Protein AF-A0A2A2LEK7-F1 (afdb_monomer_lite)

Foldseek 3Di:
DVVVVVVVVVVVVVVVVVVVVVVVPPDPDPPVVVVVVVVVVVVVVVVVVVVVVVVVVVVVVVVVVVVVVVVVVVVVVVVLVVLVVVLVVLVVVLVVLVVVLVVVVVVVVPDDDDDDPPVSVVSVVVSVVSVVVSVVSVCVSPDDDDDDDDDVVVVVVVVVVVVVVVVVVVVVVVVVVVVVVVVVVVVVVVCVVVVDDDDDDDDDPVVVVVVVVVVVVVVVVVVVVVVVVVDDDDDDDDDDDDDDPDDDDDDDDDPVVVVVVVVVVVVVVVVVVVVVVVVVVVVVVVVVVVVVVVVVVVVVVVVVVVVVVVVVVVVVVVVVVVVVVVVVVVVVVVVVVVVVVVVVVVVVVVVVVVVVVVVVVVVVVVVVVVVVVVVPDDDDDPPVVVVVVVVVVVVVVVVVVVVVVVVVVVVVVVVVVVVVVVVVVVVVVVVVVVVVVVVVVVVVVVVVVVVVVVVVVVVVVVVVVVVVVVVVVVVVVVVVVVVVVVVVVVVVVVVVVVVVVVVVVVVVVVVVVVVVVVVVVVVVVVVVVVVVVVVVVVVVVVVVVVLVVVLVVLVVVLVVLVVLLVVLVVVLVVLVVVLVVLVVVLVVLVPDDDDDPPSVVVNVVSVVVSVVSVVVSVVSVVVSVVSVVVSVVSVVVSVVSVVVVVVVVVVVVVVVVVVVVVVVVVVVVVVVVVVVVVVVVVVVVVVVVVVVVVVVVVVVVVVVVVVVVVVVVVVVVVVVVVVVVVVVVVVVVVVVVVVVVVVVVVVVVVVVVVVVVVVVVVVVVVVPPDDDDPDDPPVVVVVVVVVVVVVVVVVVVVVVVVVVVVVVVVVVVVVVVPCVVPVVVVVVVVVVPVPPPDDDDDPPCPVVCVVVVVVVVVVVVVVVVVVVVVVVVVVVVVVVVVVVVVVVVVVVVVVVVVVVVVVVVVVVVVVVVVVVVVVVVVVVVVVVVVVVVVVVVVVVVVVVVVVVVVVVVVVVVVVVVVVVVVVVPPDDDPPVVPVVVVVVVVVVVVVVVVVVVVVVVVVVVVVVVVVVVVVVVVVVVVVVVVVVVVVVVVVVVVVVVVVVVVVVVVVVVVVVVVVVVVVVVVVVVVVVVVVVVVVVVVVVVVVVVVVVVVVVVVVVVVVVVVVVVVVVVVVVVVVVVVVVVVVVVVVVVVVVVVVVVVVVVVVVVVVVVVVVVVVVVVVVVVVVVVVVVVVVVVVVVVVVVVVVVVVVVVVVVVVVVVVVVVVVVVVVVVVVVVVVVVVVVPPPDDDDDDDDDDDDDDDDDDDDDDDDD

Secondary structure (DSSP, 8-state):
-HHHHHHHHHHHHHHHHHHHHHHTTS-S-HHHHHHHHHHHHHHHHHHHHHHHHHHHHHHHHHHHHHHHHHHHHHHHHHHHHHHHHHHHHHHHHHHHHHHHHHHHHHHHTTS-----THHHHHHHHHHHHHHHHHHHHHHHHH--S------HHHHHHHHHHHHHHHHHHHHHHHHHHHHHHHHHHHHHHHHHH-TT------SHHHHHHHHHHHHHHHHHHHHHHHHHTT--S------------S-----S-SHHHHHHHHHHHHHHHHHHHHHHHHHHHHHHHHHHHHHHHHHHHHHHHHHHHHHHHHHHHHHHHHHHHHHHHHHHHHHHHHHHHHHHHHHHHHHHHHHHHHHHHHHHHHHHHHHHHHHHHHTT-----TTHHHHHHHHHHHHHHHHHHHHHHHHHHHHHHHHHHHHHHHHHHHHHHHHHHHHHHHHHHHHHHHHHHHHHHHHHHHHHHHHHHHHHHHHHHHHHHHHHHHHHHHHHHHHHHHHHHHHHHHHHHHHHHHHHHHHHHHHHHHHHHHHHHHHHHHHHHHHHHHHHHHHHHHHHHHHHHHHHHHHHHHHHHHHHHHHHHHHHHHHHHHHHGGG--SS-TTHHHHHHHHHHHHHHHHHHHHHHHHHHHHHHHHHHHHHHHHHHHHHHHHHHHHHHHHHHHHHHHHHHHHHHHHHHHHHHHHHHHHHHHHHHHHHHHHHHHHHHHHHHHHHHHHHHHHHHHHHHHHHHHHHHHHHHHHHHHHHHHHHHHHHHHHHHHHHHHHHHHHHHHHHTT----S--TTTHHHHHHHHHHHHHHHHHHHHHHHHHHHHHHHHHHHHHHHHTTTHHHHHHHHHHHTTS------SSTHHHHHHHHHHHHHHHHHHHHHHHHHHHHHHHHHHHHHHHHHHHHHHHHHHHHHHHHHHHHHHHHHHHHHHHHHHHHHHHHHHHHHHHHHHHHHHHHHHHHHHHHHHHHHHHHHHHHHHHHHHTT--S--SSHHHHHHHHHHHHHHHHHHHHHHHHHHHHHHHHHHHHHHHHHHHHHHTHHHHHHHHHHHHHHHHHHHHHHHHHHHHHHHHHHHHHHHHHHHHHHHHHHHHHHHHHHHHHHHHHHHHHHHHHHHHHHHHHHHHHHHHHHHHHHHHHHHHHHHHHHHHHHHHHHHHHHHHHHHHHHHHHHHHHHHHHHHHHHHHHHHHHHHHHHHHHHHHHHHHHHHHHHHHHHHHHHHHHHHHHHHHHHHHHHHHHHHHHHTSSS------------------------

Sequence (1253 aa):
MSNWLRNIQGQLQDFAQEVLAEAAQEVEDPQSELQVANKKATDAERALELEKQNVARLEERLKEAEEKIQDAHEEMSTIQEKLSFMVNTRDEEIKKLRTELEQQSHNRSSWDSDGDDHETEILKQKVADLTKEVQHWKGLAQNDSSKSQSSAEVEKFEEFRRKKEKEIAALIQQHEQNINEMKEAYEEKINSMQGAASSSTSNADLLDAVLLEKEELLEAKRKLEEMVRSKNYDDREKPVMLDLMERSSGTSNSDDIEERLKAAETEVERMRDDMKQVGQEHEEEVKQLKLQNKELVNAYNELNTECEVLKEFQNQHNVRNHQELLLKIDHLKANLIEYEEKYEMCKLEHSETVRQLEKLGADFDRLRGEVSETKARGSDSDAALQEEVEKLRVALETSREERERLRTDVDRFRAAVADIDSELDSLRDANKRLLEENAVMAQSLTNYDSTVKDTLSNSERDLAEFRTEFKKLQQGHREESEALLKVNEELKSEIESLRNRNRLLAEESMLVKEVNAQLKKMEEGGNQRDALMEEKMNLLEEHNSELAREMSNLNDKLSEAEKKVEERERQIQEVERARDELKVKLDEFGDNVSGNNETDEEKDRLREAIVELEKTNETLRVQEIDDREKRSQLEEKHKLLEEEVSSKEASLLRSMERLAELEGQVQEGEYLKSEFERIKLELAAKEESLLASMERLSLLENKEQDADLGKDAEIERLEQELANKELTFQAKINEMSQIQASAQEADMWKEEAEQLREMLREKESKELDSSPSNEHQTNSEKNEKEVEELKSEIERLKEELTEKELNLSAYLNQIITLEASAQEAEQLRQMIREQESNSAQSNEHLAELGRKEQESQLLKVEIERLKQELTNKEINLQASSEQFAGIAEKEREMELLKAEFERIKEELAKKEMNLLQAMERLAELEVKSQEAELLKNEIERLQGELAEIGQQREEMQIKWQHHEQATAAQTGDAERMRAEIEATRQENEQLKGAILQKHEESTMYYNKLQEVSMQMEQLRAQSGNVDQLQQQLKESVELLEKRDRELLRLKEHLILVEETSTKEAIEAEQRETNLRDLVAELQKTHNATATGANESSQMYEAQLVDLRGRLEFVERSAASWKSQFETEKQLHNQAQEALSSLQGVVKELSTDHEKESAMASHRNIDLQARLQEETKQIAHLNSELERIGLDKQAVEEEIEKIRQEAKRANDTIRELEEQNAALCASRKDEEKTKKSGYKIDDEVLRQARRFRP

Organism: NCBI:txid2018661

Structure (mmCIF, N/CA/C/O backbone):
data_AF-A0A2A2LEK7-F1
#
_entry.id   AF-A0A2A2LEK7-F1
#
loop_
_atom_site.group_PDB
_atom_site.id
_atom_site.type_symbol
_atom_site.label_atom_id
_atom_site.label_alt_id
_atom_site.label_comp_id
_atom_site.label_asym_id
_atom_site.label_entity_id
_atom_site.label_seq_id
_atom_site.pdbx_PDB_ins_code
_atom_site.Cartn_x
_atom_site.Cartn_y
_atom_site.Cartn_z
_atom_site.occupancy
_atom_site.B_iso_or_equiv
_atom_site.auth_seq_id
_atom_site.auth_comp_id
_atom_site.auth_asym_id
_atom_site.auth_atom_id
_atom_site.pdbx_PDB_model_num
ATOM 1 N N . MET A 1 1 ? -1.246 -30.897 -75.750 1.00 47.56 1 MET A N 1
ATOM 2 C CA . MET A 1 1 ? -0.829 -29.981 -74.665 1.00 47.56 1 MET A CA 1
ATOM 3 C C . MET A 1 1 ? -0.550 -28.563 -75.161 1.00 47.56 1 MET A C 1
ATOM 5 O O . MET A 1 1 ? -1.143 -27.652 -74.607 1.00 47.56 1 MET A O 1
ATOM 9 N N . SER A 1 2 ? 0.222 -28.341 -76.233 1.00 51.00 2 SER A N 1
ATOM 10 C CA . SER A 1 2 ? 0.519 -26.975 -76.718 1.00 51.00 2 SER A CA 1
ATOM 11 C C . SER A 1 2 ? -0.706 -26.138 -77.121 1.00 51.00 2 SER A C 1
ATOM 13 O O . SER A 1 2 ? -0.726 -24.941 -76.868 1.00 51.00 2 SER A O 1
ATOM 15 N N . ASN A 1 3 ? -1.767 -26.751 -77.662 1.00 53.12 3 ASN A N 1
ATOM 16 C CA . ASN A 1 3 ? -3.002 -26.019 -77.991 1.00 53.12 3 ASN A CA 1
ATOM 17 C C . ASN A 1 3 ? -3.830 -25.617 -76.761 1.00 53.12 3 ASN A C 1
ATOM 19 O O . ASN A 1 3 ? -4.616 -24.685 -76.848 1.00 53.12 3 ASN A O 1
ATOM 23 N N . TRP A 1 4 ? -3.658 -26.297 -75.625 1.00 64.75 4 TRP A N 1
ATOM 24 C CA . TRP A 1 4 ? -4.364 -25.962 -74.386 1.00 64.75 4 TRP A CA 1
ATOM 25 C C . TRP A 1 4 ? -3.667 -24.808 -73.656 1.00 64.75 4 TRP A C 1
ATOM 27 O O . TRP A 1 4 ? -4.321 -23.845 -73.273 1.00 64.75 4 TRP A O 1
ATOM 37 N N . LEU A 1 5 ? -2.330 -24.836 -73.602 1.00 64.25 5 LEU A N 1
ATOM 38 C CA . LEU A 1 5 ? -1.526 -23.733 -73.066 1.00 64.25 5 LEU A CA 1
ATOM 39 C C . LEU A 1 5 ? -1.703 -22.440 -73.869 1.00 64.25 5 LEU A C 1
ATOM 41 O O . LEU A 1 5 ? -1.840 -21.374 -73.284 1.00 64.25 5 LEU A O 1
ATOM 45 N N . ARG A 1 6 ? -1.794 -22.532 -75.202 1.00 71.38 6 ARG A N 1
ATOM 46 C CA . ARG A 1 6 ? -2.039 -21.355 -76.050 1.00 71.38 6 ARG A CA 1
ATOM 47 C C . ARG A 1 6 ? -3.422 -20.737 -75.826 1.00 71.38 6 ARG A C 1
ATOM 49 O O . ARG A 1 6 ? -3.571 -19.532 -75.973 1.00 71.38 6 ARG A O 1
ATOM 56 N N . ASN A 1 7 ? -4.413 -21.552 -75.462 1.00 70.25 7 ASN A N 1
ATOM 57 C CA . ASN A 1 7 ? -5.772 -21.084 -75.203 1.00 70.25 7 ASN A CA 1
ATOM 58 C C . ASN A 1 7 ? -5.880 -20.385 -73.839 1.00 70.25 7 ASN A C 1
ATOM 60 O O . ASN A 1 7 ? -6.505 -19.339 -73.738 1.00 70.25 7 ASN A O 1
ATOM 64 N N . ILE A 1 8 ? -5.204 -20.913 -72.814 1.00 74.50 8 ILE A N 1
ATOM 65 C CA . ILE A 1 8 ? -5.130 -20.275 -71.490 1.00 74.50 8 ILE A CA 1
ATOM 66 C C . ILE A 1 8 ? -4.324 -18.976 -71.559 1.00 74.50 8 ILE A C 1
ATOM 68 O O . ILE A 1 8 ? -4.712 -17.980 -70.962 1.00 74.50 8 ILE A O 1
ATOM 72 N N . GLN A 1 9 ? -3.234 -18.959 -72.331 1.00 73.88 9 GLN A N 1
ATOM 73 C CA . GLN A 1 9 ? -2.444 -17.746 -72.528 1.00 73.88 9 GLN A CA 1
ATOM 74 C C . GLN A 1 9 ? -3.242 -16.657 -73.262 1.00 73.88 9 GLN A C 1
ATOM 76 O O . GLN A 1 9 ? -3.134 -15.494 -72.897 1.00 73.88 9 GLN A O 1
ATOM 81 N N . GLY A 1 10 ? -4.086 -17.033 -74.233 1.00 82.44 10 GLY A N 1
ATOM 82 C CA . GLY A 1 10 ? -5.029 -16.107 -74.870 1.00 82.44 10 GLY A CA 1
ATOM 83 C C . GLY A 1 10 ? -6.061 -15.555 -73.883 1.00 82.44 10 GLY A C 1
ATOM 84 O O . GLY A 1 10 ? -6.221 -14.348 -73.789 1.00 82.44 10 GLY A O 1
ATOM 85 N N . GLN A 1 11 ? -6.676 -16.417 -73.068 1.00 76.94 11 GLN A N 1
ATOM 86 C CA . GLN A 1 11 ? -7.674 -15.998 -72.073 1.00 76.94 11 GLN A CA 1
ATOM 87 C C . GLN A 1 11 ? -7.095 -15.109 -70.964 1.00 76.94 11 GLN A C 1
ATOM 89 O O . GLN A 1 11 ? -7.757 -14.177 -70.519 1.00 76.94 11 GLN A O 1
ATOM 94 N N . LEU A 1 12 ? -5.858 -15.364 -70.532 1.00 73.00 12 LEU A N 1
ATOM 95 C CA . LEU A 1 12 ? -5.156 -14.499 -69.580 1.00 73.00 12 LEU A CA 1
ATOM 96 C C . LEU A 1 12 ? -4.800 -13.144 -70.191 1.00 73.00 12 LEU A C 1
ATOM 98 O O . LEU A 1 12 ? -4.834 -12.133 -69.496 1.00 73.00 12 LEU A O 1
ATOM 102 N N . GLN A 1 13 ? -4.465 -13.118 -71.480 1.00 77.81 13 GLN A N 1
ATOM 103 C CA . GLN A 1 13 ? -4.142 -11.882 -72.180 1.00 77.81 13 GLN A CA 1
ATOM 104 C C . GLN A 1 13 ? -5.390 -11.024 -72.424 1.00 77.81 13 GLN A C 1
ATOM 106 O O . GLN A 1 13 ? -5.322 -9.810 -72.242 1.00 77.81 13 GLN A O 1
ATOM 111 N N . ASP A 1 14 ? -6.523 -11.653 -72.740 1.00 75.44 14 ASP A N 1
ATOM 112 C CA . ASP A 1 14 ? -7.813 -10.975 -72.889 1.00 75.44 14 ASP A CA 1
ATOM 113 C C . ASP A 1 14 ? -8.304 -10.419 -71.537 1.00 75.44 14 ASP A C 1
ATOM 115 O O . ASP A 1 14 ? -8.695 -9.257 -71.458 1.00 75.44 14 ASP A O 1
ATOM 119 N N . PHE A 1 15 ? -8.174 -11.186 -70.446 1.00 75.69 15 PHE A N 1
ATOM 120 C CA . PHE A 1 15 ? -8.527 -10.729 -69.094 1.00 75.69 15 PHE A CA 1
ATOM 121 C C . PHE A 1 15 ? -7.633 -9.579 -68.606 1.00 75.69 15 PHE A C 1
ATOM 123 O O . PHE A 1 15 ? -8.116 -8.606 -68.034 1.00 75.69 15 PHE A O 1
ATOM 130 N N . ALA A 1 16 ? -6.324 -9.642 -68.869 1.00 74.19 16 ALA A N 1
ATOM 131 C CA . ALA A 1 16 ? -5.412 -8.554 -68.523 1.00 74.19 16 ALA A CA 1
ATOM 132 C C . ALA A 1 16 ? -5.719 -7.266 -69.307 1.00 74.19 16 ALA A C 1
ATOM 134 O O . ALA A 1 16 ? -5.579 -6.171 -68.767 1.00 74.19 16 ALA A O 1
ATOM 135 N N . GLN A 1 17 ? -6.151 -7.379 -70.567 1.00 75.75 17 GLN A N 1
ATOM 136 C CA . GLN A 1 17 ? -6.569 -6.221 -71.361 1.00 75.75 17 GLN A CA 1
ATOM 137 C C . GLN A 1 17 ? -7.900 -5.633 -70.888 1.00 75.75 17 GLN A C 1
ATOM 139 O O . GLN A 1 17 ? -8.049 -4.414 -70.919 1.00 75.75 17 GLN A O 1
ATOM 144 N N . GLU A 1 18 ? -8.829 -6.463 -70.418 1.00 74.56 18 GLU A N 1
ATOM 145 C CA . GLU A 1 18 ? -10.111 -6.020 -69.865 1.00 74.56 18 GLU A CA 1
ATOM 146 C C . GLU A 1 18 ? -9.922 -5.261 -68.540 1.00 74.56 18 GLU A C 1
ATOM 148 O O . GLU A 1 18 ? -10.397 -4.136 -68.414 1.00 74.56 18 GLU A O 1
ATOM 153 N N . VAL A 1 19 ? -9.101 -5.781 -67.619 1.00 72.94 19 VAL A N 1
ATOM 154 C CA . VAL A 1 19 ? -8.786 -5.112 -66.339 1.00 72.94 19 VAL A CA 1
ATOM 155 C C . VAL A 1 19 ? -8.040 -3.787 -66.546 1.00 72.94 19 VAL A C 1
ATOM 157 O O . VAL A 1 19 ? -8.306 -2.804 -65.857 1.00 72.94 19 VAL A O 1
ATOM 160 N N . LEU A 1 20 ? -7.118 -3.724 -67.514 1.00 70.50 20 LEU A N 1
ATOM 161 C CA . LEU A 1 20 ? -6.407 -2.481 -67.835 1.00 70.50 20 LEU A CA 1
ATOM 162 C C . LEU A 1 20 ? -7.306 -1.444 -68.522 1.00 70.50 20 LEU A C 1
ATOM 164 O O . LEU A 1 20 ? -7.093 -0.246 -68.343 1.00 70.50 20 LEU A O 1
ATOM 168 N N . ALA A 1 21 ? -8.297 -1.883 -69.301 1.00 66.06 21 ALA A N 1
ATOM 169 C CA . ALA A 1 21 ? -9.273 -0.990 -69.915 1.00 66.06 21 ALA A CA 1
ATOM 170 C C . ALA A 1 21 ? -10.261 -0.435 -68.879 1.00 66.06 21 ALA A C 1
ATOM 172 O O . ALA A 1 21 ? -10.582 0.749 -68.932 1.00 66.06 21 ALA A O 1
ATOM 173 N N . GLU A 1 22 ? -10.679 -1.257 -67.915 1.00 64.19 22 GLU A N 1
ATOM 174 C CA . GLU A 1 22 ? -11.598 -0.869 -66.840 1.00 64.19 22 GLU A CA 1
ATOM 175 C C . GLU A 1 22 ? -10.927 0.102 -65.849 1.00 64.19 22 GLU A C 1
ATOM 177 O O . GLU A 1 22 ? -11.477 1.161 -65.552 1.00 64.19 22 GLU A O 1
ATOM 182 N N . ALA A 1 23 ? -9.666 -0.148 -65.471 1.00 57.16 23 ALA A N 1
ATOM 183 C CA . ALA A 1 23 ? -8.880 0.769 -64.636 1.00 57.16 23 ALA A CA 1
ATOM 184 C C . ALA A 1 23 ? -8.577 2.124 -65.313 1.00 57.16 23 ALA A C 1
ATOM 186 O O . ALA A 1 23 ? -8.353 3.124 -64.633 1.00 57.16 23 ALA A O 1
ATOM 187 N N . ALA A 1 24 ? -8.568 2.179 -66.649 1.00 57.31 24 ALA A N 1
ATOM 188 C CA . ALA A 1 24 ? -8.373 3.419 -67.401 1.00 57.31 24 ALA A CA 1
ATOM 189 C C . ALA A 1 24 ? -9.672 4.227 -67.599 1.00 57.31 24 ALA A C 1
ATOM 191 O O . ALA A 1 24 ? -9.601 5.380 -68.026 1.00 57.31 24 ALA A O 1
ATOM 192 N N . GLN A 1 25 ? -10.843 3.644 -67.316 1.00 54.94 25 GLN A N 1
ATOM 193 C CA . GLN A 1 25 ? -12.150 4.269 -67.547 1.00 54.94 25 GLN A CA 1
ATOM 194 C C . GLN A 1 25 ? -12.789 4.880 -66.286 1.00 54.94 25 GLN A C 1
ATOM 196 O O . GLN A 1 25 ? -13.718 5.670 -66.426 1.00 54.94 25 GLN A O 1
ATOM 201 N N . GLU A 1 26 ? -12.290 4.579 -65.079 1.00 52.88 26 GLU A N 1
ATOM 202 C CA . GLU A 1 26 ? -12.910 4.998 -63.804 1.00 52.88 26 GLU A CA 1
ATOM 203 C C . GLU A 1 26 ? -12.471 6.364 -63.233 1.00 52.88 26 GLU A C 1
ATOM 205 O O . GLU A 1 26 ? -12.985 6.771 -62.194 1.00 52.88 26 GLU A O 1
ATOM 210 N N . VAL A 1 27 ? -11.587 7.129 -63.889 1.00 52.22 27 VAL A N 1
ATOM 211 C CA . VAL A 1 27 ? -11.206 8.475 -63.404 1.00 52.22 27 VAL A CA 1
ATOM 212 C C . VAL A 1 27 ? -11.354 9.513 -64.517 1.00 52.22 27 VAL A C 1
ATOM 214 O O . VAL A 1 27 ? -10.493 9.635 -65.385 1.00 52.22 27 VAL A O 1
ATOM 217 N N . GLU A 1 28 ? -12.460 10.266 -64.503 1.00 60.00 28 GLU A N 1
ATOM 218 C CA . GLU A 1 28 ? -12.803 11.222 -65.572 1.00 60.00 28 GLU A CA 1
ATOM 219 C C . GLU A 1 28 ? -11.913 12.486 -65.613 1.00 60.00 28 GLU A C 1
ATOM 221 O O . GLU A 1 28 ? -11.812 13.091 -66.678 1.00 60.00 28 GLU A O 1
ATOM 226 N N . ASP A 1 29 ? -11.220 12.873 -64.529 1.00 60.28 29 ASP A N 1
ATOM 227 C CA . ASP A 1 29 ? -10.128 13.872 -64.567 1.00 60.28 29 ASP A CA 1
ATOM 228 C C . ASP A 1 29 ? -9.267 13.855 -63.273 1.00 60.28 29 ASP A C 1
ATOM 230 O O . ASP A 1 29 ? -9.566 14.571 -62.308 1.00 60.28 29 ASP A O 1
ATOM 234 N N . PRO A 1 30 ? -8.159 13.089 -63.237 1.00 60.72 30 PRO A N 1
ATOM 235 C CA . PRO A 1 30 ? -7.259 13.003 -62.078 1.00 60.72 30 PRO A CA 1
ATOM 236 C C . PRO A 1 30 ? -6.627 14.349 -61.688 1.00 60.72 30 PRO A C 1
ATOM 238 O O . PRO A 1 30 ? -6.179 14.544 -60.557 1.00 60.72 30 PRO A O 1
ATOM 241 N N . GLN A 1 31 ? -6.553 15.288 -62.633 1.00 63.47 31 GLN A N 1
ATOM 242 C CA . GLN A 1 31 ? -5.836 16.546 -62.471 1.00 63.47 31 GLN A CA 1
ATOM 243 C C . GLN A 1 31 ? -6.675 17.572 -61.695 1.00 63.47 31 GLN A C 1
ATOM 245 O O . GLN A 1 31 ? -6.134 18.338 -60.895 1.00 63.47 31 GLN A O 1
ATOM 250 N N . SER A 1 32 ? -8.000 17.526 -61.863 1.00 64.94 32 SER A N 1
ATOM 251 C CA . SER A 1 32 ? -8.970 18.312 -61.093 1.00 64.94 32 SER A CA 1
ATOM 252 C C . SER A 1 32 ? -9.011 17.892 -59.617 1.00 64.94 32 SER A C 1
ATOM 254 O O . SER A 1 32 ? -8.944 18.741 -58.724 1.00 64.94 32 SER A O 1
ATOM 256 N N . GLU A 1 33 ? -9.035 16.587 -59.330 1.00 67.31 33 GLU A N 1
ATOM 257 C CA . GLU A 1 33 ? -9.056 16.087 -57.947 1.00 67.31 33 GLU A CA 1
ATOM 258 C C . GLU A 1 33 ? -7.752 16.385 -57.203 1.00 67.31 33 GLU A C 1
ATOM 260 O O . GLU A 1 33 ? -7.784 16.851 -56.060 1.00 67.31 33 GLU A O 1
ATOM 265 N N . LEU A 1 34 ? -6.604 16.233 -57.874 1.00 72.50 34 LEU A N 1
ATOM 266 C CA . LEU A 1 34 ? -5.302 16.598 -57.317 1.00 72.50 34 LEU A CA 1
ATOM 267 C C . LEU A 1 34 ? -5.212 18.104 -57.019 1.00 72.50 34 LEU A C 1
ATOM 269 O O . LEU A 1 34 ? -4.639 18.513 -56.009 1.00 72.50 34 LEU A O 1
ATOM 273 N N . GLN A 1 35 ? -5.817 18.949 -57.858 1.00 72.06 35 GLN A N 1
ATOM 274 C CA . GLN A 1 35 ? -5.857 20.394 -57.637 1.00 72.06 35 GLN A CA 1
ATOM 275 C C . GLN A 1 35 ? -6.737 20.774 -56.434 1.00 72.06 35 GLN A C 1
ATOM 277 O O . GLN A 1 35 ? -6.369 21.659 -55.657 1.00 72.06 35 GLN A O 1
ATOM 282 N N . VAL A 1 36 ? -7.872 20.095 -56.236 1.00 75.81 36 VAL A N 1
ATOM 283 C CA . VAL A 1 36 ? -8.737 20.290 -55.060 1.00 75.81 36 VAL A CA 1
ATOM 284 C C . VAL A 1 36 ? -8.060 19.778 -53.787 1.00 75.81 36 VAL A C 1
ATOM 286 O O . VAL A 1 36 ? -8.132 20.450 -52.756 1.00 75.81 36 VAL A O 1
ATOM 289 N N . ALA A 1 37 ? -7.367 18.640 -53.854 1.00 71.25 37 ALA A N 1
ATOM 290 C CA . ALA A 1 37 ? -6.613 18.084 -52.735 1.00 71.25 37 ALA A CA 1
ATOM 291 C C . ALA A 1 37 ? -5.449 18.999 -52.328 1.00 71.25 37 ALA A C 1
ATOM 293 O O . ALA A 1 37 ? -5.337 19.346 -51.155 1.00 71.25 37 ALA A O 1
ATOM 294 N N . ASN A 1 38 ? -4.662 19.492 -53.291 1.00 76.31 38 ASN A N 1
ATOM 295 C CA . ASN A 1 38 ? -3.587 20.450 -53.024 1.00 76.31 38 ASN A CA 1
ATOM 296 C C . ASN A 1 38 ? -4.122 21.759 -52.439 1.00 76.31 38 ASN A C 1
ATOM 298 O O . ASN A 1 38 ? -3.552 22.289 -51.491 1.00 76.31 38 ASN A O 1
ATOM 302 N N . LYS A 1 39 ? -5.255 22.270 -52.936 1.00 82.88 39 LYS A N 1
ATOM 303 C CA . LYS A 1 39 ? -5.868 23.471 -52.360 1.00 82.88 39 LYS A CA 1
ATOM 304 C C . LYS A 1 39 ? -6.308 23.239 -50.910 1.00 82.88 39 LYS A C 1
ATOM 306 O O . LYS A 1 39 ? -5.980 24.051 -50.049 1.00 82.88 39 LYS A O 1
ATOM 311 N N . LYS A 1 40 ? -6.966 22.111 -50.623 1.00 79.69 40 LYS A N 1
ATOM 312 C CA . LYS A 1 40 ? -7.346 21.726 -49.253 1.00 79.69 40 LYS A CA 1
ATOM 313 C C . LYS A 1 40 ? -6.131 21.550 -48.340 1.00 79.69 40 LYS A C 1
ATOM 315 O O . LYS A 1 40 ? -6.192 21.999 -47.202 1.00 79.69 40 LYS A O 1
ATOM 320 N N . ALA A 1 41 ? -5.036 20.972 -48.836 1.00 71.75 41 ALA A N 1
ATOM 321 C CA . ALA A 1 41 ? -3.786 20.851 -48.091 1.00 71.75 41 ALA A CA 1
ATOM 322 C C . ALA A 1 41 ? -3.207 22.233 -47.747 1.00 71.75 41 ALA A C 1
ATOM 324 O O . ALA A 1 41 ? -2.968 22.517 -46.579 1.00 71.75 41 ALA A O 1
ATOM 325 N N . THR A 1 42 ? -3.116 23.145 -48.721 1.00 83.75 42 THR A N 1
ATOM 326 C CA . THR A 1 42 ? -2.601 24.506 -48.470 1.00 83.75 42 THR A CA 1
ATOM 327 C C . THR A 1 42 ? -3.493 25.338 -47.544 1.00 83.75 42 THR A C 1
ATOM 329 O O . THR A 1 42 ? -3.000 26.197 -46.813 1.00 83.75 42 THR A O 1
ATOM 332 N N . ASP A 1 43 ? -4.810 25.120 -47.569 1.00 80.19 43 ASP A N 1
ATOM 333 C CA . ASP A 1 43 ? -5.743 25.804 -46.673 1.00 80.19 43 ASP A CA 1
ATOM 334 C C . ASP A 1 43 ? -5.676 25.217 -45.247 1.00 80.19 43 ASP A C 1
ATOM 336 O O . ASP A 1 43 ? -5.758 25.972 -44.278 1.00 80.19 43 ASP A O 1
ATOM 340 N N . ALA A 1 44 ? -5.435 23.907 -45.107 1.00 78.50 44 ALA A N 1
ATOM 341 C CA . ALA A 1 44 ? -5.179 23.256 -43.820 1.00 78.50 44 ALA A CA 1
ATOM 342 C C . ALA A 1 44 ? -3.834 23.684 -43.206 1.00 78.50 44 ALA A C 1
ATOM 344 O O . ALA A 1 44 ? -3.775 23.965 -42.012 1.00 78.50 44 ALA A O 1
ATOM 345 N N . GLU A 1 45 ? -2.780 23.816 -44.015 1.00 81.75 45 GLU A N 1
ATOM 346 C CA . GLU A 1 45 ? -1.478 24.344 -43.582 1.00 81.75 45 GLU A CA 1
ATOM 347 C C . GLU A 1 45 ? -1.591 25.789 -43.081 1.00 81.75 45 GLU A C 1
ATOM 349 O O . GLU A 1 45 ? -1.059 26.125 -42.024 1.00 81.75 45 GLU A O 1
ATOM 354 N N . ARG A 1 46 ? -2.351 26.642 -43.784 1.00 85.44 46 ARG A N 1
ATOM 355 C CA . ARG A 1 46 ? -2.609 28.023 -43.341 1.00 85.44 46 ARG A CA 1
ATOM 356 C C . ARG A 1 46 ? -3.404 28.085 -42.035 1.00 85.44 46 ARG A C 1
ATOM 358 O O . ARG A 1 46 ? -3.127 28.947 -41.205 1.00 85.44 46 ARG A O 1
ATOM 365 N N . ALA A 1 47 ? -4.378 27.194 -41.850 1.00 79.19 47 ALA A N 1
ATOM 366 C CA . ALA A 1 47 ? -5.135 27.106 -40.603 1.00 79.19 47 ALA A CA 1
ATOM 367 C C . ALA A 1 47 ? -4.260 26.616 -39.438 1.00 79.19 47 ALA A C 1
ATOM 369 O O . ALA A 1 47 ? -4.349 27.163 -38.343 1.00 79.19 47 ALA A O 1
ATOM 370 N N . LEU A 1 48 ? -3.377 25.643 -39.684 1.00 81.12 48 LEU A N 1
ATOM 371 C CA . LEU A 1 48 ? -2.428 25.149 -38.688 1.00 81.12 48 LEU A CA 1
ATOM 372 C C . LEU A 1 48 ? -1.448 26.242 -38.246 1.00 81.12 48 LEU A C 1
ATOM 374 O O . LEU A 1 48 ? -1.158 26.355 -37.061 1.00 81.12 48 LEU A O 1
ATOM 378 N N . GLU A 1 49 ? -0.957 27.059 -39.177 1.00 86.50 49 GLU A N 1
ATOM 379 C CA . GLU A 1 49 ? -0.041 28.158 -38.859 1.00 86.50 49 GLU A CA 1
ATOM 380 C C . GLU A 1 49 ? -0.714 29.251 -38.014 1.00 86.50 49 GLU A C 1
ATOM 382 O O . GLU A 1 49 ? -0.130 29.741 -37.048 1.00 86.50 49 GLU A O 1
ATOM 387 N N . LEU A 1 50 ? -1.970 29.596 -38.318 1.00 85.94 50 LEU A N 1
ATOM 388 C CA . LEU A 1 50 ? -2.750 30.525 -37.491 1.00 85.94 50 LEU A CA 1
ATOM 389 C C . LEU A 1 50 ? -3.016 29.960 -36.090 1.00 85.94 50 LEU A C 1
ATOM 391 O O . LEU A 1 50 ? -2.937 30.700 -35.110 1.00 85.94 50 LEU A O 1
ATOM 395 N N . GLU A 1 51 ? -3.278 28.657 -35.982 1.00 78.19 51 GLU A N 1
ATOM 396 C CA . GLU A 1 51 ? -3.497 28.018 -34.685 1.00 78.19 51 GLU A CA 1
ATOM 397 C C . GLU A 1 51 ? -2.207 27.955 -33.860 1.00 78.19 51 GLU A C 1
ATOM 399 O O . GLU A 1 51 ? -2.226 28.270 -32.674 1.00 78.19 51 GLU A O 1
ATOM 404 N N . LYS A 1 52 ? -1.058 27.678 -34.489 1.00 83.00 52 LYS A N 1
ATOM 405 C CA . LYS A 1 52 ? 0.259 27.766 -33.836 1.00 83.00 52 LYS A CA 1
ATOM 406 C C . LYS A 1 52 ? 0.542 29.169 -33.296 1.00 83.00 52 LYS A C 1
ATOM 408 O O . LYS A 1 52 ? 1.027 29.304 -32.176 1.00 83.00 52 LYS A O 1
ATOM 413 N N . GLN A 1 53 ? 0.202 30.216 -34.050 1.00 88.31 53 GLN A N 1
ATOM 414 C CA . GLN A 1 53 ? 0.344 31.602 -33.586 1.00 88.31 53 GLN A CA 1
ATOM 415 C C . GLN A 1 53 ? -0.600 31.927 -32.417 1.00 88.31 53 GLN A C 1
ATOM 417 O O . GLN A 1 53 ? -0.213 32.648 -31.496 1.00 88.31 53 GLN A O 1
ATOM 422 N N . ASN A 1 54 ? -1.819 31.381 -32.416 1.00 87.00 54 ASN A N 1
ATOM 423 C CA . ASN A 1 54 ? -2.750 31.530 -31.297 1.00 87.00 54 ASN A CA 1
ATOM 424 C C . ASN A 1 54 ? -2.261 30.810 -30.037 1.00 87.00 54 ASN A C 1
ATOM 426 O O . ASN A 1 54 ? -2.330 31.399 -28.958 1.00 87.00 54 ASN A O 1
ATOM 430 N N . VAL A 1 55 ? -1.741 29.586 -30.173 1.00 81.38 55 VAL A N 1
ATOM 431 C CA . VAL A 1 55 ? -1.149 28.820 -29.067 1.00 81.38 55 VAL A CA 1
ATOM 432 C C . VAL A 1 55 ? 0.031 29.583 -28.473 1.00 81.38 55 VAL A C 1
ATOM 434 O O . VAL A 1 55 ? 0.009 29.854 -27.279 1.00 81.38 55 VAL A O 1
ATOM 437 N N . ALA A 1 56 ? 0.965 30.069 -29.296 1.00 83.75 56 ALA A N 1
ATOM 438 C CA . ALA A 1 56 ? 2.102 30.861 -28.818 1.00 83.75 56 ALA A CA 1
ATOM 439 C C . ALA A 1 56 ? 1.665 32.122 -28.041 1.00 83.75 56 ALA A C 1
ATOM 441 O O . ALA A 1 56 ? 2.229 32.456 -27.001 1.00 83.75 56 ALA A O 1
ATOM 442 N N . ARG A 1 57 ? 0.610 32.811 -28.500 1.00 86.94 57 ARG A N 1
ATOM 443 C CA . ARG A 1 57 ? 0.057 33.983 -27.799 1.00 86.94 57 ARG A CA 1
ATOM 444 C C . ARG A 1 57 ? -0.625 33.614 -26.476 1.00 86.94 57 ARG A C 1
ATOM 446 O O . ARG A 1 57 ? -0.628 34.413 -25.540 1.00 86.94 57 ARG A O 1
ATOM 453 N N . LEU A 1 58 ? -1.272 32.451 -26.407 1.00 80.44 58 LEU A N 1
ATOM 454 C CA . LEU A 1 58 ? -1.895 31.958 -25.178 1.00 80.44 58 LEU A CA 1
ATOM 455 C C . LEU A 1 58 ? -0.843 31.486 -24.172 1.00 80.44 58 LEU A C 1
ATOM 457 O O . LEU A 1 58 ? -0.990 31.787 -22.993 1.00 80.44 58 LEU A O 1
ATOM 461 N N . GLU A 1 59 ? 0.229 30.844 -24.632 1.00 80.69 59 GLU A N 1
ATOM 462 C CA . GLU A 1 59 ? 1.385 30.467 -23.812 1.00 80.69 59 GLU A CA 1
ATOM 463 C C . GLU A 1 59 ? 2.074 31.698 -23.208 1.00 80.69 59 GLU A C 1
ATOM 465 O O . GLU A 1 59 ? 2.373 31.713 -22.017 1.00 80.69 59 GLU A O 1
ATOM 470 N N . GLU A 1 60 ? 2.249 32.776 -23.980 1.00 88.00 60 GLU A N 1
ATOM 471 C CA . GLU A 1 60 ? 2.802 34.037 -23.466 1.00 88.00 60 GLU A CA 1
ATOM 472 C C . GLU A 1 60 ? 1.898 34.661 -22.387 1.00 88.00 60 GLU A C 1
ATOM 474 O O . GLU A 1 60 ? 2.375 35.066 -21.328 1.00 88.00 60 GLU A O 1
ATOM 479 N N . ARG A 1 61 ? 0.573 34.664 -22.596 1.00 85.88 61 ARG A N 1
ATOM 480 C CA . ARG A 1 61 ? -0.386 35.154 -21.588 1.00 85.88 61 ARG A CA 1
ATOM 481 C C . ARG A 1 61 ? -0.460 34.271 -20.346 1.00 85.88 61 ARG A C 1
ATOM 483 O O . ARG A 1 61 ? -0.700 34.801 -19.263 1.00 85.88 61 ARG A O 1
ATOM 490 N N . LEU A 1 62 ? -0.294 32.959 -20.499 1.00 78.06 62 LEU A N 1
ATOM 491 C CA . LEU A 1 62 ? -0.228 32.019 -19.384 1.00 78.06 62 LEU A CA 1
ATOM 492 C C . LEU A 1 62 ? 1.010 32.318 -18.539 1.00 78.06 62 LEU A C 1
ATOM 494 O O . LEU A 1 62 ? 0.881 32.528 -17.339 1.00 78.06 62 LEU A O 1
ATOM 498 N N . LYS A 1 63 ? 2.167 32.491 -19.183 1.00 83.69 63 LYS A N 1
ATOM 499 C CA . LYS A 1 63 ? 3.419 32.846 -18.513 1.00 83.69 63 LYS A CA 1
ATOM 500 C C . LYS A 1 63 ? 3.335 34.184 -17.771 1.00 83.69 63 LYS A C 1
ATOM 502 O O . LYS A 1 63 ? 3.760 34.277 -16.625 1.00 83.69 63 LYS A O 1
ATOM 507 N N . GLU A 1 64 ? 2.727 35.210 -18.373 1.00 85.62 64 GLU A N 1
ATOM 508 C CA . GLU A 1 64 ? 2.489 36.494 -17.693 1.00 85.62 64 GLU A CA 1
ATOM 509 C C . GLU A 1 64 ? 1.526 36.381 -16.497 1.00 85.62 64 GLU A C 1
ATOM 511 O O . GLU A 1 64 ? 1.593 37.182 -15.563 1.00 85.62 64 GLU A O 1
ATOM 516 N N . ALA A 1 65 ? 0.566 35.453 -16.543 1.00 75.44 65 ALA A N 1
ATOM 517 C CA . ALA A 1 65 ? -0.360 35.216 -15.440 1.00 75.44 65 ALA A CA 1
ATOM 518 C C . ALA A 1 65 ? 0.310 34.426 -14.308 1.00 75.44 65 ALA A C 1
ATOM 520 O O . ALA A 1 65 ? 0.113 34.763 -13.142 1.00 75.44 65 ALA A O 1
ATOM 521 N N . GLU A 1 66 ? 1.132 33.434 -14.649 1.00 78.50 66 GLU A N 1
ATOM 522 C CA . GLU A 1 66 ? 1.951 32.669 -13.707 1.00 78.50 66 GLU A CA 1
ATOM 523 C C . GLU A 1 66 ? 2.934 33.576 -12.962 1.00 78.50 66 GLU A C 1
ATOM 525 O O . GLU A 1 66 ? 2.972 33.538 -11.735 1.00 78.50 66 GLU A O 1
ATOM 530 N N . GLU A 1 67 ? 3.637 34.467 -13.670 1.00 85.50 67 GLU A N 1
ATOM 531 C CA . GLU A 1 67 ? 4.555 35.442 -13.063 1.00 85.50 67 GLU A CA 1
ATOM 532 C C . GLU A 1 67 ? 3.819 36.370 -12.078 1.00 85.50 67 GLU A C 1
ATOM 534 O O . GLU A 1 67 ? 4.257 36.558 -10.948 1.00 85.50 67 GLU A O 1
ATOM 539 N N . LYS A 1 68 ? 2.620 36.857 -12.433 1.00 81.25 68 LYS A N 1
ATOM 540 C CA . LYS A 1 68 ? 1.799 37.686 -11.526 1.00 81.25 68 LYS A CA 1
ATOM 541 C C . LYS A 1 68 ? 1.298 36.933 -10.292 1.00 81.25 68 LYS A C 1
ATOM 543 O O . LYS A 1 68 ? 1.126 37.549 -9.241 1.00 81.25 68 LYS A O 1
ATOM 548 N N . ILE A 1 69 ? 1.005 35.637 -10.413 1.00 73.94 69 ILE A N 1
ATOM 549 C CA . ILE A 1 69 ? 0.606 34.801 -9.271 1.00 73.94 69 ILE A CA 1
ATOM 550 C C . ILE A 1 69 ? 1.813 34.549 -8.369 1.00 73.94 69 ILE A C 1
ATOM 552 O O . ILE A 1 69 ? 1.674 34.616 -7.148 1.00 73.94 69 ILE A O 1
ATOM 556 N N . GLN A 1 70 ? 2.986 34.309 -8.955 1.00 81.62 70 GLN A N 1
ATOM 557 C CA . GLN A 1 70 ? 4.226 34.124 -8.215 1.00 81.62 70 GLN A CA 1
ATOM 558 C C . GLN A 1 70 ? 4.600 35.389 -7.429 1.00 81.62 70 GLN A C 1
ATOM 560 O O . GLN A 1 70 ? 4.786 35.300 -6.216 1.00 81.62 70 GLN A O 1
ATOM 565 N N . ASP A 1 71 ? 4.569 36.564 -8.063 1.00 82.69 71 ASP A N 1
ATOM 566 C CA . ASP A 1 71 ? 4.795 37.855 -7.398 1.00 82.69 71 ASP A CA 1
ATOM 567 C C . ASP A 1 71 ? 3.812 38.074 -6.231 1.00 82.69 71 ASP A C 1
ATOM 569 O O . ASP A 1 71 ? 4.200 38.474 -5.131 1.00 82.69 71 ASP A O 1
ATOM 573 N N . ALA A 1 72 ? 2.526 37.764 -6.431 1.00 74.31 72 ALA A N 1
ATOM 574 C CA . ALA A 1 72 ? 1.513 37.888 -5.382 1.00 74.31 72 ALA A CA 1
ATOM 575 C C . ALA A 1 72 ? 1.732 36.899 -4.221 1.00 74.31 72 ALA A C 1
ATOM 577 O O . ALA A 1 72 ? 1.447 37.225 -3.064 1.00 74.31 72 ALA A O 1
ATOM 578 N N . HIS A 1 73 ? 2.237 35.697 -4.506 1.00 72.62 73 HIS A N 1
ATOM 579 C CA . HIS A 1 73 ? 2.555 34.701 -3.487 1.00 72.62 73 HIS A CA 1
ATOM 580 C C . HIS A 1 73 ? 3.777 35.114 -2.658 1.00 72.62 73 HIS A C 1
ATOM 582 O O . HIS A 1 73 ? 3.757 35.002 -1.431 1.00 72.62 73 HIS A O 1
ATOM 588 N N . GLU A 1 74 ? 4.802 35.672 -3.306 1.00 80.75 74 GLU A N 1
ATOM 589 C CA . GLU A 1 74 ? 5.965 36.253 -2.633 1.00 80.75 74 GLU A CA 1
ATOM 590 C C . GLU A 1 74 ? 5.551 37.426 -1.729 1.00 80.75 74 GLU A C 1
ATOM 592 O O . GLU A 1 74 ? 5.924 37.468 -0.553 1.00 80.75 74 GLU A O 1
ATOM 597 N N . GLU A 1 75 ? 4.692 38.334 -2.209 1.00 78.12 75 GLU A N 1
ATOM 598 C CA . GLU A 1 75 ? 4.146 39.420 -1.387 1.00 78.12 75 GLU A CA 1
ATOM 599 C C . GLU A 1 75 ? 3.367 38.889 -0.171 1.00 78.12 75 GLU A C 1
ATOM 601 O O . GLU A 1 75 ? 3.587 39.355 0.952 1.00 78.12 75 GLU A O 1
ATOM 606 N N . MET A 1 76 ? 2.513 37.878 -0.355 1.00 71.81 76 MET A N 1
ATOM 607 C CA . MET A 1 76 ? 1.756 37.253 0.734 1.00 71.81 76 MET A CA 1
ATOM 608 C C . MET A 1 76 ? 2.676 36.595 1.773 1.00 71.81 76 MET A C 1
ATOM 610 O O . MET A 1 76 ? 2.471 36.793 2.974 1.00 71.81 76 MET A O 1
ATOM 614 N N . SER A 1 77 ? 3.732 35.903 1.335 1.00 72.75 77 SER A N 1
ATOM 615 C CA . SER A 1 77 ? 4.731 35.300 2.225 1.00 72.75 77 SER A CA 1
ATOM 616 C C . SER A 1 77 ? 5.451 36.363 3.060 1.00 72.75 77 SER A C 1
ATOM 618 O O . SER A 1 77 ? 5.554 36.236 4.281 1.00 72.75 77 SER A O 1
ATOM 620 N N . THR A 1 78 ? 5.860 37.485 2.453 1.00 79.94 78 THR A N 1
ATOM 621 C CA . THR A 1 78 ? 6.505 38.576 3.210 1.00 79.94 78 THR A CA 1
ATOM 622 C C . THR A 1 78 ? 5.568 39.233 4.231 1.00 79.94 78 THR A C 1
ATOM 624 O O . THR A 1 78 ? 6.017 39.715 5.276 1.00 79.94 78 THR A O 1
ATOM 627 N N . ILE A 1 79 ? 4.260 39.276 3.956 1.00 75.62 79 ILE A N 1
ATOM 628 C CA . ILE A 1 79 ? 3.252 39.780 4.898 1.00 75.62 79 ILE A CA 1
ATOM 629 C C . ILE A 1 79 ? 3.068 38.789 6.053 1.00 75.62 79 ILE A C 1
ATOM 631 O O . ILE A 1 79 ? 3.041 39.206 7.215 1.00 75.62 79 ILE A O 1
ATOM 635 N N . GLN A 1 80 ? 3.004 37.492 5.755 1.00 74.00 80 GLN A N 1
ATOM 636 C CA . GLN A 1 80 ? 2.888 36.434 6.755 1.00 74.00 80 GLN A CA 1
ATOM 637 C C . GLN A 1 80 ? 4.107 36.398 7.688 1.00 74.00 80 GLN A C 1
ATOM 639 O O . GLN A 1 80 ? 3.943 36.333 8.907 1.00 74.00 80 GLN A O 1
ATOM 644 N N . GLU A 1 81 ? 5.320 36.548 7.152 1.00 76.81 81 GLU A N 1
ATOM 645 C CA . GLU A 1 81 ? 6.549 36.654 7.946 1.00 76.81 81 GLU A CA 1
ATOM 646 C C . GLU A 1 81 ? 6.527 37.862 8.891 1.00 76.81 81 GLU A C 1
ATOM 648 O O . GLU A 1 81 ? 6.858 37.737 10.074 1.00 76.81 81 GLU A O 1
ATOM 653 N N . LYS A 1 82 ? 6.081 39.033 8.414 1.00 80.06 82 LYS A N 1
ATOM 654 C CA . LYS A 1 82 ? 5.955 40.239 9.252 1.00 80.06 82 LYS A CA 1
ATOM 655 C C . LYS A 1 82 ? 4.940 40.053 10.378 1.00 80.06 82 LYS A C 1
ATOM 657 O O . LYS A 1 82 ? 5.218 40.445 11.513 1.00 80.06 82 LYS A O 1
ATOM 662 N N . LEU A 1 83 ? 3.788 39.445 10.088 1.00 74.31 83 LEU A N 1
ATOM 663 C CA . LEU A 1 83 ? 2.769 39.143 11.096 1.00 74.31 83 LEU A CA 1
ATOM 664 C C . LEU A 1 83 ? 3.291 38.137 12.127 1.00 74.31 83 LEU A C 1
ATOM 666 O O . LEU A 1 83 ? 3.160 38.372 13.329 1.00 74.31 83 LEU A O 1
ATOM 670 N N . SER A 1 84 ? 3.962 37.074 11.681 1.00 75.50 84 SER A N 1
ATOM 671 C CA . SER A 1 84 ? 4.566 36.086 12.577 1.00 75.50 84 SER A CA 1
ATOM 672 C C . SER A 1 84 ? 5.649 36.704 13.465 1.00 75.50 84 SER A C 1
ATOM 674 O O . SER A 1 84 ? 5.703 36.418 14.661 1.00 75.50 84 SER A O 1
ATOM 676 N N . PHE A 1 85 ? 6.487 37.592 12.921 1.00 79.44 85 PHE A N 1
ATOM 677 C CA . PHE A 1 85 ? 7.500 38.312 13.692 1.00 79.44 85 PHE A CA 1
ATOM 678 C C . PHE A 1 85 ? 6.874 39.210 14.772 1.00 79.44 85 PHE A C 1
ATOM 680 O O . PHE A 1 85 ? 7.340 39.230 15.915 1.00 79.44 85 PHE A O 1
ATOM 687 N N . MET A 1 86 ? 5.790 39.923 14.446 1.00 75.56 86 MET A N 1
ATOM 688 C CA . MET A 1 86 ? 5.063 40.755 15.411 1.00 75.56 86 MET A CA 1
ATOM 689 C C . MET A 1 86 ? 4.432 39.928 16.535 1.00 75.56 86 MET A C 1
ATOM 691 O O . MET A 1 86 ? 4.555 40.304 17.703 1.00 75.56 86 MET A O 1
ATOM 695 N N . VAL A 1 87 ? 3.803 38.797 16.201 1.00 78.38 87 VAL A N 1
ATOM 696 C CA . VAL A 1 87 ? 3.223 37.868 17.183 1.00 78.38 87 VAL A CA 1
ATOM 697 C C . VAL A 1 87 ? 4.306 37.337 18.122 1.00 78.38 87 VAL A C 1
ATOM 699 O O . VAL A 1 87 ? 4.156 37.442 19.338 1.00 78.38 87 VAL A O 1
ATOM 702 N N . ASN A 1 88 ? 5.431 36.868 17.576 1.00 76.94 88 ASN A N 1
ATOM 703 C CA . ASN A 1 88 ? 6.540 36.327 18.366 1.00 76.94 88 ASN A CA 1
ATOM 704 C C . ASN A 1 88 ? 7.152 37.377 19.304 1.00 76.94 88 ASN A C 1
ATOM 706 O O . ASN A 1 88 ? 7.364 37.106 20.485 1.00 76.94 88 ASN A O 1
ATOM 710 N N . THR A 1 89 ? 7.364 38.602 18.815 1.00 82.75 89 THR A N 1
ATOM 711 C CA . THR A 1 89 ? 7.905 39.702 19.633 1.00 82.75 89 THR A CA 1
ATOM 712 C C . THR A 1 89 ? 6.985 40.028 20.817 1.00 82.75 89 THR A C 1
ATOM 714 O O . THR A 1 89 ? 7.456 40.288 21.925 1.00 82.75 89 THR A O 1
ATOM 717 N N . ARG A 1 90 ? 5.662 39.995 20.612 1.00 77.94 90 ARG A N 1
ATOM 718 C CA . ARG A 1 90 ? 4.680 40.264 21.674 1.00 77.94 90 ARG A CA 1
ATOM 719 C C . ARG A 1 90 ? 4.512 39.088 22.633 1.00 77.94 90 ARG A C 1
ATOM 721 O O . ARG A 1 90 ? 4.383 39.317 23.833 1.00 77.94 90 ARG A O 1
ATOM 728 N N . ASP A 1 91 ? 4.609 37.851 22.153 1.00 77.50 91 ASP A N 1
ATOM 729 C CA . ASP A 1 91 ? 4.670 36.658 23.007 1.00 77.50 91 ASP A CA 1
ATOM 730 C C . ASP A 1 91 ? 5.907 36.681 23.929 1.00 77.50 91 ASP A C 1
ATOM 732 O O . ASP A 1 91 ? 5.819 36.318 25.105 1.00 77.50 91 ASP A O 1
ATOM 736 N N . GLU A 1 92 ? 7.056 37.162 23.445 1.00 82.62 92 GLU A N 1
ATOM 737 C CA . GLU A 1 92 ? 8.248 37.368 24.276 1.00 82.62 92 GLU A CA 1
ATOM 738 C C . GLU A 1 92 ? 8.061 38.467 25.331 1.00 82.62 92 GLU A C 1
ATOM 740 O O . GLU A 1 92 ? 8.522 38.318 26.465 1.00 82.62 92 GLU A O 1
ATOM 745 N N . GLU A 1 93 ? 7.374 39.561 24.993 1.00 81.19 93 GLU A N 1
ATOM 746 C CA . GLU A 1 93 ? 7.046 40.631 25.942 1.00 81.19 93 GLU A CA 1
ATOM 747 C C . GLU A 1 93 ? 6.091 40.135 27.039 1.00 81.19 93 GLU A C 1
ATOM 749 O O . GLU A 1 93 ? 6.320 40.392 28.222 1.00 81.19 93 GLU A O 1
ATOM 754 N N . ILE A 1 94 ? 5.087 39.326 26.679 1.00 78.06 94 ILE A N 1
ATOM 755 C CA . ILE A 1 94 ? 4.198 38.658 27.640 1.00 78.06 94 ILE A CA 1
ATOM 756 C C . ILE A 1 94 ? 4.992 37.726 28.556 1.00 78.06 94 ILE A C 1
ATOM 758 O O . ILE A 1 94 ? 4.778 37.743 29.768 1.00 78.06 94 ILE A O 1
ATOM 762 N N . LYS A 1 95 ? 5.917 36.925 28.010 1.00 81.12 95 LYS A N 1
ATOM 763 C CA . LYS A 1 95 ? 6.775 36.043 28.818 1.00 81.12 95 LYS A CA 1
ATOM 764 C C . LYS A 1 95 ? 7.607 36.843 29.819 1.00 81.12 95 LYS A C 1
ATOM 766 O O . LYS A 1 95 ? 7.611 36.490 30.994 1.00 81.12 95 LYS A O 1
ATOM 771 N N . LYS A 1 96 ? 8.236 37.944 29.390 1.00 82.44 96 LYS A N 1
ATOM 772 C CA . LYS A 1 96 ? 9.020 38.831 30.270 1.00 82.44 96 LYS A CA 1
ATOM 773 C C . LYS A 1 96 ? 8.164 39.423 31.391 1.00 82.44 96 LYS A C 1
ATOM 775 O O . LYS A 1 96 ? 8.535 39.322 32.560 1.00 82.44 96 LYS A O 1
ATOM 780 N N . LEU A 1 97 ? 6.986 39.951 31.059 1.00 77.25 97 LEU A N 1
ATOM 781 C CA . LEU A 1 97 ? 6.071 40.522 32.049 1.00 77.25 97 LEU A CA 1
ATOM 782 C C . LEU A 1 97 ? 5.532 39.465 33.023 1.00 77.25 97 LEU A C 1
ATOM 784 O O . LEU A 1 97 ? 5.405 39.749 34.208 1.00 77.25 97 LEU A O 1
ATOM 788 N N . ARG A 1 98 ? 5.268 38.231 32.567 1.00 77.75 98 ARG A N 1
ATOM 789 C CA . ARG A 1 98 ? 4.876 37.114 33.447 1.00 77.75 98 ARG A CA 1
ATOM 790 C C . ARG A 1 98 ? 6.000 36.705 34.396 1.00 77.75 98 ARG A C 1
ATOM 792 O O . ARG A 1 98 ? 5.730 36.513 35.577 1.00 77.75 98 ARG A O 1
ATOM 799 N N . THR A 1 99 ? 7.246 36.646 33.919 1.00 78.75 99 THR A N 1
ATOM 800 C CA . THR A 1 99 ? 8.402 36.367 34.787 1.00 78.75 99 THR A CA 1
ATOM 801 C C . THR A 1 99 ? 8.642 37.474 35.816 1.00 78.75 99 THR A C 1
ATOM 803 O O . THR A 1 99 ? 8.973 37.173 36.959 1.00 78.75 99 THR A O 1
ATOM 806 N N . GLU A 1 100 ? 8.417 38.747 35.464 1.00 77.12 100 GLU A N 1
ATOM 807 C CA . GLU A 1 100 ? 8.454 39.859 36.428 1.00 77.12 100 GLU A CA 1
ATOM 808 C C . GLU A 1 100 ? 7.324 39.751 37.463 1.00 77.12 100 GLU A C 1
ATOM 810 O O . GLU A 1 100 ? 7.547 40.001 38.647 1.00 77.12 100 GLU A O 1
ATOM 815 N N . LEU A 1 101 ? 6.131 39.314 37.048 1.00 72.62 101 LEU A N 1
ATOM 816 C CA . LEU A 1 101 ? 4.982 39.092 37.931 1.00 72.62 101 LEU A CA 1
ATOM 817 C C . LEU A 1 101 ? 5.239 37.948 38.924 1.00 72.62 101 LEU A C 1
ATOM 819 O O . LEU A 1 101 ? 4.956 38.084 40.115 1.00 72.62 101 LEU A O 1
ATOM 823 N N . GLU A 1 102 ? 5.842 36.850 38.464 1.00 74.69 102 GLU A N 1
ATOM 824 C CA . GLU A 1 102 ? 6.273 35.742 39.322 1.00 74.69 102 GLU A CA 1
ATOM 825 C C . GLU A 1 102 ? 7.372 36.170 40.298 1.00 74.69 102 GLU A C 1
ATOM 827 O O . GLU A 1 102 ? 7.264 35.877 41.490 1.00 74.69 102 GLU A O 1
ATOM 832 N N . GLN A 1 103 ? 8.373 36.933 39.844 1.00 71.75 103 GLN A N 1
ATOM 833 C CA . GLN A 1 103 ? 9.425 37.476 40.711 1.00 71.75 103 GLN A CA 1
ATOM 834 C C . GLN A 1 103 ? 8.873 38.434 41.776 1.00 71.75 103 GLN A C 1
ATOM 836 O O . GLN A 1 103 ? 9.287 38.369 42.936 1.00 71.75 103 GLN A O 1
ATOM 841 N N . GLN A 1 104 ? 7.906 39.289 41.427 1.00 66.44 104 GLN A N 1
ATOM 842 C CA . GLN A 1 104 ? 7.233 40.163 42.392 1.00 66.44 104 GLN A CA 1
ATOM 843 C C . GLN A 1 104 ? 6.352 39.372 43.370 1.00 66.44 104 GLN A C 1
ATOM 845 O O . GLN A 1 104 ? 6.321 39.702 44.557 1.00 66.44 104 GLN A O 1
ATOM 850 N N . SER A 1 105 ? 5.694 38.299 42.916 1.00 61.78 105 SER A N 1
ATOM 851 C CA . SER A 1 105 ? 4.914 37.410 43.790 1.00 61.78 105 SER A CA 1
ATOM 852 C C . SER A 1 105 ? 5.798 36.662 44.798 1.00 61.78 105 SER A C 1
ATOM 854 O O . SER A 1 105 ? 5.465 36.589 45.980 1.00 61.78 105 SER A O 1
ATOM 856 N N . HIS A 1 106 ? 6.972 36.188 44.364 1.00 59.22 106 HIS A N 1
ATOM 857 C CA . HIS A 1 106 ? 7.935 35.504 45.225 1.00 59.22 106 HIS A CA 1
ATOM 858 C C . HIS A 1 106 ? 8.570 36.462 46.240 1.00 59.22 106 HIS A C 1
ATOM 860 O O . HIS A 1 106 ? 8.661 36.117 47.419 1.00 59.22 106 HIS A O 1
ATOM 866 N N . ASN A 1 107 ? 8.922 37.688 45.829 1.00 57.50 107 ASN A N 1
ATOM 867 C CA . ASN A 1 107 ? 9.462 38.710 46.734 1.00 57.50 107 ASN A CA 1
ATOM 868 C C . ASN A 1 107 ? 8.446 39.195 47.787 1.00 57.50 107 ASN A C 1
ATOM 870 O O . ASN A 1 107 ? 8.858 39.579 48.881 1.00 57.50 107 ASN A O 1
ATOM 874 N N . ARG A 1 108 ? 7.134 39.141 47.507 1.00 56.06 108 ARG A N 1
ATOM 875 C CA . ARG A 1 108 ? 6.072 39.476 48.478 1.00 56.06 108 ARG A CA 1
ATOM 876 C C . ARG A 1 108 ? 5.783 38.362 49.495 1.00 56.06 108 ARG A C 1
ATOM 878 O O . ARG A 1 108 ? 5.264 38.657 50.563 1.00 56.06 108 ARG A O 1
ATOM 885 N N . SER A 1 109 ? 6.162 37.109 49.224 1.00 52.78 109 SER A N 1
ATOM 886 C CA . SER A 1 109 ? 5.894 35.978 50.135 1.00 52.78 109 SER A CA 1
ATOM 887 C C . SER A 1 109 ? 6.748 35.962 51.414 1.00 52.78 109 SER A C 1
ATOM 889 O O . SER A 1 109 ? 6.486 35.161 52.310 1.00 52.78 109 SER A O 1
ATOM 891 N N . SER A 1 110 ? 7.761 36.835 51.526 1.00 45.12 110 SER A N 1
ATOM 892 C CA . SER A 1 110 ? 8.734 36.764 52.621 1.00 45.12 110 SER A CA 1
ATOM 893 C C . SER A 1 110 ? 8.552 37.788 53.747 1.00 45.12 110 SER A C 1
ATOM 895 O O . SER A 1 110 ? 9.086 37.523 54.822 1.00 45.12 110 SER A O 1
ATOM 897 N N . TRP A 1 111 ? 7.863 38.924 53.574 1.00 43.50 111 TRP A N 1
ATOM 898 C CA . TRP A 1 111 ? 7.732 39.926 54.648 1.00 43.50 111 TRP A CA 1
ATOM 899 C C . TRP A 1 111 ? 6.396 40.676 54.578 1.00 43.50 111 TRP A C 1
ATOM 901 O O . TRP A 1 111 ? 6.077 41.316 53.582 1.00 43.50 111 TRP A O 1
ATOM 911 N N . ASP A 1 112 ? 5.653 40.589 55.679 1.00 47.44 112 ASP A N 1
ATOM 912 C CA . ASP A 1 112 ? 4.383 41.256 55.969 1.00 47.44 112 ASP A CA 1
ATOM 913 C C . ASP A 1 112 ? 4.510 42.789 55.836 1.00 47.44 112 ASP A C 1
ATOM 915 O O . ASP A 1 112 ? 5.288 43.407 56.568 1.00 47.44 112 ASP A O 1
ATOM 919 N N . SER A 1 113 ? 3.764 43.409 54.913 1.00 41.62 113 SER A N 1
ATOM 920 C CA . SER A 1 113 ? 3.355 44.822 54.993 1.00 41.62 113 SER A CA 1
ATOM 921 C C . SER A 1 113 ? 2.339 45.172 53.900 1.00 41.62 113 SER A C 1
ATOM 923 O O . SER A 1 113 ? 2.605 44.977 52.716 1.00 41.62 113 SER A O 1
ATOM 925 N N . ASP A 1 114 ? 1.232 45.794 54.314 1.00 52.62 114 ASP A N 1
ATOM 926 C CA . ASP A 1 114 ? 0.234 46.524 53.513 1.00 52.62 114 ASP A CA 1
ATOM 927 C C . ASP A 1 114 ? 0.873 47.529 52.524 1.00 52.62 114 ASP A C 1
ATOM 929 O O . ASP A 1 114 ? 1.011 48.718 52.819 1.00 52.62 114 ASP A O 1
ATOM 933 N N . GLY A 1 115 ? 1.291 47.061 51.346 1.00 49.69 115 GLY A N 1
ATOM 934 C CA . GLY A 1 115 ? 1.938 47.873 50.313 1.00 49.69 115 GLY A CA 1
ATOM 935 C C . GLY A 1 115 ? 1.339 47.635 48.928 1.00 49.69 115 GLY A C 1
ATOM 936 O O . GLY A 1 115 ? 1.694 46.663 48.267 1.00 49.69 115 GLY A O 1
ATOM 937 N N . ASP A 1 116 ? 0.442 48.543 48.530 1.00 55.22 116 ASP A N 1
ATOM 938 C CA . ASP A 1 116 ? -0.174 48.755 47.208 1.00 55.22 116 ASP A CA 1
ATOM 939 C C . ASP A 1 116 ? -0.213 47.545 46.250 1.00 55.22 116 ASP A C 1
ATOM 941 O O . ASP A 1 116 ? 0.702 47.287 45.463 1.00 55.22 116 ASP A O 1
ATOM 945 N N . ASP A 1 117 ? -1.359 46.861 46.223 1.00 57.66 117 ASP A N 1
ATOM 946 C CA . ASP A 1 117 ? -1.762 45.907 45.174 1.00 57.66 117 ASP A CA 1
ATOM 947 C C . ASP A 1 117 ? -1.910 46.544 43.782 1.00 57.66 117 ASP A C 1
ATOM 949 O O . ASP A 1 117 ? -2.130 45.852 42.792 1.00 57.66 117 ASP A O 1
ATOM 953 N N . HIS A 1 118 ? -1.770 47.866 43.664 1.00 61.31 118 HIS A N 1
ATOM 954 C CA . HIS A 1 118 ? -2.053 48.559 42.416 1.00 61.31 118 HIS A CA 1
ATOM 955 C C . HIS A 1 118 ? -1.039 48.249 41.301 1.00 61.31 118 HIS A C 1
ATOM 957 O O . HIS A 1 118 ? -1.449 48.047 40.163 1.00 61.31 118 HIS A O 1
ATOM 963 N N . GLU A 1 119 ? 0.264 48.146 41.589 1.00 63.38 119 GLU A N 1
ATOM 964 C CA . GLU A 1 119 ? 1.282 47.867 40.554 1.00 63.38 119 GLU A CA 1
ATOM 965 C C . GLU A 1 119 ? 1.228 46.429 40.025 1.00 63.38 119 GLU A C 1
ATOM 967 O O . GLU A 1 119 ? 1.361 46.205 38.820 1.00 63.38 119 GLU A O 1
ATOM 972 N N . THR A 1 120 ? 0.978 45.454 40.901 1.00 67.50 120 THR A N 1
ATOM 973 C CA . THR A 1 120 ? 0.799 44.054 40.496 1.00 67.50 120 THR A CA 1
ATOM 974 C C . THR A 1 120 ? -0.494 43.877 39.707 1.00 67.50 120 THR A C 1
ATOM 976 O O . THR A 1 120 ? -0.499 43.148 38.715 1.00 67.50 120 THR A O 1
ATOM 979 N N . GLU A 1 121 ? -1.562 44.592 40.065 1.00 70.56 121 GLU A N 1
ATOM 980 C CA . GLU A 1 121 ? -2.811 44.583 39.301 1.00 70.56 121 GLU A CA 1
ATOM 981 C C . GLU A 1 121 ? -2.668 45.293 37.941 1.00 70.56 121 GLU A C 1
ATOM 983 O O . GLU A 1 121 ? -3.183 44.801 36.939 1.00 70.56 121 GLU A O 1
ATOM 988 N N . ILE A 1 122 ? -1.887 46.381 37.849 1.00 75.12 122 ILE A N 1
ATOM 989 C CA . ILE A 1 122 ? -1.553 47.039 36.571 1.00 75.12 122 ILE A CA 1
ATOM 990 C C . ILE A 1 122 ? -0.742 46.101 35.664 1.00 75.12 122 ILE A C 1
ATOM 992 O O . ILE A 1 122 ? -1.012 46.025 34.464 1.00 75.12 122 ILE A O 1
ATOM 996 N N . LEU A 1 123 ? 0.229 45.361 36.210 1.00 71.81 123 LEU A N 1
ATOM 997 C CA . LEU A 1 123 ? 1.011 44.386 35.442 1.00 71.81 123 LEU A CA 1
ATOM 998 C C . LEU A 1 123 ? 0.155 43.198 34.989 1.00 71.81 123 LEU A C 1
ATOM 1000 O O . LEU A 1 123 ? 0.255 42.795 33.830 1.00 71.81 123 LEU A O 1
ATOM 1004 N N . LYS A 1 124 ? -0.741 42.684 35.844 1.00 76.12 124 LYS A N 1
ATOM 1005 C CA . LYS A 1 124 ? -1.715 41.647 35.457 1.00 76.12 124 LYS A CA 1
ATOM 1006 C C . LYS A 1 124 ? -2.641 42.138 34.352 1.00 76.12 124 LYS A C 1
ATOM 1008 O O . LYS A 1 124 ? -2.851 41.417 33.379 1.00 76.12 124 LYS A O 1
ATOM 1013 N N . GLN A 1 125 ? -3.143 43.366 34.468 1.00 79.75 125 GLN A N 1
ATOM 1014 C CA . GLN A 1 125 ? -3.994 43.976 33.453 1.00 79.75 125 GLN A CA 1
ATOM 1015 C C . GLN A 1 125 ? -3.239 44.138 32.130 1.00 79.75 125 GLN A C 1
ATOM 1017 O O . GLN A 1 125 ? -3.756 43.768 31.081 1.00 79.75 125 GLN A O 1
ATOM 1022 N N . LYS A 1 126 ? -1.976 44.577 32.167 1.00 79.12 126 LYS A N 1
ATOM 1023 C CA . LYS A 1 126 ? -1.139 44.722 30.971 1.00 79.12 126 LYS A CA 1
ATOM 1024 C C . LYS A 1 126 ? -0.800 43.381 30.313 1.00 79.12 126 LYS A C 1
ATOM 1026 O O . LYS A 1 126 ? -0.813 43.286 29.089 1.00 79.12 126 LYS A O 1
ATOM 1031 N N . VAL A 1 127 ? -0.562 42.329 31.101 1.00 77.38 127 VAL A N 1
ATOM 1032 C CA . VAL A 1 127 ? -0.416 40.954 30.592 1.00 77.38 127 VAL A CA 1
ATOM 1033 C C . VAL A 1 127 ? -1.724 40.468 29.969 1.00 77.38 127 VAL A C 1
ATOM 1035 O O . VAL A 1 127 ? -1.685 39.847 28.908 1.00 77.38 127 VAL A O 1
ATOM 1038 N N . ALA A 1 128 ? -2.877 40.755 30.576 1.00 77.50 128 ALA A N 1
ATOM 1039 C CA . ALA A 1 128 ? -4.182 40.380 30.035 1.00 77.50 128 ALA A CA 1
ATOM 1040 C C . ALA A 1 128 ? -4.493 41.110 28.718 1.00 77.50 128 ALA A C 1
ATOM 1042 O O . ALA A 1 128 ? -4.959 40.478 27.770 1.00 77.50 128 ALA A O 1
ATOM 1043 N N . ASP A 1 129 ? -4.186 42.403 28.632 1.00 76.81 129 ASP A N 1
ATOM 1044 C CA . ASP A 1 129 ? -4.410 43.215 27.435 1.00 76.81 129 ASP A CA 1
ATOM 1045 C C . ASP A 1 129 ? -3.484 42.787 26.285 1.00 76.81 129 ASP A C 1
ATOM 1047 O O . ASP A 1 129 ? -3.960 42.569 25.172 1.00 76.81 129 ASP A O 1
ATOM 1051 N N . LEU A 1 130 ? -2.195 42.533 26.555 1.00 75.38 130 LEU A N 1
ATOM 1052 C CA . LEU A 1 130 ? -1.264 41.988 25.557 1.00 75.38 130 LEU A CA 1
ATOM 1053 C C . LEU A 1 130 ? -1.628 40.557 25.139 1.00 75.38 130 LEU A C 1
ATOM 1055 O O . LEU A 1 130 ? -1.509 40.213 23.967 1.00 75.38 130 LEU A O 1
ATOM 1059 N N . THR A 1 131 ? -2.118 39.723 26.064 1.00 73.69 131 THR A N 1
ATOM 1060 C CA . THR A 1 131 ? -2.578 38.361 25.736 1.00 73.69 131 THR A CA 1
ATOM 1061 C C . THR A 1 131 ? -3.793 38.404 24.807 1.00 73.69 131 THR A C 1
ATOM 1063 O O . THR A 1 131 ? -3.850 37.636 23.849 1.00 73.69 131 THR A O 1
ATOM 1066 N N . LYS A 1 132 ? -4.735 39.331 25.030 1.00 78.12 132 LYS A N 1
ATOM 1067 C CA . LYS A 1 132 ? -5.872 39.557 24.123 1.00 78.12 132 LYS A CA 1
ATOM 1068 C C . LYS A 1 132 ? -5.425 40.097 22.768 1.00 78.12 132 LYS A C 1
ATOM 1070 O O . LYS A 1 132 ? -5.948 39.663 21.747 1.00 78.12 132 LYS A O 1
ATOM 1075 N N . GLU A 1 133 ? -4.450 41.003 22.744 1.00 73.56 133 GLU A N 1
ATOM 1076 C CA . GLU A 1 133 ? -3.896 41.543 21.501 1.00 73.56 133 GLU A CA 1
ATOM 1077 C C . GLU A 1 133 ? -3.204 40.438 20.683 1.00 73.56 133 GLU A C 1
ATOM 1079 O O . GLU A 1 133 ? -3.475 40.290 19.495 1.00 73.56 133 GLU A O 1
ATOM 1084 N N . VAL A 1 134 ? -2.395 39.582 21.315 1.00 75.81 134 VAL A N 1
ATOM 1085 C CA . VAL A 1 134 ? -1.778 38.419 20.656 1.00 75.81 134 VAL A CA 1
ATOM 1086 C C . VAL A 1 134 ? -2.822 37.413 20.175 1.00 75.81 134 VAL A C 1
ATOM 1088 O O . VAL A 1 134 ? -2.684 36.888 19.074 1.00 75.81 134 VAL A O 1
ATOM 1091 N N . GLN A 1 135 ? -3.877 37.150 20.949 1.00 70.12 135 GLN A N 1
ATOM 1092 C CA . GLN A 1 135 ? -4.980 36.289 20.507 1.00 70.12 135 GLN A CA 1
ATOM 1093 C C . GLN A 1 135 ? -5.727 36.880 19.307 1.00 70.12 135 GLN A C 1
ATOM 1095 O O . GLN A 1 135 ? -6.084 36.142 18.394 1.00 70.12 135 GLN A O 1
ATOM 1100 N N . HIS A 1 136 ? -5.906 38.200 19.264 1.00 70.62 136 HIS A N 1
ATOM 1101 C CA . HIS A 1 136 ? -6.489 38.902 18.124 1.00 70.62 136 HIS A CA 1
ATOM 1102 C C . HIS A 1 136 ? -5.600 38.801 16.871 1.00 70.62 136 HIS A C 1
ATOM 1104 O O . HIS A 1 136 ? -6.096 38.478 15.795 1.00 70.62 136 HIS A O 1
ATOM 1110 N N . TRP A 1 137 ? -4.281 38.986 17.000 1.00 70.38 137 TRP A N 1
ATOM 1111 C CA . TRP A 1 137 ? -3.345 38.825 15.877 1.00 70.38 137 TRP A CA 1
ATOM 1112 C C . TRP A 1 137 ? -3.189 37.365 15.426 1.00 70.38 137 TRP A C 1
ATOM 1114 O O . TRP A 1 137 ? -3.104 37.114 14.228 1.00 70.38 137 TRP A O 1
ATOM 1124 N N . LYS A 1 138 ? -3.217 36.395 16.351 1.00 70.25 138 LYS A N 1
ATOM 1125 C CA . LYS A 1 138 ? -3.262 34.960 16.020 1.00 70.25 138 LYS A CA 1
ATOM 1126 C C . LYS A 1 138 ? -4.564 34.593 15.313 1.00 70.25 138 LYS A C 1
ATOM 1128 O O . LYS A 1 138 ? -4.520 33.880 14.321 1.00 70.25 138 LYS A O 1
ATOM 1133 N N . GLY A 1 139 ? -5.694 35.153 15.748 1.00 62.69 139 GLY A N 1
ATOM 1134 C CA . GLY A 1 139 ? -6.983 35.003 15.070 1.00 62.69 139 GLY A CA 1
ATOM 1135 C C . GLY A 1 139 ? -6.978 35.570 13.648 1.00 62.69 139 GLY A C 1
ATOM 1136 O O . GLY A 1 139 ? -7.468 34.914 12.736 1.00 62.69 139 GLY A O 1
ATOM 1137 N N . LEU A 1 140 ? -6.353 36.734 13.440 1.00 60.09 140 LEU A N 1
ATOM 1138 C CA . LEU A 1 140 ? -6.160 37.329 12.110 1.00 60.09 140 LEU A CA 1
ATOM 1139 C C . LEU A 1 140 ? -5.210 36.522 11.212 1.00 60.09 140 LEU A C 1
ATOM 1141 O O . LEU A 1 140 ? -5.373 36.543 9.998 1.00 60.09 140 LEU A O 1
ATOM 1145 N N . ALA A 1 141 ? -4.221 35.831 11.787 1.00 59.44 141 ALA A N 1
ATOM 1146 C CA . ALA A 1 141 ? -3.279 34.994 11.044 1.00 59.44 141 ALA A CA 1
ATOM 1147 C C . ALA A 1 141 ? -3.816 33.580 10.750 1.00 59.44 141 ALA A C 1
ATOM 1149 O O . ALA A 1 141 ? -3.324 32.936 9.828 1.00 59.44 141 ALA A O 1
ATOM 1150 N N . GLN A 1 142 ? -4.786 33.087 11.532 1.00 55.44 142 GLN A N 1
ATOM 1151 C CA . GLN A 1 142 ? -5.282 31.707 11.444 1.00 55.44 142 GLN A CA 1
ATOM 1152 C C . GLN A 1 142 ? -6.676 31.554 10.824 1.00 55.44 142 GLN A C 1
ATOM 1154 O O . GLN A 1 142 ? -6.979 30.448 10.397 1.00 55.44 142 GLN A O 1
ATOM 1159 N N . ASN A 1 143 ? -7.509 32.600 10.734 1.00 45.69 143 ASN A N 1
ATOM 1160 C CA . ASN A 1 143 ? -8.864 32.462 10.189 1.00 45.69 143 ASN A CA 1
ATOM 1161 C C . ASN A 1 143 ? -9.195 33.484 9.096 1.00 45.69 143 ASN A C 1
ATOM 1163 O O . ASN A 1 143 ? -9.441 34.662 9.362 1.00 45.69 143 ASN A O 1
ATOM 1167 N N . ASP A 1 144 ? -9.330 32.970 7.873 1.00 48.66 144 ASP A N 1
ATOM 1168 C CA . ASP A 1 144 ? -10.249 33.512 6.880 1.00 48.66 144 ASP A CA 1
ATOM 1169 C C . ASP A 1 144 ? -11.699 33.314 7.369 1.00 48.66 144 ASP A C 1
ATOM 1171 O O . ASP A 1 144 ? -12.076 32.268 7.898 1.00 48.66 144 ASP A O 1
ATOM 1175 N N . SER A 1 145 ? -12.527 34.322 7.102 1.00 48.47 145 SER A N 1
ATOM 1176 C CA . SER A 1 145 ? -13.986 34.369 7.264 1.00 48.47 145 SER A CA 1
ATOM 1177 C C . SER A 1 145 ? -14.577 34.721 8.649 1.00 48.47 145 SER A C 1
ATOM 1179 O O . SER A 1 145 ? -14.540 33.986 9.630 1.00 48.47 145 SER A O 1
ATOM 1181 N N . SER A 1 146 ? -15.303 35.846 8.617 1.00 42.84 146 SER A N 1
ATOM 1182 C CA . SER A 1 146 ? -16.450 36.246 9.452 1.00 42.84 146 SER A CA 1
ATOM 1183 C C . SER A 1 146 ? -16.235 37.201 10.652 1.00 42.84 146 SER A C 1
ATOM 1185 O O . SER A 1 146 ? -16.145 36.822 11.810 1.00 42.84 146 SER A O 1
ATOM 1187 N N . LYS A 1 147 ? -16.370 38.500 10.317 1.00 42.09 147 LYS A N 1
ATOM 1188 C CA . LYS A 1 147 ? -17.043 39.588 11.069 1.00 42.09 147 LYS A CA 1
ATOM 1189 C C . LYS A 1 147 ? -16.499 39.986 12.462 1.00 42.09 147 LYS A C 1
ATOM 1191 O O . LYS A 1 147 ? -16.994 39.502 13.474 1.00 42.09 147 LYS A O 1
ATOM 1196 N N . SER A 1 148 ? -15.767 41.110 12.530 1.00 42.25 148 SER A N 1
ATOM 1197 C CA . SER A 1 148 ? -16.308 42.464 12.859 1.00 42.25 148 SER A CA 1
ATOM 1198 C C . SER A 1 148 ? -15.271 43.432 13.471 1.00 42.25 148 SER A C 1
ATOM 1200 O O . SER A 1 148 ? -14.709 43.127 14.512 1.00 42.25 148 SER A O 1
ATOM 1202 N N . GLN A 1 149 ? -15.196 44.644 12.882 1.00 39.03 149 GLN A N 1
ATOM 1203 C CA . GLN A 1 149 ? -14.831 45.975 13.442 1.00 39.03 149 GLN A CA 1
ATOM 1204 C C . GLN A 1 149 ? -13.416 46.150 14.048 1.00 39.03 149 GLN A C 1
ATOM 1206 O O . GLN A 1 149 ? -13.055 45.477 14.992 1.00 39.03 149 GLN A O 1
ATOM 1211 N N . SER A 1 150 ? -12.561 47.108 13.668 1.00 41.84 150 SER A N 1
ATOM 1212 C CA . SER A 1 150 ? -12.703 48.365 12.921 1.00 41.84 150 SER A CA 1
ATOM 1213 C C . SER A 1 150 ? -11.328 48.845 12.419 1.00 41.84 150 SER A C 1
ATOM 1215 O O . SER A 1 150 ? -10.389 48.883 13.209 1.00 41.84 150 SER A O 1
ATOM 1217 N N . SER A 1 151 ? -11.221 49.323 11.178 1.00 39.56 151 SER A N 1
ATOM 1218 C CA . SER A 1 151 ? -10.327 50.431 10.789 1.00 39.56 151 SER A CA 1
ATOM 1219 C C . SER A 1 151 ? -10.627 50.809 9.336 1.00 39.56 151 SER A C 1
ATOM 1221 O O . SER A 1 151 ? -10.671 49.942 8.472 1.00 39.56 151 SER A O 1
ATOM 1223 N N . ALA A 1 152 ? -10.831 52.096 9.052 1.00 47.97 152 ALA A N 1
ATOM 1224 C CA . ALA A 1 152 ? -11.162 52.625 7.721 1.00 47.97 152 ALA A CA 1
ATOM 1225 C C . ALA A 1 152 ? -10.094 52.342 6.636 1.00 47.97 152 ALA A C 1
ATOM 1227 O O . ALA A 1 152 ? -10.333 52.555 5.448 1.00 47.97 152 ALA A O 1
ATOM 1228 N N . GLU A 1 153 ? -8.910 51.862 7.024 1.00 50.00 153 GLU A N 1
ATOM 1229 C CA . GLU A 1 153 ? -7.906 51.334 6.095 1.00 50.00 153 GLU A CA 1
ATOM 1230 C C . GLU A 1 153 ? -8.237 49.907 5.647 1.00 50.00 153 GLU A C 1
ATOM 1232 O O . GLU A 1 153 ? -8.092 49.603 4.466 1.00 50.00 153 GLU A O 1
ATOM 1237 N N . VAL A 1 154 ? -8.786 49.073 6.537 1.00 49.69 154 VAL A N 1
ATOM 1238 C CA . VAL A 1 154 ? -9.269 47.722 6.208 1.00 49.69 154 VAL A CA 1
ATOM 1239 C C . VAL A 1 154 ? -10.452 47.800 5.252 1.00 49.69 154 VAL A C 1
ATOM 1241 O O . VAL A 1 154 ? -10.507 47.011 4.327 1.00 49.69 154 VAL A O 1
ATOM 1244 N N . GLU A 1 155 ? -11.326 48.802 5.364 1.00 50.34 155 GLU A N 1
ATOM 1245 C CA . GLU A 1 155 ? -12.438 48.983 4.416 1.00 50.34 155 GLU A CA 1
ATOM 1246 C C . GLU A 1 155 ? -11.937 49.324 2.998 1.00 50.34 155 GLU A C 1
ATOM 1248 O O . GLU A 1 155 ? -12.466 48.815 2.015 1.00 50.34 155 GLU A O 1
ATOM 1253 N N . LYS A 1 156 ? -10.841 50.088 2.867 1.00 56.31 156 LYS A N 1
ATOM 1254 C CA . LYS A 1 156 ? -10.194 50.336 1.564 1.00 56.31 156 LYS A CA 1
ATOM 1255 C C . LYS A 1 156 ? -9.453 49.115 1.027 1.00 56.31 156 LYS A C 1
ATOM 1257 O O . LYS A 1 156 ? -9.444 48.910 -0.186 1.00 56.31 156 LYS A O 1
ATOM 1262 N N . PHE A 1 157 ? -8.833 48.318 1.895 1.00 51.06 157 PHE A N 1
ATOM 1263 C CA . PHE A 1 157 ? -8.181 47.069 1.499 1.00 51.06 157 PHE A CA 1
ATOM 1264 C C . PHE A 1 157 ? -9.194 45.974 1.165 1.00 51.06 157 PHE A C 1
ATOM 1266 O O . PHE A 1 157 ? -8.980 45.249 0.204 1.00 51.06 157 PHE A O 1
ATOM 1273 N N . GLU A 1 158 ? -10.325 45.903 1.862 1.00 54.66 158 GLU A N 1
ATOM 1274 C CA . GLU A 1 158 ? -11.456 45.035 1.541 1.00 54.66 158 GLU A CA 1
ATOM 1275 C C . GLU A 1 158 ? -12.173 45.502 0.278 1.00 54.66 158 GLU A C 1
ATOM 1277 O O . GLU A 1 158 ? -12.601 44.664 -0.504 1.00 54.66 158 GLU A O 1
ATOM 1282 N N . GLU A 1 159 ? -12.272 46.808 0.012 1.00 60.25 159 GLU A N 1
ATOM 1283 C CA . GLU A 1 159 ? -12.766 47.324 -1.269 1.00 60.25 159 GLU A CA 1
ATOM 1284 C C . GLU A 1 159 ? -11.792 47.038 -2.414 1.00 60.25 159 GLU A C 1
ATOM 1286 O O . GLU A 1 159 ? -12.235 46.667 -3.501 1.00 60.25 159 GLU A O 1
ATOM 1291 N N . PHE A 1 160 ? -10.480 47.168 -2.197 1.00 63.44 160 PHE A N 1
ATOM 1292 C CA . PHE A 1 160 ? -9.467 46.819 -3.194 1.00 63.44 160 PHE A CA 1
ATOM 1293 C C . PHE A 1 160 ? -9.436 45.308 -3.442 1.00 63.44 160 PHE A C 1
ATOM 1295 O O . PHE A 1 160 ? -9.451 44.893 -4.599 1.00 63.44 160 PHE A O 1
ATOM 1302 N N . ARG A 1 161 ? -9.505 44.497 -2.380 1.00 66.69 161 ARG A N 1
ATOM 1303 C CA . ARG A 1 161 ? -9.639 43.038 -2.432 1.00 66.69 161 ARG A CA 1
ATOM 1304 C C . ARG A 1 161 ? -10.937 42.646 -3.118 1.00 66.69 161 ARG A C 1
ATOM 1306 O O . ARG A 1 161 ? -10.866 41.915 -4.084 1.00 66.69 161 ARG A O 1
ATOM 1313 N N . ARG A 1 162 ? -12.092 43.227 -2.775 1.00 68.00 162 ARG A N 1
ATOM 1314 C CA . ARG A 1 162 ? -13.361 42.997 -3.493 1.00 68.00 162 ARG A CA 1
ATOM 1315 C C . ARG A 1 162 ? -13.301 43.427 -4.944 1.00 68.00 162 ARG A C 1
ATOM 1317 O O . ARG A 1 162 ? -13.964 42.827 -5.779 1.00 68.00 162 ARG A O 1
ATOM 1324 N N . LYS A 1 163 ? -12.585 44.504 -5.263 1.00 69.94 163 LYS A N 1
ATOM 1325 C CA . LYS A 1 163 ? -12.439 44.973 -6.642 1.00 69.94 163 LYS A CA 1
ATOM 1326 C C . LYS A 1 163 ? -11.548 44.024 -7.436 1.00 69.94 163 LYS A C 1
ATOM 1328 O O . LYS A 1 163 ? -11.887 43.732 -8.574 1.00 69.94 163 LYS A O 1
ATOM 1333 N N . LYS A 1 164 ? -10.485 43.505 -6.821 1.00 68.56 164 LYS A N 1
ATOM 1334 C CA . LYS A 1 164 ? -9.603 42.488 -7.396 1.00 68.56 164 LYS A CA 1
ATOM 1335 C C . LYS A 1 164 ? -10.266 41.120 -7.474 1.00 68.56 164 LYS A C 1
ATOM 1337 O O . LYS A 1 164 ? -10.161 40.493 -8.507 1.00 68.56 164 LYS A O 1
ATOM 1342 N N . GLU A 1 165 ? -11.047 40.712 -6.485 1.00 66.50 165 GLU A N 1
ATOM 1343 C CA . GLU A 1 165 ? -11.881 39.507 -6.512 1.00 66.50 165 GLU A CA 1
ATOM 1344 C C . GLU A 1 165 ? -12.984 39.625 -7.560 1.00 66.50 165 GLU A C 1
ATOM 1346 O O . GLU A 1 165 ? -13.252 38.660 -8.253 1.00 66.50 165 GLU A O 1
ATOM 1351 N N . LYS A 1 166 ? -13.588 40.805 -7.752 1.00 74.88 166 LYS A N 1
ATOM 1352 C CA . LYS A 1 166 ? -14.515 41.044 -8.870 1.00 74.88 166 LYS A CA 1
ATOM 1353 C C . LYS A 1 166 ? -13.808 41.047 -10.221 1.00 74.88 166 LYS A C 1
ATOM 1355 O O . LYS A 1 166 ? -14.406 40.619 -11.195 1.00 74.88 166 LYS A O 1
ATOM 1360 N N . GLU A 1 167 ? -12.575 41.540 -10.297 1.00 69.00 167 GLU A N 1
ATOM 1361 C CA . GLU A 1 167 ? -11.761 41.524 -11.517 1.00 69.00 167 GLU A CA 1
ATOM 1362 C C . GLU A 1 167 ? -11.287 40.101 -11.845 1.00 69.00 167 GLU A C 1
ATOM 1364 O O . GLU A 1 167 ? -11.362 39.697 -12.995 1.00 69.00 167 GLU A O 1
ATOM 1369 N N . ILE A 1 168 ? -10.906 39.313 -10.837 1.00 67.19 168 ILE A N 1
ATOM 1370 C CA . ILE A 1 168 ? -10.569 37.891 -10.938 1.00 67.19 168 ILE A CA 1
ATOM 1371 C C . ILE A 1 168 ? -11.820 37.086 -11.278 1.00 67.19 168 ILE A C 1
ATOM 1373 O O . ILE A 1 168 ? -11.773 36.294 -12.202 1.00 67.19 168 ILE A O 1
ATOM 1377 N N . ALA A 1 169 ? -12.958 37.327 -10.628 1.00 73.69 169 ALA A N 1
ATOM 1378 C CA . ALA A 1 169 ? -14.222 36.678 -10.967 1.00 73.69 169 ALA A CA 1
ATOM 1379 C C . ALA A 1 169 ? -14.689 37.055 -12.378 1.00 73.69 169 ALA A C 1
ATOM 1381 O O . ALA A 1 169 ? -15.184 36.197 -13.092 1.00 73.69 169 ALA A O 1
ATOM 1382 N N . ALA A 1 170 ? -14.485 38.300 -12.819 1.00 77.56 170 ALA A N 1
ATOM 1383 C CA . ALA A 1 170 ? -14.768 38.710 -14.192 1.00 77.56 170 ALA A CA 1
ATOM 1384 C C . ALA A 1 170 ? -13.785 38.091 -15.196 1.00 77.56 170 ALA A C 1
ATOM 1386 O O . ALA A 1 170 ? -14.198 37.742 -16.293 1.00 77.56 170 ALA A O 1
ATOM 1387 N N . LEU A 1 171 ? -12.508 37.923 -14.835 1.00 70.62 171 LEU A N 1
ATOM 1388 C CA . LEU A 1 171 ? -11.510 37.233 -15.656 1.00 70.62 171 LEU A CA 1
ATOM 1389 C C . LEU A 1 171 ? -11.767 35.730 -15.720 1.00 70.62 171 LEU A C 1
ATOM 1391 O O . LEU A 1 171 ? -11.608 35.163 -16.790 1.00 70.62 171 LEU A O 1
ATOM 1395 N N . ILE A 1 172 ? -12.192 35.106 -14.621 1.00 73.56 172 ILE A N 1
ATOM 1396 C CA . ILE A 1 172 ? -12.623 33.706 -14.561 1.00 73.56 172 ILE A CA 1
ATOM 1397 C C . ILE A 1 172 ? -13.890 33.543 -15.386 1.00 73.56 172 ILE A C 1
ATOM 1399 O O . ILE A 1 172 ? -13.918 32.674 -16.237 1.00 73.56 172 ILE A O 1
ATOM 1403 N N . GLN A 1 173 ? -14.877 34.428 -15.238 1.00 77.44 173 GLN A N 1
ATOM 1404 C CA . GLN A 1 173 ? -16.094 34.405 -16.043 1.00 77.44 173 GLN A CA 1
ATOM 1405 C C . GLN A 1 173 ? -15.790 34.643 -17.527 1.00 77.44 173 GLN A C 1
ATOM 1407 O O . GLN A 1 173 ? -16.381 33.997 -18.379 1.00 77.44 173 GLN A O 1
ATOM 1412 N N . GLN A 1 174 ? -14.844 35.525 -17.862 1.00 76.81 174 GLN A N 1
ATOM 1413 C CA . GLN A 1 174 ? -14.389 35.734 -19.237 1.00 76.81 174 GLN A CA 1
ATOM 1414 C C . GLN A 1 174 ? -13.573 34.542 -19.754 1.00 76.81 174 GLN A C 1
ATOM 1416 O O . GLN A 1 174 ? -13.654 34.221 -20.935 1.00 76.81 174 GLN A O 1
ATOM 1421 N N . HIS A 1 175 ? -12.794 33.872 -18.902 1.00 71.56 175 HIS A N 1
ATOM 1422 C CA . HIS A 1 175 ? -12.095 32.635 -19.242 1.00 71.56 175 HIS A CA 1
ATOM 1423 C C . HIS A 1 175 ? -13.075 31.485 -19.438 1.00 71.56 175 HIS A C 1
ATOM 1425 O O . HIS A 1 175 ? -12.938 30.769 -20.415 1.00 71.56 175 HIS A O 1
ATOM 1431 N N . GLU A 1 176 ? -14.081 31.336 -18.583 1.00 75.25 176 GLU A N 1
ATOM 1432 C CA . GLU A 1 176 ? -15.183 30.391 -18.739 1.00 75.25 176 GLU A CA 1
ATOM 1433 C C . GLU A 1 176 ? -15.983 30.703 -19.991 1.00 75.25 176 GLU A C 1
ATOM 1435 O O . GLU A 1 176 ? -16.326 29.787 -20.719 1.00 75.25 176 GLU A O 1
ATOM 1440 N N . GLN A 1 177 ? -16.226 31.977 -20.291 1.00 78.00 177 GLN A N 1
ATOM 1441 C CA . GLN A 1 177 ? -16.926 32.384 -21.499 1.00 78.00 177 GLN A CA 1
ATOM 1442 C C . GLN A 1 177 ? -16.081 32.115 -22.748 1.00 78.00 177 GLN A C 1
ATOM 1444 O O . GLN A 1 177 ? -16.603 31.550 -23.692 1.00 78.00 177 GLN A O 1
ATOM 1449 N N . ASN A 1 178 ? -14.772 32.387 -22.739 1.00 79.12 178 ASN A N 1
ATOM 1450 C CA . ASN A 1 178 ? -13.866 32.024 -23.835 1.00 79.12 178 ASN A CA 1
ATOM 1451 C C . ASN A 1 178 ? -13.696 30.503 -23.970 1.00 79.12 178 ASN A C 1
ATOM 1453 O O . ASN A 1 178 ? -13.601 29.994 -25.080 1.00 79.12 178 ASN A O 1
ATOM 1457 N N . ILE A 1 179 ? -13.633 29.764 -22.859 1.00 74.94 179 ILE A N 1
ATOM 1458 C CA . ILE A 1 179 ? -13.566 28.298 -22.849 1.00 74.94 179 ILE A CA 1
ATOM 1459 C C . ILE A 1 179 ? -14.887 27.726 -23.346 1.00 74.94 179 ILE A C 1
ATOM 1461 O O . ILE A 1 179 ? -14.853 26.755 -24.085 1.00 74.94 179 ILE A O 1
ATOM 1465 N N . ASN A 1 180 ? -16.024 28.323 -22.995 1.00 74.75 180 ASN A N 1
ATOM 1466 C CA . ASN A 1 180 ? -17.335 27.933 -23.494 1.00 74.75 180 ASN A CA 1
ATOM 1467 C C . ASN A 1 180 ? -17.516 28.328 -24.954 1.00 74.75 180 ASN A C 1
ATOM 1469 O O . ASN A 1 180 ? -18.046 27.525 -25.687 1.00 74.75 180 ASN A O 1
ATOM 1473 N N . GLU A 1 181 ? -17.013 29.468 -25.422 1.00 77.06 181 GLU A N 1
ATOM 1474 C CA . GLU A 1 181 ? -17.014 29.836 -26.844 1.00 77.06 181 GLU A CA 1
ATOM 1475 C C . GLU A 1 181 ? -16.095 28.910 -27.653 1.00 77.06 181 GLU A C 1
ATOM 1477 O O . GLU A 1 181 ? -16.438 28.498 -28.756 1.00 77.06 181 GLU A O 1
ATOM 1482 N N . MET A 1 182 ? -14.942 28.521 -27.099 1.00 68.81 182 MET A N 1
ATOM 1483 C CA . MET A 1 182 ? -14.061 27.518 -27.700 1.00 68.81 182 MET A CA 1
ATOM 1484 C C . MET A 1 182 ? -14.702 26.131 -27.664 1.00 68.81 182 MET A C 1
ATOM 1486 O O . MET A 1 182 ? -14.644 25.423 -28.661 1.00 68.81 182 MET A O 1
ATOM 1490 N N . LYS A 1 183 ? -15.341 25.742 -26.556 1.00 73.12 183 LYS A N 1
ATOM 1491 C CA . LYS A 1 183 ? -16.107 24.496 -26.445 1.00 73.12 183 LYS A CA 1
ATOM 1492 C C . LYS A 1 183 ? -17.286 24.505 -27.393 1.00 73.12 183 LYS A C 1
ATOM 1494 O O . LYS A 1 183 ? -17.439 23.516 -28.066 1.00 73.12 183 LYS A O 1
ATOM 1499 N N . GLU A 1 184 ? -18.035 25.590 -27.527 1.00 74.69 184 GLU A N 1
ATOM 1500 C CA . GLU A 1 184 ? -19.141 25.748 -28.470 1.00 74.69 184 GLU A CA 1
ATOM 1501 C C . GLU A 1 184 ? -18.628 25.729 -29.908 1.00 74.69 184 GLU A C 1
ATOM 1503 O O . GLU A 1 184 ? -19.250 25.098 -30.742 1.00 74.69 184 GLU A O 1
ATOM 1508 N N . ALA A 1 185 ? -17.470 26.319 -30.218 1.00 70.62 185 ALA A N 1
ATOM 1509 C CA . ALA A 1 185 ? -16.861 26.236 -31.547 1.00 70.62 185 ALA A CA 1
ATOM 1510 C C . ALA A 1 185 ? -16.317 24.828 -31.853 1.00 70.62 185 ALA A C 1
ATOM 1512 O O . ALA A 1 185 ? -16.417 24.348 -32.985 1.00 70.62 185 ALA A O 1
ATOM 1513 N N . TYR A 1 186 ? -15.757 24.136 -30.856 1.00 59.97 186 TYR A N 1
ATOM 1514 C CA . TYR A 1 186 ? -15.335 22.741 -30.968 1.00 59.97 186 TYR A CA 1
ATOM 1515 C C . TYR A 1 186 ? -16.526 21.791 -30.991 1.00 59.97 186 TYR A C 1
ATOM 1517 O O . TYR A 1 186 ? -16.487 20.838 -31.751 1.00 59.97 186 TYR A O 1
ATOM 1525 N N . GLU A 1 187 ? -17.591 22.068 -30.250 1.00 60.12 187 GLU A N 1
ATOM 1526 C CA . GLU A 1 187 ? -18.869 21.365 -30.243 1.00 60.12 187 GLU A CA 1
ATOM 1527 C C . GLU A 1 187 ? -19.622 21.645 -31.530 1.00 60.12 187 GLU A C 1
ATOM 1529 O O . GLU A 1 187 ? -20.222 20.734 -32.053 1.00 60.12 187 GLU A O 1
ATOM 1534 N N . GLU A 1 188 ? -19.550 22.830 -32.126 1.00 63.88 188 GLU A N 1
ATOM 1535 C CA . GLU A 1 188 ? -20.114 23.141 -33.440 1.00 63.88 188 GLU A CA 1
ATOM 1536 C C . GLU A 1 188 ? -19.311 22.434 -34.541 1.00 63.88 188 GLU A C 1
ATOM 1538 O O . GLU A 1 188 ? -19.885 21.882 -35.479 1.00 63.88 188 GLU A O 1
ATOM 1543 N N . LYS A 1 189 ? -17.983 22.339 -34.393 1.00 62.47 189 LYS A N 1
ATOM 1544 C CA . LYS A 1 189 ? -17.105 21.547 -35.269 1.00 62.47 189 LYS A CA 1
ATOM 1545 C C . LYS A 1 189 ? -17.310 20.038 -35.089 1.00 62.47 189 LYS A C 1
ATOM 1547 O O . LYS A 1 189 ? -17.281 19.301 -36.072 1.00 62.47 189 LYS A O 1
ATOM 1552 N N . ILE A 1 190 ? -17.576 19.585 -33.867 1.00 46.25 190 ILE A N 1
ATOM 1553 C CA . ILE A 1 190 ? -17.918 18.205 -33.516 1.00 46.25 190 ILE A CA 1
ATOM 1554 C C . ILE A 1 190 ? -19.343 17.889 -33.971 1.00 46.25 190 ILE A C 1
ATOM 1556 O O . ILE A 1 190 ? -19.520 16.853 -34.579 1.00 46.25 190 ILE A O 1
ATOM 1560 N N . ASN A 1 191 ? -20.313 18.793 -33.839 1.00 43.09 191 ASN A N 1
ATOM 1561 C CA . ASN A 1 191 ? -21.699 18.687 -34.314 1.00 43.09 191 ASN A CA 1
ATOM 1562 C C . ASN A 1 191 ? -21.774 18.742 -35.845 1.00 43.09 191 ASN A C 1
ATOM 1564 O O . ASN A 1 191 ? -22.611 18.078 -36.447 1.00 43.09 191 ASN A O 1
ATOM 1568 N N . SER A 1 192 ? -20.864 19.469 -36.497 1.00 47.25 192 SER A N 1
ATOM 1569 C CA . SER A 1 192 ? -20.668 19.424 -37.951 1.00 47.25 192 SER A CA 1
ATOM 1570 C C . SER A 1 192 ? -20.091 18.072 -38.405 1.00 47.25 192 SER A C 1
ATOM 1572 O O . SER A 1 192 ? -20.437 17.581 -39.479 1.00 47.25 192 SER A O 1
ATOM 1574 N N . MET A 1 193 ? -19.289 17.407 -37.559 1.00 46.00 193 MET A N 1
ATOM 1575 C CA . MET A 1 193 ? -18.828 16.021 -37.762 1.00 46.00 193 MET A CA 1
ATOM 1576 C C . MET A 1 193 ? -19.800 14.944 -37.224 1.00 46.00 193 MET A C 1
ATOM 1578 O O . MET A 1 193 ? -19.725 13.793 -37.646 1.00 46.00 193 MET A O 1
ATOM 1582 N N . GLN A 1 194 ? -20.733 15.303 -36.338 1.00 39.50 194 GLN A N 1
ATOM 1583 C CA . GLN A 1 194 ? -21.679 14.438 -35.616 1.00 39.50 194 GLN A CA 1
ATOM 1584 C C . GLN A 1 194 ? -23.139 14.848 -35.866 1.00 39.50 194 GLN A C 1
ATOM 1586 O O . GLN A 1 194 ? -24.015 14.639 -35.027 1.00 39.50 194 GLN A O 1
ATOM 1591 N N . GLY A 1 195 ? -23.450 15.353 -37.061 1.00 36.84 195 GLY A N 1
ATOM 1592 C CA . GLY A 1 195 ? -24.819 15.597 -37.529 1.00 36.84 195 GLY A CA 1
ATOM 1593 C C . GLY A 1 195 ? -25.658 14.323 -37.735 1.00 36.84 195 GLY A C 1
ATOM 1594 O O . GLY A 1 195 ? -26.491 14.285 -38.636 1.00 36.84 195 GLY A O 1
ATOM 1595 N N . ALA A 1 196 ? -25.432 13.270 -36.943 1.00 39.19 196 ALA A N 1
ATOM 1596 C CA . ALA A 1 196 ? -26.163 12.009 -36.997 1.00 39.19 196 ALA A CA 1
ATOM 1597 C C . ALA A 1 196 ? -26.654 11.476 -35.637 1.00 39.19 196 ALA A C 1
ATOM 1599 O O . ALA A 1 196 ? -27.392 10.496 -35.650 1.00 39.19 196 ALA A O 1
ATOM 1600 N N . ALA A 1 197 ? -26.333 12.081 -34.485 1.00 31.77 197 ALA A N 1
ATOM 1601 C CA . ALA A 1 197 ? -26.934 11.647 -33.216 1.00 31.77 197 ALA A CA 1
ATOM 1602 C C . ALA A 1 197 ? -26.805 12.692 -32.091 1.00 31.77 197 ALA A C 1
ATOM 1604 O O . ALA A 1 197 ? -25.788 12.779 -31.413 1.00 31.77 197 ALA A O 1
ATOM 1605 N N . SER A 1 198 ? -27.876 13.457 -31.878 1.00 32.47 198 SER A N 1
ATOM 1606 C CA . SER A 1 198 ? -28.229 14.117 -30.606 1.00 32.47 198 SER A CA 1
ATOM 1607 C C . SER A 1 198 ? -28.417 13.061 -29.490 1.00 32.47 198 SER A C 1
ATOM 1609 O O . SER A 1 198 ? -28.762 11.930 -29.817 1.00 32.47 198 SER A O 1
ATOM 1611 N N . SER A 1 199 ? -28.308 13.282 -28.174 1.00 41.75 199 SER A N 1
ATOM 1612 C CA . SER A 1 199 ? -28.080 14.441 -27.285 1.00 41.75 199 SER A CA 1
ATOM 1613 C C . SER A 1 199 ? -27.942 13.905 -25.842 1.00 41.75 199 SER A C 1
ATOM 1615 O O . SER A 1 199 ? -28.775 13.077 -25.476 1.00 41.75 199 SER A O 1
ATOM 1617 N N . SER A 1 200 ? -27.020 14.402 -25.002 1.00 37.34 200 SER A N 1
ATOM 1618 C CA . SER A 1 200 ? -27.218 14.489 -23.534 1.00 37.34 200 SER A CA 1
ATOM 1619 C C . SER A 1 200 ? -26.109 15.303 -22.837 1.00 37.34 200 SER A C 1
ATOM 1621 O O . SER A 1 200 ? -24.928 15.040 -23.046 1.00 37.34 200 SER A O 1
ATOM 1623 N N . THR A 1 201 ? -26.501 16.249 -21.982 1.00 33.91 201 THR A N 1
ATOM 1624 C CA . THR A 1 201 ? -25.695 16.989 -20.985 1.00 33.91 201 THR A CA 1
ATOM 1625 C C . THR A 1 201 ? -26.258 16.617 -19.602 1.00 33.91 201 THR A C 1
ATOM 1627 O O . THR A 1 201 ? -27.451 16.772 -19.380 1.00 33.91 201 THR A O 1
ATOM 1630 N N . SER A 1 202 ? -25.544 15.865 -18.756 1.00 44.19 202 SER A N 1
ATOM 1631 C CA . SER A 1 202 ? -24.535 16.236 -17.733 1.00 44.19 202 SER A CA 1
ATOM 1632 C C . SER A 1 202 ? -25.089 15.983 -16.313 1.00 44.19 202 SER A C 1
ATOM 1634 O O . SER A 1 202 ? -25.909 16.736 -15.801 1.00 44.19 202 SER A O 1
ATOM 1636 N N . ASN A 1 203 ? -24.642 14.875 -15.705 1.00 51.06 203 ASN A N 1
ATOM 1637 C CA . ASN A 1 203 ? -25.130 14.239 -14.466 1.00 51.06 203 ASN A CA 1
ATOM 1638 C C . ASN A 1 203 ? -24.639 14.869 -13.140 1.00 51.06 203 ASN A C 1
ATOM 1640 O O . ASN A 1 203 ? -24.889 14.302 -12.079 1.00 51.06 203 ASN A O 1
ATOM 1644 N N . ALA A 1 204 ? -23.917 15.989 -13.158 1.00 44.53 204 ALA A N 1
ATOM 1645 C CA . ALA A 1 204 ? -23.238 16.478 -11.952 1.00 44.53 204 ALA A CA 1
ATOM 1646 C C . ALA A 1 204 ? -24.153 17.284 -11.007 1.00 44.53 204 ALA A C 1
ATOM 1648 O O . ALA A 1 204 ? -24.098 17.088 -9.797 1.00 44.53 204 ALA A O 1
ATOM 1649 N N . ASP A 1 205 ? -25.065 18.099 -11.543 1.00 45.28 205 ASP A N 1
ATOM 1650 C CA . ASP A 1 205 ? -25.896 18.999 -10.722 1.00 45.28 205 ASP A CA 1
ATOM 1651 C C . ASP A 1 205 ? -27.107 18.294 -10.079 1.00 45.28 205 ASP A C 1
ATOM 1653 O O . ASP A 1 205 ? -27.660 18.758 -9.082 1.00 45.28 205 ASP A O 1
ATOM 1657 N N . LEU A 1 206 ? -27.521 17.141 -10.621 1.00 51.72 206 LEU A N 1
ATOM 1658 C CA . LEU A 1 206 ? -28.634 16.355 -10.075 1.00 51.72 206 LEU A CA 1
ATOM 1659 C C . LEU A 1 206 ? -28.218 15.575 -8.818 1.00 51.72 206 LEU A C 1
ATOM 1661 O O . LEU A 1 206 ? -29.043 15.320 -7.944 1.00 51.72 206 LEU A O 1
ATOM 1665 N N . LEU A 1 207 ? -26.938 15.205 -8.718 1.00 52.34 207 LEU A N 1
ATOM 1666 C CA . LEU A 1 207 ? -26.416 14.439 -7.589 1.00 52.34 207 LEU A CA 1
ATOM 1667 C C . LEU A 1 207 ? -26.315 15.306 -6.325 1.00 52.34 207 LEU A C 1
ATOM 1669 O O . LEU A 1 207 ? -26.683 14.841 -5.249 1.00 52.34 207 LEU A O 1
ATOM 1673 N N . ASP A 1 208 ? -25.928 16.575 -6.465 1.00 51.22 208 ASP A N 1
ATOM 1674 C CA . ASP A 1 208 ? -25.889 17.532 -5.350 1.00 51.22 208 ASP A CA 1
ATOM 1675 C C . ASP A 1 208 ? -27.296 17.907 -4.857 1.00 51.22 208 ASP A C 1
ATOM 1677 O O . ASP A 1 208 ? -27.530 18.009 -3.651 1.00 51.22 208 ASP A O 1
ATOM 1681 N N . ALA A 1 209 ? -28.273 18.015 -5.765 1.00 57.34 209 ALA A N 1
ATOM 1682 C CA . ALA A 1 209 ? -29.670 18.254 -5.401 1.00 57.34 209 ALA A CA 1
ATOM 1683 C C . ALA A 1 209 ? -30.286 17.071 -4.626 1.00 57.34 209 ALA A C 1
ATOM 1685 O O . ALA A 1 209 ? -30.974 17.274 -3.627 1.00 57.34 209 ALA A O 1
ATOM 1686 N N . VAL A 1 210 ? -29.988 15.832 -5.035 1.00 57.06 210 VAL A N 1
ATOM 1687 C CA . VAL A 1 210 ? -30.489 14.611 -4.376 1.00 57.06 210 VAL A CA 1
ATOM 1688 C C . VAL A 1 210 ? -29.835 14.385 -3.008 1.00 57.06 210 VAL A C 1
ATOM 1690 O O . VAL A 1 210 ? -30.471 13.848 -2.097 1.00 57.06 210 VAL A O 1
ATOM 1693 N N . LEU A 1 211 ? -28.577 14.796 -2.825 1.00 61.31 211 LEU A N 1
ATOM 1694 C CA . LEU A 1 211 ? -27.894 14.680 -1.536 1.00 61.31 211 LEU A CA 1
ATOM 1695 C C . LEU A 1 211 ? -28.411 15.699 -0.510 1.00 61.31 211 LEU A C 1
ATOM 1697 O O . LEU A 1 211 ? -28.622 15.318 0.642 1.00 61.31 211 LEU A O 1
ATOM 1701 N N . LEU A 1 212 ? -28.721 16.929 -0.934 1.00 66.06 212 LEU A N 1
ATOM 1702 C CA . LEU A 1 212 ? -29.364 17.941 -0.084 1.00 66.06 212 LEU A CA 1
ATOM 1703 C C . LEU A 1 212 ? -30.791 17.537 0.323 1.00 66.06 212 LEU A C 1
ATOM 1705 O O . LEU A 1 212 ? -31.158 17.635 1.494 1.00 66.06 212 LEU A O 1
ATOM 1709 N N . GLU A 1 213 ? -31.577 16.993 -0.609 1.00 63.34 213 GLU A N 1
ATOM 1710 C CA . GLU A 1 213 ? -32.951 16.545 -0.340 1.00 63.34 213 GLU A CA 1
ATOM 1711 C C . GLU A 1 213 ? -32.987 15.327 0.611 1.00 63.34 213 GLU A C 1
ATOM 1713 O O . GLU A 1 213 ? -33.870 15.195 1.463 1.00 63.34 213 GLU A O 1
ATOM 1718 N N . LYS A 1 214 ? -31.964 14.462 0.550 1.00 67.19 214 LYS A N 1
ATOM 1719 C CA . LYS A 1 214 ? -31.779 13.343 1.489 1.00 67.19 214 LYS A CA 1
ATOM 1720 C C . LYS A 1 214 ? -31.459 13.818 2.911 1.00 67.19 214 LYS A C 1
ATOM 1722 O O . LYS A 1 214 ? -31.897 13.180 3.872 1.00 67.19 214 LYS A O 1
ATOM 1727 N N . GLU A 1 215 ? -30.715 14.911 3.061 1.00 63.69 215 GLU A N 1
ATOM 1728 C CA . GLU A 1 215 ? -30.365 15.481 4.366 1.00 63.69 215 GLU A CA 1
ATOM 1729 C C . GLU A 1 215 ? -31.578 16.172 5.019 1.00 63.69 215 GLU A C 1
ATOM 1731 O O . GLU A 1 215 ? -31.859 15.948 6.199 1.00 63.69 215 GLU A O 1
ATOM 1736 N N . GLU A 1 216 ? -32.398 16.879 4.230 1.00 67.94 216 GLU A N 1
ATOM 1737 C CA . GLU A 1 216 ? -33.665 17.473 4.687 1.00 67.94 216 GLU A CA 1
ATOM 1738 C C . GLU A 1 216 ? -34.708 16.415 5.102 1.00 67.94 216 GLU A C 1
ATOM 1740 O O . GLU A 1 216 ? -35.400 16.576 6.116 1.00 67.94 216 GLU A O 1
ATOM 1745 N N . LEU A 1 217 ? -34.787 15.286 4.385 1.00 67.06 217 LEU A N 1
ATOM 1746 C CA . LEU A 1 217 ? -35.684 14.172 4.722 1.00 67.06 217 LEU A CA 1
ATOM 1747 C C . LEU A 1 217 ? -35.270 13.429 6.001 1.00 67.06 217 LEU A C 1
ATOM 1749 O O . LEU A 1 217 ? -36.134 12.961 6.751 1.00 67.06 217 LEU A O 1
ATOM 1753 N N . LEU A 1 218 ? -33.970 13.336 6.294 1.00 68.75 218 LEU A N 1
ATOM 1754 C CA . LEU A 1 218 ? -33.481 12.742 7.542 1.00 68.75 218 LEU A CA 1
ATOM 1755 C C . LEU A 1 218 ? -33.766 13.643 8.754 1.00 68.75 218 LEU A C 1
ATOM 1757 O O . LEU A 1 218 ? -34.144 13.137 9.815 1.00 68.75 218 LEU A O 1
ATOM 1761 N N . GLU A 1 219 ? -33.687 14.964 8.588 1.00 68.81 219 GLU A N 1
ATOM 1762 C CA . GLU A 1 219 ? -34.034 15.938 9.629 1.00 68.81 219 GLU A CA 1
ATOM 1763 C C . GLU A 1 219 ? -35.557 15.975 9.894 1.00 68.81 219 GLU A C 1
ATOM 1765 O O . GLU A 1 219 ? -36.004 16.035 11.046 1.00 68.81 219 GLU A O 1
ATOM 1770 N N . ALA A 1 220 ? -36.377 15.847 8.842 1.00 68.50 220 ALA A N 1
ATOM 1771 C CA . ALA A 1 220 ? -37.833 15.727 8.950 1.00 68.50 220 ALA A CA 1
ATOM 1772 C C . ALA A 1 220 ? -38.265 14.411 9.622 1.00 68.50 220 ALA A C 1
ATOM 1774 O O . ALA A 1 220 ? -39.173 14.408 10.460 1.00 68.50 220 ALA A O 1
ATOM 1775 N N . LYS A 1 221 ? -37.574 13.302 9.327 1.00 65.56 221 LYS A N 1
ATOM 1776 C CA . LYS A 1 221 ? -37.789 12.005 9.982 1.00 65.56 221 LYS A CA 1
ATOM 1777 C C . LYS A 1 221 ? -37.441 12.055 11.473 1.00 65.56 221 LYS A C 1
ATOM 1779 O O . LYS A 1 221 ? -38.220 11.557 12.284 1.00 65.56 221 LYS A O 1
ATOM 1784 N N . ARG A 1 222 ? -36.347 12.729 11.851 1.00 68.56 222 ARG A N 1
ATOM 1785 C CA . ARG A 1 222 ? -35.954 12.917 13.260 1.00 68.56 222 ARG A CA 1
ATOM 1786 C C . ARG A 1 222 ? -37.014 13.712 14.043 1.00 68.56 222 ARG A C 1
ATOM 1788 O O . ARG A 1 222 ? -37.382 13.308 15.142 1.00 68.56 222 ARG A O 1
ATOM 1795 N N . LYS A 1 223 ? -37.595 14.765 13.447 1.00 66.69 223 LYS A N 1
ATOM 1796 C CA . LYS A 1 223 ? -38.718 15.527 14.040 1.00 66.69 223 LYS A CA 1
ATOM 1797 C C . LYS A 1 223 ? -40.028 14.733 14.131 1.00 66.69 223 LYS A C 1
ATOM 1799 O O . LYS A 1 223 ? -40.781 14.908 15.088 1.00 66.69 223 LYS A O 1
ATOM 1804 N N . LEU A 1 224 ? -40.318 13.863 13.162 1.00 59.47 224 LEU A N 1
ATOM 1805 C CA . LEU A 1 224 ? -41.499 12.990 13.187 1.00 59.47 224 LEU A CA 1
ATOM 1806 C C . LEU A 1 224 ? -41.382 11.891 14.253 1.00 59.47 224 LEU A C 1
ATOM 1808 O O . LEU A 1 224 ? -42.350 11.636 14.968 1.00 59.47 224 LEU A O 1
ATOM 1812 N N . GLU A 1 225 ? -40.201 11.298 14.425 1.00 56.50 225 GLU A N 1
ATOM 1813 C CA . GLU A 1 225 ? -39.934 10.306 15.478 1.00 56.50 225 GLU A CA 1
ATOM 1814 C C . GLU A 1 225 ? -39.994 10.924 16.890 1.00 56.50 225 GLU A C 1
ATOM 1816 O O . GLU A 1 225 ? -40.451 10.276 17.836 1.00 56.50 225 GLU A O 1
ATOM 1821 N N . GLU A 1 226 ? -39.635 12.204 17.026 1.00 53.03 226 GLU A N 1
ATOM 1822 C CA . GLU A 1 226 ? -39.746 12.967 18.275 1.00 53.03 226 GLU A CA 1
ATOM 1823 C C . GLU A 1 226 ? -41.204 13.357 18.604 1.00 53.03 226 GLU A C 1
ATOM 1825 O O . GLU A 1 226 ? -41.627 13.274 19.759 1.00 53.03 226 GLU A O 1
ATOM 1830 N N . MET A 1 227 ? -42.031 13.666 17.594 1.00 47.41 227 MET A N 1
ATOM 1831 C CA . MET A 1 227 ? -43.469 13.915 17.785 1.00 47.41 227 MET A CA 1
ATOM 1832 C C . MET A 1 227 ? -44.266 12.642 18.111 1.00 47.41 227 MET A C 1
ATOM 1834 O O . MET A 1 227 ? -45.170 12.693 18.950 1.00 47.41 227 MET A O 1
ATOM 1838 N N . VAL A 1 228 ? -43.931 11.497 17.503 1.00 52.38 228 VAL A N 1
ATOM 1839 C CA . VAL A 1 228 ? -44.639 10.216 17.710 1.00 52.38 228 VAL A CA 1
ATOM 1840 C C . VAL A 1 228 ? -44.397 9.635 19.112 1.00 52.38 228 VAL A C 1
ATOM 1842 O O . VAL A 1 228 ? -45.286 8.991 19.663 1.00 52.38 228 VAL A O 1
ATOM 1845 N N . ARG A 1 229 ? -43.268 9.944 19.767 1.00 44.38 229 ARG A N 1
ATOM 1846 C CA . ARG A 1 229 ? -43.036 9.572 21.180 1.00 44.38 229 ARG A CA 1
ATOM 1847 C C . ARG A 1 229 ? -43.868 10.370 22.193 1.00 44.38 229 ARG A C 1
ATOM 1849 O O . ARG A 1 229 ? -43.971 9.944 23.339 1.00 44.38 229 ARG A O 1
ATOM 1856 N N . SER A 1 230 ? -44.481 11.490 21.797 1.00 41.81 230 SER A N 1
ATOM 1857 C CA . SER A 1 230 ? -45.193 12.399 22.716 1.00 41.81 230 SER A CA 1
ATOM 1858 C C . SER A 1 230 ? -46.722 12.252 22.748 1.00 41.81 230 SER A C 1
ATOM 1860 O O . SER A 1 230 ? -47.382 12.904 23.556 1.00 41.81 230 SER A O 1
ATOM 1862 N N . LYS A 1 231 ? -47.314 11.397 21.905 1.00 44.56 231 LYS A N 1
ATOM 1863 C CA . LYS A 1 231 ? -48.776 11.258 21.779 1.00 44.56 231 LYS A CA 1
ATOM 1864 C C . LYS A 1 231 ? -49.226 9.807 21.930 1.00 44.56 231 LYS A C 1
ATOM 1866 O O . LYS A 1 231 ? -49.531 9.141 20.955 1.00 44.56 231 LYS A O 1
ATOM 1871 N N . ASN A 1 232 ? -49.304 9.351 23.175 1.00 38.66 232 ASN A N 1
ATOM 1872 C CA . ASN A 1 232 ? -50.174 8.246 23.580 1.00 38.66 232 ASN A CA 1
ATOM 1873 C C . ASN A 1 232 ? -50.728 8.561 24.976 1.00 38.66 232 ASN A C 1
ATOM 1875 O O . ASN A 1 232 ? -50.305 7.988 25.972 1.00 38.66 232 ASN A O 1
ATOM 1879 N N . TYR A 1 233 ? -51.650 9.522 25.039 1.00 40.00 233 TYR A N 1
ATOM 1880 C CA . TYR A 1 233 ? -52.609 9.632 26.135 1.00 40.00 233 TYR A CA 1
ATOM 1881 C C . TYR A 1 233 ? -53.998 9.849 25.540 1.00 40.00 233 TYR A C 1
ATOM 1883 O O . TYR A 1 233 ? -54.206 10.794 24.782 1.00 40.00 233 TYR A O 1
ATOM 1891 N N . ASP A 1 234 ? -54.868 8.902 25.888 1.00 39.84 234 ASP A N 1
ATOM 1892 C CA . ASP A 1 234 ? -56.328 8.910 25.896 1.00 39.84 234 ASP A CA 1
ATOM 1893 C C . ASP A 1 234 ? -57.070 9.574 24.739 1.00 39.84 234 ASP A C 1
ATOM 1895 O O . ASP A 1 234 ? -57.247 10.789 24.685 1.00 39.84 234 ASP A O 1
ATOM 1899 N N . ASP A 1 235 ? -57.676 8.726 23.906 1.00 35.75 235 ASP A N 1
ATOM 1900 C CA . ASP A 1 235 ? -58.872 9.115 23.175 1.00 35.75 235 ASP A CA 1
ATOM 1901 C C . ASP A 1 235 ? -59.813 7.914 23.006 1.00 35.75 235 ASP A C 1
ATOM 1903 O O . ASP A 1 235 ? -59.597 7.054 22.146 1.00 35.75 235 ASP A O 1
ATOM 1907 N N . ARG A 1 236 ? -60.835 7.840 23.873 1.00 34.34 236 ARG A N 1
ATOM 1908 C CA . ARG A 1 236 ? -62.238 7.528 23.527 1.00 34.34 236 ARG A CA 1
ATOM 1909 C C . ARG A 1 236 ? -63.117 7.427 24.777 1.00 34.34 236 ARG A C 1
ATOM 1911 O O . ARG A 1 236 ? -63.397 6.340 25.265 1.00 34.34 236 ARG A O 1
ATOM 1918 N N . GLU A 1 237 ? -63.707 8.553 25.165 1.00 33.62 237 GLU A N 1
ATOM 1919 C CA . GLU A 1 237 ? -65.111 8.554 25.585 1.00 33.62 237 GLU A CA 1
ATOM 1920 C C . GLU A 1 237 ? -65.871 9.673 24.865 1.00 33.62 237 GLU A C 1
ATOM 1922 O O . GLU A 1 237 ? -65.604 10.865 25.006 1.00 33.62 237 GLU A O 1
ATOM 1927 N N . LYS A 1 238 ? -66.849 9.253 24.062 1.00 34.00 238 LYS A N 1
ATOM 1928 C CA . LYS A 1 238 ? -67.953 10.053 23.528 1.00 34.00 238 LYS A CA 1
ATOM 1929 C C . LYS A 1 238 ? -69.176 9.120 23.434 1.00 34.00 238 LYS A C 1
ATOM 1931 O O . LYS A 1 238 ? -69.004 7.911 23.305 1.00 34.00 238 LYS A O 1
ATOM 1936 N N . PRO A 1 239 ? -70.406 9.645 23.485 1.00 46.69 239 PRO A N 1
ATOM 1937 C CA . PRO A 1 239 ? -71.182 9.734 24.719 1.00 46.69 239 PRO A CA 1
ATOM 1938 C C . PRO A 1 239 ? -72.524 8.989 24.603 1.00 46.69 239 PRO A C 1
ATOM 1940 O O . PRO A 1 239 ? -73.062 8.833 23.508 1.00 46.69 239 PRO A O 1
ATOM 1943 N N . VAL A 1 240 ? -73.124 8.604 25.731 1.00 31.16 240 VAL A N 1
ATOM 1944 C CA . VAL A 1 240 ? -74.535 8.188 25.775 1.00 31.16 240 VAL A CA 1
ATOM 1945 C C . VAL A 1 240 ? -75.307 9.161 26.663 1.00 31.16 240 VAL A C 1
ATOM 1947 O O . VAL A 1 240 ? -75.139 9.196 27.877 1.00 31.16 240 VAL A O 1
ATOM 1950 N N . MET A 1 241 ? -76.139 9.982 26.018 1.00 31.73 241 MET A N 1
ATOM 1951 C CA . MET A 1 241 ? -77.195 10.776 26.645 1.00 31.73 241 MET A CA 1
ATOM 1952 C C . MET A 1 241 ? -78.353 9.874 27.082 1.00 31.73 241 MET A C 1
ATOM 1954 O O . MET A 1 241 ? -78.832 9.108 26.251 1.00 31.73 241 MET A O 1
ATOM 1958 N N . LEU A 1 242 ? -78.838 10.048 28.318 1.00 33.38 242 LEU A N 1
ATOM 1959 C CA . LEU A 1 242 ? -80.257 10.210 28.714 1.00 33.38 242 LEU A CA 1
ATOM 1960 C C . LEU A 1 242 ? -80.440 9.855 30.198 1.00 33.38 242 LEU A C 1
ATOM 1962 O O . LEU A 1 242 ? -80.441 8.685 30.554 1.00 33.38 242 LEU A O 1
ATOM 1966 N N . ASP A 1 243 ? -80.552 10.872 31.054 1.00 33.94 243 ASP A N 1
ATOM 1967 C CA . ASP A 1 243 ? -81.760 11.182 31.845 1.00 33.94 243 ASP A CA 1
ATOM 1968 C C . ASP A 1 243 ? -81.395 12.150 32.977 1.00 33.94 243 ASP A C 1
ATOM 1970 O O . ASP A 1 243 ? -80.918 11.762 34.039 1.00 33.94 243 ASP A O 1
ATOM 1974 N N . LEU A 1 244 ? -81.619 13.443 32.741 1.00 32.09 244 LEU A N 1
ATOM 1975 C CA . LEU A 1 244 ? -81.695 14.468 33.788 1.00 32.09 244 LEU A CA 1
ATOM 1976 C C . LEU A 1 244 ? -82.534 15.639 33.267 1.00 32.09 244 LEU A C 1
ATOM 1978 O O . LEU A 1 244 ? -82.134 16.798 33.264 1.00 32.09 244 LEU A O 1
ATOM 1982 N N . MET A 1 245 ? -83.739 15.308 32.803 1.00 34.34 245 MET A N 1
ATOM 1983 C CA . MET A 1 245 ? -84.799 16.277 32.559 1.00 34.34 245 MET A CA 1
ATOM 1984 C C . MET A 1 245 ? -85.918 16.044 33.567 1.00 34.34 245 MET A C 1
ATOM 1986 O O . MET A 1 245 ? -87.035 15.720 33.204 1.00 34.34 245 MET A O 1
ATOM 1990 N N . GLU A 1 246 ? -85.624 16.215 34.853 1.00 38.66 246 GLU A N 1
ATOM 1991 C CA . GLU A 1 246 ? -86.652 16.617 35.807 1.00 38.66 246 GLU A CA 1
ATOM 1992 C C . GLU A 1 246 ? -86.009 17.214 37.062 1.00 38.66 246 GLU A C 1
ATOM 1994 O O . GLU A 1 246 ? -85.262 16.557 37.779 1.00 38.66 246 GLU A O 1
ATOM 1999 N N . ARG A 1 247 ? -86.400 18.464 37.345 1.00 38.12 247 ARG A N 1
ATOM 2000 C CA . ARG A 1 247 ? -86.179 19.232 38.583 1.00 38.12 247 ARG A CA 1
ATOM 2001 C C . ARG A 1 247 ? -84.841 19.967 38.700 1.00 38.12 247 ARG A C 1
ATOM 2003 O O . ARG A 1 247 ? -83.962 19.598 39.465 1.00 38.12 247 ARG A O 1
ATOM 2010 N N . SER A 1 248 ? -84.789 21.166 38.135 1.00 32.66 248 SER A N 1
ATOM 2011 C CA . SER A 1 248 ? -84.775 22.374 38.974 1.00 32.66 248 SER A CA 1
ATOM 2012 C C . SER A 1 248 ? -84.850 23.636 38.118 1.00 32.66 248 SER A C 1
ATOM 2014 O O . SER A 1 248 ? -84.275 23.768 37.047 1.00 32.66 248 SER A O 1
ATOM 2016 N N . SER A 1 249 ? -85.685 24.538 38.594 1.00 39.50 249 SER A N 1
ATOM 2017 C CA . SER A 1 249 ? -86.089 25.802 38.011 1.00 39.50 249 SER A CA 1
ATOM 2018 C C . SER A 1 249 ? -84.970 26.848 37.961 1.00 39.50 249 SER A C 1
ATOM 2020 O O . SER A 1 249 ? -84.390 27.155 38.998 1.00 39.50 249 SER A O 1
ATOM 2022 N N . GLY A 1 250 ? -84.836 27.509 36.806 1.00 44.00 250 GLY A N 1
ATOM 2023 C CA . GLY A 1 250 ? -84.509 28.936 36.695 1.00 44.00 250 GLY A CA 1
ATOM 2024 C C . GLY A 1 250 ? -83.029 29.315 36.600 1.00 44.00 250 GLY A C 1
ATOM 2025 O O . GLY A 1 250 ? -82.339 29.340 37.608 1.00 44.00 250 GLY A O 1
ATOM 2026 N N . THR A 1 251 ? -82.577 29.732 35.408 1.00 42.88 251 THR A N 1
ATOM 2027 C CA . THR A 1 251 ? -82.119 31.106 35.058 1.00 42.88 251 THR A CA 1
ATOM 2028 C C . THR A 1 251 ? -81.248 31.128 33.775 1.00 42.88 251 THR A C 1
ATOM 2030 O O . THR A 1 251 ? -80.187 30.529 33.700 1.00 42.88 251 THR A O 1
ATOM 2033 N N . SER A 1 252 ? -81.768 31.808 32.746 1.00 49.31 252 SER A N 1
ATOM 2034 C CA . SER A 1 252 ? -81.126 32.623 31.687 1.00 49.31 252 SER A CA 1
ATOM 2035 C C . SER A 1 252 ? -79.880 32.228 30.858 1.00 49.31 252 SER A C 1
ATOM 2037 O O . SER A 1 252 ? -79.311 33.160 30.310 1.00 49.31 252 SER A O 1
ATOM 2039 N N . ASN A 1 253 ? -79.465 30.970 30.654 1.00 50.50 25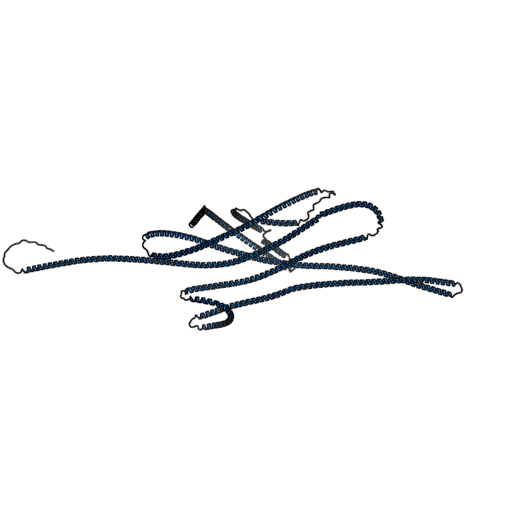3 ASN A N 1
ATOM 2040 C CA . ASN A 1 253 ? -78.295 30.674 29.779 1.00 50.50 253 ASN A CA 1
ATOM 2041 C C . ASN A 1 253 ? -78.515 29.523 28.757 1.00 50.50 253 ASN A C 1
ATOM 2043 O O . ASN A 1 253 ? -77.646 28.672 28.590 1.00 50.50 253 ASN A O 1
ATOM 2047 N N . SER A 1 254 ? -79.674 29.448 28.089 1.00 51.09 254 SER A N 1
ATOM 2048 C CA . SER A 1 254 ? -79.987 28.335 27.161 1.00 51.09 254 SER A CA 1
ATOM 2049 C C . SER A 1 254 ? -79.459 28.537 25.732 1.00 51.09 254 SER A C 1
ATOM 2051 O O . SER A 1 254 ? -79.015 27.574 25.113 1.00 51.09 254 SER A O 1
ATOM 2053 N N . ASP A 1 255 ? -79.465 29.770 25.221 1.00 56.38 255 ASP A N 1
ATOM 2054 C CA . ASP A 1 255 ? -79.208 30.027 23.794 1.00 56.38 255 ASP A CA 1
ATOM 2055 C C . ASP A 1 255 ? -77.708 29.906 23.434 1.00 56.38 255 ASP A C 1
ATOM 2057 O O . ASP A 1 255 ? -77.360 29.356 22.390 1.00 56.38 255 ASP A O 1
ATOM 2061 N N . ASP A 1 256 ? -76.806 30.287 24.348 1.00 58.66 256 ASP A N 1
ATOM 2062 C CA . ASP A 1 256 ? -75.346 30.191 24.154 1.00 58.66 256 ASP A CA 1
ATOM 2063 C C . ASP A 1 256 ? -74.830 28.740 24.109 1.00 58.66 256 ASP A C 1
ATOM 2065 O O . ASP A 1 256 ? -73.788 28.455 23.516 1.00 58.66 256 ASP A O 1
ATOM 2069 N N . ILE A 1 257 ? -75.526 27.798 24.753 1.00 62.12 257 ILE A N 1
ATOM 2070 C CA . ILE A 1 257 ? -75.112 26.386 24.773 1.00 62.12 257 ILE A CA 1
ATOM 2071 C C . ILE A 1 257 ? -75.518 25.702 23.463 1.00 62.12 257 ILE A C 1
ATOM 2073 O O . ILE A 1 257 ? -74.761 24.890 22.929 1.00 62.12 257 ILE A O 1
ATOM 2077 N N . GLU A 1 258 ? -76.674 26.068 22.912 1.00 67.62 258 GLU A N 1
ATOM 2078 C CA . GLU A 1 258 ? -77.206 25.500 21.673 1.00 67.62 258 GLU A CA 1
ATOM 2079 C C . GLU A 1 258 ? -76.432 25.995 20.436 1.00 67.62 258 GLU A C 1
ATOM 2081 O O . GLU A 1 258 ? -76.153 25.218 19.518 1.00 67.62 258 GLU A O 1
ATOM 2086 N N . GLU A 1 259 ? -75.981 27.255 20.438 1.00 69.38 259 GLU A N 1
ATOM 2087 C CA . GLU A 1 259 ? -75.111 27.802 19.389 1.00 69.38 259 GLU A CA 1
ATOM 2088 C C . GLU A 1 259 ? -73.701 27.184 19.425 1.00 69.38 259 GLU A C 1
ATOM 2090 O O . GLU A 1 259 ? -73.141 26.832 18.383 1.00 69.38 259 GLU A O 1
ATOM 2095 N N . ARG A 1 260 ? -73.154 26.935 20.624 1.00 69.19 260 ARG A N 1
ATOM 2096 C CA . ARG A 1 260 ? -71.862 26.246 20.787 1.00 69.19 260 ARG A CA 1
ATOM 2097 C C . ARG A 1 260 ? -71.919 24.770 20.397 1.00 69.19 260 ARG A C 1
ATOM 2099 O O . ARG A 1 260 ? -70.932 24.258 19.873 1.00 69.19 260 ARG A O 1
ATOM 2106 N N . LEU A 1 261 ? -73.054 24.100 20.604 1.00 67.56 261 LEU A N 1
ATOM 2107 C CA . LEU A 1 261 ? -73.272 22.724 20.145 1.00 67.56 261 LEU A CA 1
ATOM 2108 C C . LEU A 1 261 ? -73.318 22.639 18.616 1.00 67.56 261 LEU A C 1
ATOM 2110 O O . LEU A 1 261 ? -72.616 21.809 18.045 1.00 67.56 261 LEU A O 1
ATOM 2114 N N . LYS A 1 262 ? -74.036 23.548 17.943 1.00 73.81 262 LYS A N 1
ATOM 2115 C CA . LYS A 1 262 ? -74.049 23.603 16.470 1.00 73.81 262 LYS A CA 1
ATOM 2116 C C . LYS A 1 262 ? -72.679 23.915 15.878 1.00 73.81 262 LYS A C 1
ATOM 2118 O O . LYS A 1 262 ? -72.293 23.284 14.900 1.00 73.81 262 LYS A O 1
ATOM 2123 N N . ALA A 1 263 ? -71.932 24.842 16.480 1.00 70.06 263 ALA A N 1
ATOM 2124 C CA . ALA A 1 263 ? -70.571 25.148 16.046 1.00 70.06 263 ALA A CA 1
ATOM 2125 C C . ALA A 1 263 ? -69.631 23.936 16.204 1.00 70.06 263 ALA A C 1
ATOM 2127 O O . ALA A 1 263 ? -68.815 23.658 15.324 1.00 70.06 263 ALA A O 1
ATOM 2128 N N . ALA A 1 264 ? -69.778 23.177 17.295 1.00 72.00 264 ALA A N 1
ATOM 2129 C CA . ALA A 1 264 ? -68.998 21.965 17.528 1.00 72.00 264 ALA A CA 1
ATOM 2130 C C . ALA A 1 264 ? -69.368 20.833 16.551 1.00 72.00 264 ALA A C 1
ATOM 2132 O O . ALA A 1 264 ? -68.485 20.108 16.099 1.00 72.00 264 ALA A O 1
ATOM 2133 N N . GLU A 1 265 ? -70.645 20.691 16.189 1.00 73.75 265 GLU A N 1
ATOM 2134 C CA . GLU A 1 265 ? -71.095 19.723 15.180 1.00 73.75 265 GLU A CA 1
ATOM 2135 C C . GLU A 1 265 ? -70.560 20.062 13.785 1.00 73.75 265 GLU A C 1
ATOM 2137 O O . GLU A 1 265 ? -70.034 19.180 13.107 1.00 73.75 265 GLU A O 1
ATOM 2142 N N . THR A 1 266 ? -70.598 21.337 13.379 1.00 77.19 266 THR A N 1
ATOM 2143 C CA . THR A 1 266 ? -70.031 21.762 12.089 1.00 77.19 266 THR A CA 1
ATOM 2144 C C . THR A 1 266 ? -68.519 21.566 12.018 1.00 77.19 266 THR A C 1
ATOM 2146 O O . THR A 1 266 ? -68.006 21.194 10.967 1.00 77.19 266 THR A O 1
ATOM 2149 N N . GLU A 1 267 ? -67.804 21.758 13.130 1.00 76.25 267 GLU A N 1
ATOM 2150 C CA . GLU A 1 267 ? -66.352 21.561 13.166 1.00 76.25 267 GLU A CA 1
ATOM 2151 C C . GLU A 1 267 ? -65.971 20.072 13.151 1.00 76.25 267 GLU A C 1
ATOM 2153 O O . GLU A 1 267 ? -64.978 19.692 12.535 1.00 76.25 267 GLU A O 1
ATOM 2158 N N . VAL A 1 268 ? -66.780 19.196 13.758 1.00 72.06 268 VAL A N 1
ATOM 2159 C CA . VAL A 1 268 ? -66.576 17.739 13.681 1.00 72.06 268 VAL A CA 1
ATOM 2160 C C . VAL A 1 268 ? -66.860 17.201 12.276 1.00 72.06 268 VAL A C 1
ATOM 2162 O O . VAL A 1 268 ? -66.131 16.321 11.813 1.00 72.06 268 VAL A O 1
ATOM 2165 N N . GLU A 1 269 ? -67.875 17.723 11.582 1.00 79.88 269 GLU A N 1
ATOM 2166 C CA . GLU A 1 269 ? -68.144 17.358 10.184 1.00 79.88 269 GLU A CA 1
ATOM 2167 C C . GLU A 1 269 ? -66.998 17.830 9.273 1.00 79.88 269 GLU A C 1
ATOM 2169 O O . GLU A 1 269 ? -66.493 17.051 8.466 1.00 79.88 269 GLU A O 1
ATOM 2174 N N . ARG A 1 270 ? -66.486 19.051 9.498 1.00 79.81 270 ARG A N 1
ATOM 2175 C CA . ARG A 1 270 ? -65.315 19.588 8.789 1.00 79.81 270 ARG A CA 1
ATOM 2176 C C . ARG A 1 270 ? -64.069 18.728 9.005 1.00 79.81 270 ARG A C 1
ATOM 2178 O O . ARG A 1 270 ? -63.419 18.351 8.041 1.00 79.81 270 ARG A O 1
ATOM 2185 N N . MET A 1 271 ? -63.778 18.329 10.246 1.00 74.50 271 MET A N 1
ATOM 2186 C CA . MET A 1 271 ? -62.646 17.440 10.541 1.00 74.50 271 MET A CA 1
ATOM 2187 C C . MET A 1 271 ? -62.801 16.040 9.928 1.00 74.50 271 MET A C 1
ATOM 2189 O O . MET A 1 271 ? -61.804 15.416 9.567 1.00 74.50 271 MET A O 1
ATOM 2193 N N . ARG A 1 272 ? -64.031 15.523 9.790 1.00 78.56 272 ARG A N 1
ATOM 2194 C CA . ARG A 1 272 ? -64.281 14.251 9.089 1.00 78.56 272 ARG A CA 1
ATOM 2195 C C . ARG A 1 272 ? -64.008 14.351 7.597 1.00 78.56 272 ARG A C 1
ATOM 2197 O O . ARG A 1 272 ? -63.476 13.397 7.029 1.00 78.56 272 ARG A O 1
ATOM 2204 N N . ASP A 1 273 ? -64.401 15.454 6.977 1.00 79.50 273 ASP A N 1
ATOM 2205 C CA . ASP A 1 273 ? -64.164 15.675 5.556 1.00 79.50 273 ASP A CA 1
ATOM 2206 C C . ASP A 1 273 ? -62.679 15.949 5.285 1.00 79.50 273 ASP A C 1
ATOM 2208 O O . ASP A 1 273 ? -62.120 15.323 4.386 1.00 79.50 273 ASP A O 1
ATOM 2212 N N . ASP A 1 274 ? -62.003 16.716 6.149 1.00 80.19 274 ASP A N 1
ATOM 2213 C CA . ASP A 1 274 ? -60.547 16.912 6.109 1.00 80.19 274 ASP A CA 1
ATOM 2214 C C . ASP A 1 274 ? -59.808 15.561 6.259 1.00 80.19 274 ASP A C 1
ATOM 2216 O O . ASP A 1 274 ? -58.891 15.258 5.498 1.00 80.19 274 ASP A O 1
ATOM 2220 N N . MET A 1 275 ? -60.244 14.674 7.167 1.00 75.31 275 MET A N 1
ATOM 2221 C CA . MET A 1 275 ? -59.663 13.327 7.304 1.00 75.31 275 MET A CA 1
ATOM 2222 C C . MET A 1 275 ? -59.879 12.435 6.075 1.00 75.31 275 MET A C 1
ATOM 2224 O O . MET A 1 275 ? -58.997 11.649 5.725 1.00 75.31 275 MET A O 1
ATOM 2228 N N . LYS A 1 276 ? -61.047 12.511 5.426 1.00 79.00 276 LYS A N 1
ATOM 2229 C CA . LYS A 1 276 ? -61.299 11.764 4.182 1.00 79.00 276 LYS A CA 1
ATOM 2230 C C . LYS A 1 276 ? -60.449 12.298 3.039 1.00 79.00 276 LYS A C 1
ATOM 2232 O O . LYS A 1 276 ? -59.963 11.496 2.248 1.00 79.00 276 LYS A O 1
ATOM 2237 N N . GLN A 1 277 ? -60.267 13.613 2.971 1.00 79.69 277 GLN A N 1
ATOM 2238 C CA . GLN A 1 277 ? -59.428 14.251 1.970 1.00 79.69 277 GLN A CA 1
ATOM 2239 C C . GLN A 1 277 ? -57.962 13.834 2.141 1.00 79.69 277 GLN A C 1
ATOM 2241 O O . GLN A 1 277 ? -57.371 13.329 1.193 1.00 79.69 277 GLN A O 1
ATOM 2246 N N . VAL A 1 278 ? -57.421 13.892 3.362 1.00 76.69 278 VAL A N 1
ATOM 2247 C CA . VAL A 1 278 ? -56.056 13.418 3.661 1.00 76.69 278 VAL A CA 1
ATOM 2248 C C . VAL A 1 278 ? -55.900 11.923 3.354 1.00 76.69 278 VAL A C 1
ATOM 2250 O O . VAL A 1 278 ? -54.881 11.495 2.818 1.00 76.69 278 VAL A O 1
ATOM 2253 N N . GLY A 1 279 ? -56.924 11.110 3.639 1.00 78.31 279 GLY A N 1
ATOM 2254 C CA . GLY A 1 279 ? -56.922 9.690 3.282 1.00 78.31 279 GLY A CA 1
ATOM 2255 C C . GLY A 1 279 ? -56.876 9.438 1.769 1.00 78.31 279 GLY A C 1
ATOM 2256 O O . GLY A 1 279 ? -56.192 8.517 1.328 1.00 78.31 279 GLY A O 1
ATOM 2257 N N . GLN A 1 280 ? -57.571 10.257 0.974 1.00 77.19 280 GLN A N 1
ATOM 2258 C CA . GLN A 1 280 ? -57.555 10.173 -0.490 1.00 77.19 280 GLN A CA 1
ATOM 2259 C C . GLN A 1 280 ? -56.223 10.650 -1.072 1.00 77.19 280 GLN A C 1
ATOM 2261 O O . GLN A 1 280 ? -55.661 9.960 -1.919 1.00 77.19 280 GLN A O 1
ATOM 2266 N N . GLU A 1 281 ? -55.688 11.765 -0.571 1.00 78.06 281 GLU A N 1
ATOM 2267 C CA . GLU A 1 281 ? -54.381 12.300 -0.969 1.00 78.06 281 GLU A CA 1
ATOM 2268 C C . GLU A 1 281 ? -53.266 11.277 -0.707 1.00 78.06 281 GLU A C 1
ATOM 2270 O O . GLU A 1 281 ? -52.450 11.007 -1.587 1.00 78.06 281 GLU A O 1
ATOM 2275 N N . HIS A 1 282 ? -53.290 10.600 0.446 1.00 77.38 282 HIS A N 1
ATOM 2276 C CA . HIS A 1 282 ? -52.305 9.566 0.757 1.00 77.38 282 HIS A CA 1
ATOM 2277 C C . HIS A 1 282 ? -52.461 8.308 -0.118 1.00 77.38 282 HIS A C 1
ATOM 2279 O O . HIS A 1 282 ? -51.477 7.669 -0.493 1.00 77.38 282 HIS A O 1
ATOM 2285 N N . GLU A 1 283 ? -53.690 7.939 -0.499 1.00 82.19 283 GLU A N 1
ATOM 2286 C CA . GLU A 1 283 ? -53.913 6.825 -1.428 1.00 82.19 283 GLU A CA 1
ATOM 2287 C C . GLU A 1 283 ? -53.422 7.152 -2.852 1.00 82.19 283 GLU A C 1
ATOM 2289 O O . GLU A 1 283 ? -52.927 6.267 -3.559 1.00 82.19 283 GLU A O 1
ATOM 2294 N N . GLU A 1 284 ? -53.533 8.411 -3.280 1.00 82.69 284 GLU A N 1
ATOM 2295 C CA . GLU A 1 284 ? -52.987 8.903 -4.550 1.00 82.69 284 GLU A CA 1
ATOM 2296 C C . GLU A 1 284 ? -51.455 8.972 -4.529 1.00 82.69 284 GLU A C 1
ATOM 2298 O O . GLU A 1 284 ? -50.811 8.523 -5.480 1.00 82.69 284 GLU A O 1
ATOM 2303 N N . GLU A 1 285 ? -50.864 9.412 -3.420 1.00 83.69 285 GLU A N 1
ATOM 2304 C CA . GLU A 1 285 ? -49.415 9.441 -3.202 1.00 83.69 285 GLU A CA 1
ATOM 2305 C C . GLU A 1 285 ? -48.812 8.027 -3.234 1.00 83.69 285 GLU A C 1
ATOM 2307 O O . GLU A 1 285 ? -47.853 7.758 -3.960 1.00 83.69 285 GLU A O 1
ATOM 2312 N N . VAL A 1 286 ? -49.439 7.056 -2.558 1.00 80.88 286 VAL A N 1
ATOM 2313 C CA . VAL A 1 286 ? -49.018 5.645 -2.613 1.00 80.88 286 VAL A CA 1
ATOM 2314 C C . VAL A 1 286 ? -49.131 5.075 -4.033 1.00 80.88 286 VAL A C 1
ATOM 2316 O O . VAL A 1 286 ? -48.323 4.228 -4.430 1.00 80.88 286 VAL A O 1
ATOM 2319 N N . LYS A 1 287 ? -50.115 5.515 -4.829 1.00 84.00 287 LYS A N 1
ATOM 2320 C CA . LYS A 1 287 ? -50.232 5.117 -6.242 1.00 84.00 287 LYS A CA 1
ATOM 2321 C C . LYS A 1 287 ? -49.127 5.739 -7.097 1.00 84.00 287 LYS A C 1
ATOM 2323 O O . LYS A 1 287 ? -48.569 5.020 -7.927 1.00 84.00 287 LYS A O 1
ATOM 2328 N N . GLN A 1 288 ? -48.771 7.004 -6.874 1.00 84.69 288 GLN A N 1
ATOM 2329 C CA . GLN A 1 288 ? -47.642 7.648 -7.554 1.00 84.69 288 GLN A CA 1
ATOM 2330 C C . GLN A 1 288 ? -46.312 6.976 -7.208 1.00 84.69 288 GLN A C 1
ATOM 2332 O O . GLN A 1 288 ? -45.572 6.608 -8.117 1.00 84.69 288 GLN A O 1
ATOM 2337 N N . LEU A 1 289 ? -46.051 6.696 -5.930 1.00 80.69 289 LEU A N 1
ATOM 2338 C CA . LEU A 1 289 ? -44.826 6.016 -5.496 1.00 80.69 289 LEU A CA 1
ATOM 2339 C C . LEU A 1 289 ? -44.702 4.601 -6.082 1.00 80.69 289 LEU A C 1
ATOM 2341 O O . LEU A 1 289 ? -43.611 4.151 -6.432 1.00 80.69 289 LEU A O 1
ATOM 2345 N N . LYS A 1 290 ? -45.821 3.882 -6.241 1.00 84.56 290 LYS A N 1
ATOM 2346 C CA . LYS A 1 290 ? -45.832 2.580 -6.932 1.00 84.56 290 LYS A CA 1
ATOM 2347 C C . LYS A 1 290 ? -45.547 2.706 -8.427 1.00 84.56 290 LYS A C 1
ATOM 2349 O O . LYS A 1 290 ? -44.908 1.815 -8.984 1.00 84.56 290 LYS A O 1
ATOM 2354 N N . LEU A 1 291 ? -46.024 3.771 -9.072 1.00 87.38 291 LEU A N 1
ATOM 2355 C CA . LEU A 1 291 ? -45.742 4.036 -10.481 1.00 87.38 291 LEU A CA 1
ATOM 2356 C C . LEU A 1 291 ? -44.258 4.365 -10.682 1.00 87.38 291 LEU A C 1
ATOM 2358 O O . LEU A 1 291 ? -43.615 3.736 -11.516 1.00 87.38 291 LEU A O 1
ATOM 2362 N N . GLN A 1 292 ? -43.699 5.230 -9.836 1.00 81.75 292 GLN A N 1
ATOM 2363 C CA . GLN A 1 292 ? -42.280 5.588 -9.856 1.00 81.75 292 GLN A CA 1
ATOM 2364 C C . GLN A 1 292 ? -41.374 4.383 -9.588 1.00 81.75 292 GLN A C 1
ATOM 2366 O O . GLN A 1 292 ? -40.409 4.170 -10.312 1.00 81.75 292 GLN A O 1
ATOM 2371 N N . ASN A 1 293 ? -41.710 3.523 -8.619 1.00 81.12 293 ASN A N 1
ATOM 2372 C CA . ASN A 1 293 ? -40.963 2.278 -8.400 1.00 81.12 293 ASN A CA 1
ATOM 2373 C C . ASN A 1 293 ? -41.000 1.352 -9.623 1.00 81.12 293 ASN A C 1
ATOM 2375 O O . ASN A 1 293 ? -40.014 0.691 -9.937 1.00 81.12 293 ASN A O 1
ATOM 2379 N N . LYS A 1 294 ? -42.130 1.297 -10.333 1.00 87.50 294 LYS A N 1
ATOM 2380 C CA . LYS A 1 294 ? -42.241 0.507 -11.562 1.00 87.50 294 LYS A CA 1
ATOM 2381 C C . LYS A 1 294 ? -41.381 1.092 -12.687 1.00 87.50 294 LYS A C 1
ATOM 2383 O O . LYS A 1 294 ? -40.759 0.332 -13.421 1.00 87.50 294 LYS A O 1
ATOM 2388 N N . GLU A 1 295 ? -41.334 2.413 -12.811 1.00 85.62 295 GLU A N 1
ATOM 2389 C CA . GLU A 1 295 ? -40.484 3.113 -13.781 1.00 85.62 295 GLU A CA 1
ATOM 2390 C C . GLU A 1 295 ? -38.994 2.937 -13.459 1.00 85.62 295 GLU A C 1
ATOM 2392 O O . GLU A 1 295 ? -38.221 2.625 -14.358 1.00 85.62 295 GLU A O 1
ATOM 2397 N N . LEU A 1 296 ? -38.607 2.996 -12.182 1.00 80.06 296 LEU A N 1
ATOM 2398 C CA . LEU A 1 296 ? -37.249 2.699 -11.713 1.00 80.06 296 LEU A CA 1
ATOM 2399 C C . LEU A 1 296 ? -36.823 1.262 -12.023 1.00 80.06 296 LEU A C 1
ATOM 2401 O O . LEU A 1 296 ? -35.718 1.040 -12.507 1.00 80.06 296 LEU A O 1
ATOM 2405 N N . VAL A 1 297 ? -37.697 0.280 -11.787 1.00 85.81 297 VAL A N 1
ATOM 2406 C CA . VAL A 1 297 ? -37.417 -1.123 -12.137 1.00 85.81 297 VAL A CA 1
ATOM 2407 C C . VAL A 1 297 ? -37.262 -1.291 -13.650 1.00 85.81 297 VAL A C 1
ATOM 2409 O O . VAL A 1 297 ? -36.384 -2.027 -14.094 1.00 85.81 297 VAL A O 1
ATOM 2412 N N . ASN A 1 298 ? -38.073 -0.601 -14.454 1.00 84.44 298 ASN A N 1
ATOM 2413 C CA . ASN A 1 298 ? -37.933 -0.632 -15.908 1.00 84.44 298 ASN A CA 1
ATOM 2414 C C . ASN A 1 298 ? -36.618 0.010 -16.368 1.00 84.44 298 ASN A C 1
ATOM 2416 O O . ASN A 1 298 ? -35.899 -0.615 -17.138 1.00 84.44 298 ASN A O 1
ATOM 2420 N N . ALA A 1 299 ? -36.260 1.180 -15.836 1.00 81.62 299 ALA A N 1
ATOM 2421 C CA . ALA A 1 299 ? -34.999 1.852 -16.142 1.00 81.62 299 ALA A CA 1
ATOM 2422 C C . ALA A 1 299 ? -33.782 1.018 -15.710 1.00 81.62 299 ALA A C 1
ATOM 2424 O O . ALA A 1 299 ? -32.795 0.937 -16.434 1.00 81.62 299 ALA A O 1
ATOM 2425 N N . TYR A 1 300 ? -33.861 0.337 -14.562 1.00 81.31 300 TYR A N 1
ATOM 2426 C CA . TYR A 1 300 ? -32.822 -0.594 -14.120 1.00 81.31 300 TYR A CA 1
ATOM 2427 C C . TYR A 1 300 ? -32.665 -1.772 -15.089 1.00 81.31 300 TYR A C 1
ATOM 2429 O O . TYR A 1 300 ? -31.547 -2.144 -15.439 1.00 81.31 300 TYR A O 1
ATOM 2437 N N . ASN A 1 301 ? -33.778 -2.343 -15.555 1.00 85.06 301 ASN A N 1
ATOM 2438 C CA . ASN A 1 301 ? -33.746 -3.429 -16.531 1.00 85.06 301 ASN A CA 1
ATOM 2439 C C . ASN A 1 301 ? -33.194 -2.959 -17.884 1.00 85.06 301 ASN A C 1
ATOM 2441 O O . ASN A 1 301 ? -32.381 -3.666 -18.471 1.00 85.06 301 ASN A O 1
ATOM 2445 N N . GLU A 1 302 ? -33.583 -1.773 -18.353 1.00 86.19 302 GLU A N 1
ATOM 2446 C CA . GLU A 1 302 ? -33.057 -1.162 -19.580 1.00 86.19 302 GLU A CA 1
ATOM 2447 C C . GLU A 1 302 ? -31.545 -0.912 -19.467 1.00 86.19 302 GLU A C 1
ATOM 2449 O O . GLU A 1 302 ? -30.783 -1.355 -20.327 1.00 86.19 302 GLU A O 1
ATOM 2454 N N . LEU A 1 303 ? -31.079 -0.347 -18.351 1.00 80.19 303 LEU A N 1
ATOM 2455 C CA . LEU A 1 303 ? -29.654 -0.131 -18.096 1.00 80.19 303 LEU A CA 1
ATOM 2456 C C . LEU A 1 303 ? -28.870 -1.448 -18.022 1.00 80.19 303 LEU A C 1
ATOM 2458 O O . LEU A 1 303 ? -27.744 -1.535 -18.513 1.00 80.19 303 LEU A O 1
ATOM 2462 N N . ASN A 1 304 ? -29.455 -2.491 -17.429 1.00 82.56 304 ASN A N 1
ATOM 2463 C CA . ASN A 1 304 ? -28.823 -3.803 -17.401 1.00 82.56 304 ASN A CA 1
ATOM 2464 C C . ASN A 1 304 ? -28.720 -4.400 -18.814 1.00 82.56 304 ASN A C 1
ATOM 2466 O O . ASN A 1 304 ? -27.675 -4.946 -19.167 1.00 82.56 304 ASN A O 1
ATOM 2470 N N . THR A 1 305 ? -29.749 -4.233 -19.653 1.00 85.81 305 THR A N 1
ATOM 2471 C CA . THR A 1 305 ? -29.684 -4.658 -21.060 1.00 85.81 305 THR A CA 1
ATOM 2472 C C . THR A 1 305 ? -28.657 -3.863 -21.867 1.00 85.81 305 THR A C 1
ATOM 2474 O O . THR A 1 305 ? -27.920 -4.453 -22.653 1.00 85.81 305 THR A O 1
ATOM 2477 N N . GLU A 1 306 ? -28.521 -2.556 -21.641 1.00 79.12 306 GLU A N 1
ATOM 2478 C CA . GLU A 1 306 ? -27.479 -1.744 -22.282 1.00 79.12 306 GLU A CA 1
ATOM 2479 C C . GLU A 1 306 ? -26.072 -2.148 -21.823 1.00 79.12 306 GLU A C 1
ATOM 2481 O O . GLU A 1 306 ? -25.164 -2.260 -22.648 1.00 79.12 306 GLU A O 1
ATOM 2486 N N . CYS A 1 307 ? -25.885 -2.455 -20.535 1.00 72.94 307 CYS A N 1
ATOM 2487 C CA . CYS A 1 307 ? -24.631 -3.003 -20.013 1.00 72.94 307 CYS A CA 1
ATOM 2488 C C . CYS A 1 307 ? -24.264 -4.345 -20.668 1.00 72.94 307 CYS A C 1
ATOM 2490 O O . CYS A 1 307 ? -23.092 -4.585 -20.969 1.00 72.94 307 CYS A O 1
ATOM 2492 N N . GLU A 1 308 ? -25.239 -5.227 -20.890 1.00 81.56 308 GLU A N 1
ATOM 2493 C CA . GLU A 1 308 ? -25.025 -6.500 -21.587 1.00 81.56 308 GLU A CA 1
ATOM 2494 C C . GLU A 1 308 ? -24.641 -6.275 -23.057 1.00 81.56 308 GLU A C 1
ATOM 2496 O O . GLU A 1 308 ? -23.651 -6.844 -23.520 1.00 81.56 308 GLU A O 1
ATOM 2501 N N . VAL A 1 309 ? -25.323 -5.364 -23.757 1.00 82.62 309 VAL A N 1
ATOM 2502 C CA . VAL A 1 309 ? -24.996 -4.993 -25.144 1.00 82.62 309 VAL A CA 1
ATOM 2503 C C . VAL A 1 309 ? -23.609 -4.346 -25.249 1.00 82.62 309 VAL A C 1
ATOM 2505 O O . VAL A 1 309 ? -22.859 -4.654 -26.174 1.00 82.62 309 VAL A O 1
ATOM 2508 N N . LEU A 1 310 ? -23.211 -3.497 -24.296 1.00 74.81 310 LEU A N 1
ATOM 2509 C CA . LEU A 1 310 ? -21.871 -2.899 -24.257 1.00 74.81 310 LEU A CA 1
ATOM 2510 C C . LEU A 1 310 ? -20.780 -3.945 -24.012 1.00 74.81 310 LEU A C 1
ATOM 2512 O O . LEU A 1 310 ? -19.730 -3.891 -24.656 1.00 74.81 310 LEU A O 1
ATOM 2516 N N . LYS A 1 311 ? -21.027 -4.925 -23.135 1.00 77.62 311 LYS A N 1
ATOM 2517 C CA . LYS A 1 311 ? -20.116 -6.063 -22.940 1.00 77.62 311 LYS A CA 1
ATOM 2518 C C . LYS A 1 311 ? -19.990 -6.899 -24.211 1.00 77.62 311 LYS A C 1
ATOM 2520 O O . LYS A 1 311 ? -18.881 -7.286 -24.578 1.00 77.62 311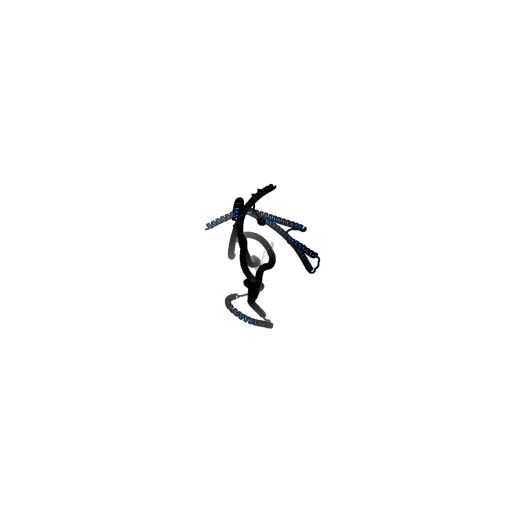 LYS A O 1
ATOM 2525 N N . GLU A 1 312 ? -21.092 -7.154 -24.912 1.00 77.50 312 GLU A N 1
ATOM 2526 C CA . GLU A 1 312 ? -21.065 -7.848 -26.202 1.00 77.50 312 GLU A CA 1
ATOM 2527 C C . GLU A 1 312 ? -20.315 -7.047 -27.271 1.00 77.50 312 GLU A C 1
ATOM 2529 O O . GLU A 1 312 ? -19.492 -7.616 -27.987 1.00 77.50 312 GLU A O 1
ATOM 2534 N N . PHE A 1 313 ? -20.516 -5.730 -27.340 1.00 76.88 313 PHE A N 1
ATOM 2535 C CA . PHE A 1 313 ? -19.816 -4.853 -28.275 1.00 76.88 313 PHE A CA 1
ATOM 2536 C C . PHE A 1 313 ? -18.311 -4.780 -27.986 1.00 76.88 313 PHE A C 1
ATOM 2538 O O . PHE A 1 313 ? -17.505 -4.901 -28.906 1.00 76.88 313 PHE A O 1
ATOM 2545 N N . GLN A 1 314 ? -17.906 -4.658 -26.717 1.00 72.50 314 GLN A N 1
ATOM 2546 C CA . GLN A 1 314 ? -16.493 -4.699 -26.321 1.00 72.50 314 GLN A CA 1
ATOM 2547 C C . GLN A 1 314 ? -15.855 -6.052 -26.646 1.00 72.50 314 GLN A C 1
ATOM 2549 O O . GLN A 1 314 ? -14.748 -6.097 -27.181 1.00 72.50 314 GLN A O 1
ATOM 2554 N N . ASN A 1 315 ? -16.560 -7.158 -26.400 1.00 75.94 315 ASN A N 1
ATOM 2555 C CA . ASN A 1 315 ? -16.075 -8.487 -26.766 1.00 75.94 315 ASN A CA 1
ATOM 2556 C C . ASN A 1 315 ? -15.934 -8.639 -28.287 1.00 75.94 315 ASN A C 1
ATOM 2558 O O . ASN A 1 315 ? -14.914 -9.141 -28.756 1.00 75.94 315 ASN A O 1
ATOM 2562 N N . GLN A 1 316 ? -16.899 -8.156 -29.072 1.00 76.19 316 GLN A N 1
ATOM 2563 C CA . GLN A 1 316 ? -16.812 -8.153 -30.535 1.00 76.19 316 GLN A CA 1
ATOM 2564 C C . GLN A 1 316 ? -15.678 -7.254 -31.045 1.00 76.19 316 GLN A C 1
ATOM 2566 O O . GLN A 1 316 ? -14.959 -7.647 -31.964 1.00 76.19 316 GLN A O 1
ATOM 2571 N N . HIS A 1 317 ? -15.462 -6.089 -30.432 1.00 78.19 317 HIS A N 1
ATOM 2572 C CA . HIS A 1 317 ? -14.361 -5.193 -30.777 1.00 78.19 317 HIS A CA 1
ATOM 2573 C C . HIS A 1 317 ? -13.001 -5.823 -30.457 1.00 78.19 317 HIS A C 1
ATOM 2575 O O . HIS A 1 317 ? -12.093 -5.760 -31.285 1.00 78.19 317 HIS A O 1
ATOM 2581 N N . ASN A 1 318 ? -12.867 -6.493 -29.311 1.00 78.38 318 ASN A N 1
ATOM 2582 C CA . ASN A 1 318 ? -11.649 -7.210 -28.938 1.00 78.38 318 ASN A CA 1
ATOM 2583 C C . ASN A 1 318 ? -11.371 -8.384 -29.887 1.00 78.38 318 ASN A C 1
ATOM 2585 O O . ASN A 1 318 ? -10.235 -8.560 -30.327 1.00 78.38 318 ASN A O 1
ATOM 2589 N N . VAL A 1 319 ? -12.402 -9.146 -30.269 1.00 79.88 319 VAL A N 1
ATOM 2590 C CA . VAL A 1 319 ? -12.285 -10.218 -31.271 1.00 79.88 319 VAL A CA 1
ATOM 2591 C C . VAL A 1 319 ? -11.872 -9.654 -32.630 1.00 79.88 319 VAL A C 1
ATOM 2593 O O . VAL A 1 319 ? -10.992 -10.220 -33.277 1.00 79.88 319 VAL A O 1
ATOM 2596 N N . ARG A 1 320 ? -12.441 -8.519 -33.046 1.00 79.19 320 ARG A N 1
ATOM 2597 C CA . ARG A 1 320 ? -12.077 -7.845 -34.296 1.00 79.19 320 ARG A CA 1
ATOM 2598 C C . ARG A 1 320 ? -10.638 -7.333 -34.274 1.00 79.19 320 ARG A C 1
ATOM 2600 O O . ARG A 1 320 ? -9.899 -7.609 -35.210 1.00 79.19 320 ARG A O 1
ATOM 2607 N N . ASN A 1 321 ? -10.210 -6.675 -33.199 1.00 80.44 321 ASN A N 1
ATOM 2608 C CA . ASN A 1 321 ? -8.829 -6.212 -33.045 1.00 80.44 321 ASN A CA 1
ATOM 2609 C C . ASN A 1 321 ? -7.853 -7.388 -33.072 1.00 80.44 321 ASN A C 1
ATOM 2611 O O . ASN A 1 321 ? -6.814 -7.312 -33.719 1.00 80.44 321 ASN A O 1
ATOM 2615 N N . HIS A 1 322 ? -8.200 -8.497 -32.415 1.00 80.00 322 HIS A N 1
ATOM 2616 C CA . HIS A 1 322 ? -7.393 -9.710 -32.449 1.00 80.00 322 HIS A CA 1
ATOM 2617 C C . HIS A 1 322 ? -7.321 -10.308 -33.863 1.00 80.00 322 HIS A C 1
ATOM 2619 O O . HIS A 1 322 ? -6.243 -10.690 -34.306 1.00 80.00 322 HIS A O 1
ATOM 2625 N N . GLN A 1 323 ? -8.430 -10.328 -34.608 1.00 86.38 323 GLN A N 1
ATOM 2626 C CA . GLN A 1 323 ? -8.449 -10.752 -36.013 1.00 86.38 323 GLN A CA 1
ATOM 2627 C C . GLN A 1 323 ? -7.628 -9.824 -36.919 1.00 86.38 323 GLN A C 1
ATOM 2629 O O . GLN A 1 323 ? -6.882 -10.310 -37.763 1.00 86.38 323 GLN A O 1
ATOM 2634 N N . GLU A 1 324 ? -7.710 -8.507 -36.737 1.00 84.81 324 GLU A N 1
ATOM 2635 C CA . GLU A 1 324 ? -6.917 -7.528 -37.489 1.00 84.81 324 GLU A CA 1
ATOM 2636 C C . GLU A 1 324 ? -5.418 -7.651 -37.168 1.00 84.81 324 GLU A C 1
ATOM 2638 O O . GLU A 1 324 ? -4.583 -7.609 -38.073 1.00 84.81 324 GLU A O 1
ATOM 2643 N N . LEU A 1 325 ? -5.064 -7.901 -35.902 1.00 84.31 325 LEU A N 1
ATOM 2644 C CA . LEU A 1 325 ? -3.702 -8.237 -35.482 1.00 84.31 325 LEU A CA 1
ATOM 2645 C C . LEU A 1 325 ? -3.211 -9.533 -36.131 1.00 84.31 325 LEU A C 1
ATOM 2647 O O . LEU A 1 325 ? -2.089 -9.561 -36.630 1.00 84.31 325 LEU A O 1
ATOM 2651 N N . LEU A 1 326 ? -4.038 -10.579 -36.178 1.00 86.75 326 LEU A N 1
ATOM 2652 C CA . LEU A 1 326 ? -3.695 -11.837 -36.846 1.00 86.75 326 LEU A CA 1
ATOM 2653 C C . LEU A 1 326 ? -3.479 -11.638 -38.351 1.00 86.75 326 LEU A C 1
ATOM 2655 O O . LEU A 1 326 ? -2.463 -12.086 -38.875 1.00 86.75 326 LEU A O 1
ATOM 2659 N N . LEU A 1 327 ? -4.353 -10.889 -39.030 1.00 89.94 327 LEU A N 1
ATOM 2660 C CA . LEU A 1 327 ? -4.185 -10.552 -40.448 1.00 89.94 327 LEU A CA 1
ATOM 2661 C C . LEU A 1 327 ? -2.916 -9.727 -40.696 1.00 89.94 327 LEU A C 1
ATOM 2663 O O . LEU A 1 327 ? -2.212 -9.956 -41.679 1.00 89.94 327 LEU A O 1
ATOM 2667 N N . LYS A 1 328 ? -2.581 -8.795 -39.796 1.00 90.19 328 LYS A N 1
ATOM 2668 C CA . LYS A 1 328 ? -1.343 -8.012 -39.879 1.00 90.19 328 LYS A CA 1
ATOM 2669 C C . LYS A 1 328 ? -0.107 -8.881 -39.649 1.00 90.19 328 LYS A C 1
ATOM 2671 O O . LYS A 1 328 ? 0.880 -8.718 -40.360 1.00 90.19 328 LYS A O 1
ATOM 2676 N N . ILE A 1 329 ? -0.162 -9.818 -38.703 1.00 84.56 329 ILE A N 1
ATOM 2677 C CA . ILE A 1 329 ? 0.901 -10.804 -38.470 1.00 84.56 329 ILE A CA 1
ATOM 2678 C C . ILE A 1 329 ? 1.091 -11.681 -39.711 1.00 84.56 329 ILE A C 1
ATOM 2680 O O . ILE A 1 329 ? 2.226 -11.890 -40.132 1.00 84.56 329 ILE A O 1
ATOM 2684 N N . ASP A 1 330 ? 0.013 -12.158 -40.329 1.00 89.38 330 ASP A N 1
ATOM 2685 C CA . ASP A 1 330 ? 0.095 -12.992 -41.530 1.00 89.38 330 ASP A CA 1
ATOM 2686 C C . ASP A 1 330 ? 0.600 -12.204 -42.748 1.00 89.38 330 ASP A C 1
ATOM 2688 O O . ASP A 1 330 ? 1.418 -12.716 -43.511 1.00 89.38 330 ASP A O 1
ATOM 2692 N N . HIS A 1 331 ? 0.222 -10.930 -42.885 1.00 87.31 331 HIS A N 1
ATOM 2693 C CA . HIS A 1 331 ? 0.788 -10.041 -43.900 1.00 87.31 331 HIS A CA 1
ATOM 2694 C C . HIS A 1 331 ? 2.289 -9.787 -43.680 1.00 87.31 331 HIS A C 1
ATOM 2696 O O . HIS A 1 331 ? 3.069 -9.838 -44.628 1.00 87.31 331 HIS A O 1
ATOM 2702 N N . LEU A 1 332 ? 2.725 -9.575 -42.434 1.00 88.25 332 LEU A N 1
ATOM 2703 C CA . LEU A 1 332 ? 4.146 -9.416 -42.109 1.00 88.25 332 LEU A CA 1
ATOM 2704 C C . LEU A 1 332 ? 4.945 -10.698 -42.376 1.00 88.25 332 LEU A C 1
ATOM 2706 O O . LEU A 1 332 ? 6.057 -10.616 -42.892 1.00 88.25 332 LEU A O 1
ATOM 2710 N N . LYS A 1 333 ? 4.377 -11.876 -42.090 1.00 87.69 333 LYS A N 1
ATOM 2711 C CA . LYS A 1 333 ? 4.984 -13.165 -42.455 1.00 87.69 333 LYS A CA 1
ATOM 2712 C C . LYS A 1 333 ? 5.105 -13.325 -43.970 1.00 87.69 333 LYS A C 1
ATOM 2714 O O . LYS A 1 333 ? 6.147 -13.766 -44.436 1.00 87.69 333 LYS A O 1
ATOM 2719 N N . ALA A 1 334 ? 4.077 -12.950 -44.732 1.00 89.81 334 ALA A N 1
ATOM 2720 C CA . ALA A 1 334 ? 4.120 -12.995 -46.192 1.00 89.81 334 ALA A CA 1
ATOM 2721 C C . ALA A 1 334 ? 5.196 -12.053 -46.758 1.00 89.81 334 ALA A C 1
ATOM 2723 O O . ALA A 1 334 ? 5.985 -12.472 -47.599 1.00 89.81 334 ALA A O 1
ATOM 2724 N N . ASN A 1 335 ? 5.291 -10.826 -46.236 1.00 88.94 335 ASN A N 1
ATOM 2725 C CA . ASN A 1 335 ? 6.334 -9.880 -46.635 1.00 88.94 335 ASN A CA 1
ATOM 2726 C C . ASN A 1 335 ? 7.733 -10.406 -46.291 1.00 88.94 335 ASN A C 1
ATOM 2728 O O . ASN A 1 335 ? 8.648 -10.262 -47.094 1.00 88.94 335 ASN A O 1
ATOM 2732 N N . LEU A 1 336 ? 7.911 -11.028 -45.120 1.00 90.75 336 LEU A N 1
ATOM 2733 C CA . LEU A 1 336 ? 9.188 -11.631 -44.735 1.00 90.75 336 LEU A CA 1
ATOM 2734 C C . LEU A 1 336 ? 9.600 -12.742 -45.711 1.00 90.75 336 LEU A C 1
ATOM 2736 O O . LEU A 1 336 ? 10.733 -12.730 -46.180 1.00 90.75 336 LEU A O 1
ATOM 2740 N N . ILE A 1 337 ? 8.672 -13.633 -46.075 1.00 86.75 337 ILE A N 1
ATOM 2741 C CA . ILE A 1 337 ? 8.910 -14.683 -47.078 1.00 86.75 337 ILE A CA 1
ATOM 2742 C C . ILE A 1 337 ? 9.277 -14.061 -48.432 1.00 86.75 337 ILE A C 1
ATOM 2744 O O . ILE A 1 337 ? 10.236 -14.490 -49.063 1.00 86.75 337 ILE A O 1
ATOM 2748 N N . GLU A 1 338 ? 8.577 -13.010 -48.866 1.00 88.06 338 GLU A N 1
ATOM 2749 C CA . GLU A 1 338 ? 8.887 -12.326 -50.126 1.00 88.06 338 GLU A CA 1
ATOM 2750 C C . GLU A 1 338 ? 10.280 -11.669 -50.103 1.00 88.06 338 GLU A C 1
ATOM 2752 O O . GLU A 1 338 ? 11.004 -11.703 -51.099 1.00 88.06 338 GLU A O 1
ATOM 2757 N N . TYR A 1 339 ? 10.691 -11.087 -48.972 1.00 90.69 339 TYR A N 1
ATOM 2758 C CA . TYR A 1 339 ? 12.045 -10.554 -48.803 1.00 90.69 339 TYR A CA 1
ATOM 2759 C C . TYR A 1 339 ? 13.106 -11.658 -48.816 1.00 90.69 339 TYR A C 1
ATOM 2761 O O . TYR A 1 339 ? 14.153 -11.471 -49.436 1.00 90.69 339 TYR A O 1
ATOM 2769 N N . GLU A 1 340 ? 12.843 -12.800 -48.181 1.00 88.19 340 GLU A N 1
ATOM 2770 C CA . GLU A 1 340 ? 13.726 -13.970 -48.215 1.00 88.19 340 GLU A CA 1
ATOM 2771 C C . GLU A 1 340 ? 13.864 -14.526 -49.641 1.00 88.19 340 GLU A C 1
ATOM 2773 O O . GLU A 1 340 ? 14.980 -14.769 -50.104 1.00 88.19 340 GLU A O 1
ATOM 2778 N N . GLU A 1 341 ? 12.761 -14.644 -50.383 1.00 90.12 341 GLU A N 1
ATOM 2779 C CA . GLU A 1 341 ? 12.766 -15.069 -51.786 1.00 90.12 341 GLU A CA 1
ATOM 2780 C C . GLU A 1 341 ? 13.516 -14.073 -52.679 1.00 90.12 341 GLU A C 1
ATOM 2782 O O . GLU A 1 341 ? 14.350 -14.478 -53.490 1.00 90.12 341 GLU A O 1
ATOM 2787 N N . LYS A 1 342 ? 13.290 -12.764 -52.507 1.00 89.38 342 LYS A N 1
ATOM 2788 C CA . LYS A 1 342 ? 14.033 -11.711 -53.222 1.00 89.38 342 LYS A CA 1
ATOM 2789 C C . LYS A 1 342 ? 15.524 -11.745 -52.902 1.00 89.38 342 LYS A C 1
ATOM 2791 O O . LYS A 1 342 ? 16.344 -11.541 -53.797 1.00 89.38 342 LYS A O 1
ATOM 2796 N N . TYR A 1 343 ? 15.887 -12.012 -51.651 1.00 91.31 343 TYR A N 1
ATOM 2797 C CA . TYR A 1 343 ? 17.279 -12.140 -51.238 1.00 91.31 343 TYR A CA 1
ATOM 2798 C C . TYR A 1 343 ? 17.948 -13.361 -51.882 1.00 91.31 343 TYR A C 1
ATOM 2800 O O . TYR A 1 343 ? 19.031 -13.232 -52.455 1.00 91.31 343 TYR A O 1
ATOM 2808 N N . GLU A 1 344 ? 17.296 -14.526 -51.865 1.00 89.25 344 GLU A N 1
ATOM 2809 C CA . GLU A 1 344 ? 17.819 -15.727 -52.526 1.00 89.25 344 GLU A CA 1
ATOM 2810 C C . GLU A 1 344 ? 17.875 -15.568 -54.053 1.00 89.25 344 GLU A C 1
ATOM 2812 O O . GLU A 1 344 ? 18.852 -15.991 -54.673 1.00 89.25 344 GLU A O 1
ATOM 2817 N N . MET A 1 345 ? 16.915 -14.871 -54.669 1.00 82.81 345 MET A N 1
ATOM 2818 C CA . MET A 1 345 ? 16.979 -14.509 -56.089 1.00 82.81 345 MET A CA 1
ATOM 2819 C C . MET A 1 345 ? 18.166 -13.591 -56.394 1.00 82.81 345 MET A C 1
ATOM 2821 O O . MET A 1 345 ? 18.928 -13.876 -57.312 1.00 82.81 345 MET A O 1
ATOM 2825 N N . CYS A 1 346 ? 18.394 -12.547 -55.595 1.00 88.00 346 CYS A N 1
ATOM 2826 C CA . CYS A 1 346 ? 19.534 -11.642 -55.766 1.00 88.00 346 CYS A CA 1
ATOM 2827 C C . CYS A 1 346 ? 20.876 -12.373 -55.592 1.00 88.00 346 CYS A C 1
ATOM 2829 O O . CYS A 1 346 ? 21.831 -12.147 -56.333 1.00 88.00 346 CYS A O 1
ATOM 2831 N N . LYS A 1 347 ? 20.951 -13.318 -54.653 1.00 90.19 347 LYS A N 1
ATOM 2832 C CA . LYS A 1 347 ? 22.123 -14.175 -54.442 1.00 90.19 347 LYS A CA 1
ATOM 2833 C C . LYS A 1 347 ? 22.358 -15.133 -55.613 1.00 90.19 347 LYS A C 1
ATOM 2835 O O . LYS A 1 347 ? 23.506 -15.319 -56.022 1.00 90.19 347 LYS A O 1
ATOM 2840 N N . LEU A 1 348 ? 21.296 -15.707 -56.182 1.00 89.62 348 LEU A N 1
ATOM 2841 C CA . LEU A 1 348 ? 21.373 -16.520 -57.397 1.00 89.62 348 LEU A CA 1
ATOM 2842 C C . LEU A 1 348 ? 21.817 -15.682 -58.600 1.00 89.62 348 LEU A C 1
ATOM 2844 O O . LEU A 1 348 ? 22.754 -16.080 -59.290 1.00 89.62 348 LEU A O 1
ATOM 2848 N N . GLU A 1 349 ? 21.236 -14.504 -58.809 1.00 88.88 349 GLU A N 1
ATOM 2849 C CA . GLU A 1 349 ? 21.637 -13.561 -59.859 1.00 88.88 349 GLU A CA 1
ATOM 2850 C C . GLU A 1 349 ? 23.089 -13.103 -59.680 1.00 88.88 349 GLU A C 1
ATOM 2852 O O . GLU A 1 349 ? 23.859 -13.070 -60.639 1.00 88.88 349 GLU A O 1
ATOM 2857 N N . HIS A 1 350 ? 23.527 -12.837 -58.448 1.00 85.50 350 HIS A N 1
ATOM 2858 C CA . HIS A 1 350 ? 24.923 -12.534 -58.153 1.00 85.50 350 HIS A CA 1
ATOM 2859 C C . HIS A 1 350 ? 25.840 -13.713 -58.511 1.00 85.50 350 HIS A C 1
ATOM 2861 O O . HIS A 1 350 ? 26.862 -13.529 -59.170 1.00 85.50 350 HIS A O 1
ATOM 2867 N N . SER A 1 351 ? 25.451 -14.945 -58.176 1.00 87.56 351 SER A N 1
ATOM 2868 C CA . SER A 1 351 ? 26.212 -16.138 -58.566 1.00 87.56 351 SER A CA 1
ATOM 2869 C C . SER A 1 351 ? 26.257 -16.340 -60.088 1.00 87.56 351 SER A C 1
ATOM 2871 O O . SER A 1 351 ? 27.282 -16.749 -60.638 1.00 87.56 351 SER A O 1
ATOM 2873 N N . GLU A 1 352 ? 25.179 -16.000 -60.798 1.00 89.56 352 GLU A N 1
ATOM 2874 C CA . GLU A 1 352 ? 25.121 -16.090 -62.251 1.00 89.56 352 GLU A CA 1
ATOM 2875 C C . GLU A 1 352 ? 25.944 -14.990 -62.926 1.00 89.56 352 GLU A C 1
ATOM 2877 O O . GLU A 1 352 ? 26.674 -15.285 -63.872 1.00 89.56 352 GLU A O 1
ATOM 2882 N N . THR A 1 353 ? 25.898 -13.753 -62.429 1.00 87.12 353 THR A N 1
ATOM 2883 C CA . THR A 1 353 ? 26.746 -12.656 -62.923 1.00 87.12 353 THR A CA 1
ATOM 2884 C C . THR A 1 353 ? 28.224 -12.959 -62.701 1.00 87.12 353 THR A C 1
ATOM 2886 O O . THR A 1 353 ? 29.015 -12.777 -63.624 1.00 87.12 353 THR A O 1
ATOM 2889 N N . VAL A 1 354 ? 28.605 -13.524 -61.551 1.00 87.69 354 VAL A N 1
ATOM 2890 C CA . VAL A 1 354 ? 29.972 -14.013 -61.299 1.00 87.69 354 VAL A CA 1
ATOM 2891 C C . VAL A 1 354 ? 30.359 -15.074 -62.333 1.00 87.69 354 VAL A C 1
ATOM 2893 O O . VAL A 1 354 ? 31.392 -14.944 -62.986 1.00 87.69 354 VAL A O 1
ATOM 2896 N N . ARG A 1 355 ? 29.495 -16.063 -62.592 1.00 86.19 355 ARG A N 1
ATOM 2897 C CA . ARG A 1 355 ? 29.740 -17.097 -63.613 1.00 86.19 355 ARG A CA 1
ATOM 2898 C C . ARG A 1 355 ? 29.835 -16.526 -65.034 1.00 86.19 355 ARG A C 1
ATOM 2900 O O . ARG A 1 355 ? 30.605 -17.018 -65.861 1.00 86.19 355 ARG A O 1
ATOM 2907 N N . GLN A 1 356 ? 29.037 -15.508 -65.352 1.00 87.00 356 GLN A N 1
ATOM 2908 C CA . GLN A 1 356 ? 29.102 -14.802 -66.632 1.00 87.00 356 GLN A CA 1
ATOM 2909 C C . GLN A 1 356 ? 30.417 -14.025 -66.762 1.00 87.00 356 GLN A C 1
ATOM 2911 O O . GLN A 1 356 ? 31.037 -14.085 -67.822 1.00 87.00 356 GLN A O 1
ATOM 2916 N N . LEU A 1 357 ? 30.881 -13.368 -65.696 1.00 84.56 357 LEU A N 1
ATOM 2917 C CA . LEU A 1 357 ? 32.172 -12.679 -65.653 1.00 84.56 357 LEU A CA 1
ATOM 2918 C C . LEU A 1 357 ? 33.348 -13.652 -65.793 1.00 84.56 357 LEU A C 1
ATOM 2920 O O . LEU A 1 357 ? 34.271 -13.367 -66.551 1.00 84.56 357 LEU A O 1
ATOM 2924 N N . GLU A 1 358 ? 33.297 -14.820 -65.152 1.00 87.31 358 GLU A N 1
ATOM 2925 C CA . GLU A 1 358 ? 34.292 -15.887 -65.334 1.00 87.31 358 GLU A CA 1
ATOM 2926 C C . GLU A 1 358 ? 34.346 -16.368 -66.791 1.00 87.31 358 GLU A C 1
ATOM 2928 O O . GLU A 1 358 ? 35.425 -16.531 -67.366 1.00 87.31 358 GLU A O 1
ATOM 2933 N N . LYS A 1 359 ? 33.179 -16.540 -67.426 1.00 88.69 359 LYS A N 1
ATOM 2934 C CA . LYS A 1 359 ? 33.084 -16.927 -68.839 1.00 88.69 359 LYS A CA 1
ATOM 2935 C C . LYS A 1 359 ? 33.619 -15.838 -69.776 1.00 88.69 359 LYS A C 1
ATOM 2937 O O . LYS A 1 359 ? 34.374 -16.151 -70.691 1.00 88.69 359 LYS A O 1
ATOM 2942 N N . LEU A 1 360 ? 33.267 -14.574 -69.537 1.00 83.56 360 LEU A N 1
ATOM 2943 C CA . LEU A 1 360 ? 33.811 -13.427 -70.271 1.00 83.56 360 LEU A CA 1
ATOM 2944 C C . LEU A 1 360 ? 35.330 -13.319 -70.091 1.00 83.56 360 LEU A C 1
ATOM 2946 O O . LEU A 1 360 ? 36.030 -13.058 -71.063 1.00 83.56 360 LEU A O 1
ATOM 2950 N N . GLY A 1 361 ? 35.850 -13.579 -68.889 1.00 82.44 361 GLY A N 1
ATOM 2951 C CA . GLY A 1 361 ? 37.288 -13.671 -68.628 1.00 82.44 361 GLY A CA 1
ATOM 2952 C C . GLY A 1 361 ? 37.968 -14.719 -69.514 1.00 82.44 361 GLY A C 1
ATOM 2953 O O . GLY A 1 361 ? 38.942 -14.408 -70.198 1.00 82.44 361 GLY A O 1
ATOM 2954 N N . ALA A 1 362 ? 37.393 -15.922 -69.598 1.00 79.31 362 ALA A N 1
ATOM 2955 C CA . ALA A 1 362 ? 37.892 -16.982 -70.475 1.00 79.31 362 ALA A CA 1
ATOM 2956 C C . ALA A 1 362 ? 37.820 -16.612 -71.973 1.00 79.31 362 ALA A C 1
ATOM 2958 O O . ALA A 1 362 ? 38.747 -16.906 -72.733 1.00 79.31 362 ALA A O 1
ATOM 2959 N N . ASP A 1 363 ? 36.750 -15.936 -72.404 1.00 81.75 363 ASP A N 1
ATOM 2960 C CA . ASP A 1 363 ? 36.593 -15.467 -73.785 1.00 81.75 363 ASP A CA 1
ATOM 2961 C C . ASP A 1 363 ? 37.590 -14.341 -74.127 1.00 81.75 363 ASP A C 1
ATOM 2963 O O . ASP A 1 363 ? 38.142 -14.325 -75.230 1.00 81.75 363 ASP A O 1
ATOM 2967 N N . PHE A 1 364 ? 37.894 -13.435 -73.190 1.00 82.44 364 PHE A N 1
ATOM 2968 C CA . PHE A 1 364 ? 38.930 -12.410 -73.365 1.00 82.44 364 PHE A CA 1
ATOM 2969 C C . PHE A 1 364 ? 40.332 -13.006 -73.460 1.00 82.44 364 PHE A C 1
ATOM 2971 O O . PHE A 1 364 ? 41.137 -12.541 -74.269 1.00 82.44 364 PHE A O 1
ATOM 2978 N N . ASP A 1 365 ? 40.635 -14.041 -72.682 1.00 78.69 365 ASP A N 1
ATOM 2979 C CA . ASP A 1 365 ? 41.917 -14.740 -72.777 1.00 78.69 365 ASP A CA 1
ATOM 2980 C C . ASP A 1 365 ? 42.058 -15.475 -74.115 1.00 78.69 365 ASP A C 1
ATOM 2982 O O . ASP A 1 365 ? 43.128 -15.456 -74.733 1.00 78.69 365 ASP A O 1
ATOM 2986 N N . ARG A 1 366 ? 40.954 -16.019 -74.636 1.00 78.19 366 ARG A N 1
ATOM 2987 C CA . ARG A 1 366 ? 40.904 -16.613 -75.973 1.00 78.19 366 ARG A CA 1
ATOM 2988 C C . ARG A 1 366 ? 41.068 -15.574 -77.087 1.00 78.19 366 ARG A C 1
ATOM 2990 O O . ARG A 1 366 ? 41.890 -15.775 -77.979 1.00 78.19 366 ARG A O 1
ATOM 2997 N N . LEU A 1 367 ? 40.359 -14.447 -77.018 1.00 74.50 367 LEU A N 1
ATOM 2998 C CA . LEU A 1 367 ? 40.496 -13.332 -77.964 1.00 74.50 367 LEU A CA 1
ATOM 2999 C C . LEU A 1 367 ? 41.900 -12.725 -77.934 1.00 74.50 367 LEU A C 1
ATOM 3001 O O . LEU A 1 367 ? 42.424 -12.339 -78.972 1.00 74.50 367 LEU A O 1
ATOM 3005 N N . ARG A 1 368 ? 42.557 -12.683 -76.773 1.00 74.38 368 ARG A N 1
ATOM 3006 C CA . ARG A 1 368 ? 43.962 -12.264 -76.661 1.00 74.38 368 ARG A CA 1
ATOM 3007 C C . ARG A 1 368 ? 44.900 -13.219 -77.414 1.00 74.38 368 ARG A C 1
ATOM 3009 O O . ARG A 1 368 ? 45.878 -12.765 -78.015 1.00 74.38 368 ARG A O 1
ATOM 3016 N N . GLY A 1 369 ? 44.578 -14.514 -77.429 1.00 65.31 369 GLY A N 1
ATOM 3017 C CA . GLY A 1 369 ? 45.230 -15.523 -78.267 1.00 65.31 369 GLY A CA 1
ATOM 3018 C C . GLY A 1 369 ? 44.978 -15.306 -79.763 1.00 65.31 369 GLY A C 1
ATOM 3019 O O . GLY A 1 369 ? 45.926 -15.225 -80.540 1.00 65.31 369 GLY A O 1
ATOM 3020 N N . GLU A 1 370 ? 43.721 -15.106 -80.160 1.00 61.56 370 GLU A N 1
ATOM 3021 C CA . GLU A 1 370 ? 43.323 -14.923 -81.566 1.00 61.56 370 GLU A CA 1
ATOM 3022 C C . GLU A 1 370 ? 43.825 -13.579 -82.154 1.00 61.56 370 GLU A C 1
ATOM 3024 O O . GLU A 1 370 ? 44.299 -13.535 -83.289 1.00 61.56 370 GLU A O 1
ATOM 3029 N N . VAL A 1 371 ? 43.855 -12.490 -81.373 1.00 57.62 371 VAL A N 1
ATOM 3030 C CA . VAL A 1 371 ? 44.428 -11.184 -81.777 1.00 57.62 371 VAL A CA 1
ATOM 3031 C C . VAL A 1 371 ? 45.947 -11.263 -81.974 1.00 57.62 371 VAL A C 1
ATOM 3033 O O . VAL A 1 371 ? 46.507 -10.580 -82.840 1.00 57.62 371 VAL A O 1
ATOM 3036 N N . SER A 1 372 ? 46.621 -12.128 -81.210 1.00 56.16 372 SER A N 1
ATOM 3037 C CA . SER A 1 372 ? 48.045 -12.415 -81.403 1.00 56.16 372 SER A CA 1
ATOM 3038 C C . SER A 1 372 ? 48.303 -13.165 -82.720 1.00 56.16 372 SER A C 1
ATOM 3040 O O . SER A 1 372 ? 49.345 -12.955 -83.340 1.00 56.16 372 SER A O 1
ATOM 3042 N N . GLU A 1 373 ? 47.338 -13.956 -83.204 1.00 48.94 373 GLU A N 1
ATOM 3043 C CA . GLU A 1 373 ? 47.403 -14.672 -84.487 1.00 48.94 373 GLU A CA 1
ATOM 3044 C C . GLU A 1 373 ? 47.012 -13.795 -85.695 1.00 48.94 373 GLU A C 1
ATOM 3046 O O . GLU A 1 373 ? 47.595 -13.929 -86.775 1.00 48.94 373 GLU A O 1
ATOM 3051 N N . THR A 1 374 ? 46.097 -12.831 -85.538 1.00 50.19 374 THR A N 1
ATOM 3052 C CA . THR A 1 374 ? 45.649 -11.959 -86.645 1.00 50.19 374 THR A CA 1
ATOM 3053 C C . THR A 1 374 ? 46.602 -10.807 -86.974 1.00 50.19 374 THR A C 1
ATOM 3055 O O . THR A 1 374 ? 46.480 -10.192 -88.032 1.00 50.19 374 THR A O 1
ATOM 3058 N N . LYS A 1 375 ? 47.610 -10.534 -86.134 1.00 45.50 375 LYS A N 1
ATOM 3059 C CA . LYS A 1 375 ? 48.643 -9.514 -86.409 1.00 45.50 375 LYS A CA 1
ATOM 3060 C C . LYS A 1 375 ? 49.626 -9.922 -87.528 1.00 45.50 375 LYS A C 1
ATOM 3062 O O . LYS A 1 375 ? 50.489 -9.129 -87.897 1.00 45.50 375 LYS A O 1
ATOM 3067 N N . ALA A 1 376 ? 49.502 -11.137 -88.078 1.00 45.00 376 ALA A N 1
ATOM 3068 C CA . ALA A 1 376 ? 50.438 -11.733 -89.037 1.00 45.00 376 ALA A CA 1
ATOM 3069 C C . ALA A 1 376 ? 50.012 -11.695 -90.522 1.00 45.00 376 ALA A C 1
ATOM 3071 O O . ALA A 1 376 ? 50.746 -12.218 -91.362 1.00 45.00 376 ALA A O 1
ATOM 3072 N N . ARG A 1 377 ? 48.871 -11.101 -90.902 1.00 41.09 377 ARG A N 1
ATOM 3073 C CA . ARG A 1 377 ? 48.475 -11.007 -92.323 1.00 41.09 377 ARG A CA 1
ATOM 3074 C C . ARG A 1 377 ? 47.757 -9.700 -92.638 1.00 41.09 377 ARG A C 1
ATOM 3076 O O . ARG A 1 377 ? 46.594 -9.533 -92.297 1.00 41.09 377 ARG A O 1
ATOM 3083 N N . GLY A 1 378 ? 48.447 -8.808 -93.342 1.00 41.25 378 GLY A N 1
ATOM 3084 C CA . GLY A 1 378 ? 47.864 -7.620 -93.954 1.00 41.25 378 GLY A CA 1
ATOM 3085 C C . GLY A 1 378 ? 48.364 -7.457 -95.385 1.00 41.25 378 GLY A C 1
ATOM 3086 O O . GLY A 1 378 ? 49.573 -7.444 -95.595 1.00 41.25 378 GLY A O 1
ATOM 3087 N N . SER A 1 379 ? 47.429 -7.346 -96.330 1.00 45.31 379 SER A N 1
ATOM 3088 C CA . SER A 1 379 ? 47.483 -6.478 -97.518 1.00 45.31 379 SER A CA 1
ATOM 3089 C C . SER A 1 379 ? 46.307 -6.820 -98.434 1.00 45.31 379 SER A C 1
ATOM 3091 O O . SER A 1 379 ? 46.273 -7.932 -98.950 1.00 45.31 379 SER A O 1
ATOM 3093 N N . ASP A 1 380 ? 45.348 -5.901 -98.575 1.00 50.28 380 ASP A N 1
ATOM 3094 C CA . ASP A 1 380 ? 44.588 -5.610 -99.810 1.00 50.28 380 ASP A CA 1
ATOM 3095 C C . ASP A 1 380 ? 43.319 -4.824 -99.443 1.00 50.28 380 ASP A C 1
ATOM 3097 O O . ASP A 1 380 ? 42.246 -5.406 -99.287 1.00 50.28 380 ASP A O 1
ATOM 3101 N N . SER A 1 381 ? 43.402 -3.497 -99.251 1.00 54.66 381 SER A N 1
ATOM 3102 C CA . SER A 1 381 ? 42.181 -2.731 -98.941 1.00 54.66 381 SER A CA 1
ATOM 3103 C C . SER A 1 381 ? 42.198 -1.230 -99.233 1.00 54.66 381 SER A C 1
ATOM 3105 O O . SER A 1 381 ? 41.468 -0.514 -98.567 1.00 54.66 381 SER A O 1
ATOM 3107 N N . ASP A 1 382 ? 42.935 -0.696 -100.206 1.00 49.91 382 ASP A N 1
ATOM 3108 C CA . ASP A 1 382 ? 42.969 0.776 -100.369 1.00 49.91 382 ASP A CA 1
ATOM 3109 C C . ASP A 1 382 ? 41.663 1.407 -100.897 1.00 49.91 382 ASP A C 1
ATOM 3111 O O . ASP A 1 382 ? 41.403 2.577 -100.636 1.00 49.91 382 ASP A O 1
ATOM 3115 N N . ALA A 1 383 ? 40.777 0.650 -101.555 1.00 53.97 383 ALA A N 1
ATOM 3116 C CA . ALA A 1 383 ? 39.467 1.167 -101.988 1.00 53.97 383 ALA A CA 1
ATOM 3117 C C . ALA A 1 383 ? 38.344 0.941 -100.954 1.00 53.97 383 ALA A C 1
ATOM 3119 O O . ALA A 1 383 ? 37.468 1.788 -100.803 1.00 53.97 383 ALA A O 1
ATOM 3120 N N . ALA A 1 384 ? 38.389 -0.166 -100.203 1.00 55.91 384 ALA A N 1
ATOM 3121 C CA . ALA A 1 384 ? 37.466 -0.423 -99.093 1.00 55.91 384 ALA A CA 1
ATOM 3122 C C . ALA A 1 384 ? 37.800 0.449 -97.873 1.00 55.91 384 ALA A C 1
ATOM 3124 O O . ALA A 1 384 ? 36.891 0.926 -97.205 1.00 55.91 384 ALA A O 1
ATOM 3125 N N . LEU A 1 385 ? 39.087 0.747 -97.640 1.00 59.22 385 LEU A N 1
ATOM 3126 C CA . LEU A 1 385 ? 39.534 1.667 -96.592 1.00 59.22 385 LEU A CA 1
ATOM 3127 C C . LEU A 1 385 ? 38.904 3.041 -96.736 1.00 59.22 385 LEU A C 1
ATOM 3129 O O . LEU A 1 385 ? 38.644 3.672 -95.729 1.00 59.22 385 LEU A O 1
ATOM 3133 N N . GLN A 1 386 ? 38.650 3.524 -97.948 1.00 62.16 386 GLN A N 1
ATOM 3134 C CA . GLN A 1 386 ? 38.160 4.887 -98.124 1.00 62.16 386 GLN A CA 1
ATOM 3135 C C . GLN A 1 386 ? 36.656 5.017 -97.830 1.00 62.16 386 GLN A C 1
ATOM 3137 O O . GLN A 1 386 ? 36.236 6.018 -97.254 1.00 62.16 386 GLN A O 1
ATOM 3142 N N . GLU A 1 387 ? 35.860 3.988 -98.141 1.00 66.44 387 GLU A N 1
ATOM 3143 C CA . GLU A 1 387 ? 34.454 3.898 -97.716 1.00 66.44 387 GLU A CA 1
ATOM 3144 C C . GLU A 1 387 ? 34.343 3.601 -96.212 1.00 66.44 387 GLU A C 1
ATOM 3146 O O . GLU A 1 387 ? 33.523 4.202 -95.516 1.00 66.44 387 GLU A O 1
ATOM 3151 N N . GLU A 1 388 ? 35.213 2.736 -95.688 1.00 72.12 388 GLU A N 1
ATOM 3152 C CA . GLU A 1 388 ? 35.290 2.436 -94.259 1.00 72.12 388 GLU A CA 1
ATOM 3153 C C . GLU A 1 388 ? 35.753 3.663 -93.463 1.00 72.12 388 GLU A C 1
ATOM 3155 O O . GLU A 1 388 ? 35.203 3.942 -92.411 1.00 72.12 388 GLU A O 1
ATOM 3160 N N . VAL A 1 389 ? 36.691 4.464 -93.979 1.00 75.44 389 VAL A N 1
ATOM 3161 C CA . VAL A 1 389 ? 37.142 5.724 -93.360 1.00 75.44 389 VAL A CA 1
ATOM 3162 C C . VAL A 1 389 ? 36.011 6.744 -93.303 1.00 75.44 389 VAL A C 1
ATOM 3164 O O . VAL A 1 389 ? 35.899 7.452 -92.306 1.00 75.44 389 VAL A O 1
ATOM 3167 N N . GLU A 1 390 ? 35.149 6.816 -94.317 1.00 75.56 390 GLU A N 1
ATOM 3168 C CA . GLU A 1 390 ? 34.004 7.730 -94.284 1.00 75.56 390 GLU A CA 1
ATOM 3169 C C . GLU A 1 390 ? 32.900 7.233 -93.334 1.00 75.56 390 GLU A C 1
ATOM 3171 O O . GLU A 1 390 ? 32.362 8.021 -92.557 1.00 75.56 390 GLU A O 1
ATOM 3176 N N . LYS A 1 391 ? 32.635 5.919 -93.278 1.00 78.81 391 LYS A N 1
ATOM 3177 C CA . LYS A 1 391 ? 31.762 5.325 -92.245 1.00 78.81 391 LYS A CA 1
ATOM 3178 C C . LYS A 1 391 ? 32.326 5.519 -90.839 1.00 78.81 391 LYS A C 1
ATOM 3180 O O . LYS A 1 391 ? 31.578 5.855 -89.927 1.00 78.81 391 LYS A O 1
ATOM 3185 N N . LEU A 1 392 ? 33.638 5.371 -90.668 1.00 81.56 392 LEU A N 1
ATOM 3186 C CA . LEU A 1 392 ? 34.335 5.609 -89.408 1.00 81.56 392 LEU A CA 1
ATOM 3187 C C . LEU A 1 392 ? 34.317 7.089 -89.029 1.00 81.56 392 LEU A C 1
ATOM 3189 O O . LEU A 1 392 ? 34.217 7.383 -87.847 1.00 81.56 392 LEU A O 1
ATOM 3193 N N . ARG A 1 393 ? 34.350 8.027 -89.984 1.00 83.12 393 ARG A N 1
ATOM 3194 C CA . ARG A 1 393 ? 34.162 9.461 -89.705 1.00 83.12 393 ARG A CA 1
ATOM 3195 C C . ARG A 1 393 ? 32.759 9.767 -89.211 1.00 83.12 393 ARG A C 1
ATOM 3197 O O . ARG A 1 393 ? 32.629 10.450 -88.202 1.00 83.12 393 ARG A O 1
ATOM 3204 N N . VAL A 1 394 ? 31.730 9.239 -89.875 1.00 84.44 394 VAL A N 1
ATOM 3205 C CA . VAL A 1 394 ? 30.339 9.405 -89.428 1.00 84.44 394 VAL A CA 1
ATOM 3206 C C . VAL A 1 394 ? 30.139 8.765 -88.053 1.00 84.44 394 VAL A C 1
ATOM 3208 O O . VAL A 1 394 ? 29.591 9.411 -87.171 1.00 84.44 394 VAL A O 1
ATOM 3211 N N . ALA A 1 395 ? 30.658 7.554 -87.828 1.00 82.31 395 ALA A N 1
ATOM 3212 C CA . ALA A 1 395 ? 30.599 6.884 -86.528 1.00 82.31 395 ALA A CA 1
ATOM 3213 C C . ALA A 1 395 ? 31.398 7.620 -85.434 1.00 82.31 395 ALA A C 1
ATOM 3215 O O . ALA A 1 395 ? 31.017 7.612 -84.264 1.00 82.31 395 ALA A O 1
ATOM 3216 N N . LEU A 1 396 ? 32.509 8.271 -85.795 1.00 84.56 396 LEU A N 1
ATOM 3217 C CA . LEU A 1 396 ? 33.294 9.091 -84.875 1.00 84.56 396 LEU A CA 1
ATOM 3218 C C . LEU A 1 396 ? 32.547 10.375 -84.505 1.00 84.56 396 LEU A C 1
ATOM 3220 O O . LEU A 1 396 ? 32.602 10.774 -83.343 1.00 84.56 396 LEU A O 1
ATOM 3224 N N . GLU A 1 397 ? 31.842 10.993 -85.455 1.00 85.44 397 GLU A N 1
ATOM 3225 C CA . GLU A 1 397 ? 31.027 12.182 -85.202 1.00 85.44 397 GLU A CA 1
ATOM 3226 C C . GLU A 1 397 ? 29.794 11.834 -84.358 1.00 85.44 397 GLU A C 1
ATOM 3228 O O . GLU A 1 397 ? 29.554 12.490 -83.350 1.00 85.44 397 GLU A O 1
ATOM 3233 N N . THR A 1 398 ? 29.095 10.727 -84.637 1.00 84.94 398 THR A N 1
ATOM 3234 C CA . THR A 1 398 ? 27.997 10.263 -83.769 1.00 84.94 398 THR A CA 1
ATOM 3235 C C . THR A 1 398 ? 28.502 9.874 -82.380 1.00 84.94 398 THR A C 1
ATOM 3237 O O . THR A 1 398 ? 27.897 10.244 -81.383 1.00 84.94 398 THR A O 1
ATOM 3240 N N . SER A 1 399 ? 29.664 9.217 -82.273 1.00 83.38 399 SER A N 1
ATOM 3241 C CA . SER A 1 399 ? 30.304 8.919 -80.982 1.00 83.38 399 SER A CA 1
ATOM 3242 C C . SER A 1 399 ? 30.770 10.184 -80.246 1.00 83.38 399 SER A C 1
ATOM 3244 O O . SER A 1 399 ? 30.891 10.199 -79.017 1.00 83.38 399 SER A O 1
ATOM 3246 N N . ARG A 1 400 ? 31.078 11.261 -80.974 1.00 90.25 400 ARG A N 1
ATOM 3247 C CA . ARG A 1 400 ? 31.407 12.565 -80.396 1.00 90.25 400 ARG A CA 1
ATOM 3248 C C . ARG A 1 400 ? 30.152 13.242 -79.854 1.00 90.25 400 ARG A C 1
ATOM 3250 O O . ARG A 1 400 ? 30.180 13.670 -78.705 1.00 90.25 400 ARG A O 1
ATOM 3257 N N . GLU A 1 401 ? 29.069 13.265 -80.624 1.00 88.25 401 GLU A N 1
ATOM 3258 C CA . GLU A 1 401 ? 27.767 13.781 -80.193 1.00 88.25 401 GLU A CA 1
ATOM 3259 C C . GLU A 1 401 ? 27.207 12.988 -79.001 1.00 88.25 401 GLU A C 1
ATOM 3261 O O . GLU A 1 401 ? 26.724 13.576 -78.036 1.00 88.25 401 GLU A O 1
ATOM 3266 N N . GLU A 1 402 ? 27.328 11.658 -79.007 1.00 86.75 402 GLU A N 1
ATOM 3267 C CA . GLU A 1 402 ? 26.952 10.798 -77.880 1.00 86.75 402 GLU A CA 1
ATOM 3268 C C . GLU A 1 402 ? 27.817 11.066 -76.648 1.00 86.75 402 GLU A C 1
ATOM 3270 O O . GLU A 1 402 ? 27.288 11.171 -75.545 1.00 86.75 402 GLU A O 1
ATOM 3275 N N . ARG A 1 403 ? 29.135 11.253 -76.808 1.00 87.12 403 ARG A N 1
ATOM 3276 C CA . ARG A 1 403 ? 30.007 11.670 -75.697 1.00 87.12 403 ARG A CA 1
ATOM 3277 C C . ARG A 1 403 ? 29.642 13.045 -75.157 1.00 87.12 403 ARG A C 1
ATOM 3279 O O . ARG A 1 403 ? 29.774 13.265 -73.958 1.00 87.12 403 ARG A O 1
ATOM 3286 N N . GLU A 1 404 ? 29.218 13.968 -76.008 1.00 89.12 404 GLU A N 1
ATOM 3287 C CA . GLU A 1 404 ? 28.801 15.303 -75.590 1.00 89.12 404 GLU A CA 1
ATOM 3288 C C . GLU A 1 404 ? 27.456 15.255 -74.852 1.00 89.12 404 GLU A C 1
ATOM 3290 O O . GLU A 1 404 ? 27.342 15.836 -73.776 1.00 89.12 404 GLU A O 1
ATOM 3295 N N . ARG 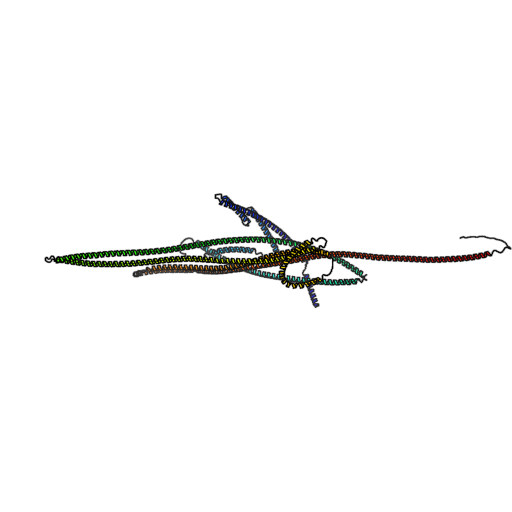A 1 405 ? 26.496 14.445 -75.319 1.00 89.00 405 ARG A N 1
ATOM 3296 C CA . ARG A 1 405 ? 25.256 14.147 -74.578 1.00 89.00 405 ARG A CA 1
ATOM 3297 C C . ARG A 1 405 ? 25.538 13.489 -73.232 1.00 89.00 405 ARG A C 1
ATOM 3299 O O . ARG A 1 405 ? 25.058 13.980 -72.216 1.00 89.00 405 ARG A O 1
ATOM 3306 N N . LEU A 1 406 ? 26.387 12.463 -73.201 1.00 91.19 406 LEU A N 1
ATOM 3307 C CA . LEU A 1 406 ? 26.793 11.807 -71.957 1.00 91.19 406 LEU A CA 1
ATOM 3308 C C . LEU A 1 406 ? 27.487 12.778 -71.001 1.00 91.19 406 LEU A C 1
ATOM 3310 O O . LEU A 1 406 ? 27.253 12.701 -69.803 1.00 91.19 406 LEU A O 1
ATOM 3314 N N . ARG A 1 407 ? 28.295 13.726 -71.494 1.00 90.56 407 ARG A N 1
ATOM 3315 C CA . ARG A 1 407 ? 28.851 14.796 -70.649 1.00 90.56 407 ARG A CA 1
ATOM 3316 C C . ARG A 1 407 ? 27.753 15.672 -70.063 1.00 90.56 407 ARG A C 1
ATOM 3318 O O . ARG A 1 407 ? 27.764 15.893 -68.860 1.00 90.56 407 ARG A O 1
ATOM 3325 N N . THR A 1 408 ? 26.781 16.103 -70.870 1.00 91.25 408 THR A N 1
ATOM 3326 C CA . THR A 1 408 ? 25.662 16.907 -70.355 1.00 91.25 408 THR A CA 1
ATOM 3327 C C . THR A 1 408 ? 24.793 16.150 -69.355 1.00 91.25 408 THR A C 1
ATOM 3329 O O . THR A 1 408 ? 24.291 16.756 -68.412 1.00 91.25 408 THR A O 1
ATOM 3332 N N . ASP A 1 409 ? 24.625 14.840 -69.531 1.00 91.00 409 ASP A N 1
ATOM 3333 C CA . ASP A 1 409 ? 23.874 14.007 -68.595 1.00 91.00 409 ASP A CA 1
ATOM 3334 C C . ASP A 1 409 ? 24.680 13.770 -67.315 1.00 91.00 409 ASP A C 1
ATOM 3336 O O . ASP A 1 409 ? 24.127 13.884 -66.229 1.00 91.00 409 ASP A O 1
ATOM 3340 N N . VAL A 1 410 ? 25.997 13.549 -67.405 1.00 91.50 410 VAL A N 1
ATOM 3341 C CA . VAL A 1 410 ? 26.897 13.485 -66.239 1.00 91.50 410 VAL A CA 1
ATOM 3342 C C . VAL A 1 410 ? 26.898 14.803 -65.465 1.00 91.50 410 VAL A C 1
ATOM 3344 O O . VAL A 1 410 ? 26.872 14.776 -64.239 1.00 91.50 410 VAL A O 1
ATOM 3347 N N . ASP A 1 411 ? 26.887 15.948 -66.145 1.00 90.88 411 ASP A N 1
ATOM 3348 C CA . ASP A 1 411 ? 26.803 17.253 -65.488 1.00 90.88 411 ASP A CA 1
ATOM 3349 C C . ASP A 1 411 ? 25.438 17.454 -64.807 1.00 90.88 411 ASP A C 1
ATOM 3351 O O . ASP A 1 411 ? 25.385 17.969 -63.691 1.00 90.88 411 ASP A O 1
ATOM 3355 N N . ARG A 1 412 ? 24.339 16.969 -65.406 1.00 90.50 412 ARG A N 1
ATOM 3356 C CA . ARG A 1 412 ? 23.019 16.944 -64.751 1.00 90.50 412 ARG A CA 1
ATOM 3357 C C . ARG A 1 412 ? 22.970 15.995 -63.556 1.00 90.50 412 ARG A C 1
ATOM 3359 O O . ARG A 1 412 ? 22.426 16.373 -62.526 1.00 90.50 412 ARG A O 1
ATOM 3366 N N . PHE A 1 413 ? 23.559 14.804 -63.656 1.00 90.81 413 PHE A N 1
ATOM 3367 C CA . PHE A 1 413 ? 23.667 13.881 -62.525 1.00 90.81 413 PHE A CA 1
ATOM 3368 C C . PHE A 1 413 ? 24.508 14.479 -61.401 1.00 90.81 413 PHE A C 1
ATOM 3370 O O . PHE A 1 413 ? 24.133 14.360 -60.244 1.00 90.81 413 PHE A O 1
ATOM 3377 N N . ARG A 1 414 ? 25.604 15.174 -61.721 1.00 91.94 414 ARG A N 1
ATOM 3378 C CA . ARG A 1 414 ? 26.404 15.895 -60.723 1.00 91.94 414 ARG A CA 1
ATOM 3379 C C . ARG A 1 414 ? 25.616 17.005 -60.039 1.00 91.94 414 ARG A C 1
ATOM 3381 O O . ARG A 1 414 ? 25.753 17.152 -58.833 1.00 91.94 414 ARG A O 1
ATOM 3388 N N . ALA A 1 415 ? 24.802 17.755 -60.782 1.00 90.44 415 ALA A N 1
ATOM 3389 C CA . ALA A 1 415 ? 23.925 18.765 -60.196 1.00 90.44 415 ALA A CA 1
ATOM 3390 C C . ALA A 1 415 ? 22.882 18.130 -59.261 1.00 90.44 415 ALA A C 1
ATOM 3392 O O . ALA A 1 415 ? 22.770 18.546 -58.118 1.00 90.44 415 ALA A O 1
ATOM 3393 N N . ALA A 1 416 ? 22.211 17.059 -59.695 1.00 91.31 416 ALA A N 1
ATOM 3394 C CA . ALA A 1 416 ? 21.238 16.350 -58.863 1.00 91.31 416 ALA A CA 1
ATOM 3395 C C . ALA A 1 416 ? 21.871 15.721 -57.608 1.00 91.31 416 ALA A C 1
ATOM 3397 O O . ALA A 1 416 ? 21.274 15.749 -56.539 1.00 91.31 416 ALA A O 1
ATOM 3398 N N . VAL A 1 417 ? 23.087 15.173 -57.714 1.00 91.31 417 VAL A N 1
ATOM 3399 C CA . VAL A 1 417 ? 23.836 14.667 -56.553 1.00 91.31 417 VAL A CA 1
ATOM 3400 C C . VAL A 1 417 ? 24.200 15.806 -55.601 1.00 91.31 417 VAL A C 1
ATOM 3402 O O . VAL A 1 417 ? 24.047 15.639 -54.400 1.00 91.31 417 VAL A O 1
ATOM 3405 N N . ALA A 1 418 ? 24.606 16.972 -56.114 1.00 91.06 418 ALA A N 1
ATOM 3406 C CA . ALA A 1 418 ? 24.877 18.140 -55.277 1.00 91.06 418 ALA A CA 1
ATOM 3407 C C . ALA A 1 418 ? 23.617 18.646 -54.548 1.00 91.06 418 ALA A C 1
ATOM 3409 O O . ALA A 1 418 ? 23.706 19.037 -53.384 1.00 91.06 418 ALA A O 1
ATOM 3410 N N . ASP A 1 419 ? 22.451 18.599 -55.198 1.00 90.62 419 ASP A N 1
ATOM 3411 C CA . ASP A 1 419 ? 21.173 18.934 -54.564 1.00 90.62 419 ASP A CA 1
ATOM 3412 C C . ASP A 1 419 ? 20.832 17.922 -53.452 1.00 90.62 419 ASP A C 1
ATOM 3414 O O . ASP A 1 419 ? 20.520 18.328 -52.332 1.00 90.62 419 ASP A O 1
ATOM 3418 N N . ILE A 1 420 ? 20.996 16.616 -53.706 1.00 92.12 420 ILE A N 1
ATOM 3419 C CA . ILE A 1 420 ? 20.809 15.556 -52.697 1.00 92.12 420 ILE A CA 1
ATOM 3420 C C . ILE A 1 420 ? 21.771 15.734 -51.516 1.00 92.12 420 ILE A C 1
ATOM 3422 O O . ILE A 1 420 ? 21.353 15.609 -50.367 1.00 92.12 420 ILE A O 1
ATOM 3426 N N . ASP A 1 421 ? 23.043 16.045 -51.766 1.00 92.69 421 ASP A N 1
ATOM 3427 C CA . ASP A 1 421 ? 24.021 16.298 -50.705 1.00 92.69 421 ASP A CA 1
ATOM 3428 C C . ASP A 1 421 ? 23.601 17.502 -49.845 1.00 92.69 421 ASP A C 1
ATOM 3430 O O . ASP A 1 421 ? 23.686 17.443 -48.618 1.00 92.69 421 ASP A O 1
ATOM 3434 N N . SER A 1 422 ? 23.057 18.559 -50.461 1.00 92.19 422 SER A N 1
ATOM 3435 C CA . SER A 1 422 ? 22.536 19.723 -49.731 1.00 92.19 422 SER A CA 1
ATOM 3436 C C . SER A 1 422 ? 21.297 19.401 -48.879 1.00 92.19 422 SER A C 1
ATOM 3438 O O . SER A 1 422 ? 21.149 19.921 -47.766 1.00 92.19 422 SER A O 1
ATOM 3440 N N . GLU A 1 423 ? 20.427 18.504 -49.352 1.00 93.88 423 GLU A N 1
ATOM 3441 C CA . GLU A 1 423 ? 19.289 18.000 -48.580 1.00 93.88 423 GLU A CA 1
ATOM 3442 C C . GLU A 1 423 ? 19.749 17.096 -47.431 1.00 93.88 423 GLU A C 1
ATOM 3444 O O . GLU A 1 423 ? 19.254 17.226 -46.311 1.00 93.88 423 GLU A O 1
ATOM 3449 N N . LEU A 1 424 ? 20.737 16.226 -47.661 1.00 92.12 424 LEU A N 1
ATOM 3450 C CA . LEU A 1 424 ? 21.327 15.382 -46.620 1.00 92.12 424 LEU A CA 1
ATOM 3451 C C . LEU A 1 424 ? 22.006 16.212 -45.531 1.00 92.12 424 LEU A C 1
ATOM 3453 O O . LEU A 1 424 ? 21.860 15.889 -44.353 1.00 92.12 424 LEU A O 1
ATOM 3457 N N . ASP A 1 425 ? 22.706 17.285 -45.892 1.00 92.50 425 ASP A N 1
ATOM 3458 C CA . ASP A 1 425 ? 23.289 18.208 -44.918 1.00 92.50 425 ASP A CA 1
ATOM 3459 C C . ASP A 1 425 ? 22.203 18.950 -44.128 1.00 92.50 425 ASP A C 1
ATOM 3461 O O . ASP A 1 425 ? 22.282 19.028 -42.902 1.00 92.50 425 ASP A O 1
ATOM 3465 N N . SER A 1 426 ? 21.117 19.368 -44.784 1.00 92.56 426 SER A N 1
ATOM 3466 C CA . SER A 1 426 ? 19.956 19.960 -44.102 1.00 92.56 426 SER A CA 1
ATOM 3467 C C . SER A 1 426 ? 19.284 18.977 -43.129 1.00 92.56 426 SER A C 1
ATOM 3469 O O . SER A 1 426 ? 18.897 19.358 -42.023 1.00 92.56 426 SER A O 1
ATOM 3471 N N . LEU A 1 427 ? 19.178 17.696 -43.500 1.00 90.50 427 LEU A N 1
ATOM 3472 C CA . LEU A 1 427 ? 18.647 16.635 -42.639 1.00 90.50 427 LEU A CA 1
ATOM 3473 C C . LEU A 1 427 ? 19.589 16.302 -41.476 1.00 90.50 427 LEU A C 1
ATOM 3475 O O . LEU A 1 427 ? 19.123 16.041 -40.367 1.00 90.50 427 LEU A O 1
ATOM 3479 N N . ARG A 1 428 ? 20.908 16.328 -41.694 1.00 93.56 428 ARG A N 1
ATOM 3480 C CA . ARG A 1 428 ? 21.907 16.171 -40.625 1.00 93.56 428 ARG A CA 1
ATOM 3481 C C . ARG A 1 428 ? 21.812 17.309 -39.615 1.00 93.56 428 ARG A C 1
ATOM 3483 O O . ARG A 1 428 ? 21.806 17.039 -38.416 1.00 93.56 428 ARG A O 1
ATOM 3490 N N . ASP A 1 429 ? 21.669 18.546 -40.081 1.00 92.19 429 ASP A N 1
ATOM 3491 C CA . ASP A 1 429 ? 21.473 19.712 -39.216 1.00 92.19 429 ASP A CA 1
ATOM 3492 C C . ASP A 1 429 ? 20.152 19.634 -38.438 1.00 92.19 429 ASP A C 1
ATOM 3494 O O . ASP A 1 429 ? 20.122 19.928 -37.242 1.00 92.19 429 ASP A O 1
ATOM 3498 N N . ALA A 1 430 ? 19.066 19.186 -39.076 1.00 89.69 430 ALA A N 1
ATOM 3499 C CA . ALA A 1 430 ? 17.786 18.963 -38.406 1.00 89.69 430 ALA A CA 1
ATOM 3500 C C . ALA A 1 430 ? 17.879 17.866 -37.330 1.00 89.69 430 ALA A C 1
ATOM 3502 O O . ALA A 1 430 ? 17.437 18.074 -36.202 1.00 89.69 430 ALA A O 1
ATOM 3503 N N . ASN A 1 431 ? 18.523 16.735 -37.633 1.00 90.06 431 ASN A N 1
ATOM 3504 C CA . ASN A 1 431 ? 18.764 15.672 -36.653 1.00 90.06 431 ASN A CA 1
ATOM 3505 C C . ASN A 1 431 ? 19.642 16.143 -35.492 1.00 90.06 431 ASN A C 1
ATOM 3507 O O . ASN A 1 431 ? 19.405 15.759 -34.350 1.00 90.06 431 ASN A O 1
ATOM 3511 N N . LYS A 1 432 ? 20.634 16.998 -35.757 1.00 92.94 432 LYS A N 1
ATOM 3512 C CA . LYS A 1 432 ? 21.464 17.580 -34.703 1.00 92.94 432 LYS A CA 1
ATOM 3513 C C . LYS A 1 432 ? 20.641 18.461 -33.758 1.00 92.94 432 LYS A C 1
ATOM 3515 O O . LYS A 1 432 ? 20.781 18.317 -32.549 1.00 92.94 432 LYS A O 1
ATOM 3520 N N . ARG A 1 433 ? 19.741 19.300 -34.286 1.00 91.50 433 ARG A N 1
ATOM 3521 C CA . ARG A 1 433 ? 18.820 20.103 -33.459 1.00 91.50 433 ARG A CA 1
ATOM 3522 C C . ARG A 1 433 ? 17.877 19.231 -32.636 1.00 91.50 433 ARG A C 1
ATOM 3524 O O . ARG A 1 433 ? 17.726 19.477 -31.449 1.00 91.50 433 ARG A O 1
ATOM 3531 N N . LEU A 1 434 ? 17.316 18.173 -33.224 1.00 90.44 434 LEU A N 1
ATOM 3532 C CA . LEU A 1 434 ? 16.462 17.231 -32.491 1.00 90.44 434 LEU A CA 1
ATOM 3533 C C . LEU A 1 434 ? 17.222 16.498 -31.377 1.00 90.44 434 LEU A C 1
ATOM 3535 O O . LEU A 1 434 ? 16.665 16.257 -30.311 1.00 90.44 434 LEU A O 1
ATOM 3539 N N . LEU A 1 435 ? 18.495 16.152 -31.589 1.00 90.44 435 LEU A N 1
ATOM 3540 C CA . LEU A 1 435 ? 19.340 15.583 -30.534 1.00 90.44 435 LEU A CA 1
ATOM 3541 C C . LEU A 1 435 ? 19.603 16.589 -29.408 1.00 90.44 435 LEU A C 1
ATOM 3543 O O . LEU A 1 435 ? 19.567 16.208 -28.241 1.00 90.44 435 LEU A O 1
ATOM 3547 N N . GLU A 1 436 ? 19.839 17.857 -29.744 1.00 92.81 436 GLU A N 1
ATOM 3548 C CA . GLU A 1 436 ? 19.991 18.937 -28.764 1.00 92.81 436 GLU A CA 1
ATOM 3549 C C . GLU A 1 436 ? 18.687 19.157 -27.972 1.00 92.81 436 GLU A C 1
ATOM 3551 O O . GLU A 1 436 ? 18.722 19.207 -26.744 1.00 92.81 436 GLU A O 1
ATOM 3556 N N . GLU A 1 437 ? 17.529 19.188 -28.636 1.00 91.50 437 GLU A N 1
ATOM 3557 C CA . GLU A 1 437 ? 16.207 19.292 -27.998 1.00 91.50 437 GLU A CA 1
ATOM 3558 C C . GLU A 1 437 ? 15.898 18.084 -27.102 1.00 91.50 437 GLU A C 1
ATOM 3560 O O . GLU A 1 437 ? 15.455 18.255 -25.966 1.00 91.50 437 GLU A O 1
ATOM 3565 N N . ASN A 1 438 ? 16.196 16.864 -27.557 1.00 89.06 438 ASN A N 1
ATOM 3566 C CA . ASN A 1 438 ? 16.045 15.652 -26.750 1.00 89.06 438 ASN A CA 1
ATOM 3567 C C . ASN A 1 438 ? 16.973 15.655 -25.529 1.00 89.06 438 ASN A C 1
ATOM 3569 O O . ASN A 1 438 ? 16.565 15.212 -24.457 1.00 89.06 438 ASN A O 1
ATOM 3573 N N . ALA A 1 439 ? 18.198 16.172 -25.655 1.00 89.94 439 ALA A N 1
ATOM 3574 C CA . ALA A 1 439 ? 19.113 16.315 -24.525 1.00 89.94 439 ALA A CA 1
ATOM 3575 C C . ALA A 1 439 ? 18.593 17.333 -23.496 1.00 89.94 439 ALA A C 1
ATOM 3577 O O . ALA A 1 439 ? 18.679 17.085 -22.293 1.00 89.94 439 ALA A O 1
ATOM 3578 N N . VAL A 1 440 ? 18.009 18.446 -23.953 1.00 92.06 440 VAL A N 1
ATOM 3579 C CA . VAL A 1 440 ? 17.366 19.438 -23.077 1.00 92.06 440 VAL A CA 1
ATOM 3580 C C . VAL A 1 440 ? 16.134 18.843 -22.392 1.00 92.06 440 VAL A C 1
ATOM 3582 O O . VAL A 1 440 ? 16.007 18.966 -21.177 1.00 92.06 440 VAL A O 1
ATOM 3585 N N . MET A 1 441 ? 15.266 18.133 -23.119 1.00 88.69 441 MET A N 1
ATOM 3586 C CA . MET A 1 441 ? 14.106 17.457 -22.526 1.00 88.69 441 MET A CA 1
ATOM 3587 C C . MET A 1 441 ? 14.515 16.384 -21.514 1.00 88.69 441 MET A C 1
ATOM 3589 O O . MET A 1 441 ? 13.915 16.301 -20.445 1.00 88.69 441 MET A O 1
ATOM 3593 N N . ALA A 1 442 ? 15.559 15.603 -21.800 1.00 88.62 442 ALA A N 1
ATOM 3594 C CA . ALA A 1 442 ? 16.101 14.638 -20.848 1.00 88.62 442 ALA A CA 1
ATOM 3595 C C . ALA A 1 442 ? 16.580 15.330 -19.560 1.00 88.62 442 ALA A C 1
ATOM 3597 O O . ALA A 1 442 ? 16.269 14.856 -18.472 1.00 88.62 442 ALA A O 1
ATOM 3598 N N . GLN A 1 443 ? 17.252 16.484 -19.667 1.00 91.50 443 GLN A N 1
ATOM 3599 C CA . GLN A 1 443 ? 17.645 17.283 -18.500 1.00 91.50 443 GLN A CA 1
ATOM 3600 C C . GLN A 1 443 ? 16.438 17.843 -17.731 1.00 91.50 443 GLN A C 1
ATOM 3602 O O . GLN A 1 443 ? 16.421 17.819 -16.499 1.00 91.50 443 GLN A O 1
ATOM 3607 N N . SER A 1 444 ? 15.403 18.319 -18.426 1.00 89.75 444 SER A N 1
ATOM 3608 C CA . SER A 1 444 ? 14.160 18.771 -17.791 1.00 89.75 444 SER A CA 1
ATOM 3609 C C . SER A 1 444 ? 13.452 17.637 -17.048 1.00 89.75 444 SER A C 1
ATOM 3611 O O . SER A 1 444 ? 12.997 17.846 -15.927 1.00 89.75 444 SER A O 1
ATOM 3613 N N . LEU A 1 445 ? 13.416 16.430 -17.622 1.00 88.19 445 LEU A N 1
ATOM 3614 C CA . LEU A 1 445 ? 12.861 15.245 -16.968 1.00 88.19 445 LEU A CA 1
ATOM 3615 C C . LEU A 1 445 ? 13.683 14.831 -15.745 1.00 88.19 445 LEU A C 1
ATOM 3617 O O . LEU A 1 445 ? 13.094 14.539 -14.711 1.00 88.19 445 LEU A O 1
ATOM 3621 N N . THR A 1 446 ? 15.019 14.876 -15.807 1.00 88.50 446 THR A N 1
ATOM 3622 C CA . THR A 1 446 ? 15.854 14.587 -14.628 1.00 88.50 446 THR A CA 1
ATOM 3623 C C . THR A 1 446 ? 15.670 15.616 -13.516 1.00 88.50 446 THR A C 1
ATOM 3625 O O . THR A 1 446 ? 15.657 15.247 -12.346 1.00 88.50 446 THR A O 1
ATOM 3628 N N . ASN A 1 447 ? 15.480 16.893 -13.862 1.00 88.56 447 ASN A N 1
ATOM 3629 C CA . ASN A 1 447 ? 15.216 17.946 -12.880 1.00 88.56 447 ASN A CA 1
ATOM 3630 C C . ASN A 1 447 ? 13.810 17.815 -12.273 1.00 88.56 447 ASN A C 1
ATOM 3632 O O . ASN A 1 447 ? 13.607 18.093 -11.091 1.00 88.56 447 ASN A O 1
ATOM 3636 N N . TYR A 1 448 ? 12.827 17.390 -13.069 1.00 89.38 448 TYR A N 1
ATOM 3637 C CA . TYR A 1 448 ? 11.490 17.092 -12.567 1.00 89.38 448 TYR A CA 1
ATOM 3638 C C . TYR A 1 448 ? 11.528 15.896 -11.612 1.00 89.38 448 TYR A C 1
ATOM 3640 O O . TYR A 1 448 ? 11.007 15.988 -10.505 1.00 89.38 448 TYR A O 1
ATOM 3648 N N . ASP A 1 449 ? 12.227 14.822 -11.986 1.00 89.25 449 ASP A N 1
ATOM 3649 C CA . ASP A 1 449 ? 12.395 13.629 -11.155 1.00 89.25 449 ASP A CA 1
ATOM 3650 C C . ASP A 1 449 ? 13.114 13.947 -9.833 1.00 89.25 449 ASP A C 1
ATOM 3652 O O . ASP A 1 449 ? 12.666 13.528 -8.767 1.00 89.25 449 ASP A O 1
ATOM 3656 N N . SER A 1 450 ? 14.161 14.785 -9.856 1.00 87.62 450 SER A N 1
ATOM 3657 C CA . SER A 1 450 ? 14.817 15.236 -8.622 1.00 87.62 450 SER A CA 1
ATOM 3658 C C . SER A 1 450 ? 13.883 16.064 -7.738 1.00 87.62 450 SER A C 1
ATOM 3660 O O . SER A 1 450 ? 13.832 15.849 -6.532 1.00 87.62 450 SER A O 1
ATOM 3662 N N . THR A 1 451 ? 13.090 16.963 -8.326 1.00 88.56 451 THR A N 1
ATOM 3663 C CA . THR A 1 451 ? 12.144 17.809 -7.576 1.00 88.56 451 THR A CA 1
ATOM 3664 C C . THR A 1 451 ? 11.010 16.980 -6.964 1.00 88.56 451 THR A C 1
ATOM 3666 O O . THR A 1 451 ? 10.628 17.183 -5.809 1.00 88.56 451 THR A O 1
ATOM 3669 N N . VAL A 1 452 ? 10.486 15.998 -7.702 1.00 86.81 452 VAL A N 1
ATOM 3670 C CA . VAL A 1 452 ? 9.486 15.049 -7.194 1.00 86.81 452 VAL A CA 1
ATOM 3671 C C . VAL A 1 452 ? 10.079 14.203 -6.069 1.00 86.81 452 VAL A C 1
ATOM 3673 O O . VAL A 1 452 ? 9.450 14.020 -5.032 1.00 86.81 452 VAL A O 1
ATOM 3676 N N . LYS A 1 453 ? 11.321 13.743 -6.212 1.00 89.50 453 LYS A N 1
ATOM 3677 C CA . LYS A 1 453 ? 12.000 12.975 -5.168 1.00 89.50 453 LYS A CA 1
ATOM 3678 C C . LYS A 1 453 ? 12.242 13.794 -3.897 1.00 89.50 453 LYS A C 1
ATOM 3680 O O . LYS A 1 453 ? 12.035 13.276 -2.802 1.00 89.50 453 LYS A O 1
ATOM 3685 N N . ASP A 1 454 ? 12.615 15.063 -4.028 1.00 89.12 454 ASP A N 1
ATOM 3686 C CA . ASP A 1 454 ? 12.824 15.962 -2.889 1.00 89.12 454 ASP A CA 1
ATOM 3687 C C . ASP A 1 454 ? 11.504 16.301 -2.180 1.00 89.12 454 ASP A C 1
ATOM 3689 O O . ASP A 1 454 ? 11.432 16.273 -0.950 1.00 89.12 454 ASP A O 1
ATOM 3693 N N . THR A 1 455 ? 10.430 16.558 -2.935 1.00 86.50 455 THR A N 1
ATOM 3694 C CA . THR A 1 455 ? 9.091 16.793 -2.361 1.00 86.50 455 THR A CA 1
ATOM 3695 C C . THR A 1 455 ? 8.539 15.549 -1.668 1.00 86.50 455 THR A C 1
ATOM 3697 O O . THR A 1 455 ? 8.026 15.656 -0.554 1.00 86.50 455 THR A O 1
ATOM 3700 N N . LEU A 1 456 ? 8.722 14.362 -2.254 1.00 85.38 456 LEU A N 1
ATOM 3701 C CA . LEU A 1 456 ? 8.370 13.095 -1.615 1.00 85.38 456 LEU A CA 1
ATOM 3702 C C . LEU A 1 456 ? 9.195 12.862 -0.347 1.00 85.38 456 LEU A C 1
ATOM 3704 O O . LEU A 1 456 ? 8.613 12.575 0.694 1.00 85.38 456 LEU A O 1
ATOM 3708 N N . SER A 1 457 ? 10.513 13.075 -0.381 1.00 87.81 457 SER A N 1
ATOM 3709 C CA . SER A 1 457 ? 11.374 12.917 0.799 1.00 87.81 457 SER A CA 1
ATOM 3710 C C . SER A 1 457 ? 11.002 13.881 1.931 1.00 87.81 457 SER A C 1
ATOM 3712 O O . SER A 1 457 ? 11.038 13.507 3.105 1.00 87.81 457 SER A O 1
ATOM 3714 N N . ASN A 1 458 ? 10.598 15.110 1.600 1.00 86.44 458 ASN A N 1
ATOM 3715 C CA . ASN A 1 458 ? 10.077 16.055 2.586 1.00 86.44 458 ASN A CA 1
ATOM 3716 C C . ASN A 1 458 ? 8.732 15.586 3.154 1.00 86.44 458 ASN A C 1
ATOM 3718 O O . ASN A 1 458 ? 8.584 15.545 4.370 1.00 86.44 458 ASN A O 1
ATOM 3722 N N . SER A 1 459 ? 7.809 15.114 2.311 1.00 83.62 459 SER A N 1
ATOM 3723 C CA . SER A 1 459 ? 6.532 14.562 2.779 1.00 83.62 459 SER A CA 1
ATOM 3724 C C . SER A 1 459 ? 6.701 13.306 3.647 1.00 83.62 459 SER A C 1
ATOM 3726 O O . SER A 1 459 ? 5.986 13.131 4.630 1.00 83.62 459 SER A O 1
ATOM 3728 N N . GLU A 1 460 ? 7.681 12.448 3.347 1.00 84.56 460 GLU A N 1
ATOM 3729 C CA . GLU A 1 460 ? 8.021 11.276 4.158 1.00 84.56 460 GLU A CA 1
ATOM 3730 C C . GLU A 1 460 ? 8.587 11.679 5.521 1.00 84.56 460 GLU A C 1
ATOM 3732 O O . GLU A 1 460 ? 8.263 11.047 6.530 1.00 84.56 460 GLU A O 1
ATOM 3737 N N . ARG A 1 461 ? 9.401 12.741 5.567 1.00 90.62 461 ARG A N 1
ATOM 3738 C CA . ARG A 1 461 ? 9.915 13.308 6.817 1.00 90.62 461 ARG A CA 1
ATOM 3739 C C . ARG A 1 461 ? 8.783 13.881 7.663 1.00 90.62 461 ARG A C 1
ATOM 3741 O O . ARG A 1 461 ? 8.688 13.524 8.834 1.00 90.62 461 ARG A O 1
ATOM 3748 N N . ASP A 1 462 ? 7.887 14.659 7.066 1.00 89.00 462 ASP A N 1
ATOM 3749 C CA . ASP A 1 462 ? 6.733 15.232 7.763 1.00 89.00 462 ASP A CA 1
ATOM 3750 C C . ASP A 1 462 ? 5.798 14.124 8.276 1.00 89.00 462 ASP A C 1
ATOM 3752 O O . ASP A 1 462 ? 5.376 14.136 9.430 1.00 89.00 462 ASP A O 1
ATOM 3756 N N . LEU A 1 463 ? 5.535 13.089 7.469 1.00 87.25 463 LEU A N 1
ATOM 3757 C CA . LEU A 1 463 ? 4.769 11.912 7.894 1.00 87.25 463 LEU A CA 1
ATOM 3758 C C . LEU A 1 463 ? 5.461 11.143 9.025 1.00 87.25 463 LEU A C 1
ATOM 3760 O O . LEU A 1 463 ? 4.785 10.613 9.911 1.00 87.25 463 LEU A O 1
ATOM 3764 N N . ALA A 1 464 ? 6.792 11.054 9.017 1.00 84.50 464 ALA A N 1
ATOM 3765 C CA . ALA A 1 464 ? 7.543 10.455 10.113 1.00 84.50 464 ALA A CA 1
ATOM 3766 C C . ALA A 1 464 ? 7.402 11.288 11.394 1.00 84.50 464 ALA A C 1
ATOM 3768 O O . ALA A 1 464 ? 7.118 10.717 12.450 1.00 84.50 464 ALA A O 1
ATOM 3769 N N . GLU A 1 465 ? 7.510 12.614 11.305 1.00 88.44 465 GLU A N 1
ATOM 3770 C CA . GLU A 1 465 ? 7.288 13.532 12.424 1.00 88.44 465 GLU A CA 1
ATOM 3771 C C . GLU A 1 465 ? 5.862 13.397 12.973 1.00 88.44 465 GLU A C 1
ATOM 3773 O O . GLU A 1 465 ? 5.708 13.098 14.161 1.00 88.44 465 GLU A O 1
ATOM 3778 N N . PHE A 1 466 ? 4.834 13.426 12.119 1.00 88.69 466 PHE A N 1
ATOM 3779 C CA . PHE A 1 466 ? 3.442 13.176 12.513 1.00 88.69 466 PHE A CA 1
ATOM 3780 C C . PHE A 1 466 ? 3.253 11.813 13.180 1.00 88.69 466 PHE A C 1
ATOM 3782 O O . PHE A 1 466 ? 2.563 11.713 14.192 1.00 88.69 466 PHE A O 1
ATOM 3789 N N . ARG A 1 467 ? 3.887 10.745 12.678 1.00 87.44 467 ARG A N 1
ATOM 3790 C CA . ARG A 1 467 ? 3.849 9.423 13.330 1.00 87.44 467 ARG A CA 1
ATOM 3791 C C . ARG A 1 467 ? 4.486 9.462 14.716 1.00 87.44 467 ARG A C 1
ATOM 3793 O O . ARG A 1 467 ? 3.996 8.780 15.617 1.00 87.44 467 ARG A O 1
ATOM 3800 N N . THR A 1 468 ? 5.562 10.227 14.916 1.00 87.50 468 THR A N 1
ATOM 3801 C CA . THR A 1 468 ? 6.156 10.384 16.252 1.00 87.50 468 THR A CA 1
ATOM 3802 C C . THR A 1 468 ? 5.269 11.198 17.190 1.00 87.50 468 THR A C 1
ATOM 3804 O O . THR A 1 468 ? 5.117 10.810 18.347 1.00 87.50 468 THR A O 1
ATOM 3807 N N . GLU A 1 469 ? 4.638 12.270 16.711 1.00 90.19 469 GLU A N 1
ATOM 3808 C CA . GLU A 1 469 ? 3.685 13.057 17.498 1.00 90.19 469 GLU A CA 1
ATOM 3809 C C . GLU A 1 469 ? 2.439 12.246 17.845 1.00 90.19 469 GLU A C 1
ATOM 3811 O O . GLU A 1 469 ? 2.017 12.232 18.998 1.00 90.19 469 GLU A O 1
ATOM 3816 N N . PHE A 1 470 ? 1.914 11.473 16.895 1.00 87.00 470 PHE A N 1
ATOM 3817 C CA . PHE A 1 470 ? 0.792 10.569 17.118 1.00 87.00 470 PHE A CA 1
ATOM 3818 C C . PHE A 1 470 ? 1.135 9.483 18.143 1.00 87.00 470 PHE A C 1
ATOM 3820 O O . PHE A 1 470 ? 0.333 9.200 19.030 1.00 87.00 470 PHE A O 1
ATOM 3827 N N . LYS A 1 471 ? 2.348 8.913 18.092 1.00 87.69 471 LYS A N 1
ATOM 3828 C CA . LYS A 1 471 ? 2.828 7.979 19.125 1.00 87.69 471 LYS A CA 1
ATOM 3829 C C . LYS A 1 471 ? 2.927 8.644 20.498 1.00 87.69 471 LYS A C 1
ATOM 3831 O O . LYS A 1 471 ? 2.498 8.037 21.474 1.00 87.69 471 LYS A O 1
ATOM 3836 N N . LYS A 1 472 ? 3.442 9.878 20.582 1.00 87.12 472 LYS A N 1
ATOM 3837 C CA . LYS A 1 472 ? 3.493 10.646 21.840 1.00 87.12 472 LYS A CA 1
ATOM 3838 C C . LYS A 1 472 ? 2.093 10.934 22.381 1.00 87.12 472 LYS A C 1
ATOM 3840 O O . LYS A 1 472 ? 1.872 10.774 23.574 1.00 87.12 472 LYS A O 1
ATOM 3845 N N . LEU A 1 473 ? 1.142 11.300 21.522 1.00 87.00 473 LEU A N 1
ATOM 3846 C CA . LEU A 1 473 ? -0.248 11.545 21.909 1.00 87.00 473 LEU A CA 1
ATOM 3847 C C . LEU A 1 473 ? -0.941 10.256 22.373 1.00 87.00 473 LEU A C 1
ATOM 3849 O O . LEU A 1 473 ? -1.604 10.246 23.405 1.00 87.00 473 LEU A O 1
ATOM 3853 N N . GLN A 1 474 ? -0.741 9.147 21.657 1.00 83.62 474 GLN A N 1
ATOM 3854 C CA . GLN A 1 474 ? -1.281 7.842 22.037 1.00 83.62 474 GLN A CA 1
ATOM 3855 C C . GLN A 1 474 ? -0.672 7.340 23.354 1.00 83.62 474 GLN A C 1
ATOM 3857 O O . GLN A 1 474 ? -1.376 6.744 24.166 1.00 83.62 474 GLN A O 1
ATOM 3862 N N . GLN A 1 475 ? 0.618 7.592 23.584 1.00 86.62 475 GLN A N 1
ATOM 3863 C CA . GLN A 1 475 ? 1.269 7.318 24.861 1.00 86.62 475 GLN A CA 1
ATOM 3864 C C . GLN A 1 475 ? 0.700 8.204 25.976 1.00 86.62 475 GLN A C 1
ATOM 3866 O O . GLN A 1 475 ? 0.339 7.673 27.018 1.00 86.62 475 GLN A O 1
ATOM 3871 N N . GLY A 1 476 ? 0.520 9.506 25.736 1.00 87.88 476 GLY A N 1
ATOM 3872 C CA . GLY A 1 476 ? -0.110 10.419 26.693 1.00 87.88 476 GLY A CA 1
ATOM 3873 C C . GLY A 1 476 ? -1.526 9.984 27.078 1.00 87.88 476 GLY A C 1
ATOM 3874 O O . GLY A 1 476 ? -1.849 9.938 28.259 1.00 87.88 476 GLY A O 1
ATOM 3875 N N . HIS A 1 477 ? -2.347 9.561 26.111 1.00 84.00 477 HIS A N 1
ATOM 3876 C CA . HIS A 1 477 ? -3.677 9.011 26.394 1.00 84.00 477 HIS A CA 1
ATOM 3877 C C . HIS A 1 477 ? -3.635 7.671 27.138 1.00 84.00 477 HIS A C 1
ATOM 3879 O O . HIS A 1 477 ? -4.509 7.416 27.964 1.00 84.00 477 HIS A O 1
ATOM 3885 N N . ARG A 1 478 ? -2.639 6.810 26.881 1.00 85.50 478 ARG A N 1
ATOM 3886 C CA . ARG A 1 478 ? -2.442 5.586 27.678 1.00 85.50 478 ARG A CA 1
ATOM 3887 C C . ARG A 1 478 ? -2.079 5.923 29.119 1.00 85.50 478 ARG A C 1
ATOM 3889 O O . ARG A 1 478 ? -2.709 5.389 30.020 1.00 85.50 478 ARG A O 1
ATOM 3896 N N . GLU A 1 479 ? -1.130 6.829 29.328 1.00 88.38 479 GLU A N 1
ATOM 3897 C CA . GLU A 1 479 ? -0.709 7.275 30.660 1.00 88.38 479 GLU A CA 1
ATOM 3898 C C . GLU A 1 479 ? -1.869 7.944 31.421 1.00 88.38 479 GLU A C 1
ATOM 3900 O O . GLU A 1 479 ? -2.084 7.659 32.598 1.00 88.38 479 GLU A O 1
ATOM 3905 N N . GLU A 1 480 ? -2.677 8.768 30.746 1.00 87.75 480 GLU A N 1
ATOM 3906 C CA . GLU A 1 480 ? -3.888 9.375 31.311 1.00 87.75 480 GLU A CA 1
ATOM 3907 C C . GLU A 1 480 ? -4.957 8.322 31.644 1.00 87.75 480 GLU A C 1
ATOM 3909 O O . GLU A 1 480 ? -5.542 8.349 32.728 1.00 87.75 480 GLU A O 1
ATOM 3914 N N . SER A 1 481 ? -5.179 7.344 30.761 1.00 85.38 481 SER A N 1
ATOM 3915 C CA . SER A 1 481 ? -6.111 6.242 31.010 1.00 85.38 481 SER A CA 1
ATOM 3916 C C . SER A 1 481 ? -5.645 5.342 32.157 1.00 85.38 481 SER A C 1
ATOM 3918 O O . SER A 1 481 ? -6.470 4.900 32.952 1.00 85.38 481 SER A O 1
ATOM 3920 N N . GLU A 1 482 ? -4.345 5.073 32.276 1.00 87.56 482 GLU A N 1
ATOM 3921 C CA . GLU A 1 482 ? -3.762 4.324 33.394 1.00 87.56 482 GLU A CA 1
ATOM 3922 C C . GLU A 1 482 ? -3.876 5.100 34.710 1.00 87.56 482 GLU A C 1
ATOM 3924 O O . GLU A 1 482 ? -4.201 4.514 35.743 1.00 87.56 482 GLU A O 1
ATOM 3929 N N . ALA A 1 483 ? -3.667 6.419 34.688 1.00 86.56 483 ALA A N 1
ATOM 3930 C CA . ALA A 1 483 ? -3.881 7.272 35.852 1.00 86.56 483 ALA A CA 1
ATOM 3931 C C . ALA A 1 483 ? -5.357 7.272 36.284 1.00 86.56 483 ALA A C 1
ATOM 3933 O O . ALA A 1 483 ? -5.649 7.117 37.470 1.00 86.56 483 ALA A O 1
ATOM 3934 N N . LEU A 1 484 ? -6.293 7.368 35.335 1.00 87.31 484 LEU A N 1
ATOM 3935 C CA . LEU A 1 484 ? -7.727 7.270 35.611 1.00 87.31 484 LEU A CA 1
ATOM 3936 C C . LEU A 1 484 ? -8.122 5.888 36.138 1.00 87.31 484 LEU A C 1
ATOM 3938 O O . LEU A 1 484 ? -8.942 5.808 37.049 1.00 87.31 484 LEU A O 1
ATOM 3942 N N . LEU A 1 485 ? -7.535 4.807 35.613 1.00 88.44 485 LEU A N 1
ATOM 3943 C CA . LEU A 1 485 ? -7.754 3.454 36.127 1.00 88.44 485 LEU A CA 1
ATOM 3944 C C . LEU A 1 485 ? -7.264 3.317 37.569 1.00 88.44 485 LEU A C 1
ATOM 3946 O O . LEU A 1 485 ? -8.026 2.823 38.393 1.00 88.44 485 LEU A O 1
ATOM 3950 N N . LYS A 1 486 ? -6.069 3.825 37.899 1.00 89.00 486 LYS A N 1
ATOM 3951 C CA . LYS A 1 486 ? -5.558 3.839 39.281 1.00 89.00 486 LYS A CA 1
ATOM 3952 C C . LYS A 1 486 ? -6.480 4.605 40.223 1.00 89.00 486 LYS A C 1
ATOM 3954 O O . LYS A 1 486 ? -6.845 4.083 41.268 1.00 89.00 486 LYS A O 1
ATOM 3959 N N . VAL A 1 487 ? -6.932 5.795 39.828 1.00 89.31 487 VAL A N 1
ATOM 3960 C CA . VAL A 1 487 ? -7.897 6.573 40.626 1.00 89.31 487 VAL A CA 1
ATOM 3961 C C . VAL A 1 487 ? -9.221 5.816 40.783 1.00 89.31 487 VAL A C 1
ATOM 3963 O O . VAL A 1 487 ? -9.828 5.832 41.850 1.00 89.31 487 VAL A O 1
ATOM 3966 N N . ASN A 1 488 ? -9.684 5.117 39.747 1.00 85.69 488 ASN A N 1
ATOM 3967 C CA . ASN A 1 488 ? -10.911 4.325 39.809 1.00 85.69 488 ASN A CA 1
ATOM 3968 C C . ASN A 1 488 ? -10.746 3.080 40.703 1.00 85.69 488 ASN A C 1
ATOM 3970 O O . ASN A 1 488 ? -11.668 2.725 41.430 1.00 85.69 488 ASN A O 1
ATOM 3974 N N . GLU A 1 489 ? -9.577 2.439 40.704 1.00 88.88 489 GLU A N 1
ATOM 3975 C CA . GLU A 1 489 ? -9.232 1.364 41.642 1.00 88.88 489 GLU A CA 1
ATOM 3976 C C . GLU A 1 489 ? -9.159 1.867 43.088 1.00 88.88 489 GLU A C 1
ATOM 3978 O O . GLU A 1 489 ? -9.729 1.235 43.979 1.00 88.88 489 GLU A O 1
ATOM 3983 N N . GLU A 1 490 ? -8.548 3.031 43.323 1.00 89.94 490 GLU A N 1
ATOM 3984 C CA . GLU A 1 490 ? -8.515 3.687 44.634 1.00 89.94 490 GLU A CA 1
ATOM 3985 C C . GLU A 1 490 ? -9.932 4.008 45.130 1.00 89.94 490 GLU A C 1
ATOM 3987 O O . GLU A 1 490 ? -10.287 3.650 46.254 1.00 89.94 490 GLU A O 1
ATOM 3992 N N . LEU A 1 491 ? -10.784 4.583 44.274 1.00 88.62 491 LEU A N 1
ATOM 3993 C CA . LEU A 1 491 ? -12.187 4.865 44.593 1.00 88.62 491 LEU A CA 1
ATOM 3994 C C . LEU A 1 491 ? -12.998 3.587 44.831 1.00 88.62 491 LEU A C 1
ATOM 3996 O O . LEU A 1 491 ? -13.827 3.551 45.739 1.00 88.62 491 LEU A O 1
ATOM 4000 N N . LYS A 1 492 ? -12.776 2.520 44.054 1.00 88.31 492 LYS A N 1
ATOM 4001 C CA . LYS A 1 492 ? -13.420 1.218 44.285 1.00 88.31 492 LYS A CA 1
ATOM 4002 C C . LYS A 1 492 ? -13.014 0.635 45.633 1.00 88.31 492 LYS A C 1
ATOM 4004 O O . LYS A 1 492 ? -13.894 0.227 46.385 1.00 88.31 492 LYS A O 1
ATOM 4009 N N . SER A 1 493 ? -11.724 0.659 45.963 1.00 87.81 493 SER A N 1
ATOM 4010 C CA . SER A 1 493 ? -11.209 0.237 47.269 1.00 87.81 493 SER A CA 1
ATOM 4011 C C . SER A 1 493 ? -11.806 1.072 48.408 1.00 87.81 493 SER A C 1
ATOM 4013 O O . SER A 1 493 ? -12.234 0.528 49.428 1.00 87.81 493 SER A O 1
ATOM 4015 N N . GLU A 1 494 ? -11.921 2.391 48.233 1.00 89.19 494 GLU A N 1
ATOM 4016 C CA . GLU A 1 494 ? -12.561 3.265 49.217 1.00 89.19 494 GLU A CA 1
ATOM 4017 C C . GLU A 1 494 ? -14.052 2.929 49.389 1.00 89.19 494 GLU A C 1
ATOM 4019 O O . GLU A 1 494 ? -14.517 2.764 50.520 1.00 89.19 494 GLU A O 1
ATOM 4024 N N . ILE A 1 495 ? -14.792 2.719 48.297 1.00 85.06 495 ILE A N 1
ATOM 4025 C CA . ILE A 1 495 ? -16.194 2.274 48.327 1.00 85.06 495 ILE A CA 1
ATOM 4026 C C . ILE A 1 495 ? -16.330 0.912 49.025 1.00 85.06 495 ILE A C 1
ATOM 4028 O O . ILE A 1 495 ? -17.246 0.731 49.829 1.00 85.06 495 ILE A O 1
ATOM 4032 N N . GLU A 1 496 ? -15.436 -0.040 48.758 1.00 86.44 496 GLU A N 1
ATOM 4033 C CA . GLU A 1 496 ? -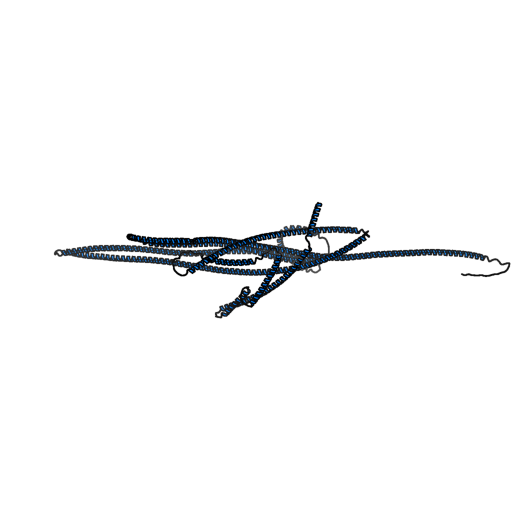15.396 -1.358 49.408 1.00 86.44 496 GLU A CA 1
ATOM 4034 C C . GLU A 1 496 ? -15.180 -1.212 50.923 1.00 86.44 496 GLU A C 1
ATOM 4036 O O . GLU A 1 496 ? -15.903 -1.803 51.730 1.00 86.44 496 GLU A O 1
ATOM 4041 N N . SER A 1 497 ? -14.241 -0.348 51.326 1.00 85.00 497 SER A N 1
ATOM 4042 C CA . SER A 1 497 ? -13.954 -0.049 52.731 1.00 85.00 497 SER A CA 1
ATOM 4043 C C . SER A 1 497 ? -15.157 0.580 53.446 1.00 85.00 497 SER A C 1
ATOM 4045 O O . SER A 1 497 ? -15.497 0.187 54.566 1.00 85.00 497 SER A O 1
ATOM 4047 N N . LEU A 1 498 ? -15.867 1.497 52.778 1.00 84.31 498 LEU A N 1
ATOM 4048 C CA . LEU A 1 498 ? -17.070 2.142 53.296 1.00 84.31 498 LEU A CA 1
ATOM 4049 C C . LEU A 1 498 ? -18.241 1.160 53.381 1.00 84.31 498 LEU A C 1
ATOM 4051 O O . LEU A 1 498 ? -18.983 1.179 54.364 1.00 84.31 498 LEU A O 1
ATOM 4055 N N . ARG A 1 499 ? -18.397 0.263 52.399 1.00 85.19 499 ARG A N 1
ATOM 4056 C CA . ARG A 1 499 ? -19.391 -0.821 52.441 1.00 85.19 499 ARG A CA 1
ATOM 4057 C C . ARG A 1 499 ? -19.122 -1.770 53.602 1.00 85.19 499 ARG A C 1
ATOM 4059 O O . ARG A 1 499 ? -20.052 -2.063 54.348 1.00 85.19 499 ARG A O 1
ATOM 4066 N N . ASN A 1 500 ? -17.872 -2.179 53.813 1.00 85.38 500 ASN A N 1
ATOM 4067 C CA . ASN A 1 500 ? -17.492 -3.021 54.947 1.00 85.38 500 ASN A CA 1
ATOM 4068 C C . ASN A 1 500 ? -17.731 -2.317 56.286 1.00 85.38 500 ASN A C 1
ATOM 4070 O O . ASN A 1 500 ? -18.311 -2.911 57.193 1.00 85.38 500 ASN A O 1
ATOM 4074 N N . ARG A 1 501 ? -17.378 -1.032 56.403 1.00 87.31 501 ARG A N 1
ATOM 4075 C CA . ARG A 1 501 ? -17.674 -0.230 57.598 1.00 87.31 501 ARG A CA 1
ATOM 4076 C C . ARG A 1 501 ? -19.178 -0.138 57.864 1.00 87.31 501 ARG A C 1
ATOM 4078 O O . ARG A 1 501 ? -19.602 -0.319 59.001 1.00 87.31 501 ARG A O 1
ATOM 4085 N N . ASN A 1 502 ? -19.985 0.108 56.835 1.00 84.81 502 ASN A N 1
ATOM 4086 C CA . ASN A 1 502 ? -21.441 0.165 56.967 1.00 84.81 502 ASN A CA 1
ATOM 4087 C C . ASN A 1 502 ? -22.044 -1.201 57.324 1.00 84.81 502 ASN A C 1
ATOM 4089 O O . ASN A 1 502 ? -22.974 -1.255 58.125 1.00 84.81 502 ASN A O 1
ATOM 4093 N N . ARG A 1 503 ? -21.497 -2.300 56.786 1.00 88.88 503 ARG A N 1
ATOM 4094 C CA . ARG A 1 503 ? -21.896 -3.665 57.152 1.00 88.88 503 ARG A CA 1
ATOM 4095 C C . ARG A 1 503 ? -21.610 -3.946 58.626 1.00 88.88 503 ARG A C 1
ATOM 4097 O O . ARG A 1 503 ? -22.512 -4.374 59.336 1.00 88.88 503 ARG A O 1
ATOM 4104 N N . LEU A 1 504 ? -20.403 -3.628 59.096 1.00 85.25 504 LEU A N 1
ATOM 4105 C CA . LEU A 1 504 ? -20.017 -3.786 60.501 1.00 85.25 504 LEU A CA 1
ATOM 4106 C C . LEU A 1 504 ? -20.903 -2.947 61.432 1.00 85.25 504 LEU A C 1
ATOM 4108 O O . LEU A 1 504 ? -21.386 -3.455 62.435 1.00 85.25 504 LEU A O 1
ATOM 4112 N N . LEU A 1 505 ? -21.203 -1.695 61.071 1.00 83.38 505 LEU A N 1
ATOM 4113 C CA . LEU A 1 505 ? -22.127 -0.852 61.842 1.00 83.38 505 LEU A CA 1
ATOM 4114 C C . LEU A 1 505 ? -23.559 -1.417 61.872 1.00 83.38 505 LEU A C 1
ATOM 4116 O O . LEU A 1 505 ? -24.257 -1.294 62.881 1.00 83.38 505 LEU A O 1
ATOM 4120 N N . ALA A 1 506 ? -24.017 -2.041 60.784 1.00 81.19 506 ALA A N 1
ATOM 4121 C CA . ALA A 1 506 ? -25.318 -2.703 60.741 1.00 81.19 506 ALA A CA 1
ATOM 4122 C C . ALA A 1 506 ? -25.347 -3.964 61.624 1.00 81.19 506 ALA A C 1
ATOM 4124 O O . ALA A 1 506 ? -26.313 -4.169 62.362 1.00 81.19 506 ALA A O 1
ATOM 4125 N N . GLU A 1 507 ? -24.281 -4.767 61.597 1.00 82.50 507 GLU A N 1
ATOM 4126 C CA . GLU A 1 507 ? -24.096 -5.931 62.471 1.00 82.50 507 GLU A CA 1
ATOM 4127 C C . GLU A 1 507 ? -24.039 -5.517 63.951 1.00 82.50 507 GLU A C 1
ATOM 4129 O O . GLU A 1 507 ? -24.758 -6.091 64.769 1.00 82.50 507 GLU A O 1
ATOM 4134 N N . GLU A 1 508 ? -23.293 -4.462 64.298 1.00 78.88 508 GLU A N 1
ATOM 4135 C CA . GLU A 1 508 ? -23.276 -3.878 65.647 1.00 78.88 508 GLU A CA 1
ATOM 4136 C C . GLU A 1 508 ? -24.674 -3.415 66.078 1.00 78.88 508 GLU A C 1
ATOM 4138 O O . GLU A 1 508 ? -25.115 -3.711 67.189 1.00 78.88 508 GLU A O 1
ATOM 4143 N N . SER A 1 509 ? -25.420 -2.742 65.196 1.00 80.75 509 SER A N 1
ATOM 4144 C CA . SER A 1 509 ? -26.792 -2.312 65.490 1.00 80.75 509 SER A CA 1
ATOM 4145 C C . SER A 1 509 ? -27.735 -3.496 65.734 1.00 80.75 509 SER A C 1
ATOM 4147 O O . SER A 1 509 ? -28.582 -3.436 66.630 1.00 80.75 509 SER A O 1
ATOM 4149 N N . MET A 1 510 ? -27.587 -4.587 64.975 1.00 78.75 510 MET A N 1
ATOM 4150 C CA . MET A 1 510 ? -28.365 -5.811 65.183 1.00 78.75 510 MET A CA 1
ATOM 4151 C C . MET A 1 510 ? -28.000 -6.507 66.493 1.00 78.75 510 MET A C 1
ATOM 4153 O O . MET A 1 510 ? -28.899 -6.874 67.246 1.00 78.75 510 MET A O 1
ATOM 4157 N N . LEU A 1 511 ? -26.710 -6.626 66.810 1.00 79.38 511 LEU A N 1
ATOM 4158 C CA . LEU A 1 511 ? -26.248 -7.216 68.066 1.00 79.38 511 LEU A CA 1
ATOM 4159 C C . LEU A 1 511 ? -26.728 -6.410 69.276 1.00 79.38 511 LEU A C 1
ATOM 4161 O O . LEU A 1 511 ? -27.208 -6.992 70.245 1.00 79.38 511 LEU A O 1
ATOM 4165 N N . VAL A 1 512 ? -26.689 -5.078 69.210 1.00 79.88 512 VAL A N 1
ATOM 4166 C CA . VAL A 1 512 ? -27.222 -4.212 70.275 1.00 79.88 512 VAL A CA 1
ATOM 4167 C C . VAL A 1 512 ? -28.734 -4.394 70.439 1.00 79.88 512 VAL A C 1
ATOM 4169 O O . VAL A 1 512 ? -29.226 -4.449 71.568 1.00 79.88 512 VAL A O 1
ATOM 4172 N N . LYS A 1 513 ? -29.491 -4.524 69.341 1.00 77.94 513 LYS A N 1
ATOM 4173 C CA . LYS A 1 513 ? -30.935 -4.810 69.404 1.00 77.94 513 LYS A CA 1
ATOM 4174 C C . LYS A 1 513 ? -31.222 -6.177 70.024 1.00 77.94 513 LYS A C 1
ATOM 4176 O O . LYS A 1 513 ? -32.113 -6.268 70.865 1.00 77.94 513 LYS A O 1
ATOM 4181 N N . GLU A 1 514 ? -30.462 -7.203 69.654 1.00 80.56 514 GLU A N 1
ATOM 4182 C CA . GLU A 1 514 ? -30.619 -8.560 70.182 1.00 80.56 514 GLU A CA 1
ATOM 4183 C C . GLU A 1 514 ? -30.266 -8.630 71.675 1.00 80.56 514 GLU A C 1
ATOM 4185 O O . GLU A 1 514 ? -31.048 -9.147 72.471 1.00 80.56 514 GLU A O 1
ATOM 4190 N N . VAL A 1 515 ? -29.151 -8.020 72.095 1.00 76.62 515 VAL A N 1
ATOM 4191 C CA . VAL A 1 515 ? -28.761 -7.934 73.513 1.00 76.62 515 VAL A CA 1
ATOM 4192 C C . VAL A 1 515 ? -29.826 -7.199 74.331 1.00 76.62 515 VAL A C 1
ATOM 4194 O O . VAL A 1 515 ? -30.216 -7.676 75.397 1.00 76.62 515 VAL A O 1
ATOM 4197 N N . ASN A 1 516 ? -30.367 -6.089 73.822 1.00 75.19 516 ASN A N 1
ATOM 4198 C CA . ASN A 1 516 ? -31.446 -5.365 74.498 1.00 75.19 516 ASN A CA 1
ATOM 4199 C C . ASN A 1 516 ? -32.745 -6.183 74.581 1.00 75.19 516 ASN A C 1
ATOM 4201 O O . ASN A 1 516 ? -33.432 -6.139 75.602 1.00 75.19 516 ASN A O 1
ATOM 4205 N N . ALA A 1 517 ? -33.087 -6.954 73.545 1.00 76.56 517 ALA A N 1
ATOM 4206 C CA . ALA A 1 517 ? -34.253 -7.835 73.566 1.00 76.56 517 ALA A CA 1
ATOM 4207 C C . ALA A 1 517 ? -34.091 -8.981 74.580 1.00 76.56 517 ALA A C 1
ATOM 4209 O O . ALA A 1 517 ? -35.046 -9.328 75.280 1.00 76.56 517 ALA A O 1
ATOM 4210 N N . GLN A 1 518 ? -32.886 -9.544 74.699 1.00 73.50 518 GLN A N 1
ATOM 4211 C CA . GLN A 1 518 ? -32.583 -10.594 75.672 1.00 73.50 518 GLN A CA 1
ATOM 4212 C C . GLN A 1 518 ? -32.573 -10.070 77.112 1.00 73.50 518 GLN A C 1
ATOM 4214 O O . GLN A 1 518 ? -33.148 -10.718 77.988 1.00 73.50 518 GLN A O 1
ATOM 4219 N N . LEU A 1 519 ? -31.999 -8.888 77.361 1.00 70.88 519 LEU A N 1
ATOM 4220 C CA . LEU A 1 519 ? -32.036 -8.244 78.680 1.00 70.88 519 LEU A CA 1
ATOM 4221 C C . LEU A 1 519 ? -33.474 -7.973 79.128 1.00 70.88 519 LEU A C 1
ATOM 4223 O O . LEU A 1 519 ? -33.840 -8.328 80.245 1.00 70.88 519 LEU A O 1
ATOM 4227 N N . LYS A 1 520 ? -34.320 -7.461 78.228 1.00 74.44 520 LYS A N 1
ATOM 4228 C CA . LYS A 1 520 ? -35.729 -7.198 78.530 1.00 74.44 520 LYS A CA 1
ATOM 4229 C C . LYS A 1 520 ? -36.510 -8.472 78.885 1.00 74.44 520 LYS A C 1
ATOM 4231 O O . LYS A 1 520 ? -37.276 -8.470 79.842 1.00 74.44 520 LYS A O 1
ATOM 4236 N N . LYS A 1 521 ? -36.274 -9.585 78.177 1.00 71.62 521 LYS A N 1
ATOM 4237 C CA . LYS A 1 521 ? -36.884 -10.886 78.519 1.00 71.62 521 LYS A CA 1
ATOM 4238 C C . LYS A 1 521 ? -36.408 -11.427 79.871 1.00 71.62 521 LYS A C 1
ATOM 4240 O O . LYS A 1 521 ? -37.200 -12.040 80.583 1.00 71.62 521 LYS A O 1
ATOM 4245 N N . MET A 1 522 ? -35.140 -11.215 80.232 1.00 67.06 522 MET A N 1
ATOM 4246 C CA . MET A 1 522 ? -34.631 -11.615 81.550 1.00 67.06 522 MET A CA 1
ATOM 4247 C C . MET A 1 522 ? -35.219 -10.760 82.678 1.00 67.06 522 MET A C 1
ATOM 4249 O O . MET A 1 522 ? -35.597 -11.312 83.707 1.00 67.06 522 MET A O 1
ATOM 4253 N N . GLU A 1 523 ? -35.362 -9.448 82.478 1.00 68.62 523 GLU A N 1
ATOM 4254 C CA . GLU A 1 523 ? -36.014 -8.554 83.446 1.00 68.62 523 GLU A CA 1
ATOM 4255 C C . GLU A 1 523 ? -37.499 -8.900 83.640 1.00 68.62 523 GLU A C 1
ATOM 4257 O O . GLU A 1 523 ? -37.975 -8.976 84.771 1.00 68.62 523 GLU A O 1
ATOM 4262 N N . GLU A 1 524 ? -38.235 -9.177 82.559 1.00 70.56 524 GLU A N 1
ATOM 4263 C CA . GLU A 1 524 ? -39.644 -9.592 82.627 1.00 70.56 524 GLU A CA 1
ATOM 4264 C C . GLU A 1 524 ? -39.815 -10.940 83.355 1.00 70.56 524 GLU A C 1
ATOM 4266 O O . GLU A 1 524 ? -40.716 -11.083 84.186 1.00 70.56 524 GLU A O 1
ATOM 4271 N N . GLY A 1 525 ? -38.918 -11.905 83.111 1.00 68.56 525 GLY A N 1
ATOM 4272 C CA . GLY A 1 525 ? -38.904 -13.190 83.817 1.00 68.56 525 GLY A CA 1
ATOM 4273 C C . GLY A 1 525 ? -38.519 -13.078 85.298 1.00 68.56 525 GLY A C 1
ATOM 4274 O O . GLY A 1 525 ? -39.111 -13.760 86.136 1.00 68.56 525 GLY A O 1
ATOM 4275 N N . GLY A 1 526 ? -37.573 -12.194 85.637 1.00 67.50 526 GLY A N 1
ATOM 4276 C CA . GLY A 1 526 ? -37.187 -11.893 87.020 1.00 67.50 526 GLY A CA 1
ATOM 4277 C C . GLY A 1 526 ? -38.334 -11.266 87.813 1.00 67.50 526 GLY A C 1
ATOM 4278 O O . GLY A 1 526 ? -38.711 -11.778 88.864 1.00 67.50 526 GLY A O 1
ATOM 4279 N N . ASN A 1 527 ? -38.986 -10.249 87.246 1.00 69.50 527 ASN A N 1
ATOM 4280 C CA . ASN A 1 527 ? -40.111 -9.565 87.887 1.00 69.50 527 ASN A CA 1
ATOM 4281 C C . ASN A 1 527 ? -41.315 -10.495 88.134 1.00 69.50 527 ASN A C 1
ATOM 4283 O O . ASN A 1 527 ? -41.986 -10.381 89.159 1.00 69.50 527 ASN A O 1
ATOM 4287 N N . GLN A 1 528 ? -41.592 -11.440 87.226 1.00 67.19 528 GLN A N 1
ATOM 4288 C CA . GLN A 1 528 ? -42.641 -12.448 87.438 1.00 67.19 528 GLN A CA 1
ATOM 4289 C C . GLN A 1 528 ? -42.280 -13.460 88.532 1.00 67.19 528 GLN A C 1
ATOM 4291 O O . GLN A 1 528 ? -43.155 -13.864 89.300 1.00 67.19 528 GLN A O 1
ATOM 4296 N N . ARG A 1 529 ? -41.008 -13.869 88.624 1.00 70.56 529 ARG A N 1
ATOM 4297 C CA . ARG A 1 529 ? -40.532 -14.768 89.684 1.00 70.56 529 ARG A CA 1
ATOM 4298 C C . ARG A 1 529 ? -40.636 -14.104 91.056 1.00 70.56 529 ARG A C 1
ATOM 4300 O O . ARG A 1 529 ? -41.137 -14.736 91.984 1.00 70.56 529 ARG A O 1
ATOM 4307 N N . ASP A 1 530 ? -40.216 -12.849 91.163 1.00 68.62 530 ASP A N 1
ATOM 4308 C CA . ASP A 1 530 ? -40.232 -12.106 92.423 1.00 68.62 530 ASP A CA 1
ATOM 4309 C C . ASP A 1 530 ? -41.667 -11.848 92.904 1.00 68.62 530 ASP A C 1
ATOM 4311 O O . ASP A 1 530 ? -41.978 -12.119 94.063 1.00 68.62 530 ASP A O 1
ATOM 4315 N N . ALA A 1 531 ? -42.582 -11.475 92.000 1.00 67.31 531 ALA A N 1
ATOM 4316 C CA . ALA A 1 531 ? -43.999 -11.299 92.330 1.00 67.31 531 ALA A CA 1
ATOM 4317 C C . ALA A 1 531 ? -44.661 -12.592 92.848 1.00 67.31 531 ALA A C 1
ATOM 4319 O O . ALA A 1 531 ? -45.408 -12.566 93.826 1.00 67.31 531 ALA A O 1
ATOM 4320 N N . LEU A 1 532 ? -44.362 -13.742 92.230 1.00 68.69 532 LEU A N 1
ATOM 4321 C CA . LEU A 1 532 ? -44.898 -15.039 92.663 1.00 68.69 532 LEU A CA 1
ATOM 4322 C C . LEU A 1 532 ? -44.303 -15.512 93.999 1.00 68.69 532 LEU A C 1
ATOM 4324 O O . LEU A 1 532 ? -44.989 -16.181 94.776 1.00 68.69 532 LEU A O 1
ATOM 4328 N N . MET A 1 533 ? -43.034 -15.196 94.269 1.00 66.88 533 MET A N 1
ATOM 4329 C CA . MET A 1 533 ? -42.395 -15.489 95.555 1.00 66.88 533 MET A CA 1
ATOM 4330 C C . MET A 1 533 ? -42.985 -14.628 96.674 1.00 66.88 533 MET A C 1
ATOM 4332 O O . MET A 1 533 ? -43.274 -15.150 97.749 1.00 66.88 533 MET A O 1
ATOM 4336 N N . GLU A 1 534 ? -43.230 -13.345 96.410 1.00 72.38 534 GLU A N 1
ATOM 4337 C CA . GLU A 1 534 ? -43.832 -12.418 97.370 1.00 72.38 534 GLU A CA 1
ATOM 4338 C C . GLU A 1 534 ? -45.290 -12.794 97.690 1.00 72.38 534 GLU A C 1
ATOM 4340 O O . GLU A 1 534 ? -45.671 -12.855 98.859 1.00 72.38 534 GLU A O 1
ATOM 4345 N N . GLU A 1 535 ? -46.090 -13.177 96.688 1.00 70.19 535 GLU A N 1
ATOM 4346 C CA . GLU A 1 535 ? -47.465 -13.659 96.892 1.00 70.19 535 GLU A CA 1
ATOM 4347 C C . GLU A 1 535 ? -47.512 -14.944 97.738 1.00 70.19 535 GLU A C 1
ATOM 4349 O O . GLU A 1 535 ? -48.306 -15.053 98.677 1.00 70.19 535 GLU A O 1
ATOM 4354 N N . LYS A 1 536 ? -46.624 -15.911 97.467 1.00 71.44 536 LYS A N 1
ATOM 4355 C CA . LYS A 1 536 ? -46.552 -17.147 98.262 1.00 71.44 536 LYS A CA 1
ATOM 4356 C C . LYS A 1 536 ? -46.053 -16.913 99.683 1.00 71.44 536 LYS A C 1
ATOM 4358 O O . LYS A 1 536 ? -46.526 -17.593 100.594 1.00 71.44 536 LYS A O 1
ATOM 4363 N N . MET A 1 537 ? -45.119 -15.984 99.879 1.00 70.31 537 MET A N 1
ATOM 4364 C CA . MET A 1 537 ? -44.621 -15.643 101.210 1.00 70.31 537 MET A CA 1
ATOM 4365 C C . MET A 1 537 ? -45.720 -14.987 102.051 1.00 70.31 537 MET A C 1
ATOM 4367 O O . MET A 1 537 ? -45.946 -15.420 103.179 1.00 70.31 537 MET A O 1
ATOM 4371 N N . ASN A 1 538 ? -46.482 -14.058 101.466 1.00 70.75 538 ASN A N 1
ATOM 4372 C CA . ASN A 1 538 ? -47.607 -13.401 102.135 1.00 70.75 538 ASN A CA 1
ATOM 4373 C C . ASN A 1 538 ? -48.700 -14.400 102.559 1.00 70.75 538 ASN A C 1
ATOM 4375 O O . ASN A 1 538 ? -49.160 -14.365 103.699 1.00 70.75 538 ASN A O 1
ATOM 4379 N N . LEU A 1 539 ? -49.069 -15.345 101.684 1.00 73.38 539 LEU A N 1
ATOM 4380 C CA . LEU A 1 539 ? -50.070 -16.378 102.000 1.00 73.38 539 LEU A CA 1
ATOM 4381 C C . LEU A 1 539 ? -49.611 -17.336 103.114 1.00 73.38 539 LEU A C 1
ATOM 4383 O O . LEU A 1 539 ? -50.418 -17.766 103.942 1.00 73.38 539 LEU A O 1
ATOM 4387 N N . LEU A 1 540 ? -48.319 -17.679 103.154 1.00 70.31 540 LEU A N 1
ATOM 4388 C CA . LEU A 1 540 ? -47.755 -18.511 104.222 1.00 70.31 540 LEU A CA 1
ATOM 4389 C C . LEU A 1 540 ? -47.706 -17.770 105.562 1.00 70.31 540 LEU A C 1
ATOM 4391 O O . LEU A 1 540 ? -47.982 -18.366 106.604 1.00 70.31 540 LEU A O 1
ATOM 4395 N N . GLU A 1 541 ? -47.372 -16.482 105.548 1.00 72.69 541 GLU A N 1
ATOM 4396 C CA . GLU A 1 541 ? -47.282 -15.659 106.754 1.00 72.69 541 GLU A CA 1
ATOM 4397 C C . GLU A 1 541 ? -48.667 -15.407 107.381 1.00 72.69 541 GLU A C 1
ATOM 4399 O O . GLU A 1 541 ? -48.823 -15.464 108.607 1.00 72.69 541 GLU A O 1
ATOM 4404 N N . GLU A 1 542 ? -49.700 -15.236 106.550 1.00 72.50 542 GLU A N 1
ATOM 4405 C CA . GLU A 1 542 ? -51.094 -15.108 106.985 1.00 72.50 542 GLU A CA 1
ATOM 4406 C C . GLU A 1 542 ? -51.620 -16.409 107.616 1.00 72.50 542 GLU A C 1
ATOM 4408 O O . GLU A 1 542 ? -52.119 -16.391 108.747 1.00 72.50 542 GLU A O 1
ATOM 4413 N N . HIS A 1 543 ? -51.402 -17.558 106.964 1.00 71.25 543 HIS A N 1
ATOM 4414 C CA . HIS A 1 543 ? -51.826 -18.860 107.488 1.00 71.25 543 HIS A CA 1
ATOM 4415 C C . HIS A 1 543 ? -51.078 -19.244 108.783 1.00 71.25 543 HIS A C 1
ATOM 4417 O O . HIS A 1 543 ? -51.681 -19.764 109.725 1.00 71.25 543 HIS A O 1
ATOM 4423 N N . ASN A 1 544 ? -49.773 -18.958 108.888 1.00 69.81 544 ASN A N 1
ATOM 4424 C CA . ASN A 1 544 ? -49.018 -19.181 110.130 1.00 69.81 544 ASN A CA 1
ATOM 4425 C C . ASN A 1 544 ? -49.510 -18.285 111.279 1.00 69.81 544 ASN A C 1
ATOM 4427 O O . ASN A 1 544 ? -49.561 -18.723 112.432 1.00 69.81 544 ASN A O 1
ATOM 4431 N N . SER A 1 545 ? -49.921 -17.052 110.975 1.00 74.25 545 SER A N 1
ATOM 4432 C CA . SER A 1 545 ? -50.481 -16.127 111.964 1.00 74.25 545 SER A CA 1
ATOM 4433 C C . SER A 1 545 ? -51.855 -16.568 112.486 1.00 74.25 545 SER A C 1
ATOM 4435 O O . SER A 1 545 ? -52.168 -16.339 113.656 1.00 74.25 545 SER A O 1
ATOM 4437 N N . GLU A 1 546 ? -52.694 -17.190 111.656 1.00 75.06 546 GLU A N 1
ATOM 4438 C CA . GLU A 1 546 ? -53.974 -17.773 112.089 1.00 75.06 546 GLU A CA 1
ATOM 4439 C C . GLU A 1 546 ? -53.772 -19.005 112.972 1.00 75.06 546 GLU A C 1
ATOM 4441 O O . GLU A 1 546 ? -54.335 -19.071 114.068 1.00 75.06 546 GLU A O 1
ATOM 4446 N N . LEU A 1 547 ? -52.891 -19.921 112.567 1.00 73.88 547 LEU A N 1
ATOM 4447 C CA . LEU A 1 547 ? -52.617 -21.145 113.320 1.00 73.88 547 LEU A CA 1
ATOM 4448 C C . LEU A 1 547 ? -52.011 -20.845 114.706 1.00 73.88 547 LEU A C 1
ATOM 4450 O O . LEU A 1 547 ? -52.390 -21.455 115.707 1.00 73.88 547 LEU A O 1
ATOM 4454 N N . ALA A 1 548 ? -51.137 -19.834 114.800 1.00 71.56 548 ALA A N 1
ATOM 4455 C CA . ALA A 1 548 ? -50.590 -19.366 116.075 1.00 71.56 548 ALA A CA 1
ATOM 4456 C C . ALA A 1 548 ? -51.669 -18.784 117.011 1.00 71.56 548 ALA A C 1
ATOM 4458 O O . ALA A 1 548 ? -51.626 -19.003 118.227 1.00 71.56 548 ALA A O 1
ATOM 4459 N N . ARG A 1 549 ? -52.669 -18.072 116.467 1.00 76.44 549 ARG A N 1
ATOM 4460 C CA . ARG A 1 549 ? -53.807 -17.562 117.255 1.00 76.44 549 ARG A CA 1
ATOM 4461 C C . ARG A 1 549 ? -54.699 -18.694 117.762 1.00 76.44 549 ARG A C 1
ATOM 4463 O O . ARG A 1 549 ? -55.173 -18.624 118.897 1.00 76.44 549 ARG A O 1
ATOM 4470 N N . GLU A 1 550 ? -54.922 -19.729 116.957 1.00 74.94 550 GLU A N 1
ATOM 4471 C CA . GLU A 1 550 ? -55.719 -20.893 117.359 1.00 74.94 550 GLU A CA 1
ATOM 4472 C C . GLU A 1 550 ? -55.041 -21.711 118.465 1.00 74.94 550 GLU A C 1
ATOM 4474 O O . GLU A 1 550 ? -55.698 -22.043 119.456 1.00 74.94 550 GLU A O 1
ATOM 4479 N N . MET A 1 551 ? -53.726 -21.937 118.363 1.00 72.75 551 MET A N 1
ATOM 4480 C CA . MET A 1 551 ? -52.935 -22.598 119.410 1.00 72.75 551 MET A CA 1
ATOM 4481 C C . MET A 1 551 ? -52.957 -21.816 120.731 1.00 72.75 551 MET A C 1
ATOM 4483 O O . MET A 1 551 ? -53.212 -22.397 121.787 1.00 72.75 551 MET A O 1
ATOM 4487 N N . SER A 1 552 ? -52.787 -20.488 120.689 1.00 76.75 552 SER A N 1
ATOM 4488 C CA . SER A 1 552 ? -52.871 -19.640 121.890 1.00 76.75 552 SER A CA 1
ATOM 4489 C C . SER A 1 552 ? -54.249 -19.724 122.559 1.00 76.75 552 SER A C 1
ATOM 4491 O O . SER A 1 552 ? -54.340 -19.920 123.769 1.00 76.75 552 SER A O 1
ATOM 4493 N N . ASN A 1 553 ? -55.329 -19.639 121.775 1.00 76.12 553 ASN A N 1
ATOM 4494 C CA . ASN A 1 553 ? -56.699 -19.712 122.291 1.00 76.12 553 ASN A CA 1
ATOM 4495 C C . ASN A 1 553 ? -57.037 -21.075 122.913 1.00 76.12 553 ASN A C 1
ATOM 4497 O O . ASN A 1 553 ? -57.852 -21.149 123.837 1.00 76.12 553 ASN A O 1
ATOM 4501 N N . LEU A 1 554 ? -56.477 -22.167 122.389 1.00 77.50 554 LEU A N 1
ATOM 4502 C CA . LEU A 1 554 ? -56.657 -23.499 122.965 1.00 77.50 554 LEU A CA 1
ATOM 4503 C C . LEU A 1 554 ? -55.867 -23.666 124.258 1.00 77.50 554 LEU A C 1
ATOM 4505 O O . LEU A 1 554 ? -56.425 -24.185 125.223 1.00 77.50 554 LEU A O 1
ATOM 4509 N N . ASN A 1 555 ? -54.631 -23.169 124.306 1.00 75.19 555 ASN A N 1
ATOM 4510 C CA . ASN A 1 555 ? -53.801 -23.205 125.506 1.00 75.19 555 ASN A CA 1
ATOM 4511 C C . ASN A 1 555 ? -54.445 -22.431 126.676 1.00 75.19 555 ASN A C 1
ATOM 4513 O O . ASN A 1 555 ? -54.486 -22.924 127.805 1.00 75.19 555 ASN A O 1
ATOM 4517 N N . ASP A 1 556 ? -55.057 -21.274 126.399 1.00 77.12 556 ASP A N 1
ATOM 4518 C CA . ASP A 1 556 ? -55.804 -20.501 127.402 1.00 77.12 556 ASP A CA 1
ATOM 4519 C C . ASP A 1 556 ? -57.027 -21.267 127.940 1.00 77.12 556 ASP A C 1
ATOM 4521 O O . ASP A 1 556 ? -57.257 -21.325 129.152 1.00 77.12 556 ASP A O 1
ATOM 4525 N N . LYS A 1 557 ? -57.795 -21.920 127.053 1.00 77.56 557 LYS A N 1
ATOM 4526 C CA . LYS A 1 557 ? -58.956 -22.748 127.435 1.00 77.56 557 LYS A CA 1
ATOM 4527 C C . LYS A 1 557 ? -58.554 -23.974 128.250 1.00 77.56 557 LYS A C 1
ATOM 4529 O O . LYS A 1 557 ? -59.293 -24.371 129.151 1.00 77.56 557 LYS A O 1
ATOM 4534 N N . LEU A 1 558 ? -57.403 -24.566 127.939 1.00 78.25 558 LEU A N 1
ATOM 4535 C CA . LEU A 1 558 ? -56.855 -25.715 128.653 1.00 78.25 558 LEU A CA 1
ATOM 4536 C C . LEU A 1 558 ? -56.453 -25.310 130.078 1.00 78.25 558 LEU A C 1
ATOM 4538 O O . LEU A 1 558 ? -56.914 -25.934 131.029 1.00 78.25 558 LEU A O 1
ATOM 4542 N N . SER A 1 559 ? -55.748 -24.184 130.240 1.00 79.06 559 SER A N 1
ATOM 4543 C CA . SER A 1 559 ? -55.408 -23.633 131.562 1.00 79.06 559 SER A CA 1
ATOM 4544 C C . SER A 1 559 ? -56.645 -23.279 132.399 1.00 79.06 559 SER A C 1
ATOM 4546 O O . SER A 1 559 ? -56.669 -23.485 133.616 1.00 79.06 559 SER A O 1
ATOM 4548 N N . GLU A 1 560 ? -57.707 -22.761 131.776 1.00 77.19 560 GLU A N 1
ATOM 4549 C CA . GLU A 1 560 ? -58.952 -22.460 132.487 1.00 77.19 560 GLU A CA 1
ATOM 4550 C C . GLU A 1 560 ? -59.691 -23.731 132.942 1.00 77.19 560 GLU A C 1
ATOM 4552 O O . GLU A 1 560 ? -60.251 -23.762 134.041 1.00 77.19 560 GLU A O 1
ATOM 4557 N N . ALA A 1 561 ? -59.669 -24.794 132.132 1.00 75.25 561 ALA A N 1
ATOM 4558 C CA . ALA A 1 561 ? -60.225 -26.093 132.503 1.00 75.25 561 ALA A CA 1
ATOM 4559 C C . ALA A 1 561 ? -59.433 -26.747 133.651 1.00 75.25 561 ALA A C 1
ATOM 4561 O O . ALA A 1 561 ? -60.041 -27.268 134.585 1.00 75.25 561 ALA A O 1
ATOM 4562 N N . GLU A 1 562 ? -58.098 -26.653 133.643 1.00 77.31 562 GLU A N 1
ATOM 4563 C CA . GLU A 1 562 ? -57.244 -27.131 134.741 1.00 77.31 562 GLU A CA 1
ATOM 4564 C C . GLU A 1 562 ? -57.580 -26.455 136.072 1.00 77.31 562 GLU A C 1
ATOM 4566 O O . GLU A 1 562 ? -57.804 -27.134 137.074 1.00 77.31 562 GLU A O 1
ATOM 4571 N N . LYS A 1 563 ? -57.703 -25.122 136.075 1.00 79.50 563 LYS A N 1
ATOM 4572 C CA . LYS A 1 563 ? -58.063 -24.360 137.280 1.00 79.50 563 LYS A CA 1
ATOM 4573 C C . LYS A 1 563 ? -59.426 -24.762 137.838 1.00 79.50 563 LYS A C 1
ATOM 4575 O O . LYS A 1 563 ? -59.580 -24.837 139.055 1.00 79.50 563 LYS A O 1
ATOM 4580 N N . LYS A 1 564 ? -60.405 -25.038 136.967 1.00 79.06 564 LYS A N 1
ATOM 4581 C CA . LYS A 1 564 ? -61.740 -25.496 137.381 1.00 79.06 564 LYS A CA 1
ATOM 4582 C C . LYS A 1 564 ? -61.672 -26.869 138.043 1.00 79.06 564 LYS A C 1
ATOM 4584 O O . LYS A 1 564 ? -62.248 -27.022 139.114 1.00 79.06 564 LYS A O 1
ATOM 4589 N N . VAL A 1 565 ? -60.920 -27.820 137.484 1.00 79.50 565 VAL A N 1
ATOM 4590 C CA . VAL A 1 565 ? -60.707 -29.140 138.109 1.00 79.50 565 VAL A CA 1
ATOM 4591 C C . VAL A 1 565 ? -60.052 -28.998 139.488 1.00 79.50 565 VAL A C 1
ATOM 4593 O O . VAL A 1 565 ? -60.575 -29.535 140.462 1.00 79.50 565 VAL A O 1
ATOM 4596 N N . GLU A 1 566 ? -58.979 -28.210 139.612 1.00 79.19 566 GLU A N 1
ATOM 4597 C CA . GLU A 1 566 ? -58.314 -27.978 140.907 1.00 79.19 566 GLU A CA 1
ATOM 4598 C C . GLU A 1 566 ? -59.234 -27.318 141.948 1.00 79.19 566 GLU A C 1
ATOM 4600 O O . GLU A 1 566 ? -59.161 -27.611 143.144 1.00 79.19 566 GLU A O 1
ATOM 4605 N N . GLU A 1 567 ? -60.096 -26.394 141.522 1.00 79.00 567 GLU A N 1
ATOM 4606 C CA . GLU A 1 567 ? -61.040 -25.727 142.415 1.00 79.00 567 GLU A CA 1
ATOM 4607 C C . GLU A 1 567 ? -62.150 -26.675 142.887 1.00 79.00 567 GLU A C 1
ATOM 4609 O O . GLU A 1 567 ? -62.499 -26.658 144.071 1.00 79.00 567 GLU A O 1
ATOM 4614 N N . ARG A 1 568 ? -62.637 -27.570 142.014 1.00 80.50 568 ARG A N 1
ATOM 4615 C CA . ARG A 1 568 ? -63.571 -28.641 142.398 1.00 80.50 568 ARG A CA 1
ATOM 4616 C C . ARG A 1 568 ? -62.947 -29.611 143.396 1.00 80.50 568 ARG A C 1
ATOM 4618 O O . ARG A 1 568 ? -63.584 -29.921 144.399 1.00 80.50 568 ARG A O 1
ATOM 4625 N N . GLU A 1 569 ? -61.698 -30.020 143.181 1.00 76.88 569 GLU A N 1
ATOM 4626 C CA . GLU A 1 569 ? -60.960 -30.883 144.113 1.00 76.88 569 GLU A CA 1
ATOM 4627 C C . GLU A 1 569 ? -60.822 -30.240 145.504 1.00 76.88 569 GLU A C 1
ATOM 4629 O O . GLU A 1 569 ? -61.038 -30.905 146.521 1.00 76.88 569 GLU A O 1
ATOM 4634 N N . ARG A 1 570 ? -60.519 -28.933 145.576 1.00 78.75 570 ARG A N 1
ATOM 4635 C CA . ARG A 1 570 ? -60.472 -28.203 146.858 1.00 78.75 570 ARG A CA 1
ATOM 4636 C C . ARG A 1 570 ? -61.835 -28.163 147.548 1.00 78.75 570 ARG A C 1
ATOM 4638 O O . ARG A 1 570 ? -61.901 -28.428 148.747 1.00 78.75 570 ARG A O 1
ATOM 4645 N N . GLN A 1 571 ? -62.907 -27.872 146.809 1.00 77.38 571 GLN A N 1
ATOM 4646 C CA . GLN A 1 571 ? -64.270 -27.833 147.354 1.00 77.38 571 GLN A CA 1
ATOM 4647 C C . GLN A 1 571 ? -64.710 -29.206 147.883 1.00 77.38 571 GLN A C 1
ATOM 4649 O O . GLN A 1 571 ? -65.303 -29.288 148.957 1.00 77.38 571 GLN A O 1
ATOM 4654 N N . ILE A 1 572 ? -64.366 -30.292 147.184 1.00 77.75 572 ILE A N 1
ATOM 4655 C CA . ILE A 1 572 ? -64.611 -31.666 147.647 1.00 77.75 572 ILE A CA 1
ATOM 4656 C C . ILE A 1 572 ? -63.870 -31.928 148.959 1.00 77.75 572 ILE A C 1
ATOM 4658 O O . ILE A 1 572 ? -64.486 -32.393 149.915 1.00 77.75 572 ILE A O 1
ATOM 4662 N N . GLN A 1 573 ? -62.585 -31.572 149.055 1.00 77.75 573 GLN A N 1
ATOM 4663 C CA . GLN A 1 573 ? -61.812 -31.750 150.291 1.00 77.75 573 GLN A CA 1
ATOM 4664 C C . GLN A 1 573 ? -62.374 -30.945 151.473 1.00 77.75 573 GLN A C 1
ATOM 4666 O O . GLN A 1 573 ? -62.321 -31.407 152.614 1.00 77.75 573 GLN A O 1
ATOM 4671 N N . GLU A 1 574 ? -62.899 -29.741 151.240 1.00 79.12 574 GLU A N 1
ATOM 4672 C CA . GLU A 1 574 ? -63.556 -28.943 152.283 1.00 79.12 574 GLU A CA 1
ATOM 4673 C C . GLU A 1 574 ? -64.876 -29.568 152.743 1.00 79.12 574 GLU A C 1
ATOM 4675 O O . GLU A 1 574 ? -65.112 -29.671 153.948 1.00 79.12 574 GLU A O 1
ATOM 4680 N N . VAL A 1 575 ? -65.698 -30.054 151.808 1.00 77.88 575 VAL A N 1
ATOM 4681 C CA . VAL A 1 575 ? -66.948 -30.759 152.126 1.00 77.88 575 VAL A CA 1
ATOM 4682 C C . VAL A 1 575 ? -66.670 -32.083 152.847 1.00 77.88 575 VAL A C 1
ATOM 4684 O O . VAL A 1 575 ? -67.381 -32.419 153.792 1.00 77.88 575 VAL A O 1
ATOM 4687 N N . GLU A 1 576 ? -65.615 -32.814 152.476 1.00 77.50 576 GLU A N 1
ATOM 4688 C CA . GLU A 1 576 ? -65.176 -34.027 153.179 1.00 77.50 576 GLU A CA 1
ATOM 4689 C C . GLU A 1 576 ? -64.728 -33.734 154.610 1.00 77.50 576 GLU A C 1
ATOM 4691 O O . GLU A 1 576 ? -65.174 -34.425 155.526 1.00 77.50 576 GLU A O 1
ATOM 4696 N N . ARG A 1 577 ? -63.929 -32.678 154.832 1.00 78.06 577 ARG A N 1
ATOM 4697 C CA . ARG A 1 577 ? -63.558 -32.252 156.193 1.00 78.06 577 ARG A CA 1
ATOM 4698 C C . ARG A 1 577 ? -64.778 -31.857 157.016 1.00 78.06 577 ARG A C 1
ATOM 4700 O O . ARG A 1 577 ? -64.905 -32.316 158.144 1.00 78.06 577 ARG A O 1
ATOM 4707 N N . ALA A 1 578 ? -65.687 -31.059 156.457 1.00 74.56 578 ALA A N 1
ATOM 4708 C CA . ALA A 1 578 ? -66.903 -30.642 157.152 1.00 74.56 578 ALA A CA 1
ATOM 4709 C C . ALA A 1 578 ? -67.807 -31.840 157.494 1.00 74.56 578 ALA A C 1
ATOM 4711 O O . ALA A 1 578 ? -68.357 -31.913 158.595 1.00 74.56 578 ALA A O 1
ATOM 4712 N N . ARG A 1 579 ? -67.921 -32.815 156.580 1.00 79.19 579 ARG A N 1
ATOM 4713 C CA . ARG A 1 579 ? -68.630 -34.078 156.819 1.00 79.19 579 ARG A CA 1
ATOM 4714 C C . ARG A 1 579 ? -67.975 -34.855 157.955 1.00 79.19 579 ARG A C 1
ATOM 4716 O O . ARG A 1 579 ? -68.681 -35.303 158.852 1.00 79.19 579 ARG A O 1
ATOM 4723 N N . ASP A 1 580 ? -66.656 -35.017 157.926 1.00 75.06 580 ASP A N 1
ATOM 4724 C CA . ASP A 1 580 ? -65.923 -35.798 158.922 1.00 75.06 580 ASP A CA 1
ATOM 4725 C C . ASP A 1 580 ? -65.954 -35.127 160.304 1.00 75.06 580 ASP A C 1
ATOM 4727 O O . ASP A 1 580 ? -66.164 -35.810 161.302 1.00 75.06 580 ASP A O 1
ATOM 4731 N N . GLU A 1 581 ? -65.877 -33.796 160.380 1.00 76.44 581 GLU A N 1
ATOM 4732 C CA . GLU A 1 581 ? -66.070 -33.033 161.620 1.00 76.44 581 GLU A CA 1
ATOM 4733 C C . GLU A 1 581 ? -67.485 -33.192 162.196 1.00 76.44 581 GLU A C 1
ATOM 4735 O O . GLU A 1 581 ? -67.651 -33.348 163.408 1.00 76.44 581 GLU A O 1
ATOM 4740 N N . LEU A 1 582 ? -68.522 -33.182 161.349 1.00 72.81 582 LEU A N 1
ATOM 4741 C CA . LEU A 1 582 ? -69.897 -33.435 161.789 1.00 72.81 582 LEU A CA 1
ATOM 4742 C C . LEU A 1 582 ? -70.115 -34.895 162.193 1.00 72.81 582 LEU A C 1
ATOM 4744 O O . LEU A 1 582 ? -70.888 -35.156 163.112 1.00 72.81 582 LEU A O 1
ATOM 4748 N N . LYS A 1 583 ? -69.409 -35.836 161.561 1.00 70.62 583 LYS A N 1
ATOM 4749 C CA . LYS A 1 583 ? -69.425 -37.258 161.917 1.00 70.62 583 LYS A CA 1
ATOM 4750 C C . LYS A 1 583 ? -68.776 -37.494 163.280 1.00 70.62 583 LYS A C 1
ATOM 4752 O O . LYS A 1 583 ? -69.364 -38.176 164.109 1.00 70.62 583 LYS A O 1
ATOM 4757 N N . VAL A 1 584 ? -67.648 -36.832 163.553 1.00 72.44 584 VAL A N 1
ATOM 4758 C CA . VAL A 1 584 ? -67.008 -36.817 164.879 1.00 72.44 584 VAL A CA 1
ATOM 4759 C C . VAL A 1 584 ? -67.940 -36.207 165.928 1.00 72.44 584 VAL A C 1
ATOM 4761 O O . VAL A 1 584 ? -68.110 -36.795 166.989 1.00 72.44 584 VAL A O 1
ATOM 4764 N N . LYS A 1 585 ? -68.623 -35.093 165.629 1.00 65.94 585 LYS A N 1
ATOM 4765 C CA . LYS A 1 585 ? -69.632 -34.523 166.543 1.00 65.94 585 LYS A CA 1
ATOM 4766 C C . LYS A 1 585 ? -70.813 -35.471 166.776 1.00 65.94 585 LYS A C 1
ATOM 4768 O O . LYS A 1 585 ? -71.279 -35.588 167.904 1.00 65.94 585 LYS A O 1
ATOM 4773 N N . LEU A 1 586 ? -71.293 -36.168 165.745 1.00 66.88 586 LEU A N 1
ATOM 4774 C CA . LEU A 1 586 ? -72.347 -37.180 165.876 1.00 66.88 586 LEU A CA 1
ATOM 4775 C C . LEU A 1 586 ? -71.900 -38.353 166.772 1.00 66.88 586 LEU A C 1
ATOM 4777 O O . LEU A 1 586 ? -72.704 -38.838 167.573 1.00 66.88 586 LEU A O 1
ATOM 4781 N N . ASP A 1 587 ? -70.632 -38.759 166.671 1.00 62.88 587 ASP A N 1
ATOM 4782 C CA . ASP A 1 587 ? -70.023 -39.798 167.506 1.00 62.88 587 ASP A CA 1
ATOM 4783 C C . ASP A 1 587 ? -69.817 -39.319 168.961 1.00 62.88 587 ASP A C 1
ATOM 4785 O O . ASP A 1 587 ? -70.128 -40.062 169.890 1.00 62.88 587 ASP A O 1
ATOM 4789 N N . GLU A 1 588 ? -69.431 -38.056 169.190 1.00 60.97 588 GLU A N 1
ATOM 4790 C CA . GLU A 1 588 ? -69.346 -37.436 170.530 1.00 60.97 588 GLU A CA 1
ATOM 4791 C C . GLU A 1 588 ? -70.718 -37.350 171.232 1.00 60.97 588 GLU A C 1
ATOM 4793 O O . GLU A 1 588 ? -70.816 -37.484 172.455 1.00 60.97 588 GLU A O 1
ATOM 4798 N N . PHE A 1 589 ? -71.809 -37.202 170.473 1.00 54.22 589 PHE A N 1
ATOM 4799 C CA . PHE A 1 589 ? -73.179 -37.308 170.991 1.00 54.22 589 PHE A CA 1
ATOM 4800 C C . PHE A 1 589 ? -73.608 -38.764 171.279 1.00 54.22 589 PHE A C 1
ATOM 4802 O O . PHE A 1 589 ? -74.587 -38.993 172.001 1.00 54.22 589 PHE A O 1
ATOM 4809 N N . GLY A 1 590 ? -72.907 -39.762 170.735 1.00 51.62 590 GLY A N 1
ATOM 4810 C CA . GLY A 1 590 ? -73.132 -41.189 170.986 1.00 51.62 590 GLY A CA 1
ATOM 4811 C C . GLY A 1 590 ? -72.860 -41.614 172.432 1.00 51.62 590 GLY A C 1
ATOM 4812 O O . GLY A 1 590 ? -73.531 -42.521 172.926 1.00 51.62 590 GLY A O 1
ATOM 4813 N N . ASP A 1 591 ? -71.977 -40.899 173.134 1.00 49.53 591 ASP A N 1
ATOM 4814 C CA . ASP A 1 591 ? -71.498 -41.289 174.467 1.00 49.53 591 ASP A CA 1
ATOM 4815 C C . ASP A 1 591 ? -72.297 -40.701 175.644 1.00 49.53 591 ASP A C 1
ATOM 4817 O O . ASP A 1 591 ? -72.131 -41.142 176.781 1.00 49.53 591 ASP A O 1
ATOM 4821 N N . ASN A 1 592 ? -73.231 -39.775 175.403 1.00 51.03 592 ASN A N 1
ATOM 4822 C CA . ASN A 1 592 ? -74.108 -39.229 176.444 1.00 51.03 592 ASN A CA 1
ATOM 4823 C C . ASN A 1 592 ? -75.572 -39.595 176.178 1.00 51.03 592 ASN A C 1
ATOM 4825 O O . ASN A 1 592 ? -76.336 -38.850 175.562 1.00 51.03 592 ASN A O 1
ATOM 4829 N N . VAL A 1 593 ? -75.976 -40.766 176.667 1.00 41.47 593 VAL A N 1
ATOM 4830 C CA . VAL A 1 593 ? -77.377 -41.200 176.704 1.00 41.47 593 VAL A CA 1
ATOM 4831 C C . VAL A 1 593 ? -77.903 -41.076 178.129 1.00 41.47 593 VAL A C 1
ATOM 4833 O O . VAL A 1 593 ? -77.217 -41.418 179.087 1.00 41.47 593 VAL A O 1
ATOM 4836 N N . SER A 1 594 ? -79.175 -40.693 178.241 1.00 48.47 594 SER A N 1
ATOM 4837 C CA . SER A 1 594 ? -80.015 -40.766 179.445 1.00 48.47 594 SER A CA 1
ATOM 4838 C C . SER A 1 594 ? -79.680 -39.753 180.565 1.00 48.47 594 SER A C 1
ATOM 4840 O O . SER A 1 594 ? -78.675 -39.866 181.253 1.00 48.47 594 SER A O 1
ATOM 4842 N N . GLY A 1 595 ? -80.528 -38.750 180.824 1.00 36.25 595 GLY A N 1
ATOM 4843 C CA . GLY A 1 595 ? -81.836 -38.504 180.208 1.00 36.25 595 GLY A CA 1
ATOM 4844 C C . GLY A 1 595 ? -82.259 -37.042 180.203 1.00 36.25 595 GLY A C 1
ATOM 4845 O O . GLY A 1 595 ? -82.421 -36.444 181.260 1.00 36.25 595 GLY A O 1
ATOM 4846 N N . ASN A 1 596 ? -82.465 -36.522 178.991 1.00 43.09 596 ASN A N 1
ATOM 4847 C CA . ASN A 1 596 ? -83.499 -35.556 178.622 1.00 43.09 596 ASN A CA 1
ATOM 4848 C C . ASN A 1 596 ? -83.628 -35.529 177.085 1.00 43.09 596 ASN A C 1
ATOM 4850 O O . ASN A 1 596 ? -82.628 -35.606 176.380 1.00 43.09 596 ASN A O 1
ATOM 4854 N N . ASN A 1 597 ? -84.865 -35.437 176.588 1.00 50.38 597 ASN A N 1
ATOM 4855 C CA . ASN A 1 597 ? -85.295 -35.613 175.187 1.00 50.38 597 ASN A CA 1
ATOM 4856 C C . ASN A 1 597 ? -84.826 -34.524 174.192 1.00 50.38 597 ASN A C 1
ATOM 4858 O O . ASN A 1 597 ? -85.367 -34.435 173.096 1.00 50.38 597 ASN A O 1
ATOM 4862 N N . GLU A 1 598 ? -83.848 -33.693 174.545 1.00 54.44 598 GLU A N 1
ATOM 4863 C CA . GLU A 1 598 ? -83.294 -32.669 173.642 1.00 54.44 598 GLU A CA 1
ATOM 4864 C C . GLU A 1 598 ? -82.126 -33.206 172.789 1.00 54.44 598 GLU A C 1
ATOM 4866 O O . GLU A 1 598 ? -81.782 -32.602 171.779 1.00 54.44 598 GLU A O 1
ATOM 4871 N N . THR A 1 599 ? -81.551 -34.370 173.127 1.00 56.66 599 THR A N 1
ATOM 4872 C CA . THR A 1 599 ? -80.368 -34.926 172.440 1.00 56.66 599 THR A CA 1
ATOM 4873 C C . THR A 1 599 ? -80.671 -35.725 171.167 1.00 56.66 599 THR A C 1
ATOM 4875 O O . THR A 1 599 ? -79.776 -35.897 170.340 1.00 56.66 599 THR A O 1
ATOM 4878 N N . ASP A 1 600 ? -81.905 -36.199 170.975 1.00 58.22 600 ASP A N 1
ATOM 4879 C CA . ASP A 1 600 ? -82.274 -36.992 169.791 1.00 58.22 600 ASP A CA 1
ATOM 4880 C C . ASP A 1 600 ? -82.618 -36.110 168.575 1.00 58.22 600 ASP A C 1
ATOM 4882 O O . ASP A 1 600 ? -82.216 -36.434 167.459 1.00 58.22 600 ASP A O 1
ATOM 4886 N N . GLU A 1 601 ? -83.240 -34.938 168.765 1.00 63.53 601 GLU A N 1
ATOM 4887 C CA . GLU A 1 601 ? -83.481 -33.992 167.658 1.00 63.53 601 GLU A CA 1
ATOM 4888 C C . GLU A 1 601 ? -82.178 -33.408 167.092 1.00 63.53 601 GLU A C 1
ATOM 4890 O O . GLU A 1 601 ? -82.076 -33.141 165.895 1.00 63.53 601 GLU A O 1
ATOM 4895 N N . GLU A 1 602 ? -81.166 -33.206 167.938 1.00 64.75 602 GLU A N 1
ATOM 4896 C CA . GLU A 1 602 ? -79.872 -32.664 167.515 1.00 64.75 602 GLU A CA 1
ATOM 4897 C C . GLU A 1 602 ? -79.054 -33.705 166.732 1.00 64.75 602 GLU A C 1
ATOM 4899 O O . GLU A 1 602 ? -78.423 -33.373 165.727 1.00 64.75 602 GLU A O 1
ATOM 4904 N N . LYS A 1 603 ? -79.151 -34.990 167.108 1.00 64.12 603 LYS A N 1
ATOM 4905 C CA . LYS A 1 603 ? -78.580 -36.116 166.350 1.00 64.12 603 LYS A CA 1
ATOM 4906 C C . LYS A 1 603 ? -79.220 -36.280 164.977 1.00 64.12 603 LYS A C 1
ATOM 4908 O O . LYS A 1 603 ? -78.499 -36.530 164.012 1.00 64.12 603 LYS A O 1
ATOM 4913 N N . ASP A 1 604 ? -80.536 -36.130 164.873 1.00 68.88 604 ASP A N 1
ATOM 4914 C CA . ASP A 1 604 ? -81.227 -36.227 163.586 1.00 68.88 604 ASP A CA 1
ATOM 4915 C C . ASP A 1 604 ? -80.890 -35.039 162.675 1.00 68.88 604 ASP A C 1
ATOM 4917 O O . ASP A 1 604 ? -80.602 -35.248 161.497 1.00 68.88 604 ASP A O 1
ATOM 4921 N N . ARG A 1 605 ? -80.763 -33.821 163.223 1.00 73.44 605 ARG A N 1
ATOM 4922 C CA . ARG A 1 605 ? -80.262 -32.656 162.467 1.00 73.44 605 ARG A CA 1
ATOM 4923 C C . ARG A 1 605 ? -78.820 -32.841 161.989 1.00 73.44 605 ARG A C 1
ATOM 4925 O O . ARG A 1 605 ? -78.499 -32.459 160.868 1.00 73.44 605 ARG A O 1
ATOM 4932 N N . LEU A 1 606 ? -77.947 -33.443 162.803 1.00 73.38 606 LEU A N 1
ATOM 4933 C CA . LEU A 1 606 ? -76.568 -33.754 162.405 1.00 73.38 606 LEU A CA 1
ATOM 4934 C C . LEU A 1 606 ? -76.511 -34.837 161.320 1.00 73.38 606 LEU A C 1
ATOM 4936 O O . LEU A 1 606 ? -75.729 -34.714 160.380 1.00 73.38 606 LEU A O 1
ATOM 4940 N N . ARG A 1 607 ? -77.353 -35.875 161.404 1.00 74.12 607 ARG A N 1
ATOM 4941 C CA . ARG A 1 607 ? -77.470 -36.899 160.351 1.00 74.12 607 ARG A CA 1
ATOM 4942 C C . ARG A 1 607 ? -77.989 -36.308 159.048 1.00 74.12 607 ARG A C 1
ATOM 4944 O O . ARG A 1 607 ? -77.458 -36.631 157.992 1.00 74.12 607 ARG A O 1
ATOM 4951 N N . GLU A 1 608 ? -78.982 -35.430 159.121 1.00 76.62 608 GLU A N 1
ATOM 4952 C CA . GLU A 1 608 ? -79.533 -34.742 157.955 1.00 76.62 608 GLU A CA 1
ATOM 4953 C C . GLU A 1 608 ? -78.491 -33.812 157.313 1.00 76.62 608 GLU A C 1
ATOM 4955 O O . GLU A 1 608 ? -78.289 -33.878 156.103 1.00 76.62 608 GLU A O 1
ATOM 4960 N N . ALA A 1 609 ? -77.718 -33.070 158.115 1.00 74.38 609 ALA A N 1
ATOM 4961 C CA . ALA A 1 609 ? -76.604 -32.253 157.628 1.00 74.38 609 ALA A CA 1
ATOM 4962 C C . ALA A 1 609 ? -75.472 -33.088 156.996 1.00 74.38 609 ALA A C 1
ATOM 4964 O O . ALA A 1 609 ? -74.918 -32.695 155.971 1.00 74.38 609 ALA A O 1
ATOM 4965 N N . ILE A 1 610 ? -75.138 -34.258 157.556 1.00 76.88 610 ILE A N 1
ATOM 4966 C CA . ILE A 1 610 ? -74.154 -35.181 156.961 1.00 76.88 610 ILE A CA 1
ATOM 4967 C C . ILE A 1 610 ? -74.656 -35.712 155.615 1.00 76.88 610 ILE A C 1
ATOM 4969 O O . ILE A 1 610 ? -73.894 -35.727 154.654 1.00 76.88 610 ILE A O 1
ATOM 4973 N N . VAL A 1 611 ? -75.931 -36.099 155.515 1.00 81.31 611 VAL A N 1
ATOM 4974 C CA . VAL A 1 611 ? -76.531 -36.572 154.256 1.00 81.31 611 VAL A CA 1
ATOM 4975 C C . VAL A 1 611 ? -76.590 -35.454 153.212 1.00 81.31 611 VAL A C 1
ATOM 4977 O O . VAL A 1 611 ? -76.366 -35.709 152.028 1.00 81.31 611 VAL A O 1
ATOM 4980 N N . GLU A 1 612 ? -76.865 -34.212 153.616 1.00 78.44 612 GLU A N 1
ATOM 4981 C CA . GLU A 1 612 ? -76.781 -33.065 152.709 1.00 78.44 612 GLU A CA 1
ATOM 4982 C C . GLU A 1 612 ? -75.349 -32.823 152.224 1.00 78.44 612 GLU A C 1
ATOM 4984 O O . GLU A 1 612 ? -75.155 -32.636 151.023 1.00 78.44 612 GLU A O 1
ATOM 4989 N N . LEU A 1 613 ? -74.342 -32.912 153.099 1.00 80.31 613 LEU A N 1
ATOM 4990 C CA . LEU A 1 613 ? -72.938 -32.808 152.691 1.00 80.31 613 LEU A CA 1
ATOM 4991 C C . LEU A 1 613 ? -72.485 -33.978 151.808 1.00 80.31 613 LEU A C 1
ATOM 4993 O O . LEU A 1 613 ? -71.676 -33.790 150.907 1.00 80.31 613 LEU A O 1
ATOM 4997 N N . GLU A 1 614 ? -73.009 -35.185 152.012 1.00 78.62 614 GLU A N 1
ATOM 4998 C CA . GLU A 1 614 ? -72.745 -36.320 151.121 1.00 78.62 614 GLU A CA 1
ATOM 4999 C C . GLU A 1 614 ? -73.362 -36.096 149.737 1.00 78.62 614 GLU A C 1
ATOM 5001 O O . GLU A 1 614 ? -72.707 -36.355 148.728 1.00 78.62 614 GLU A O 1
ATOM 5006 N N . LYS A 1 615 ? -74.576 -35.534 149.663 1.00 79.94 615 LYS A N 1
ATOM 5007 C CA . LYS A 1 615 ? -75.182 -35.141 148.384 1.00 79.94 615 LYS A CA 1
ATOM 5008 C C . LYS A 1 615 ? -74.386 -34.039 147.692 1.00 79.94 615 LYS A C 1
ATOM 5010 O O . LYS A 1 615 ? -74.170 -34.135 146.485 1.00 79.94 615 LYS A O 1
ATOM 5015 N N . THR A 1 616 ? -73.943 -33.003 148.407 1.00 79.12 616 THR A N 1
ATOM 5016 C CA . THR A 1 616 ? -73.138 -31.935 147.790 1.00 79.12 616 THR A CA 1
ATOM 5017 C C . THR A 1 616 ? -71.780 -32.456 147.329 1.00 79.12 616 THR A C 1
ATOM 5019 O O . THR A 1 616 ? -71.357 -32.111 146.230 1.00 79.12 616 THR A O 1
ATOM 5022 N N . ASN A 1 617 ? -71.146 -33.349 148.092 1.00 79.94 617 ASN A N 1
ATOM 5023 C CA . ASN A 1 617 ? -69.899 -34.008 147.708 1.00 79.94 617 ASN A CA 1
ATOM 5024 C C . ASN A 1 617 ? -70.064 -34.849 146.435 1.00 79.94 617 ASN A C 1
ATOM 5026 O O . ASN A 1 617 ? -69.296 -34.691 145.491 1.00 79.94 617 ASN A O 1
ATOM 5030 N N . GLU A 1 618 ? -71.117 -35.665 146.355 1.00 82.56 618 GLU A N 1
ATOM 5031 C CA . GLU A 1 618 ? -71.409 -36.451 145.152 1.00 82.56 618 GLU A CA 1
ATOM 5032 C C . GLU A 1 618 ? -71.651 -35.544 143.935 1.00 82.56 618 GLU A C 1
ATOM 5034 O O . GLU A 1 618 ? -71.134 -35.789 142.847 1.00 82.56 618 GLU A O 1
ATOM 5039 N N . THR A 1 619 ? -72.368 -34.431 144.128 1.00 79.94 619 THR A N 1
ATOM 5040 C CA . THR A 1 619 ? -72.618 -33.456 143.054 1.00 79.94 619 THR A CA 1
ATOM 5041 C C . THR A 1 619 ? -71.322 -32.789 142.578 1.00 79.94 619 THR A C 1
ATOM 5043 O O . THR A 1 619 ? -71.129 -32.599 141.377 1.00 79.94 619 THR A O 1
ATOM 5046 N N . LEU A 1 620 ? -70.415 -32.452 143.500 1.00 82.12 620 LEU A N 1
ATOM 5047 C CA . LEU A 1 620 ? -69.113 -31.876 143.169 1.00 82.12 620 LEU A CA 1
ATOM 5048 C C . LEU A 1 620 ? -68.195 -32.889 142.477 1.00 82.12 620 LEU A C 1
ATOM 5050 O O . LEU A 1 620 ? -67.518 -32.507 141.528 1.00 82.12 620 LEU A O 1
ATOM 5054 N N . ARG A 1 621 ? -68.216 -34.165 142.881 1.00 78.56 621 ARG A N 1
ATOM 5055 C CA . ARG A 1 621 ? -67.456 -35.242 142.224 1.00 78.56 621 ARG A CA 1
ATOM 5056 C C . ARG A 1 621 ? -67.913 -35.483 140.791 1.00 78.56 621 ARG A C 1
ATOM 5058 O O . ARG A 1 621 ? -67.078 -35.637 139.908 1.00 78.56 621 ARG A O 1
ATOM 5065 N N . VAL A 1 622 ? -69.221 -35.455 140.529 1.00 81.00 622 VAL A N 1
ATOM 5066 C CA . VAL A 1 622 ? -69.742 -35.525 139.152 1.00 81.00 622 VAL A CA 1
ATOM 5067 C C . VAL A 1 622 ? -69.257 -34.327 138.329 1.00 81.00 622 VAL A C 1
ATOM 5069 O O . VAL A 1 622 ? -68.796 -34.498 137.206 1.00 81.00 622 VAL A O 1
ATOM 5072 N N . GLN A 1 623 ? -69.284 -33.120 138.899 1.00 80.25 623 GLN A N 1
ATOM 5073 C CA . GLN A 1 623 ? -68.813 -31.916 138.206 1.00 80.25 623 GLN A CA 1
ATOM 5074 C C . GLN A 1 623 ? -67.290 -31.907 137.976 1.00 80.25 623 GLN A C 1
ATOM 5076 O O . GLN A 1 623 ? -66.839 -31.443 136.935 1.00 80.25 623 GLN A O 1
ATOM 5081 N N . GLU A 1 624 ? -66.497 -32.451 138.900 1.00 85.75 624 GLU A N 1
ATOM 5082 C CA . GLU A 1 624 ? -65.052 -32.663 138.736 1.00 85.75 624 GLU A CA 1
ATOM 5083 C C . GLU A 1 624 ? -64.750 -33.657 137.602 1.00 85.75 624 GLU A C 1
ATOM 5085 O O . GLU A 1 624 ? -63.822 -33.438 136.823 1.00 85.75 624 GLU A O 1
ATOM 5090 N N . ILE A 1 625 ? -65.538 -34.733 137.485 1.00 80.44 625 ILE A N 1
ATOM 5091 C CA . ILE A 1 625 ? -65.417 -35.712 136.396 1.00 80.44 625 ILE A CA 1
ATOM 5092 C C . ILE A 1 625 ? -65.746 -35.055 135.050 1.00 80.44 625 ILE A C 1
ATOM 5094 O O . ILE A 1 625 ? -64.938 -35.159 134.129 1.00 80.44 625 ILE A O 1
ATOM 5098 N N . ASP A 1 626 ? -66.853 -34.314 134.953 1.00 81.88 626 ASP A N 1
ATOM 5099 C CA . ASP A 1 626 ? -67.227 -33.584 133.732 1.00 81.88 626 ASP A CA 1
ATOM 5100 C C . ASP A 1 626 ? -66.151 -32.563 133.316 1.00 81.88 626 ASP A C 1
ATOM 5102 O O . ASP A 1 626 ? -65.840 -32.411 132.131 1.00 81.88 626 ASP A O 1
ATOM 5106 N N . ASP A 1 627 ? -65.566 -31.840 134.277 1.00 81.69 627 ASP A N 1
ATOM 5107 C CA . ASP A 1 627 ? -64.513 -30.861 133.999 1.00 81.69 627 ASP A CA 1
ATOM 5108 C C . ASP A 1 627 ? -63.177 -31.550 133.632 1.00 81.69 627 ASP A C 1
ATOM 5110 O O . ASP A 1 627 ? -62.465 -31.059 132.748 1.00 81.69 627 ASP A O 1
ATOM 5114 N N . ARG A 1 628 ? -62.867 -32.734 134.194 1.00 78.56 628 ARG A N 1
ATOM 5115 C CA . ARG A 1 628 ? -61.738 -33.574 133.740 1.00 78.56 628 ARG A CA 1
ATOM 5116 C C . ARG A 1 628 ? -61.947 -34.128 132.334 1.00 78.56 628 ARG A C 1
ATOM 5118 O O . ARG A 1 628 ? -60.997 -34.134 131.554 1.00 78.56 628 ARG A O 1
ATOM 5125 N N . GLU A 1 629 ? -63.153 -34.563 131.985 1.00 82.25 629 GLU A N 1
ATOM 5126 C CA . GLU A 1 629 ? -63.457 -35.027 130.628 1.00 82.25 629 GLU A CA 1
ATOM 5127 C C . GLU A 1 629 ? -63.321 -33.891 129.609 1.00 82.25 629 GLU A C 1
ATOM 5129 O O . GLU A 1 629 ? -62.696 -34.072 128.563 1.00 82.25 629 GLU A O 1
ATOM 5134 N N . LYS A 1 630 ? -63.811 -32.684 129.926 1.00 81.81 630 LYS A N 1
ATOM 5135 C CA . LYS A 1 630 ? -63.611 -31.499 129.071 1.00 81.81 630 LYS A CA 1
ATOM 5136 C C . LYS A 1 630 ? -62.138 -31.141 128.908 1.00 81.81 630 LYS A C 1
ATOM 5138 O O . LYS A 1 630 ? -61.719 -30.817 127.798 1.00 81.81 630 LYS A O 1
ATOM 5143 N N . ARG A 1 631 ? -61.350 -31.208 129.986 1.00 81.75 631 ARG A N 1
ATOM 5144 C CA . ARG A 1 631 ? -59.895 -31.017 129.923 1.00 81.75 631 ARG A CA 1
ATOM 5145 C C . ARG A 1 631 ? -59.249 -32.052 128.999 1.00 81.75 631 ARG A C 1
ATOM 5147 O O . ARG A 1 631 ? -58.499 -31.668 128.109 1.00 81.75 631 ARG A O 1
ATOM 5154 N N . SER A 1 632 ? -59.593 -33.331 129.146 1.00 80.38 632 SER A N 1
ATOM 5155 C CA . SER A 1 632 ? -59.050 -34.409 128.312 1.00 80.38 632 SER A CA 1
ATOM 5156 C C . SER A 1 632 ? -59.388 -34.227 126.824 1.00 80.38 632 SER A C 1
ATOM 5158 O O . SER A 1 632 ? -58.517 -34.409 125.977 1.00 80.38 632 SER A O 1
ATOM 5160 N N . GLN A 1 633 ? -60.605 -33.781 126.493 1.00 80.69 633 GLN A N 1
ATOM 5161 C CA . GLN A 1 633 ? -60.990 -33.465 125.109 1.00 80.69 633 GLN A CA 1
ATOM 5162 C C . GLN A 1 633 ? -60.233 -32.255 124.535 1.00 80.69 633 GLN A C 1
ATOM 5164 O O . GLN A 1 633 ? -59.955 -32.210 123.335 1.00 80.69 633 GLN A O 1
ATOM 5169 N N . LEU A 1 634 ? -59.917 -31.252 125.360 1.00 81.12 634 LEU A N 1
ATOM 5170 C CA . LEU A 1 634 ? -59.105 -30.105 124.942 1.00 81.12 634 LEU A CA 1
ATOM 5171 C C . LEU A 1 634 ? -57.633 -30.494 124.745 1.00 81.12 634 LEU A C 1
ATOM 5173 O O . LEU A 1 634 ? -57.030 -30.043 123.775 1.00 81.12 634 LEU A O 1
ATOM 5177 N N . GLU A 1 635 ? -57.081 -31.363 125.596 1.00 78.44 635 GLU A N 1
ATOM 5178 C CA . GLU A 1 635 ? -55.730 -31.927 125.441 1.00 78.44 635 GLU A CA 1
ATOM 5179 C C . GLU A 1 635 ? -55.606 -32.764 124.160 1.00 78.44 635 GLU A C 1
ATOM 5181 O O . GLU A 1 635 ? -54.633 -32.619 123.420 1.00 78.44 635 GLU A O 1
ATOM 5186 N N . GLU A 1 636 ? -56.610 -33.580 123.832 1.00 82.19 636 GLU A N 1
ATOM 5187 C CA . GLU A 1 636 ? -56.624 -34.351 122.583 1.00 82.19 636 GLU A CA 1
ATOM 5188 C C . GLU A 1 636 ? -56.683 -33.440 121.345 1.00 82.19 636 GLU A C 1
ATOM 5190 O O . GLU A 1 636 ? -55.952 -33.654 120.376 1.00 82.19 636 GLU A O 1
ATOM 5195 N N . LYS A 1 637 ? -57.483 -32.366 121.392 1.00 79.38 637 LYS A N 1
ATOM 5196 C CA . LYS A 1 637 ? -57.516 -31.356 120.321 1.00 79.38 637 LYS A CA 1
ATOM 5197 C C . LYS A 1 637 ? -56.201 -30.594 120.180 1.00 79.38 637 LYS A C 1
ATOM 5199 O O . LYS A 1 637 ? -55.782 -30.342 119.054 1.00 79.38 637 LYS A O 1
ATOM 5204 N N . HIS A 1 638 ? -55.554 -30.240 121.290 1.00 80.19 638 HIS A N 1
ATOM 5205 C CA . HIS A 1 638 ? -54.243 -29.590 121.270 1.00 80.19 638 HIS A CA 1
ATOM 5206 C C . HIS A 1 638 ? -53.200 -30.490 120.597 1.00 80.19 638 HIS A C 1
ATOM 5208 O O . HIS A 1 638 ? -52.462 -30.044 119.723 1.00 80.19 638 HIS A O 1
ATOM 5214 N N . LYS A 1 639 ? -53.205 -31.784 120.931 1.00 80.50 639 LYS A N 1
ATOM 5215 C CA . LYS A 1 639 ? -52.287 -32.766 120.351 1.00 80.50 639 LYS A CA 1
ATOM 5216 C C . LYS A 1 639 ? -52.486 -32.960 118.841 1.00 80.50 639 LYS A C 1
ATOM 5218 O O . LYS A 1 639 ? -51.508 -33.029 118.105 1.00 80.50 639 LYS A O 1
ATOM 5223 N N . LEU A 1 640 ? -53.733 -33.014 118.365 1.00 79.94 640 LEU A N 1
ATOM 5224 C CA . LEU A 1 640 ? -54.023 -33.127 116.927 1.00 79.94 640 LEU A CA 1
ATOM 5225 C C . LEU A 1 640 ? -53.541 -31.904 116.133 1.00 79.94 640 LEU A C 1
ATOM 5227 O O . LEU A 1 640 ? -53.031 -32.057 115.026 1.00 79.94 640 LEU A O 1
ATOM 5231 N N . LEU A 1 641 ? -53.664 -30.700 116.698 1.00 78.38 641 LEU A N 1
ATOM 5232 C CA . LEU A 1 641 ? -53.160 -29.483 116.060 1.00 78.38 641 LEU A CA 1
ATOM 5233 C C . LEU A 1 641 ? -51.628 -29.414 116.057 1.00 78.38 641 LEU A C 1
ATOM 5235 O O . LEU A 1 641 ? -51.056 -28.992 115.058 1.00 78.38 641 LEU A O 1
ATOM 5239 N N . GLU A 1 642 ? -50.950 -29.887 117.107 1.00 78.38 642 GLU A N 1
ATOM 5240 C CA . GLU A 1 642 ? -49.484 -30.026 117.099 1.00 78.38 642 GLU A CA 1
ATOM 5241 C C . GLU A 1 642 ? -49.001 -31.008 116.020 1.00 78.38 642 GLU A C 1
ATOM 5243 O O . GLU A 1 642 ? -48.022 -30.737 115.322 1.00 78.38 642 GLU A O 1
ATOM 5248 N N . GLU A 1 643 ? -49.704 -32.129 115.835 1.00 79.69 643 GLU A N 1
ATOM 5249 C CA . GLU A 1 643 ? -49.410 -33.083 114.760 1.00 79.69 643 GLU A CA 1
ATOM 5250 C C . GLU A 1 643 ? -49.643 -32.459 113.369 1.00 79.69 643 GLU A C 1
ATOM 5252 O O . GLU A 1 643 ? -48.841 -32.673 112.454 1.00 79.69 643 GLU A O 1
ATOM 5257 N N . GLU A 1 644 ? -50.683 -31.633 113.201 1.00 77.50 644 GLU A N 1
ATOM 5258 C CA . GLU A 1 644 ? -50.942 -30.915 111.947 1.00 77.50 644 GLU A CA 1
ATOM 5259 C C . GLU A 1 644 ? -49.878 -29.843 111.653 1.00 77.50 644 GLU A C 1
ATOM 5261 O O . GLU A 1 644 ? -49.409 -29.747 110.514 1.00 77.50 644 GLU A O 1
ATOM 5266 N N . VAL A 1 645 ? -49.438 -29.088 112.667 1.00 76.50 645 VAL A N 1
ATOM 5267 C CA . VAL A 1 645 ? -48.318 -28.133 112.562 1.00 76.50 645 VAL A CA 1
ATOM 5268 C C . VAL A 1 645 ? -47.053 -28.864 112.120 1.00 76.50 645 VAL A C 1
ATOM 5270 O O . VAL A 1 645 ? -46.448 -28.490 111.115 1.00 76.50 645 VAL A O 1
ATOM 5273 N N . SER A 1 646 ? -46.705 -29.966 112.787 1.00 77.25 646 SER A N 1
ATOM 5274 C CA . SER A 1 646 ? -45.502 -30.737 112.463 1.00 77.25 646 SER A CA 1
ATOM 5275 C C . SER A 1 646 ? -45.565 -31.353 111.054 1.00 77.25 646 SER A C 1
ATOM 5277 O O . SER A 1 646 ? -44.577 -31.362 110.316 1.00 77.25 646 SER A O 1
ATOM 5279 N N . SER A 1 647 ? -46.748 -31.797 110.613 1.00 77.56 647 SER A N 1
ATOM 5280 C CA . SER A 1 647 ? -46.964 -32.272 109.241 1.00 77.56 647 SER A CA 1
ATOM 5281 C C . SER A 1 647 ? -46.810 -31.155 108.200 1.00 77.56 647 SER A C 1
ATOM 5283 O O . SER A 1 647 ? -46.233 -31.382 107.130 1.00 77.56 647 SER A O 1
ATOM 5285 N N . LYS A 1 648 ? -47.318 -29.948 108.480 1.00 74.31 648 LYS A N 1
ATOM 5286 C CA . LYS A 1 648 ? -47.196 -28.793 107.576 1.00 74.31 648 LYS A CA 1
ATOM 5287 C C . LYS A 1 648 ? -45.756 -28.279 107.510 1.00 74.31 648 LYS A C 1
ATOM 5289 O O . LYS A 1 648 ? -45.277 -28.021 106.407 1.00 74.31 648 LYS A O 1
ATOM 5294 N N . GLU A 1 649 ? -45.025 -28.252 108.622 1.00 75.25 649 GLU A N 1
ATOM 5295 C CA . GLU A 1 649 ? -43.585 -27.947 108.650 1.00 75.25 649 GLU A CA 1
ATOM 5296 C C . GLU A 1 649 ? -42.773 -28.949 107.813 1.00 75.25 649 GLU A C 1
ATOM 5298 O O . GLU A 1 649 ? -41.937 -28.555 106.998 1.00 75.25 649 GLU A O 1
ATOM 5303 N N . ALA A 1 650 ? -43.083 -30.247 107.905 1.00 72.44 650 ALA A N 1
ATOM 5304 C CA . ALA A 1 650 ? -42.454 -31.276 107.073 1.00 72.44 650 ALA A CA 1
ATOM 5305 C C . ALA A 1 650 ? -42.816 -31.163 105.576 1.00 72.44 650 ALA A C 1
ATOM 5307 O O . ALA A 1 650 ? -42.073 -31.635 104.709 1.00 72.44 650 ALA A O 1
ATOM 5308 N N . SER A 1 651 ? -43.967 -30.573 105.241 1.00 72.81 651 SER A N 1
ATOM 5309 C CA . SER A 1 651 ? -44.333 -30.260 103.855 1.00 72.81 651 SER A CA 1
ATOM 5310 C C . SER A 1 651 ? -43.604 -29.014 103.345 1.00 72.81 651 SER A C 1
ATOM 5312 O O . SER A 1 651 ? -43.175 -28.991 102.190 1.00 72.81 651 SER A O 1
ATOM 5314 N N . LEU A 1 652 ? -43.421 -28.003 104.198 1.00 75.56 652 LEU A N 1
ATOM 5315 C CA . LEU A 1 652 ? -42.662 -26.797 103.875 1.00 75.56 652 LEU A CA 1
ATOM 5316 C C . LEU A 1 652 ? -41.193 -27.139 103.599 1.00 75.56 652 LEU A C 1
ATOM 5318 O O . LEU A 1 652 ? -40.662 -26.725 102.570 1.00 75.56 652 LEU A O 1
ATOM 5322 N N . LEU A 1 653 ? -40.573 -27.982 104.430 1.00 74.06 653 LEU A N 1
ATOM 5323 C CA . LEU A 1 653 ? -39.186 -28.416 104.233 1.00 74.06 653 LEU A CA 1
ATOM 5324 C C . LEU A 1 653 ? -38.989 -29.113 102.876 1.00 74.06 653 LEU A C 1
ATOM 5326 O O . LEU A 1 653 ? -38.069 -28.780 102.137 1.00 74.06 653 LEU A O 1
ATOM 5330 N N . ARG A 1 654 ? -39.921 -29.996 102.488 1.00 74.38 654 ARG A N 1
ATOM 5331 C CA . ARG A 1 654 ? -39.914 -30.657 101.170 1.00 74.38 654 ARG A CA 1
ATOM 5332 C C . ARG A 1 654 ? -40.087 -29.678 100.010 1.00 74.38 654 ARG A C 1
ATOM 5334 O O . ARG A 1 654 ? -39.528 -29.885 98.936 1.00 74.38 654 ARG A O 1
ATOM 5341 N N . SER A 1 655 ? -40.862 -28.610 100.201 1.00 70.19 655 SER A N 1
ATOM 5342 C CA . SER A 1 655 ? -40.983 -27.556 99.189 1.00 70.19 655 SER A CA 1
ATOM 5343 C C . SER A 1 655 ? -39.709 -26.711 99.070 1.00 70.19 655 SER A C 1
ATOM 5345 O O . SER A 1 655 ? -39.331 -26.358 97.956 1.00 70.19 655 SER A O 1
ATOM 5347 N N . MET A 1 656 ? -39.003 -26.466 100.181 1.00 70.56 656 MET A N 1
ATOM 5348 C CA . MET A 1 656 ? -37.705 -25.783 100.186 1.00 70.56 656 MET A CA 1
ATOM 5349 C C . MET A 1 656 ? -36.603 -26.635 99.543 1.00 70.56 656 MET A C 1
ATOM 5351 O O . MET A 1 656 ? -35.827 -26.115 98.750 1.00 70.56 656 MET A O 1
ATOM 5355 N N . GLU A 1 657 ? -36.569 -27.946 99.800 1.00 74.31 657 GLU A N 1
ATOM 5356 C CA . GLU A 1 657 ? -35.654 -28.877 99.118 1.00 74.31 657 GLU A CA 1
ATOM 5357 C C . GLU A 1 657 ? -35.885 -28.885 97.599 1.00 74.31 657 GLU A C 1
ATOM 5359 O O . GLU A 1 657 ? -34.935 -28.846 96.821 1.00 74.31 657 GLU A O 1
ATOM 5364 N N . ARG A 1 658 ? -37.149 -28.836 97.161 1.00 72.44 658 ARG A N 1
ATOM 5365 C CA . ARG A 1 658 ? -37.493 -28.774 95.734 1.00 72.44 658 ARG A CA 1
ATOM 5366 C C . ARG A 1 658 ? -37.123 -27.440 95.081 1.00 72.44 658 ARG A C 1
ATOM 5368 O O . ARG A 1 658 ? -36.814 -27.411 93.893 1.00 72.44 658 ARG A O 1
ATOM 5375 N N . LEU A 1 659 ? -37.144 -26.341 95.837 1.00 67.31 659 LEU A N 1
ATOM 5376 C CA . LEU A 1 659 ? -36.619 -25.053 95.374 1.00 67.31 659 LEU A CA 1
ATOM 5377 C C . LEU A 1 659 ? -35.092 -25.093 95.232 1.00 67.31 659 LEU A C 1
ATOM 5379 O O . LEU A 1 659 ? -34.585 -24.613 94.223 1.00 67.31 659 LEU A O 1
ATOM 5383 N N . ALA A 1 660 ? -34.378 -25.738 96.158 1.00 71.19 660 ALA A N 1
ATOM 5384 C CA . ALA A 1 660 ? -32.931 -25.931 96.052 1.00 71.19 660 ALA A CA 1
ATOM 5385 C C . ALA A 1 660 ? -32.540 -26.821 94.852 1.00 71.19 660 ALA A C 1
ATOM 5387 O O . ALA A 1 660 ? -31.556 -26.542 94.171 1.00 71.19 660 ALA A O 1
ATOM 5388 N N . GLU A 1 661 ? -33.332 -27.852 94.531 1.00 69.12 661 GLU A N 1
ATOM 5389 C CA . GLU A 1 661 ? -33.146 -28.648 93.305 1.00 69.12 661 GLU A CA 1
ATOM 5390 C C . GLU A 1 661 ? -33.355 -27.818 92.030 1.00 69.12 661 GLU A C 1
ATOM 5392 O O . GLU A 1 661 ? -32.576 -27.935 91.084 1.00 69.12 661 GLU A O 1
ATOM 5397 N N . LEU A 1 662 ? -34.376 -26.955 91.999 1.00 67.75 662 LEU A N 1
ATOM 5398 C CA . LEU A 1 662 ? -34.613 -26.057 90.865 1.00 67.75 662 LEU A CA 1
ATOM 5399 C C . LEU A 1 662 ? -33.502 -25.004 90.725 1.00 67.75 662 LEU A C 1
ATOM 5401 O O . LEU A 1 662 ? -33.126 -24.666 89.606 1.00 67.75 662 LEU A O 1
ATOM 5405 N N . GLU A 1 663 ? -32.934 -24.514 91.828 1.00 66.62 663 GLU A N 1
ATOM 5406 C CA . GLU A 1 663 ? -31.747 -23.648 91.800 1.00 66.62 663 GLU A CA 1
ATOM 5407 C C . GLU A 1 663 ? -30.506 -24.382 91.272 1.00 66.62 663 GLU A C 1
ATOM 5409 O O . GLU A 1 663 ? -29.763 -23.815 90.471 1.00 66.62 663 GLU A O 1
ATOM 5414 N N . GLY A 1 664 ? -30.328 -25.661 91.619 1.00 65.31 664 GLY A N 1
ATOM 5415 C CA . GLY A 1 664 ? -29.292 -26.517 91.030 1.00 65.31 664 GLY A CA 1
ATOM 5416 C C . GLY A 1 664 ? -29.446 -26.692 89.513 1.00 65.31 664 GLY A C 1
ATOM 5417 O O . GLY A 1 664 ? -28.462 -26.605 88.782 1.00 65.31 664 GLY A O 1
ATOM 5418 N N . GLN A 1 665 ? -30.678 -26.848 89.017 1.00 65.81 665 GLN A N 1
ATOM 5419 C CA . GLN A 1 665 ? -30.962 -26.932 87.575 1.00 65.81 665 GLN A CA 1
ATOM 5420 C C . GLN A 1 665 ? -30.706 -25.609 86.836 1.00 65.81 665 GLN A C 1
ATOM 5422 O O . GLN A 1 665 ? -30.265 -25.614 85.687 1.00 65.81 665 GLN A O 1
ATOM 5427 N N . VAL A 1 666 ? -30.943 -24.464 87.483 1.00 65.31 666 VAL A N 1
ATOM 5428 C CA . VAL A 1 666 ? -30.599 -23.148 86.917 1.00 65.31 666 VAL A CA 1
ATOM 5429 C C . VAL A 1 666 ? -29.078 -22.970 86.837 1.00 65.31 666 VAL A C 1
ATOM 5431 O O . VAL A 1 666 ? -28.584 -22.512 85.808 1.00 65.31 666 VAL A O 1
ATOM 5434 N N . GLN A 1 667 ? -28.326 -23.411 87.851 1.00 63.47 667 GLN A N 1
ATOM 5435 C CA . GLN A 1 667 ? -26.856 -23.406 87.819 1.00 63.47 667 GLN A CA 1
ATOM 5436 C C . GLN A 1 667 ? -26.281 -24.360 86.756 1.00 63.47 667 GLN A C 1
ATOM 5438 O O . GLN A 1 667 ? -25.296 -24.022 86.101 1.00 63.47 667 GLN A O 1
ATOM 5443 N N . GLU A 1 668 ? -26.909 -25.516 86.512 1.00 65.75 668 GLU A N 1
ATOM 5444 C CA . GLU A 1 668 ? -26.580 -26.378 85.363 1.00 65.75 668 GLU A CA 1
ATOM 5445 C C . GLU A 1 668 ? -26.852 -25.680 84.022 1.00 65.75 668 GLU A C 1
ATOM 5447 O O . GLU A 1 668 ? -26.053 -25.797 83.091 1.00 65.75 668 GLU A O 1
ATOM 5452 N N . GLY A 1 669 ? -27.932 -24.900 83.923 1.00 63.91 669 GLY A N 1
ATOM 5453 C CA . GLY A 1 669 ? -28.214 -24.059 82.758 1.00 63.91 669 GLY A CA 1
ATOM 5454 C C . GLY A 1 669 ? -27.147 -22.981 82.522 1.00 63.91 669 GLY A C 1
ATOM 5455 O O . GLY A 1 669 ? -26.741 -22.750 81.381 1.00 63.91 669 GLY A O 1
ATOM 5456 N N . GLU A 1 670 ? -26.635 -22.356 83.584 1.00 68.62 670 GLU A N 1
ATOM 5457 C CA . GLU A 1 670 ? -25.518 -21.401 83.512 1.00 68.62 670 GLU A CA 1
ATOM 5458 C C . GLU A 1 670 ? -24.184 -22.075 83.147 1.00 68.62 670 GLU A C 1
ATOM 5460 O O . GLU A 1 670 ? -23.389 -21.511 82.386 1.00 68.62 670 GLU A O 1
ATOM 5465 N N . TYR A 1 671 ? -23.951 -23.303 83.618 1.00 68.44 671 TYR A N 1
ATOM 5466 C CA . TYR A 1 671 ? -22.801 -24.118 83.221 1.00 68.44 671 TYR A CA 1
ATOM 5467 C C . TYR A 1 671 ? -22.849 -24.482 81.730 1.00 68.44 671 TYR A C 1
ATOM 5469 O O . TYR A 1 671 ? -21.880 -24.234 81.014 1.00 68.44 671 TYR A O 1
ATOM 5477 N N . LEU A 1 672 ? -23.993 -24.968 81.234 1.00 70.56 672 LEU A N 1
ATOM 5478 C CA . LEU A 1 672 ? -24.217 -25.254 79.811 1.00 70.56 672 LEU A CA 1
ATOM 5479 C C . LEU A 1 672 ? -24.062 -23.998 78.943 1.00 70.56 672 LEU A C 1
ATOM 5481 O O . LEU A 1 672 ? -23.472 -24.064 77.867 1.00 70.56 672 LEU A O 1
ATOM 5485 N N . LYS A 1 673 ? -24.523 -22.834 79.418 1.00 71.50 673 LYS A N 1
ATOM 5486 C CA . LYS A 1 673 ? -24.332 -21.546 78.733 1.00 71.50 673 LYS A CA 1
ATOM 5487 C C . LYS A 1 673 ? -22.853 -21.143 78.668 1.00 71.50 673 LYS A C 1
ATOM 5489 O O . LYS A 1 673 ? -22.392 -20.674 77.630 1.00 71.50 673 LYS A O 1
ATOM 5494 N N . SER A 1 674 ? -22.098 -21.376 79.742 1.00 70.56 674 SER A N 1
ATOM 5495 C CA . SER A 1 674 ? -20.649 -21.132 79.789 1.00 70.56 674 SER A CA 1
ATOM 5496 C C . SER A 1 674 ? -19.873 -22.098 78.887 1.00 70.56 674 SER A C 1
ATOM 5498 O O . SER A 1 674 ? -18.893 -21.714 78.252 1.00 70.56 674 SER A O 1
ATOM 5500 N N . GLU A 1 675 ? -20.325 -23.348 78.793 1.00 71.50 675 GLU A N 1
ATOM 5501 C CA . GLU A 1 675 ? -19.763 -24.356 77.895 1.00 71.50 675 GLU A CA 1
ATOM 5502 C C . GLU A 1 675 ? -20.066 -24.039 76.424 1.00 71.50 675 GLU A C 1
ATOM 5504 O O . GLU A 1 675 ? -19.188 -24.187 75.575 1.00 71.50 675 GLU A O 1
ATOM 5509 N N . PHE A 1 676 ? -21.249 -23.498 76.122 1.00 68.88 676 PHE A N 1
ATOM 5510 C CA . PHE A 1 676 ? -21.604 -23.031 74.782 1.00 68.88 676 PHE A CA 1
ATOM 5511 C C . PHE A 1 676 ? -20.753 -21.830 74.341 1.00 68.88 676 PHE A C 1
ATOM 5513 O O . PHE A 1 676 ? -20.259 -21.808 73.215 1.00 68.88 676 PHE A O 1
ATOM 5520 N N . GLU A 1 677 ? -20.502 -20.865 75.233 1.00 72.31 677 GLU A N 1
ATOM 5521 C CA . GLU A 1 677 ? -19.573 -19.756 74.962 1.00 72.31 677 GLU A CA 1
ATOM 5522 C C . GLU A 1 677 ? -18.124 -20.241 74.808 1.00 72.31 677 GLU A C 1
ATOM 5524 O O . GLU A 1 677 ? -17.392 -19.752 73.946 1.00 72.31 677 GLU A O 1
ATOM 5529 N N . ARG A 1 678 ? -17.711 -21.272 75.560 1.00 73.44 678 ARG A N 1
ATOM 5530 C CA . ARG A 1 678 ? -16.402 -21.911 75.365 1.00 73.44 678 ARG A CA 1
ATOM 5531 C C . ARG A 1 678 ? -16.295 -22.558 73.984 1.00 73.44 678 ARG A C 1
ATOM 5533 O O . ARG A 1 678 ? -15.291 -22.356 73.311 1.00 73.44 678 ARG A O 1
ATOM 5540 N N . ILE A 1 679 ? -17.325 -23.287 73.549 1.00 70.62 679 ILE A N 1
ATOM 5541 C CA . ILE A 1 679 ? -17.389 -23.907 72.215 1.00 70.62 679 ILE A CA 1
ATOM 5542 C C . ILE A 1 679 ? -17.366 -22.837 71.117 1.00 70.62 679 ILE A C 1
ATOM 5544 O O . ILE A 1 679 ? -16.700 -23.022 70.103 1.00 70.62 679 ILE A O 1
ATOM 5548 N N . LYS A 1 680 ? -18.036 -21.700 71.324 1.00 73.00 680 LYS A N 1
ATOM 5549 C CA . LYS A 1 680 ? -18.047 -20.569 70.387 1.00 73.00 680 LYS A CA 1
ATOM 5550 C C . LYS A 1 680 ? -16.667 -19.914 70.247 1.00 73.00 680 LYS A C 1
ATOM 5552 O O . LYS A 1 680 ? -16.230 -19.659 69.128 1.00 73.00 680 LYS A O 1
ATOM 5557 N N . LEU A 1 681 ? -15.950 -19.719 71.356 1.00 73.81 681 LEU A N 1
ATOM 5558 C CA . LEU A 1 681 ? -14.549 -19.271 71.360 1.00 73.81 681 LEU A CA 1
ATOM 5559 C C . LEU A 1 681 ? -13.611 -20.286 70.688 1.00 73.81 681 LEU A C 1
ATOM 5561 O O . LEU A 1 681 ? -12.692 -19.898 69.972 1.00 73.81 681 LEU A O 1
ATOM 5565 N N . GLU A 1 682 ? -13.853 -21.583 70.876 1.00 70.44 682 GLU A N 1
ATOM 5566 C CA . GLU A 1 682 ? -13.076 -22.655 70.243 1.00 70.44 682 GLU A CA 1
ATOM 5567 C C . GLU A 1 682 ? -13.337 -22.744 68.727 1.00 70.44 682 GLU A C 1
ATOM 5569 O O . GLU A 1 682 ? -12.426 -23.043 67.955 1.00 70.44 682 GLU A O 1
ATOM 5574 N N . LEU A 1 683 ? -14.564 -22.440 68.290 1.00 68.38 683 LEU A N 1
ATOM 5575 C CA . LEU A 1 683 ? -14.941 -22.303 66.881 1.00 68.38 683 LEU A CA 1
ATOM 5576 C C . LEU A 1 683 ? -14.268 -21.089 66.235 1.00 68.38 683 LEU A C 1
ATOM 5578 O O . LEU A 1 683 ? -13.646 -21.251 65.190 1.00 68.38 683 LEU A O 1
ATOM 5582 N N . ALA A 1 684 ? -14.285 -19.927 66.894 1.00 70.94 684 ALA A N 1
ATOM 5583 C CA . ALA A 1 684 ? -13.585 -18.731 66.420 1.00 70.94 684 ALA A CA 1
ATOM 5584 C C . ALA A 1 684 ? -12.064 -18.960 66.307 1.00 70.94 684 ALA A C 1
ATOM 5586 O O . ALA A 1 684 ? -11.453 -18.613 65.299 1.00 70.94 684 ALA A O 1
ATOM 5587 N N . ALA A 1 685 ? -11.451 -19.637 67.286 1.00 71.00 685 ALA A N 1
ATOM 5588 C CA . ALA A 1 685 ? -10.033 -20.003 67.226 1.00 71.00 685 ALA A CA 1
ATOM 5589 C C . ALA A 1 685 ? -9.722 -21.014 66.103 1.00 71.00 685 ALA A C 1
ATOM 5591 O O . ALA A 1 685 ? -8.639 -20.990 65.513 1.00 71.00 685 ALA A O 1
ATOM 5592 N N . LYS A 1 686 ? -10.663 -21.913 65.777 1.00 71.50 686 LYS A N 1
ATOM 5593 C CA . LYS A 1 686 ? -10.530 -22.827 64.633 1.00 71.50 686 LYS A CA 1
ATOM 5594 C C . LYS A 1 686 ? -10.698 -22.119 63.291 1.00 71.50 686 LYS A C 1
ATOM 5596 O O . LYS A 1 686 ? -9.990 -22.483 62.358 1.00 71.50 686 LYS A O 1
ATOM 5601 N N . GLU A 1 687 ? -11.569 -21.120 63.191 1.00 72.00 687 GLU A N 1
ATOM 5602 C CA . GLU A 1 687 ? -11.701 -20.267 62.002 1.00 72.00 687 GLU A CA 1
ATOM 5603 C C . GLU A 1 687 ? -10.437 -19.429 61.775 1.00 72.00 687 GLU A C 1
ATOM 5605 O O . GLU A 1 687 ? -9.925 -19.380 60.659 1.00 72.00 687 GLU A O 1
ATOM 5610 N N . GLU A 1 688 ? -9.854 -18.872 62.837 1.00 71.50 688 GLU A N 1
ATOM 5611 C CA . GLU A 1 688 ? -8.572 -18.161 62.778 1.00 71.50 688 GLU A CA 1
ATOM 5612 C C . GLU A 1 688 ? -7.415 -19.104 62.388 1.00 71.50 688 GLU A C 1
ATOM 5614 O O . GLU A 1 688 ? -6.578 -18.772 61.548 1.00 71.50 688 GLU A O 1
ATOM 5619 N N . SER A 1 689 ? -7.408 -20.341 62.902 1.00 67.81 689 SER A N 1
ATOM 5620 C CA . SER A 1 689 ? -6.458 -21.378 62.474 1.00 67.81 689 SER A CA 1
ATOM 5621 C C . SER A 1 689 ? -6.668 -21.826 61.022 1.00 67.81 689 SER A C 1
ATOM 5623 O O . SER A 1 689 ? -5.698 -22.227 60.373 1.00 67.81 689 SER A O 1
ATOM 5625 N N . LEU A 1 690 ? -7.903 -21.800 60.512 1.00 71.25 690 LEU A N 1
ATOM 5626 C CA . LEU A 1 690 ? -8.221 -22.125 59.122 1.00 71.25 690 LEU A CA 1
ATOM 5627 C C . LEU A 1 690 ? -7.755 -20.999 58.190 1.00 71.25 690 LEU A C 1
ATOM 5629 O O . LEU A 1 690 ? -7.093 -21.286 57.194 1.00 71.25 690 LEU A O 1
ATOM 5633 N N . LEU A 1 691 ? -7.984 -19.737 58.561 1.00 71.19 691 LEU A N 1
ATOM 5634 C CA . LEU A 1 691 ? -7.448 -18.559 57.871 1.00 71.19 691 LEU A CA 1
ATOM 5635 C C . LEU A 1 691 ? -5.915 -18.579 57.830 1.00 71.19 691 LEU A C 1
ATOM 5637 O O . LEU A 1 691 ? -5.336 -18.457 56.755 1.00 71.19 691 LEU A O 1
ATOM 5641 N N . ALA A 1 692 ? -5.253 -18.878 58.952 1.00 69.19 692 ALA A N 1
ATOM 5642 C CA . ALA A 1 692 ? -3.798 -19.043 58.994 1.00 69.19 692 ALA A CA 1
ATOM 5643 C C . ALA A 1 692 ? -3.301 -20.227 58.136 1.00 69.19 692 ALA A C 1
ATOM 5645 O O . ALA A 1 692 ? -2.176 -20.214 57.630 1.00 69.19 692 ALA A O 1
ATOM 5646 N N . SER A 1 693 ? -4.117 -21.274 57.959 1.00 66.75 693 SER A N 1
ATOM 5647 C CA . SER A 1 693 ? -3.797 -22.389 57.057 1.00 66.75 693 SER A CA 1
ATOM 5648 C C . SER A 1 693 ? -3.986 -22.026 55.579 1.00 66.75 693 SER A C 1
ATOM 5650 O O . SER A 1 693 ? -3.182 -22.453 54.753 1.00 66.75 693 SER A O 1
ATOM 5652 N N . MET A 1 694 ? -4.971 -21.182 55.254 1.00 65.31 694 MET A N 1
ATOM 5653 C CA . MET A 1 694 ? -5.173 -20.625 53.913 1.00 65.31 694 MET A CA 1
ATOM 5654 C C . MET A 1 694 ? -4.063 -19.632 53.543 1.00 65.31 694 MET A C 1
ATOM 5656 O O . MET A 1 694 ? -3.541 -19.695 52.435 1.00 65.31 694 MET A O 1
ATOM 5660 N N . GLU A 1 695 ? -3.605 -18.803 54.482 1.00 68.38 695 GLU A N 1
ATOM 5661 C CA . GLU A 1 695 ? -2.423 -17.945 54.306 1.00 68.38 695 GLU A CA 1
ATOM 5662 C C . GLU A 1 695 ? -1.145 -18.764 54.064 1.00 68.38 695 GLU A C 1
ATOM 5664 O O . GLU A 1 695 ? -0.318 -18.414 53.223 1.00 68.38 695 GLU A O 1
ATOM 5669 N N . ARG A 1 696 ? -0.985 -19.910 54.743 1.00 64.31 696 ARG A N 1
ATOM 5670 C CA . ARG A 1 696 ? 0.124 -20.842 54.468 1.00 64.31 696 ARG A CA 1
ATOM 5671 C C . ARG A 1 696 ? 0.020 -21.518 53.104 1.00 64.31 696 ARG A C 1
ATOM 5673 O O . ARG A 1 696 ? 1.062 -21.824 52.532 1.00 64.31 696 ARG A O 1
ATOM 5680 N N . LEU A 1 697 ? -1.189 -21.761 52.599 1.00 57.78 697 LEU A N 1
ATOM 5681 C CA . LEU A 1 697 ? -1.404 -22.276 51.245 1.00 57.78 697 LEU A CA 1
ATOM 5682 C C . LEU A 1 697 ? -1.078 -21.209 50.190 1.00 57.78 697 LEU A C 1
ATOM 5684 O O . LEU A 1 697 ? -0.365 -21.521 49.246 1.00 57.78 697 LEU A O 1
ATOM 5688 N N . SER A 1 698 ? -1.446 -19.946 50.420 1.00 63.78 698 SER A N 1
ATOM 5689 C CA . SER A 1 698 ? -1.019 -18.809 49.586 1.00 63.78 698 SER A CA 1
ATOM 5690 C C . SER A 1 698 ? 0.510 -18.613 49.590 1.00 63.78 698 SER A C 1
ATOM 5692 O O . SER A 1 698 ? 1.124 -18.371 48.555 1.00 63.78 698 SER A O 1
ATOM 5694 N N . LEU A 1 699 ? 1.176 -18.819 50.733 1.00 55.31 699 LEU A N 1
ATOM 5695 C CA . LEU A 1 699 ? 2.645 -18.817 50.822 1.00 55.31 699 LEU A CA 1
ATOM 5696 C C . LEU A 1 699 ? 3.316 -20.035 50.158 1.00 55.31 699 LEU A C 1
ATOM 5698 O O . LEU A 1 699 ? 4.508 -19.972 49.856 1.00 55.31 699 LEU A O 1
ATOM 5702 N N . LEU A 1 700 ? 2.601 -21.147 49.965 1.00 53.09 700 LEU A N 1
ATOM 5703 C CA . LEU A 1 700 ? 3.087 -22.309 49.210 1.00 53.09 700 LEU A CA 1
ATOM 5704 C C . LEU A 1 700 ? 2.899 -22.119 47.699 1.00 53.09 700 LEU A C 1
ATOM 5706 O O . LEU A 1 700 ? 3.767 -22.540 46.944 1.00 53.09 700 LEU A O 1
ATOM 5710 N N . GLU A 1 701 ? 1.852 -21.411 47.282 1.00 52.09 701 GLU A N 1
ATOM 5711 C CA . GLU A 1 701 ? 1.625 -20.977 45.896 1.00 52.09 701 GLU A CA 1
ATOM 5712 C C . GLU A 1 701 ? 2.724 -19.995 45.433 1.00 52.09 701 GLU A C 1
ATOM 5714 O O . GLU A 1 701 ? 3.289 -20.145 44.352 1.00 52.09 701 GLU A O 1
ATOM 5719 N N . ASN A 1 702 ? 3.178 -19.099 46.319 1.00 52.97 702 ASN A N 1
ATOM 5720 C CA . ASN A 1 702 ? 4.359 -18.257 46.068 1.00 52.97 702 ASN A CA 1
ATOM 5721 C C . ASN A 1 702 ? 5.685 -19.051 46.003 1.00 52.97 702 ASN A C 1
ATOM 5723 O O . ASN A 1 702 ? 6.637 -18.613 45.366 1.00 52.97 702 ASN A O 1
ATOM 5727 N N . LYS A 1 703 ? 5.770 -20.239 46.621 1.00 51.75 703 LYS A N 1
ATOM 5728 C CA . LYS A 1 703 ? 6.957 -21.115 46.521 1.00 51.75 703 LYS A CA 1
ATOM 5729 C C . LYS A 1 703 ? 6.985 -21.960 45.246 1.00 51.75 703 LYS A C 1
ATOM 5731 O O . LYS A 1 703 ? 8.054 -22.443 44.882 1.00 51.75 703 LYS A O 1
ATOM 5736 N N . GLU A 1 704 ? 5.852 -22.138 44.566 1.00 50.75 704 GLU A N 1
ATOM 5737 C CA . GLU A 1 704 ? 5.828 -22.686 43.204 1.00 50.75 704 GLU A CA 1
ATOM 5738 C C . GLU A 1 704 ? 6.361 -21.668 42.181 1.00 50.75 704 GLU A C 1
ATOM 5740 O O . GLU A 1 704 ? 7.066 -22.074 41.262 1.00 50.75 704 GLU A O 1
ATOM 5745 N N . GLN A 1 705 ? 6.169 -20.359 42.400 1.00 51.59 705 GLN A N 1
ATOM 5746 C CA . GLN A 1 705 ? 6.842 -19.311 41.612 1.00 51.59 705 GLN A CA 1
ATOM 5747 C C . GLN A 1 705 ? 8.371 -19.293 41.820 1.00 51.59 705 GLN A C 1
ATOM 5749 O O . GLN A 1 705 ? 9.119 -19.108 40.861 1.00 51.59 705 GLN A O 1
ATOM 5754 N N . ASP A 1 706 ? 8.865 -19.582 43.029 1.00 48.09 706 ASP A N 1
ATOM 5755 C CA . ASP A 1 706 ? 10.311 -19.725 43.284 1.00 48.09 706 ASP A CA 1
ATOM 5756 C C . ASP A 1 706 ? 10.933 -20.965 42.597 1.00 48.09 706 ASP A C 1
ATOM 5758 O O . ASP A 1 706 ? 12.143 -21.008 42.356 1.00 48.09 706 ASP A O 1
ATOM 5762 N N . ALA A 1 707 ? 10.133 -21.983 42.253 1.00 50.62 707 ALA A N 1
ATOM 5763 C CA . ALA A 1 707 ? 10.601 -23.149 41.499 1.00 50.62 707 ALA A CA 1
ATOM 5764 C C . ALA A 1 707 ? 10.799 -22.851 40.001 1.00 50.62 707 ALA A C 1
ATOM 5766 O O . ALA A 1 707 ? 11.580 -23.547 39.344 1.00 50.62 707 ALA A O 1
ATOM 5767 N N . ASP A 1 708 ? 10.151 -21.811 39.471 1.00 52.12 708 ASP A N 1
ATOM 5768 C CA . ASP A 1 708 ? 10.383 -21.329 38.108 1.00 52.12 708 ASP A CA 1
ATOM 5769 C C . ASP A 1 708 ? 11.665 -20.480 38.015 1.00 52.12 708 ASP A C 1
ATOM 5771 O O . ASP A 1 708 ? 12.441 -20.680 37.082 1.00 52.12 708 ASP A O 1
ATOM 5775 N N . LEU A 1 709 ? 12.020 -19.713 39.056 1.00 53.19 709 LEU A N 1
ATOM 5776 C CA . LEU A 1 709 ? 13.341 -19.058 39.157 1.00 53.19 709 LEU A CA 1
ATOM 5777 C C . LEU A 1 709 ? 14.512 -20.064 39.165 1.00 53.19 709 LEU A C 1
ATOM 5779 O O . LEU A 1 709 ? 15.610 -19.772 38.691 1.00 53.19 709 LEU A O 1
ATOM 5783 N N . GLY A 1 710 ? 14.289 -21.279 39.679 1.00 49.00 710 GLY A N 1
ATOM 5784 C CA . GLY A 1 710 ? 15.268 -22.369 39.619 1.00 49.00 710 GLY A CA 1
ATOM 5785 C C . GLY A 1 710 ? 15.458 -22.961 38.216 1.00 49.00 710 GLY A C 1
ATOM 5786 O O . GLY A 1 710 ? 16.537 -23.473 37.916 1.00 49.00 710 GLY A O 1
ATOM 5787 N N . LYS A 1 711 ? 14.442 -22.880 37.347 1.00 54.34 711 LYS A N 1
ATOM 5788 C CA . LYS A 1 711 ? 14.556 -23.274 35.933 1.00 54.34 711 LYS A CA 1
ATOM 5789 C C . LYS A 1 711 ? 15.248 -22.187 35.120 1.00 54.34 711 LYS A C 1
ATOM 5791 O O . LYS A 1 711 ? 16.060 -22.532 34.269 1.00 54.34 711 LYS A O 1
ATOM 5796 N N . ASP A 1 712 ? 15.015 -20.917 35.443 1.00 53.78 712 ASP A N 1
ATOM 5797 C CA . ASP A 1 712 ? 15.714 -19.788 34.820 1.00 53.78 712 ASP A CA 1
ATOM 5798 C C . ASP A 1 712 ? 17.224 -19.824 35.113 1.00 53.78 712 ASP A C 1
ATOM 5800 O O . ASP A 1 712 ? 18.029 -19.617 34.210 1.00 53.78 712 ASP A O 1
ATOM 5804 N N . ALA A 1 713 ? 17.633 -20.223 36.323 1.00 56.09 713 ALA A N 1
ATOM 5805 C CA . ALA A 1 713 ? 19.048 -20.424 36.654 1.00 56.09 713 ALA A CA 1
ATOM 5806 C C . ALA A 1 713 ? 19.701 -21.612 35.907 1.00 56.09 713 ALA A C 1
ATOM 5808 O O . ALA A 1 713 ? 20.892 -21.567 35.598 1.00 56.09 713 ALA A O 1
ATOM 5809 N N . GLU A 1 714 ? 18.954 -22.682 35.600 1.00 58.25 714 GLU A N 1
ATOM 5810 C CA . GLU A 1 714 ? 19.465 -23.798 34.782 1.00 58.25 714 GLU A CA 1
ATOM 5811 C C . GLU A 1 714 ? 19.493 -23.432 33.288 1.00 58.25 714 GLU A C 1
ATOM 5813 O O . GLU A 1 714 ? 20.398 -23.865 32.576 1.00 58.25 714 GLU A O 1
ATOM 5818 N N . ILE A 1 715 ? 18.566 -22.589 32.818 1.00 60.50 715 ILE A N 1
ATOM 5819 C CA . ILE A 1 715 ? 18.593 -22.007 31.468 1.00 60.50 715 ILE A CA 1
ATOM 5820 C C . ILE A 1 715 ? 19.809 -21.088 31.320 1.00 60.50 715 ILE A C 1
ATOM 5822 O O . ILE A 1 715 ? 20.584 -21.282 30.391 1.00 60.50 715 ILE A O 1
ATOM 5826 N N . GLU A 1 716 ? 20.069 -20.195 32.277 1.00 68.38 716 GLU A N 1
ATOM 5827 C CA . GLU A 1 716 ? 21.241 -19.307 32.266 1.00 68.38 716 GLU A CA 1
ATOM 5828 C C . GLU A 1 716 ? 22.565 -20.105 32.315 1.00 68.38 716 GLU A C 1
ATOM 5830 O O . GLU A 1 716 ? 23.551 -19.770 31.651 1.00 68.38 716 GLU A O 1
ATOM 5835 N N . ARG A 1 717 ? 22.581 -21.241 33.032 1.00 73.75 717 ARG A N 1
ATOM 5836 C CA . ARG A 1 717 ? 23.713 -22.186 33.058 1.00 73.75 717 ARG A CA 1
ATOM 5837 C C . ARG A 1 717 ? 23.920 -22.881 31.709 1.00 73.75 717 ARG A C 1
ATOM 5839 O O . ARG A 1 717 ? 25.064 -23.056 31.282 1.00 73.75 717 ARG A O 1
ATOM 5846 N N . LEU A 1 718 ? 22.837 -23.280 31.041 1.00 66.00 718 LEU A N 1
ATOM 5847 C CA . LEU A 1 718 ? 22.876 -23.894 29.711 1.00 66.00 718 LEU A CA 1
ATOM 5848 C C . LEU A 1 718 ? 23.246 -22.879 28.623 1.00 66.00 718 LEU A C 1
ATOM 5850 O O . LEU A 1 718 ? 24.006 -23.229 27.724 1.00 66.00 718 LEU A O 1
ATOM 5854 N N . GLU A 1 719 ? 22.799 -21.628 28.733 1.00 66.38 719 GLU A N 1
ATOM 5855 C CA . GLU A 1 719 ? 23.179 -20.514 27.858 1.00 66.38 719 GLU A CA 1
ATOM 5856 C C . GLU A 1 719 ? 24.661 -20.159 28.011 1.00 66.38 719 GLU A C 1
ATOM 5858 O O . GLU A 1 719 ? 25.356 -20.000 27.008 1.00 66.38 719 GLU A O 1
ATOM 5863 N N . GLN A 1 720 ? 25.202 -20.148 29.235 1.00 67.69 720 GLN A N 1
ATOM 5864 C CA . GLN A 1 720 ? 26.648 -20.022 29.453 1.00 67.69 720 GLN A CA 1
ATOM 5865 C C . GLN A 1 720 ? 27.439 -21.214 28.893 1.00 67.69 720 GLN A C 1
ATOM 5867 O O . GLN A 1 720 ? 28.532 -21.030 28.354 1.00 67.69 720 GLN A O 1
ATOM 5872 N N . GLU A 1 721 ? 26.924 -22.444 28.988 1.00 68.56 721 GLU A N 1
ATOM 5873 C CA . GLU A 1 721 ? 27.550 -23.614 28.354 1.00 68.56 721 GLU A CA 1
ATOM 5874 C C . GLU A 1 721 ? 27.511 -23.538 26.820 1.00 68.56 721 GLU A C 1
ATOM 5876 O O . GLU A 1 721 ? 28.468 -23.962 26.165 1.00 68.56 721 GLU A O 1
ATOM 5881 N N . LEU A 1 722 ? 26.441 -22.983 26.245 1.00 63.03 722 LEU A N 1
ATOM 5882 C CA . LEU A 1 722 ? 26.302 -22.741 24.810 1.00 63.03 722 LEU A CA 1
ATOM 5883 C C . LEU A 1 722 ? 27.259 -21.640 24.346 1.00 63.03 722 LEU A C 1
ATOM 5885 O O . LEU A 1 722 ? 28.037 -21.885 23.432 1.00 63.03 722 LEU A O 1
ATOM 5889 N N . ALA A 1 723 ? 27.322 -20.509 25.053 1.00 68.81 723 ALA A N 1
ATOM 5890 C CA . ALA A 1 723 ? 28.262 -19.421 24.784 1.00 68.81 723 ALA A CA 1
ATOM 5891 C C . ALA A 1 723 ? 29.730 -19.872 24.893 1.00 68.81 723 ALA A C 1
ATOM 5893 O O . ALA A 1 723 ? 30.570 -19.498 24.075 1.00 68.81 723 ALA A O 1
ATOM 5894 N N . ASN A 1 724 ? 30.052 -20.741 25.857 1.00 70.94 724 ASN A N 1
ATOM 5895 C CA . ASN A 1 724 ? 31.385 -21.336 25.965 1.00 70.94 724 ASN A CA 1
ATOM 5896 C C . ASN A 1 724 ? 31.686 -22.297 24.804 1.00 70.94 724 ASN A C 1
ATOM 5898 O O . ASN A 1 724 ? 32.814 -22.321 24.309 1.00 70.94 724 ASN A O 1
ATOM 5902 N N . LYS A 1 725 ? 30.700 -23.070 24.330 1.00 70.38 725 LYS A N 1
ATOM 5903 C CA . LYS A 1 725 ? 30.863 -23.924 23.141 1.00 70.38 725 LYS A CA 1
ATOM 5904 C C . LYS A 1 725 ? 31.014 -23.092 21.865 1.00 70.38 725 LYS A C 1
ATOM 5906 O O . LYS A 1 725 ? 31.892 -23.410 21.066 1.00 70.38 725 LYS A O 1
ATOM 5911 N N . GLU A 1 726 ? 30.261 -22.006 21.724 1.00 69.38 726 GLU A N 1
ATOM 5912 C CA . GLU A 1 726 ? 30.372 -21.017 20.644 1.00 69.38 726 GLU A CA 1
ATOM 5913 C C . GLU A 1 726 ? 31.782 -20.408 20.607 1.00 69.38 726 GLU A C 1
ATOM 5915 O O . GLU A 1 726 ? 32.459 -20.456 19.582 1.00 69.38 726 GLU A O 1
ATOM 5920 N N . LEU A 1 727 ? 32.297 -19.959 21.760 1.00 73.00 727 LEU A N 1
ATOM 5921 C CA . LEU A 1 727 ? 33.662 -19.443 21.908 1.00 73.00 727 LEU A CA 1
ATOM 5922 C C . LEU A 1 727 ? 34.724 -20.481 21.531 1.00 73.00 727 LEU A C 1
ATOM 5924 O O . LEU A 1 727 ? 35.714 -20.137 20.886 1.00 73.00 727 LEU A O 1
ATOM 5928 N N . THR A 1 728 ? 34.530 -21.759 21.875 1.00 69.75 728 THR A N 1
ATOM 5929 C CA . THR A 1 728 ? 35.458 -22.822 21.446 1.00 69.75 728 THR A CA 1
ATOM 5930 C C . THR A 1 728 ? 35.370 -23.138 19.954 1.00 69.75 728 THR A C 1
ATOM 5932 O O . THR A 1 728 ? 36.375 -23.522 19.353 1.00 69.75 728 THR A O 1
ATOM 5935 N N . PHE A 1 729 ? 34.199 -22.972 19.335 1.00 62.88 729 PHE A N 1
ATOM 5936 C CA . PHE A 1 729 ? 34.025 -23.159 17.897 1.00 62.88 729 PHE A CA 1
ATOM 5937 C C . PHE A 1 729 ? 34.658 -21.999 17.123 1.00 62.88 729 PHE A C 1
ATOM 5939 O O . PHE A 1 729 ? 35.412 -22.228 16.178 1.00 62.88 729 PHE A O 1
ATOM 5946 N N . GLN A 1 730 ? 34.471 -20.770 17.606 1.00 66.25 730 GLN A N 1
ATOM 5947 C CA . GLN A 1 730 ? 35.110 -19.579 17.062 1.00 66.25 730 GLN A CA 1
ATOM 5948 C C . GLN A 1 730 ? 36.633 -19.617 17.239 1.00 66.25 730 GLN A C 1
ATOM 5950 O O . GLN A 1 730 ? 37.367 -19.266 16.320 1.00 66.25 730 GLN A O 1
ATOM 5955 N N . ALA A 1 731 ? 37.133 -20.131 18.369 1.00 67.56 731 ALA A N 1
ATOM 5956 C CA . ALA A 1 731 ? 38.563 -20.367 18.567 1.00 67.56 731 ALA A CA 1
ATOM 5957 C C . ALA A 1 731 ? 39.136 -21.371 17.550 1.00 67.56 731 ALA A C 1
ATOM 5959 O O . ALA A 1 731 ? 40.224 -21.146 17.030 1.00 67.56 731 ALA A O 1
ATOM 5960 N N . LYS A 1 732 ? 38.389 -22.428 17.195 1.00 65.38 732 LYS A N 1
ATOM 5961 C CA . LYS A 1 732 ? 38.790 -23.383 16.145 1.00 65.38 732 LYS A CA 1
ATOM 5962 C C . LYS A 1 732 ? 38.746 -22.793 14.736 1.00 65.38 732 LYS A C 1
ATOM 5964 O O . LYS A 1 732 ? 39.600 -23.120 13.917 1.00 65.38 732 LYS A O 1
ATOM 5969 N N . ILE A 1 733 ? 37.774 -21.930 14.441 1.00 65.25 733 ILE A N 1
ATOM 5970 C CA . ILE A 1 733 ? 37.710 -21.195 13.166 1.00 65.25 733 ILE A CA 1
ATOM 5971 C C . ILE A 1 733 ? 38.890 -20.222 13.057 1.00 65.25 733 ILE A C 1
ATOM 5973 O O . ILE A 1 733 ? 39.524 -20.129 12.004 1.00 65.25 733 ILE A O 1
ATOM 5977 N N . ASN A 1 734 ? 39.240 -19.560 14.159 1.00 71.12 734 ASN A N 1
ATOM 5978 C CA . ASN A 1 734 ? 40.407 -18.691 14.229 1.00 71.12 734 ASN A CA 1
ATOM 5979 C C . ASN A 1 734 ? 41.713 -19.489 14.091 1.00 71.12 734 ASN A C 1
ATOM 5981 O O . ASN A 1 734 ? 42.588 -19.055 13.351 1.00 71.12 734 ASN A O 1
ATOM 5985 N N . GLU A 1 735 ? 41.832 -20.677 14.697 1.00 68.19 735 GLU A N 1
ATOM 5986 C CA . GLU A 1 735 ? 42.974 -21.583 14.475 1.00 68.19 735 GLU A CA 1
ATOM 5987 C C . GLU A 1 735 ? 43.079 -22.028 13.011 1.00 68.19 735 GLU A C 1
ATOM 5989 O O . GLU A 1 735 ? 44.171 -22.002 12.448 1.00 68.19 735 GLU A O 1
ATOM 5994 N N . MET A 1 736 ? 41.967 -22.383 12.356 1.00 59.44 736 MET A N 1
ATOM 5995 C CA . MET A 1 736 ? 41.982 -22.710 10.924 1.00 59.44 736 MET A CA 1
ATOM 5996 C C . MET A 1 736 ? 42.406 -21.516 10.064 1.00 59.44 736 MET A C 1
ATOM 5998 O O . MET A 1 736 ? 43.197 -21.679 9.137 1.00 59.44 736 MET A O 1
ATOM 6002 N N . SER A 1 737 ? 41.942 -20.314 10.403 1.00 69.62 737 SER A N 1
ATOM 6003 C CA . SER A 1 737 ? 42.331 -19.078 9.714 1.00 69.62 737 SER A CA 1
ATOM 6004 C C . SER A 1 737 ? 43.808 -18.745 9.943 1.00 69.62 737 SER A C 1
ATOM 6006 O O . SER A 1 737 ? 44.487 -18.275 9.037 1.00 69.62 737 SER A O 1
ATOM 6008 N N . GLN A 1 738 ? 44.344 -19.055 11.124 1.00 63.19 738 GLN A N 1
ATOM 6009 C CA . GLN A 1 738 ? 45.754 -18.873 11.458 1.00 63.19 738 GLN A CA 1
ATOM 6010 C C . GLN A 1 738 ? 46.649 -19.909 10.758 1.00 63.19 738 GLN A C 1
ATOM 6012 O O . GLN A 1 738 ? 47.754 -19.576 10.336 1.00 63.19 738 GLN A O 1
ATOM 6017 N N . ILE A 1 739 ? 46.162 -21.137 10.549 1.00 63.28 739 ILE A N 1
ATOM 6018 C CA . ILE A 1 739 ? 46.819 -22.150 9.705 1.00 63.28 739 ILE A CA 1
ATOM 6019 C C . ILE A 1 739 ? 46.835 -21.695 8.239 1.00 63.28 739 ILE A C 1
ATOM 6021 O O . ILE A 1 739 ? 47.838 -21.867 7.550 1.00 63.28 739 ILE A O 1
ATOM 6025 N N . GLN A 1 740 ? 45.757 -21.067 7.769 1.00 58.94 740 GLN A N 1
ATOM 6026 C CA . GLN A 1 740 ? 45.657 -20.534 6.412 1.00 58.94 740 GLN A CA 1
ATOM 6027 C C . GLN A 1 740 ? 46.554 -19.299 6.207 1.00 58.94 740 GLN A C 1
ATOM 6029 O O . GLN A 1 740 ? 47.235 -19.203 5.189 1.00 58.94 740 GLN A O 1
ATOM 6034 N N . ALA A 1 741 ? 46.651 -18.419 7.208 1.00 62.19 741 ALA A N 1
ATOM 6035 C CA . ALA A 1 741 ? 47.599 -17.307 7.227 1.00 62.19 741 ALA A CA 1
ATOM 6036 C C . ALA A 1 741 ? 49.055 -17.798 7.300 1.00 62.19 741 ALA A C 1
ATOM 6038 O O . ALA A 1 741 ? 49.902 -17.298 6.574 1.00 62.19 741 ALA A O 1
ATOM 6039 N N . SER A 1 742 ? 49.344 -18.840 8.086 1.00 59.09 742 SER A N 1
ATOM 6040 C CA . SER A 1 742 ? 50.662 -19.489 8.121 1.00 59.09 742 SER A CA 1
ATOM 6041 C C . SER A 1 742 ? 51.036 -20.138 6.782 1.00 59.09 742 SER A C 1
ATOM 6043 O O . SER A 1 742 ? 52.222 -20.198 6.454 1.00 59.09 742 SER A O 1
ATOM 6045 N N . ALA A 1 743 ? 50.059 -20.633 6.016 1.00 54.34 743 ALA A N 1
ATOM 6046 C CA . ALA A 1 743 ? 50.281 -21.162 4.673 1.00 54.34 743 ALA A CA 1
ATOM 6047 C C . ALA A 1 743 ? 50.581 -20.040 3.666 1.00 54.34 743 ALA A C 1
ATOM 6049 O O . ALA A 1 743 ? 51.511 -20.173 2.876 1.00 54.34 743 ALA A O 1
ATOM 6050 N N . GLN A 1 744 ? 49.864 -18.914 3.752 1.00 58.97 744 GLN A N 1
ATOM 6051 C CA . GLN A 1 744 ? 50.132 -17.723 2.939 1.00 58.97 744 GLN A CA 1
ATOM 6052 C C . GLN A 1 744 ? 51.469 -17.068 3.287 1.00 58.97 744 GLN A C 1
ATOM 6054 O O . GLN A 1 744 ? 52.214 -16.694 2.388 1.00 58.97 744 GLN A O 1
ATOM 6059 N N . GLU A 1 745 ? 51.821 -16.986 4.573 1.00 60.47 745 GLU A N 1
ATOM 6060 C CA . GLU A 1 745 ? 53.153 -16.562 4.996 1.00 60.47 745 GLU A CA 1
ATOM 6061 C C . GLU A 1 745 ? 54.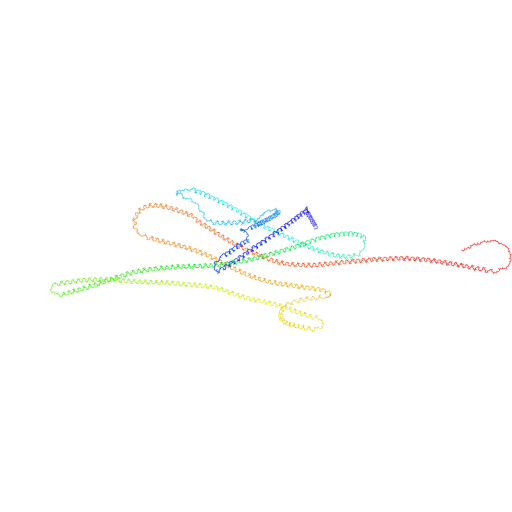203 -17.501 4.404 1.00 60.47 745 GLU A C 1
ATOM 6063 O O . GLU A 1 745 ? 55.155 -17.020 3.807 1.00 60.47 745 GLU A O 1
ATOM 6068 N N . ALA A 1 746 ? 54.028 -18.825 4.475 1.00 53.06 746 ALA A N 1
ATOM 6069 C CA . ALA A 1 746 ? 54.978 -19.773 3.886 1.00 53.06 746 ALA A CA 1
ATOM 6070 C C . ALA A 1 746 ? 55.148 -19.605 2.363 1.00 53.06 746 ALA A C 1
ATOM 6072 O O . ALA A 1 746 ? 56.249 -19.824 1.856 1.00 53.06 746 ALA A O 1
ATOM 6073 N N . ASP A 1 747 ? 54.101 -19.201 1.641 1.00 55.56 747 ASP A N 1
ATOM 6074 C CA . ASP A 1 747 ? 54.188 -18.868 0.217 1.00 55.56 747 ASP A CA 1
ATOM 6075 C C . ASP A 1 747 ? 54.869 -17.509 -0.022 1.00 55.56 747 ASP A C 1
ATOM 6077 O O . ASP A 1 747 ? 55.693 -17.407 -0.930 1.00 55.56 747 ASP A O 1
ATOM 6081 N N . MET A 1 748 ? 54.671 -16.518 0.856 1.00 60.16 748 MET A N 1
ATOM 6082 C CA . MET A 1 748 ? 55.453 -15.275 0.822 1.00 60.16 748 MET A CA 1
ATOM 6083 C C . MET A 1 748 ? 56.937 -15.507 1.138 1.00 60.16 748 MET A C 1
ATOM 6085 O O . MET A 1 748 ? 57.794 -14.942 0.468 1.00 60.16 748 MET A O 1
ATOM 6089 N N . TRP A 1 749 ? 57.273 -16.378 2.098 1.00 57.62 749 TRP A N 1
ATOM 6090 C CA . TRP A 1 749 ? 58.662 -16.754 2.400 1.00 57.62 749 TRP A CA 1
ATOM 6091 C C . TRP A 1 749 ? 59.305 -17.531 1.236 1.00 57.62 749 TRP A C 1
ATOM 6093 O O . TRP A 1 749 ? 60.516 -17.429 1.032 1.00 57.62 749 TRP A O 1
ATOM 6103 N N . LYS A 1 750 ? 58.525 -18.282 0.437 1.00 54.44 750 LYS A N 1
ATOM 6104 C CA . LYS A 1 750 ? 59.007 -18.877 -0.825 1.00 54.44 750 LYS A CA 1
ATOM 6105 C C . LYS A 1 750 ? 59.280 -17.808 -1.875 1.00 54.44 750 LYS A C 1
ATOM 6107 O O . LYS A 1 750 ? 60.327 -17.878 -2.508 1.00 54.44 750 LYS A O 1
ATOM 6112 N N . GLU A 1 751 ? 58.395 -16.825 -2.031 1.00 58.69 751 GLU A N 1
ATOM 6113 C CA . GLU A 1 751 ? 58.609 -15.692 -2.938 1.00 58.69 751 GLU A CA 1
ATOM 6114 C C . GLU A 1 751 ? 59.803 -14.829 -2.513 1.00 58.69 751 GLU A C 1
ATOM 6116 O O . GLU A 1 751 ? 60.618 -14.478 -3.361 1.00 58.69 751 GLU A O 1
ATOM 6121 N N . GLU A 1 752 ? 59.997 -14.560 -1.220 1.00 54.34 752 GLU A N 1
ATOM 6122 C CA . GLU A 1 752 ? 61.200 -13.888 -0.709 1.00 54.34 752 GLU A CA 1
ATOM 6123 C C . GLU A 1 752 ? 62.466 -14.733 -0.923 1.00 54.34 752 GLU A C 1
ATOM 6125 O O . GLU A 1 752 ? 63.507 -14.197 -1.303 1.00 54.34 752 GLU A O 1
ATOM 6130 N N . ALA A 1 753 ? 62.403 -16.059 -0.756 1.00 49.28 753 ALA A N 1
ATOM 6131 C CA . ALA A 1 753 ? 63.528 -16.948 -1.054 1.00 49.28 753 ALA A CA 1
ATOM 6132 C C . ALA A 1 753 ? 63.843 -17.010 -2.561 1.00 49.28 753 ALA A C 1
ATOM 6134 O O . ALA A 1 753 ? 65.011 -17.111 -2.946 1.00 49.28 753 ALA A O 1
ATOM 6135 N N . GLU A 1 754 ? 62.826 -16.930 -3.419 1.00 56.84 754 GLU A N 1
ATOM 6136 C CA . GLU A 1 754 ? 62.955 -16.862 -4.875 1.00 56.84 754 GLU A CA 1
ATOM 6137 C C . GLU A 1 754 ? 63.527 -15.505 -5.306 1.00 56.84 754 GLU A C 1
ATOM 6139 O O . GLU A 1 754 ? 64.451 -15.469 -6.112 1.00 56.84 754 GLU A O 1
ATOM 6144 N N . GLN A 1 755 ? 63.103 -14.404 -4.677 1.00 57.56 755 GLN A N 1
ATOM 6145 C CA . GLN A 1 755 ? 63.674 -13.067 -4.867 1.00 57.56 755 GLN A CA 1
ATOM 6146 C C . GLN A 1 755 ? 65.129 -12.981 -4.381 1.00 57.56 755 GLN A C 1
ATOM 6148 O O . GLN A 1 755 ? 65.968 -12.390 -5.059 1.00 57.56 755 GLN A O 1
ATOM 6153 N N . LEU A 1 756 ? 65.481 -13.616 -3.258 1.00 54.88 756 LEU A N 1
ATOM 6154 C CA . LEU A 1 756 ? 66.869 -13.716 -2.788 1.00 54.88 756 LEU A CA 1
ATOM 6155 C C . LEU A 1 756 ? 67.733 -14.572 -3.733 1.00 54.88 756 LEU A C 1
ATOM 6157 O O . LEU A 1 756 ? 68.888 -14.219 -3.972 1.00 54.88 756 LEU A O 1
ATOM 6161 N N . ARG A 1 757 ? 67.183 -15.650 -4.322 1.00 54.03 757 ARG A N 1
ATOM 6162 C CA . ARG A 1 757 ? 67.838 -16.453 -5.381 1.00 54.03 757 ARG A CA 1
ATOM 6163 C C . ARG A 1 757 ? 67.990 -15.676 -6.688 1.00 54.03 757 ARG A C 1
ATOM 6165 O O . ARG A 1 757 ? 69.006 -15.835 -7.361 1.00 54.03 757 ARG A O 1
ATOM 6172 N N . GLU A 1 758 ? 67.024 -14.828 -7.027 1.00 55.06 758 GLU A N 1
ATOM 6173 C CA . GLU A 1 758 ? 67.068 -13.920 -8.175 1.00 55.06 758 GLU A CA 1
ATOM 6174 C C . GLU A 1 758 ? 68.143 -12.841 -7.972 1.00 55.06 758 GLU A C 1
ATOM 6176 O O . GLU A 1 758 ? 68.949 -12.616 -8.869 1.00 55.06 758 GLU A O 1
ATOM 6181 N N . MET A 1 759 ? 68.253 -12.257 -6.771 1.00 51.81 759 MET A N 1
ATOM 6182 C CA . MET A 1 759 ? 69.320 -11.309 -6.415 1.00 51.81 759 MET A CA 1
ATOM 6183 C C . MET A 1 759 ? 70.710 -11.960 -6.370 1.00 51.81 759 MET A C 1
ATOM 6185 O O . MET A 1 759 ? 71.698 -11.316 -6.732 1.00 51.81 759 MET A O 1
ATOM 6189 N N . LEU A 1 760 ? 70.810 -13.228 -5.952 1.00 49.91 760 LEU A N 1
ATOM 6190 C CA . LEU A 1 760 ? 72.046 -14.015 -6.047 1.00 49.91 760 LEU A CA 1
ATOM 6191 C C . LEU A 1 760 ? 72.405 -14.289 -7.512 1.00 49.91 760 LEU A C 1
ATOM 6193 O O . LEU A 1 760 ? 73.548 -14.048 -7.888 1.00 49.91 760 LEU A O 1
ATOM 6197 N N . ARG A 1 761 ? 71.431 -14.656 -8.361 1.00 53.41 761 ARG A N 1
ATOM 6198 C CA . ARG A 1 761 ? 71.622 -14.782 -9.817 1.00 53.41 761 ARG A CA 1
ATOM 6199 C C . ARG A 1 761 ? 72.008 -13.460 -10.476 1.00 53.41 761 ARG A C 1
ATOM 6201 O O . ARG A 1 761 ? 72.852 -13.481 -11.362 1.00 53.41 761 ARG A O 1
ATOM 6208 N N . GLU A 1 762 ? 71.464 -12.327 -10.035 1.00 50.59 762 GLU A N 1
ATOM 6209 C CA . GLU A 1 762 ? 71.818 -10.991 -10.536 1.00 50.59 762 GLU A CA 1
ATOM 6210 C C . GLU A 1 762 ? 73.215 -10.529 -10.085 1.00 50.59 762 GLU A C 1
ATOM 6212 O O . GLU A 1 762 ? 73.907 -9.821 -10.825 1.00 50.59 762 GLU A O 1
ATOM 6217 N N . LYS A 1 763 ? 73.649 -10.900 -8.871 1.00 50.28 763 LYS A N 1
ATOM 6218 C CA . LYS A 1 763 ? 75.017 -10.640 -8.391 1.00 50.28 763 LYS A CA 1
ATOM 6219 C C . LYS A 1 763 ? 76.034 -11.564 -9.071 1.00 50.28 763 LYS A C 1
ATOM 6221 O O . LYS A 1 763 ? 77.069 -11.070 -9.511 1.00 50.28 763 LYS A O 1
ATOM 6226 N N . GLU A 1 764 ? 75.718 -12.849 -9.241 1.00 47.12 764 GLU A N 1
ATOM 6227 C CA . GLU A 1 764 ? 76.546 -13.818 -9.976 1.00 47.12 764 GLU A CA 1
ATOM 6228 C C . GLU A 1 764 ? 76.607 -13.482 -11.480 1.00 47.12 764 GLU A C 1
ATOM 6230 O O . GLU A 1 764 ? 77.672 -13.580 -12.090 1.00 47.12 764 GLU A O 1
ATOM 6235 N N . SER A 1 765 ? 75.518 -12.976 -12.080 1.00 46.84 765 SER A N 1
ATOM 6236 C CA . SER A 1 765 ? 75.514 -12.505 -13.474 1.00 46.84 765 SER A CA 1
ATOM 6237 C C . SER A 1 765 ? 76.297 -11.203 -13.668 1.00 46.84 765 SER A C 1
ATOM 6239 O O . SER A 1 765 ? 76.825 -10.975 -14.753 1.00 46.84 765 SER A O 1
ATOM 6241 N N . LYS A 1 766 ? 76.425 -10.355 -12.635 1.00 46.88 766 LYS A N 1
ATOM 6242 C CA . LYS A 1 766 ? 77.275 -9.145 -12.673 1.00 46.88 766 LYS A CA 1
ATOM 6243 C C . LYS A 1 766 ? 78.767 -9.441 -12.479 1.00 46.88 766 LYS A C 1
ATOM 6245 O O . LYS A 1 766 ? 79.585 -8.630 -12.909 1.00 46.88 766 LYS A O 1
ATOM 6250 N N . GLU A 1 767 ? 79.145 -10.587 -11.908 1.00 46.06 767 GLU A N 1
ATOM 6251 C CA . GLU A 1 767 ? 80.552 -11.023 -11.841 1.00 46.06 767 GLU A CA 1
ATOM 6252 C C . GLU A 1 767 ? 81.050 -11.684 -13.144 1.00 46.06 767 GLU A C 1
ATOM 6254 O O . GLU A 1 767 ? 82.256 -11.702 -13.396 1.00 46.06 767 GLU A O 1
ATOM 6259 N N . LEU A 1 768 ? 80.151 -12.144 -14.024 1.00 46.56 768 LEU A N 1
ATOM 6260 C CA . LEU A 1 768 ? 80.502 -12.868 -15.258 1.00 46.56 768 LEU A CA 1
ATOM 6261 C C . LEU A 1 768 ? 80.717 -11.992 -16.510 1.00 46.56 768 LEU A C 1
ATOM 6263 O O . LEU A 1 768 ? 81.265 -12.495 -17.491 1.00 46.56 768 LEU A O 1
ATOM 6267 N N . ASP A 1 769 ? 80.396 -10.691 -16.462 1.00 41.59 769 ASP A N 1
ATOM 6268 C CA . ASP A 1 769 ? 80.534 -9.758 -17.603 1.00 41.59 769 ASP A CA 1
ATOM 6269 C C . ASP A 1 769 ? 81.725 -8.777 -17.516 1.00 41.59 769 ASP A C 1
ATOM 6271 O O . ASP A 1 769 ? 81.859 -7.865 -18.334 1.00 41.59 769 ASP A O 1
ATOM 6275 N N . SER A 1 770 ? 82.667 -8.979 -16.585 1.00 43.69 770 SER A N 1
ATOM 6276 C CA . SER A 1 770 ? 83.945 -8.240 -16.579 1.00 43.69 770 SER A CA 1
ATOM 6277 C C . SER A 1 770 ? 85.148 -9.154 -16.844 1.00 43.69 770 SER A C 1
ATOM 6279 O O . SER A 1 770 ? 85.897 -9.556 -15.961 1.00 43.69 770 SER A O 1
ATOM 6281 N N . SER A 1 771 ? 85.349 -9.485 -18.121 1.00 41.53 771 SER A N 1
ATOM 6282 C CA . SER A 1 771 ? 86.624 -10.013 -18.636 1.00 41.53 771 SER A CA 1
ATOM 6283 C C . SER A 1 771 ? 87.637 -8.864 -18.859 1.00 41.53 771 SER A C 1
ATOM 6285 O O . SER A 1 771 ? 87.263 -7.695 -18.918 1.00 41.53 771 SER A O 1
ATOM 6287 N N . PRO A 1 772 ? 88.943 -9.137 -18.994 1.00 48.06 772 PRO A N 1
ATOM 6288 C CA . PRO A 1 772 ? 89.911 -9.112 -17.913 1.00 48.06 772 PRO A CA 1
ATOM 6289 C C . PRO A 1 772 ? 90.908 -7.970 -18.139 1.00 48.06 772 PRO A C 1
ATOM 6291 O O . PRO A 1 772 ? 91.638 -7.954 -19.131 1.00 48.06 772 PRO A O 1
ATOM 6294 N N . SER A 1 773 ? 91.013 -7.035 -17.203 1.00 37.94 773 SER A N 1
ATOM 6295 C CA . SER A 1 773 ? 92.194 -6.181 -17.155 1.00 37.94 773 SER A CA 1
ATOM 6296 C C . SER A 1 773 ? 92.715 -6.128 -15.734 1.00 37.94 773 SER A C 1
ATOM 6298 O O . SER A 1 773 ? 91.962 -6.006 -14.776 1.00 37.94 773 SER A O 1
ATOM 6300 N N . ASN A 1 774 ? 94.020 -6.348 -15.652 1.00 49.88 774 ASN A N 1
ATOM 6301 C CA . ASN A 1 774 ? 94.837 -6.482 -14.458 1.00 49.88 774 ASN A CA 1
ATOM 6302 C C . ASN A 1 774 ? 94.485 -5.401 -13.420 1.00 49.88 774 ASN A C 1
ATOM 6304 O O . ASN A 1 774 ? 94.407 -4.240 -13.799 1.00 49.88 774 ASN A O 1
ATOM 6308 N N . GLU A 1 775 ? 94.377 -5.797 -12.148 1.00 49.53 775 GLU A N 1
ATOM 6309 C CA . GLU A 1 775 ? 93.860 -5.033 -10.992 1.00 49.53 775 GLU A CA 1
ATOM 6310 C C . GLU A 1 775 ? 92.365 -5.246 -10.730 1.00 49.53 775 GLU A C 1
ATOM 6312 O O . GLU A 1 775 ? 91.553 -4.478 -11.204 1.00 49.53 775 GLU A O 1
ATOM 6317 N N . HIS A 1 776 ? 92.007 -6.261 -9.931 1.00 43.34 776 HIS A N 1
ATOM 6318 C CA . HIS A 1 776 ? 90.985 -6.171 -8.864 1.00 43.34 776 HIS A CA 1
ATOM 6319 C C . HIS A 1 776 ? 90.918 -7.492 -8.078 1.00 43.34 776 HIS A C 1
ATOM 6321 O O . HIS A 1 776 ? 89.904 -8.171 -8.000 1.00 43.34 776 HIS A O 1
ATOM 6327 N N . GLN A 1 777 ? 92.039 -7.848 -7.446 1.00 47.22 777 GLN A N 1
ATOM 6328 C CA . GLN A 1 777 ? 92.171 -9.037 -6.595 1.00 47.22 777 GLN A CA 1
ATOM 6329 C C . GLN A 1 777 ? 91.639 -8.813 -5.160 1.00 47.22 777 GLN A C 1
ATOM 6331 O O . GLN A 1 777 ? 91.704 -9.710 -4.334 1.00 47.22 777 GLN A O 1
ATOM 6336 N N . THR A 1 778 ? 91.100 -7.625 -4.852 1.00 52.12 778 THR A N 1
ATOM 6337 C CA . THR A 1 778 ? 90.659 -7.227 -3.498 1.00 52.12 778 THR A CA 1
ATOM 6338 C C . THR A 1 778 ? 89.145 -7.062 -3.335 1.00 52.12 778 THR A C 1
ATOM 6340 O O . THR A 1 778 ? 88.681 -6.946 -2.205 1.00 52.12 778 THR A O 1
ATOM 6343 N N . ASN A 1 779 ? 88.359 -7.057 -4.420 1.00 48.91 779 ASN A N 1
ATOM 6344 C CA . ASN A 1 779 ? 86.888 -7.036 -4.330 1.00 48.91 779 ASN A CA 1
ATOM 6345 C C . ASN A 1 779 ? 86.278 -8.450 -4.265 1.00 48.91 779 ASN A C 1
ATOM 6347 O O . ASN A 1 779 ? 85.227 -8.621 -3.656 1.00 48.91 779 ASN A O 1
ATOM 6351 N N . SER A 1 780 ? 86.979 -9.461 -4.789 1.00 49.06 780 SER A N 1
ATOM 6352 C CA . SER A 1 780 ? 86.576 -10.877 -4.736 1.00 49.06 780 SER A CA 1
ATOM 6353 C C . SER A 1 780 ? 86.455 -11.411 -3.300 1.00 49.06 780 SER A C 1
ATOM 6355 O O . SER A 1 780 ? 85.481 -12.075 -2.970 1.00 49.06 780 SER A O 1
ATOM 6357 N N . GLU A 1 781 ? 87.390 -11.068 -2.406 1.00 53.00 781 GLU A N 1
ATOM 6358 C CA . GLU A 1 781 ? 87.411 -11.603 -1.029 1.00 53.00 781 GLU A CA 1
ATOM 6359 C C . GLU A 1 781 ? 86.300 -11.032 -0.124 1.00 53.00 781 GLU A C 1
ATOM 6361 O O . GLU A 1 781 ? 85.983 -11.601 0.923 1.00 53.00 781 GLU A O 1
ATOM 6366 N N . LYS A 1 782 ? 85.718 -9.880 -0.491 1.00 53.66 782 LYS A N 1
ATOM 6367 C CA . LYS A 1 782 ? 84.623 -9.251 0.265 1.00 53.66 782 LYS A CA 1
ATOM 6368 C C . LYS A 1 782 ? 83.264 -9.823 -0.149 1.00 53.66 782 LYS A C 1
ATOM 6370 O O . LYS A 1 782 ? 82.445 -10.091 0.724 1.00 53.66 782 LYS A O 1
ATOM 6375 N N . ASN A 1 783 ? 83.090 -10.090 -1.445 1.00 51.06 783 ASN A N 1
ATOM 6376 C CA . ASN A 1 783 ? 81.929 -10.802 -1.976 1.00 51.06 783 ASN A CA 1
ATOM 6377 C C . ASN A 1 783 ? 81.912 -12.273 -1.516 1.00 51.06 783 ASN A C 1
ATOM 6379 O O . ASN A 1 783 ? 80.852 -12.773 -1.159 1.00 51.06 783 ASN A O 1
ATOM 6383 N N . GLU A 1 784 ? 83.069 -12.939 -1.394 1.00 56.03 784 GLU A N 1
ATOM 6384 C CA . GLU A 1 784 ? 83.148 -14.313 -0.862 1.00 56.03 784 GLU A CA 1
ATOM 6385 C C . GLU A 1 784 ? 82.657 -14.443 0.589 1.00 56.03 784 GLU A C 1
ATOM 6387 O O . GLU A 1 784 ? 82.046 -15.450 0.935 1.00 56.03 784 GLU A O 1
ATOM 6392 N N . LYS A 1 785 ? 82.880 -13.440 1.450 1.00 60.06 785 LYS A N 1
ATOM 6393 C CA . LYS A 1 785 ? 82.437 -13.495 2.856 1.00 60.06 785 LYS A CA 1
ATOM 6394 C C . LYS A 1 785 ? 80.938 -13.261 3.030 1.00 60.06 785 LYS A C 1
ATOM 6396 O O . LYS A 1 785 ? 80.327 -13.954 3.835 1.00 60.06 785 LYS A O 1
ATOM 6401 N N . GLU A 1 786 ? 80.349 -12.340 2.266 1.00 55.78 786 GLU A N 1
ATOM 6402 C CA . GLU A 1 786 ? 78.888 -12.155 2.246 1.00 55.78 786 GLU A CA 1
ATOM 6403 C C . GLU A 1 786 ? 78.181 -13.386 1.654 1.00 55.78 786 GLU A C 1
ATOM 6405 O O . GLU A 1 786 ? 77.124 -13.785 2.134 1.00 55.78 786 GLU A O 1
ATOM 6410 N N . VAL A 1 787 ? 78.793 -14.047 0.665 1.00 55.97 787 VAL A N 1
ATOM 6411 C CA . VAL A 1 787 ? 78.303 -15.320 0.112 1.00 55.97 787 VAL A CA 1
ATOM 6412 C C . VAL A 1 787 ? 78.389 -16.456 1.138 1.00 55.97 787 VAL A C 1
ATOM 6414 O O . VAL A 1 787 ? 77.506 -17.310 1.176 1.00 55.97 787 VAL A O 1
ATOM 6417 N N . GLU A 1 788 ? 79.405 -16.473 2.002 1.00 64.38 788 GLU A N 1
ATOM 6418 C CA . GLU A 1 788 ? 79.556 -17.512 3.027 1.00 64.38 788 GLU A CA 1
ATOM 6419 C C . GLU A 1 788 ? 78.587 -17.331 4.215 1.00 64.38 788 GLU A C 1
ATOM 6421 O O . GLU A 1 788 ? 78.072 -18.325 4.722 1.00 64.38 788 GLU A O 1
ATOM 6426 N N . GLU A 1 789 ? 78.266 -16.091 4.609 1.00 61.66 789 GLU A N 1
ATOM 6427 C CA . GLU A 1 789 ? 77.209 -15.795 5.599 1.00 61.66 789 GLU A CA 1
ATOM 6428 C C . GLU A 1 789 ? 75.797 -16.076 5.057 1.00 61.66 789 GLU A C 1
ATOM 6430 O O . GLU A 1 789 ? 74.935 -16.565 5.786 1.00 61.66 789 GLU A O 1
ATOM 6435 N N . LEU A 1 790 ? 75.558 -15.849 3.761 1.00 57.41 790 LEU A N 1
ATOM 6436 C CA . LEU A 1 790 ? 74.305 -16.248 3.113 1.00 57.41 790 LEU A CA 1
ATOM 6437 C C . LEU A 1 790 ? 74.181 -17.777 2.998 1.00 57.41 790 LEU A C 1
ATOM 6439 O O . LEU A 1 790 ? 73.089 -18.317 3.159 1.00 57.41 790 LEU A O 1
ATOM 6443 N N . LYS A 1 791 ? 75.283 -18.507 2.782 1.00 61.03 791 LYS A N 1
ATOM 6444 C CA . LYS A 1 791 ? 75.278 -19.982 2.751 1.00 61.03 791 LYS A CA 1
ATOM 6445 C C . LYS A 1 791 ? 74.970 -20.616 4.106 1.00 61.03 791 LYS A C 1
ATOM 6447 O O . LYS A 1 791 ? 74.287 -21.638 4.134 1.00 61.03 791 LYS A O 1
ATOM 6452 N N . SER A 1 792 ? 75.460 -20.056 5.212 1.00 66.31 792 SER A N 1
ATOM 6453 C CA . SER A 1 792 ? 75.184 -20.593 6.551 1.00 66.31 792 SER A CA 1
ATOM 6454 C C . SER A 1 792 ? 73.729 -20.373 6.978 1.00 66.31 792 SER A C 1
ATOM 6456 O O . SER A 1 792 ? 73.138 -21.269 7.579 1.00 66.31 792 SER A O 1
ATOM 6458 N N . GLU A 1 793 ? 73.116 -19.251 6.596 1.00 63.00 793 GLU A N 1
ATOM 6459 C CA . GLU A 1 793 ? 71.682 -19.019 6.821 1.00 63.00 793 GLU A CA 1
ATOM 6460 C C . GLU A 1 793 ? 70.803 -19.909 5.917 1.00 63.00 793 GLU A C 1
ATOM 6462 O O . GLU A 1 793 ? 69.766 -20.412 6.351 1.00 63.00 793 GLU A O 1
ATOM 6467 N N . ILE A 1 794 ? 71.262 -20.214 4.696 1.00 56.72 794 ILE A N 1
ATOM 6468 C CA . ILE A 1 794 ? 70.626 -21.191 3.796 1.00 56.72 794 ILE A CA 1
ATOM 6469 C C . ILE A 1 794 ? 70.693 -22.624 4.355 1.00 56.72 794 ILE A C 1
ATOM 6471 O O . ILE A 1 794 ? 69.734 -23.371 4.189 1.00 56.72 794 ILE A O 1
ATOM 6475 N N . GLU A 1 795 ? 71.777 -23.036 5.021 1.00 68.94 795 GLU A N 1
ATOM 6476 C CA . GLU A 1 795 ? 71.857 -24.366 5.657 1.00 68.94 795 GLU A CA 1
ATOM 6477 C C . GLU A 1 795 ? 70.932 -24.490 6.875 1.00 68.94 795 GLU A C 1
ATOM 6479 O O . GLU A 1 795 ? 70.254 -25.504 7.029 1.00 68.94 795 GLU A O 1
ATOM 6484 N N . ARG A 1 796 ? 70.804 -23.428 7.679 1.00 72.62 796 ARG A N 1
ATOM 6485 C CA . ARG A 1 796 ? 69.851 -23.392 8.799 1.00 72.62 796 ARG A CA 1
ATOM 6486 C C . ARG A 1 796 ? 68.398 -23.512 8.319 1.00 72.62 796 ARG A C 1
ATOM 6488 O O . ARG A 1 796 ? 67.624 -24.280 8.884 1.00 72.62 796 ARG A O 1
ATOM 6495 N N . LEU A 1 797 ? 68.045 -22.802 7.245 1.00 60.47 797 LEU A N 1
ATOM 6496 C CA . LEU A 1 797 ? 66.721 -22.886 6.617 1.00 60.47 797 LEU A CA 1
ATOM 6497 C C . LEU A 1 797 ? 66.487 -24.224 5.893 1.00 60.47 797 LEU A C 1
ATOM 6499 O O . LEU A 1 797 ? 65.350 -24.684 5.824 1.00 60.47 797 LEU A O 1
ATOM 6503 N N . LYS A 1 798 ? 67.535 -24.892 5.389 1.00 63.22 798 LYS A N 1
ATOM 6504 C CA . LYS A 1 798 ? 67.428 -26.249 4.825 1.00 63.22 798 LYS A CA 1
ATOM 6505 C C . LYS A 1 798 ? 67.107 -27.298 5.882 1.00 63.22 798 LYS A C 1
ATOM 6507 O O . LYS A 1 798 ? 66.304 -28.175 5.593 1.00 63.22 798 LYS A O 1
ATOM 6512 N N . GLU A 1 799 ? 67.679 -27.233 7.083 1.00 70.94 799 GLU A N 1
ATOM 6513 C CA . GLU A 1 799 ? 67.357 -28.202 8.144 1.00 70.94 799 GLU A CA 1
ATOM 6514 C C . GLU A 1 799 ? 65.883 -28.095 8.581 1.00 70.94 799 GLU A C 1
ATOM 6516 O O . GLU A 1 799 ? 65.185 -29.111 8.615 1.00 70.94 799 GLU A O 1
ATOM 6521 N N . GLU A 1 800 ? 65.360 -26.878 8.772 1.00 64.31 800 GLU A N 1
ATOM 6522 C CA . GLU A 1 800 ? 63.928 -26.647 9.044 1.00 64.31 800 GLU A CA 1
ATOM 6523 C C . GLU A 1 800 ? 63.023 -27.049 7.861 1.00 64.31 800 GLU A C 1
ATOM 6525 O O . GLU A 1 800 ? 61.916 -27.561 8.058 1.00 64.31 800 GLU A O 1
ATOM 6530 N N . LEU A 1 801 ? 63.499 -26.886 6.620 1.00 54.97 801 LEU A N 1
ATOM 6531 C CA . LEU A 1 801 ? 62.788 -27.333 5.423 1.00 54.97 801 LEU A CA 1
ATOM 6532 C C . LEU A 1 801 ? 62.765 -28.866 5.310 1.00 54.97 801 LEU A C 1
ATOM 6534 O O . LEU A 1 801 ? 61.714 -29.412 4.998 1.00 54.97 801 LEU A O 1
ATOM 6538 N N . THR A 1 802 ? 63.848 -29.580 5.642 1.00 65.12 802 THR A N 1
ATOM 6539 C CA . THR A 1 802 ? 63.879 -31.057 5.583 1.00 65.12 802 THR A CA 1
ATOM 6540 C C . THR A 1 802 ? 62.919 -31.723 6.572 1.00 65.12 802 THR A C 1
ATOM 6542 O O . THR A 1 802 ? 62.337 -32.765 6.261 1.00 65.12 802 THR A O 1
ATOM 6545 N N . GLU A 1 803 ? 62.682 -31.116 7.738 1.00 68.06 803 GLU A N 1
ATOM 6546 C CA . GLU A 1 803 ? 61.694 -31.601 8.709 1.00 68.06 803 GLU A CA 1
ATOM 6547 C C . GLU A 1 803 ? 60.253 -31.396 8.203 1.00 68.06 803 GLU A C 1
ATOM 6549 O O . GLU A 1 803 ? 59.389 -32.265 8.370 1.00 68.06 803 GLU A O 1
ATOM 6554 N N . LYS A 1 804 ? 59.993 -30.289 7.493 1.00 59.31 804 LYS A N 1
ATOM 6555 C CA . LYS A 1 804 ? 58.699 -30.043 6.837 1.00 59.31 804 LYS A CA 1
ATOM 6556 C C . LYS A 1 804 ? 58.508 -30.851 5.546 1.00 59.31 804 LYS A C 1
ATOM 6558 O O . LYS A 1 804 ? 57.393 -31.301 5.281 1.00 59.31 804 LYS A O 1
ATOM 6563 N N . GLU A 1 805 ? 59.570 -31.127 4.793 1.00 54.19 805 GLU A N 1
ATOM 6564 C CA . GLU A 1 805 ? 59.574 -31.984 3.599 1.00 54.19 805 GLU A CA 1
ATOM 6565 C C . GLU A 1 805 ? 59.330 -33.461 3.935 1.00 54.19 805 GLU A C 1
ATOM 6567 O O . GLU A 1 805 ? 58.671 -34.151 3.163 1.00 54.19 805 GLU A O 1
ATOM 6572 N N . LEU A 1 806 ? 59.772 -33.958 5.097 1.00 64.44 806 LEU A N 1
ATOM 6573 C CA . LEU A 1 806 ? 59.476 -35.326 5.553 1.00 64.44 806 LEU A CA 1
ATOM 6574 C C . LEU A 1 806 ? 57.978 -35.531 5.836 1.00 64.44 806 LEU A C 1
ATOM 6576 O O . LEU A 1 806 ? 57.422 -36.587 5.528 1.00 64.44 806 LEU A O 1
ATOM 6580 N N . ASN A 1 807 ? 57.313 -34.496 6.349 1.00 60.03 807 ASN A N 1
ATOM 6581 C CA . ASN A 1 807 ? 55.868 -34.497 6.574 1.00 60.03 807 ASN A CA 1
ATOM 6582 C C . ASN A 1 807 ? 55.076 -34.291 5.272 1.00 60.03 807 ASN A C 1
ATOM 6584 O O . ASN A 1 807 ? 54.072 -34.967 5.053 1.00 60.03 807 ASN A O 1
ATOM 6588 N N . LEU A 1 808 ? 55.551 -33.435 4.364 1.00 53.69 808 LEU A N 1
ATOM 6589 C CA . LEU A 1 808 ? 54.965 -33.263 3.029 1.00 53.69 808 LEU A CA 1
ATOM 6590 C C . LEU A 1 808 ? 55.176 -34.490 2.124 1.00 53.69 808 LEU A C 1
ATOM 6592 O O . LEU A 1 808 ? 54.287 -34.823 1.351 1.00 53.69 808 LEU A O 1
ATOM 6596 N N . SER A 1 809 ? 56.286 -35.219 2.266 1.00 52.75 809 SER A N 1
ATOM 6597 C CA . SER A 1 809 ? 56.610 -36.471 1.558 1.00 52.75 809 SER A CA 1
ATOM 6598 C C . SER A 1 809 ? 55.606 -37.598 1.839 1.00 52.75 809 SER A C 1
ATOM 6600 O O . SER A 1 809 ? 55.273 -38.384 0.946 1.00 52.75 809 SER A O 1
ATOM 6602 N N . ALA A 1 810 ? 55.045 -37.656 3.051 1.00 52.66 810 ALA A N 1
ATOM 6603 C CA . ALA A 1 810 ? 53.986 -38.608 3.384 1.00 52.66 810 ALA A CA 1
ATOM 6604 C C . ALA A 1 810 ? 52.664 -38.285 2.658 1.00 52.66 810 ALA A C 1
ATOM 6606 O O . ALA A 1 810 ? 51.980 -39.199 2.198 1.00 52.66 810 ALA A O 1
ATOM 6607 N N . TYR A 1 811 ? 52.347 -36.997 2.489 1.00 50.06 811 TYR A N 1
ATOM 6608 C CA . TYR A 1 811 ? 51.164 -36.532 1.756 1.00 50.06 811 TYR A CA 1
ATOM 6609 C C . TYR A 1 811 ? 51.347 -36.586 0.230 1.00 50.06 811 TYR A C 1
ATOM 6611 O O . TYR A 1 811 ? 50.431 -36.971 -0.496 1.00 50.06 811 TYR A O 1
ATOM 6619 N N . LEU A 1 812 ? 52.551 -36.299 -0.269 1.00 50.34 812 LEU A N 1
ATOM 6620 C CA . LEU A 1 812 ? 52.902 -36.363 -1.689 1.00 50.34 812 LEU A CA 1
ATOM 6621 C C . LEU A 1 812 ? 52.907 -37.795 -2.237 1.00 50.34 812 LEU A C 1
ATOM 6623 O O . LEU A 1 812 ? 52.463 -38.006 -3.360 1.00 50.34 812 LEU A O 1
ATOM 6627 N N . ASN A 1 813 ? 53.292 -38.810 -1.456 1.00 51.53 813 ASN A N 1
ATOM 6628 C CA . ASN A 1 813 ? 53.223 -40.211 -1.907 1.00 51.53 813 ASN A CA 1
ATOM 6629 C C . ASN A 1 813 ? 51.786 -40.709 -2.177 1.00 51.53 813 ASN A C 1
ATOM 6631 O O . ASN A 1 813 ? 51.600 -41.666 -2.931 1.00 51.53 813 ASN A O 1
ATOM 6635 N N . GLN A 1 814 ? 50.768 -40.049 -1.616 1.00 49.94 814 GLN A N 1
ATOM 6636 C CA . GLN A 1 814 ? 49.357 -40.346 -1.882 1.00 49.94 814 GLN A CA 1
ATOM 6637 C C . GLN A 1 814 ? 48.820 -39.626 -3.136 1.00 49.94 814 GLN A C 1
ATOM 6639 O O . GLN A 1 814 ? 47.844 -40.079 -3.728 1.00 49.94 814 GLN A O 1
ATOM 6644 N N . ILE A 1 815 ? 49.485 -38.553 -3.577 1.00 50.28 815 ILE A N 1
ATOM 6645 C CA . ILE A 1 815 ? 49.131 -37.762 -4.770 1.00 50.28 815 ILE A CA 1
ATOM 6646 C C . ILE A 1 815 ? 49.915 -38.245 -6.009 1.00 50.28 815 ILE A C 1
ATOM 6648 O O . ILE A 1 815 ? 49.366 -38.316 -7.109 1.00 50.28 815 ILE A O 1
ATOM 6652 N N . ILE A 1 816 ? 51.152 -38.723 -5.820 1.00 52.22 816 ILE A N 1
ATOM 6653 C CA . ILE A 1 816 ? 52.046 -39.250 -6.871 1.00 52.22 816 ILE A CA 1
ATOM 6654 C C . ILE A 1 816 ? 51.466 -40.475 -7.615 1.00 52.22 816 ILE A C 1
ATOM 6656 O O . ILE A 1 816 ? 51.849 -40.744 -8.753 1.00 52.22 816 ILE A O 1
ATOM 6660 N N . THR A 1 817 ? 50.495 -41.207 -7.053 1.00 50.50 817 THR A N 1
ATOM 6661 C CA . THR A 1 817 ? 49.836 -42.323 -7.769 1.00 50.50 817 THR A CA 1
ATOM 6662 C C . THR A 1 817 ? 48.779 -41.880 -8.789 1.00 50.50 817 THR A C 1
ATOM 6664 O O . THR A 1 817 ? 48.383 -42.696 -9.620 1.00 50.50 817 THR A O 1
ATOM 6667 N N . LEU A 1 818 ? 48.348 -40.612 -8.781 1.00 51.16 818 LEU A N 1
ATOM 6668 C CA . LEU A 1 818 ? 47.340 -40.087 -9.713 1.00 51.16 818 LEU A CA 1
ATOM 6669 C C . LEU A 1 818 ? 47.940 -39.246 -10.859 1.00 51.16 818 LEU A C 1
ATOM 6671 O O . LEU A 1 818 ? 47.365 -39.217 -11.947 1.00 51.16 818 LEU A O 1
ATOM 6675 N N . GLU A 1 819 ? 49.123 -38.646 -10.683 1.00 49.06 819 GLU A N 1
ATOM 6676 C CA . GLU A 1 819 ? 49.772 -37.802 -11.712 1.00 49.06 819 GLU A CA 1
ATOM 6677 C C . GLU A 1 819 ? 50.662 -38.558 -12.711 1.00 49.06 819 GLU A C 1
ATOM 6679 O O . GLU A 1 819 ? 50.914 -38.064 -13.812 1.00 49.06 819 GLU A O 1
ATOM 6684 N N . ALA A 1 820 ? 51.066 -39.798 -12.412 1.00 51.97 820 ALA A N 1
ATOM 6685 C CA . ALA A 1 820 ? 51.836 -40.624 -13.348 1.00 51.97 820 ALA A CA 1
ATOM 6686 C C . ALA A 1 820 ? 51.073 -40.966 -14.652 1.00 51.97 820 ALA A C 1
ATOM 6688 O O . ALA A 1 820 ? 51.692 -41.411 -15.615 1.00 51.97 820 ALA A O 1
ATOM 6689 N N . SER A 1 821 ? 49.751 -40.738 -14.724 1.00 50.47 821 SER A N 1
ATOM 6690 C CA . SER A 1 821 ? 48.954 -40.979 -15.943 1.00 50.47 821 SER A CA 1
ATOM 6691 C C . SER A 1 821 ? 48.909 -39.791 -16.923 1.00 50.47 821 SER A C 1
ATOM 6693 O O . SER A 1 821 ? 48.513 -39.966 -18.073 1.00 50.47 821 SER A O 1
ATOM 6695 N N . ALA A 1 822 ? 49.353 -38.593 -16.513 1.00 49.59 822 ALA A N 1
ATOM 6696 C CA . ALA A 1 822 ? 49.281 -37.383 -17.342 1.00 49.59 822 ALA A CA 1
ATOM 6697 C C . ALA A 1 822 ? 50.584 -37.071 -18.112 1.00 49.59 822 ALA A C 1
ATOM 6699 O O . ALA A 1 822 ? 50.534 -36.464 -19.181 1.00 49.59 822 ALA A O 1
ATOM 6700 N N . GLN A 1 823 ? 51.750 -37.527 -17.633 1.00 55.34 823 GLN A N 1
ATOM 6701 C CA . GLN A 1 823 ? 53.048 -37.227 -18.265 1.00 55.34 823 GLN A CA 1
ATOM 6702 C C . GLN A 1 823 ? 53.376 -38.055 -19.528 1.00 55.34 823 GLN A C 1
ATOM 6704 O O . GLN A 1 823 ? 54.206 -37.616 -20.326 1.00 55.34 823 GLN A O 1
ATOM 6709 N N . GLU A 1 824 ? 52.712 -39.187 -19.795 1.00 49.34 824 GLU A N 1
ATOM 6710 C CA . GLU A 1 824 ? 52.928 -39.943 -21.050 1.00 49.34 824 GLU A CA 1
ATOM 6711 C C . GLU A 1 824 ? 52.274 -39.277 -22.285 1.00 49.34 824 GLU A C 1
ATOM 6713 O O . GLU A 1 824 ? 52.698 -39.519 -23.416 1.00 49.34 824 GLU A O 1
ATOM 6718 N N . ALA A 1 825 ? 51.295 -38.379 -22.105 1.00 49.34 825 ALA A N 1
ATOM 6719 C CA . ALA A 1 825 ? 50.631 -37.674 -23.211 1.00 49.34 825 ALA A CA 1
ATOM 6720 C C . ALA A 1 825 ? 51.395 -36.425 -23.708 1.00 49.34 825 ALA A C 1
ATOM 6722 O O . ALA A 1 825 ? 51.239 -36.025 -24.867 1.00 49.34 825 ALA A O 1
ATOM 6723 N N . GLU A 1 826 ? 52.238 -35.823 -22.863 1.00 50.19 826 GLU A N 1
ATOM 6724 C CA . GLU A 1 826 ? 52.994 -34.599 -23.178 1.00 50.19 826 GLU A CA 1
ATOM 6725 C C . GLU A 1 826 ? 54.306 -34.913 -23.928 1.00 50.19 826 GLU A C 1
ATOM 6727 O O . GLU A 1 826 ? 54.682 -34.201 -24.863 1.00 50.19 826 GLU A O 1
ATOM 6732 N N . GLN A 1 827 ? 54.959 -36.043 -23.612 1.00 52.81 827 GLN A N 1
ATOM 6733 C CA . GLN A 1 827 ? 56.206 -36.467 -24.270 1.00 52.81 827 GLN A CA 1
ATOM 6734 C C . GLN A 1 827 ? 56.034 -36.760 -25.778 1.00 52.81 827 GLN A C 1
ATOM 6736 O O . GLN A 1 827 ? 56.958 -36.524 -26.556 1.00 52.81 827 GLN A O 1
ATOM 6741 N N . LEU A 1 828 ? 54.841 -37.169 -26.240 1.00 47.66 828 LEU A N 1
ATOM 6742 C CA . LEU A 1 828 ? 54.549 -37.357 -27.674 1.00 47.66 828 LEU A CA 1
ATOM 6743 C C . LEU A 1 828 ? 54.338 -36.035 -28.445 1.00 47.66 828 LEU A C 1
ATOM 6745 O O . LEU A 1 828 ? 54.485 -36.015 -29.668 1.00 47.66 828 LEU A O 1
ATOM 6749 N N . ARG A 1 829 ? 54.030 -34.917 -27.766 1.00 46.47 829 ARG A N 1
ATOM 6750 C CA . ARG A 1 829 ? 53.781 -33.604 -28.404 1.00 46.47 829 ARG A CA 1
ATOM 6751 C C . ARG A 1 829 ? 55.039 -32.746 -28.555 1.00 46.47 829 ARG A C 1
ATOM 6753 O O . ARG A 1 829 ? 55.050 -31.842 -29.394 1.00 46.47 829 ARG A O 1
ATOM 6760 N N . GLN A 1 830 ? 56.084 -33.019 -27.773 1.00 49.88 830 GLN A N 1
ATOM 6761 C CA . GLN A 1 830 ? 57.363 -32.306 -27.845 1.00 49.88 830 GLN A CA 1
ATOM 6762 C C . GLN A 1 830 ? 58.271 -32.851 -28.965 1.00 49.88 830 GLN A C 1
ATOM 6764 O O . GLN A 1 830 ? 58.914 -32.065 -29.655 1.00 49.88 830 GLN A O 1
ATOM 6769 N N . MET A 1 831 ? 58.209 -34.156 -29.272 1.00 44.06 831 MET A N 1
ATOM 6770 C CA . MET A 1 831 ? 58.968 -34.756 -30.385 1.00 44.06 831 MET A CA 1
ATOM 6771 C C . MET A 1 831 ? 58.536 -34.282 -31.788 1.00 44.06 831 MET A C 1
ATOM 6773 O O . MET A 1 831 ? 59.330 -34.359 -32.721 1.00 44.06 831 MET A O 1
ATOM 6777 N N . ILE A 1 832 ? 57.304 -33.779 -31.960 1.00 50.72 832 ILE A N 1
ATOM 6778 C CA . ILE A 1 832 ? 56.804 -33.272 -33.256 1.00 50.72 832 ILE A CA 1
ATOM 6779 C C . ILE A 1 832 ? 57.305 -31.840 -33.540 1.00 50.72 832 ILE A C 1
ATOM 6781 O O . ILE A 1 832 ? 57.513 -31.485 -34.695 1.00 50.72 832 ILE A O 1
ATOM 6785 N N . ARG A 1 833 ? 57.562 -31.024 -32.505 1.00 50.25 833 ARG A N 1
ATOM 6786 C CA . ARG A 1 833 ? 57.940 -29.601 -32.649 1.00 50.25 833 ARG A CA 1
ATOM 6787 C C . ARG A 1 833 ? 59.429 -29.365 -32.925 1.00 50.25 833 ARG A C 1
ATOM 6789 O O . ARG A 1 833 ? 59.784 -28.353 -33.519 1.00 50.25 833 ARG A O 1
ATOM 6796 N N . GLU A 1 834 ? 60.299 -30.298 -32.547 1.00 47.28 834 GLU A N 1
ATOM 6797 C CA . GLU A 1 834 ? 61.752 -30.162 -32.732 1.00 47.28 834 GLU A CA 1
ATOM 6798 C C . GLU A 1 834 ? 62.239 -30.487 -34.163 1.00 47.28 834 GLU A C 1
ATOM 6800 O O . GLU A 1 834 ? 63.390 -30.200 -34.490 1.00 47.28 834 GLU A O 1
ATOM 6805 N N . GLN A 1 835 ? 61.388 -31.013 -35.061 1.00 46.06 835 GLN A N 1
ATOM 6806 C CA . GLN A 1 835 ? 61.773 -31.288 -36.458 1.00 46.06 835 GLN A CA 1
ATOM 6807 C C . GLN A 1 835 ? 61.614 -30.109 -37.443 1.00 46.06 835 GLN A C 1
ATOM 6809 O O . GLN A 1 835 ? 62.181 -30.183 -38.532 1.00 46.06 835 GLN A O 1
ATOM 6814 N N . GLU A 1 836 ? 60.916 -29.018 -37.103 1.00 45.00 836 GLU A N 1
ATOM 6815 C CA . GLU A 1 836 ? 60.568 -27.960 -38.080 1.00 45.00 836 GLU A CA 1
ATOM 6816 C C . GLU A 1 836 ? 61.472 -26.704 -38.052 1.00 45.00 836 GLU A C 1
ATOM 6818 O O . GLU A 1 836 ? 61.385 -25.868 -38.947 1.00 45.00 836 GLU A O 1
ATOM 6823 N N . SER A 1 837 ? 62.394 -26.562 -37.089 1.00 41.09 837 SER A N 1
ATOM 6824 C CA . SER A 1 837 ? 63.116 -25.291 -36.843 1.00 41.09 837 SER A CA 1
ATOM 6825 C C . SER A 1 837 ? 64.582 -25.226 -37.327 1.00 41.09 837 SER A C 1
ATOM 6827 O O . SER A 1 837 ? 65.382 -24.470 -36.774 1.00 41.09 837 SER A O 1
ATOM 6829 N N . ASN A 1 838 ? 64.974 -25.963 -38.371 1.00 39.62 838 ASN A N 1
ATOM 6830 C CA . ASN A 1 838 ? 66.329 -25.866 -38.944 1.00 39.62 838 ASN A CA 1
ATOM 6831 C C . ASN A 1 838 ? 66.328 -25.394 -40.416 1.00 39.62 838 ASN A C 1
ATOM 6833 O O . ASN A 1 838 ? 66.431 -26.231 -41.307 1.00 39.62 838 ASN A O 1
ATOM 6837 N N . SER A 1 839 ? 66.302 -24.069 -40.671 1.00 36.19 839 SER A N 1
ATOM 6838 C CA . SER A 1 839 ? 67.180 -23.391 -41.665 1.00 36.19 839 SER A CA 1
ATOM 6839 C C . SER A 1 839 ? 66.985 -21.854 -41.791 1.00 36.19 839 SER A C 1
ATOM 6841 O O . SER A 1 839 ? 65.978 -21.398 -42.315 1.00 36.19 839 SER A O 1
ATOM 6843 N N . ALA A 1 840 ? 68.041 -21.109 -41.425 1.00 37.97 840 ALA A N 1
ATOM 6844 C CA . ALA A 1 840 ? 68.748 -20.043 -42.176 1.00 37.97 840 ALA A CA 1
ATOM 6845 C C . ALA A 1 840 ? 68.156 -18.633 -42.517 1.00 37.97 840 ALA A C 1
ATOM 6847 O O . ALA A 1 840 ? 67.341 -18.492 -43.418 1.00 37.97 840 ALA A O 1
ATOM 6848 N N . GLN A 1 841 ? 68.875 -17.620 -41.967 1.00 37.97 841 GLN A N 1
ATOM 6849 C CA . GLN A 1 841 ? 69.370 -16.327 -42.540 1.00 37.97 841 GLN A CA 1
ATOM 6850 C C . GLN A 1 841 ? 68.401 -15.123 -42.654 1.00 37.97 841 GLN A C 1
ATOM 6852 O O . GLN A 1 841 ? 67.244 -15.305 -42.977 1.00 37.97 841 GLN A O 1
ATOM 6857 N N . SER A 1 842 ? 68.779 -13.834 -42.553 1.00 43.25 842 SER A N 1
ATOM 6858 C CA . SER A 1 842 ? 69.865 -13.034 -41.939 1.00 43.25 842 SER A CA 1
ATOM 6859 C C . SER A 1 842 ? 69.566 -11.544 -42.258 1.00 43.25 842 SER A C 1
ATOM 6861 O O . SER A 1 842 ? 69.339 -11.212 -43.415 1.00 43.25 842 SER A O 1
ATOM 6863 N N . ASN A 1 843 ? 69.636 -10.657 -41.255 1.00 46.69 843 ASN A N 1
ATOM 6864 C CA . ASN A 1 843 ? 70.017 -9.229 -41.347 1.00 46.69 843 ASN A CA 1
ATOM 6865 C C . ASN A 1 843 ? 69.106 -8.163 -42.014 1.00 46.69 843 ASN A C 1
ATOM 6867 O O . ASN A 1 843 ? 69.625 -7.196 -42.567 1.00 46.69 843 ASN A O 1
ATOM 6871 N N . GLU A 1 844 ? 67.786 -8.214 -41.808 1.00 43.22 844 GLU A N 1
ATOM 6872 C CA . GLU A 1 844 ? 66.902 -7.022 -41.921 1.00 43.22 844 GLU A CA 1
ATOM 6873 C C . GLU A 1 844 ? 66.128 -6.717 -40.613 1.00 43.22 844 GLU A C 1
ATOM 6875 O O . GLU A 1 844 ? 65.670 -5.602 -40.371 1.00 43.22 844 GLU A O 1
ATOM 6880 N N . HIS A 1 845 ? 66.103 -7.666 -39.670 1.00 43.50 845 HIS A N 1
ATOM 6881 C CA . HIS A 1 845 ? 65.303 -7.585 -38.444 1.00 43.50 845 HIS A CA 1
ATOM 6882 C C . HIS A 1 845 ? 65.826 -6.652 -37.344 1.00 43.50 845 HIS A C 1
ATOM 6884 O O . HIS A 1 845 ? 65.090 -6.387 -36.405 1.00 43.50 845 HIS A O 1
ATOM 6890 N N . LEU A 1 846 ? 67.050 -6.121 -37.415 1.00 44.56 846 LEU A N 1
ATOM 6891 C CA . LEU A 1 846 ? 67.626 -5.350 -36.297 1.00 44.56 846 LEU A CA 1
ATOM 6892 C C . LEU A 1 846 ? 66.981 -3.959 -36.124 1.00 44.56 846 LEU A C 1
ATOM 6894 O O . LEU A 1 846 ? 66.882 -3.458 -35.008 1.00 44.56 846 LEU A O 1
ATOM 6898 N N . ALA A 1 847 ? 66.472 -3.362 -37.206 1.00 48.62 847 ALA A N 1
ATOM 6899 C CA . ALA A 1 847 ? 65.731 -2.095 -37.157 1.00 48.62 847 ALA A CA 1
ATOM 6900 C C . ALA A 1 847 ? 64.229 -2.285 -36.859 1.00 48.62 847 ALA A C 1
ATOM 6902 O O . ALA A 1 847 ? 63.560 -1.362 -36.393 1.00 48.62 847 ALA A O 1
ATOM 6903 N N . GLU A 1 848 ? 63.703 -3.482 -37.119 1.00 49.47 848 GLU A N 1
ATOM 6904 C CA . GLU A 1 848 ? 62.310 -3.850 -36.857 1.00 49.47 848 GLU A CA 1
ATOM 6905 C C . GLU A 1 848 ? 62.129 -4.425 -35.444 1.00 49.47 848 GLU A C 1
ATOM 6907 O O . GLU A 1 848 ? 61.104 -4.183 -34.817 1.00 49.47 848 GLU A O 1
ATOM 6912 N N . LEU A 1 849 ? 63.166 -5.060 -34.886 1.00 49.25 849 LEU A N 1
ATOM 6913 C CA . LEU A 1 849 ? 63.265 -5.418 -33.470 1.00 49.25 849 LEU A CA 1
ATOM 6914 C C . LEU A 1 849 ? 63.255 -4.177 -32.581 1.00 49.25 849 LEU A C 1
ATOM 6916 O O . LEU A 1 849 ? 62.471 -4.145 -31.651 1.00 49.25 849 LEU A O 1
ATOM 6920 N N . GLY A 1 850 ? 63.993 -3.110 -32.911 1.00 55.56 850 GLY A N 1
ATOM 6921 C CA . GLY A 1 850 ? 63.952 -1.872 -32.117 1.00 55.56 850 GLY A CA 1
ATOM 6922 C C . GLY A 1 850 ? 62.566 -1.206 -32.069 1.00 55.56 850 GLY A C 1
ATOM 6923 O O . GLY A 1 850 ? 62.180 -0.654 -31.040 1.00 55.56 850 GLY A O 1
ATOM 6924 N N . ARG A 1 851 ? 61.779 -1.306 -33.154 1.00 57.09 851 ARG A N 1
ATOM 6925 C CA . ARG A 1 851 ? 60.385 -0.823 -33.188 1.00 57.09 851 ARG A CA 1
ATOM 6926 C C . ARG A 1 851 ? 59.425 -1.760 -32.459 1.00 57.09 851 ARG A C 1
ATOM 6928 O O . ARG A 1 851 ? 58.611 -1.286 -31.673 1.00 57.09 851 ARG A O 1
ATOM 6935 N N . LYS A 1 852 ? 59.570 -3.074 -32.643 1.00 59.03 852 LYS A N 1
ATOM 6936 C CA . LYS A 1 852 ? 58.777 -4.074 -31.916 1.00 59.03 852 LYS A CA 1
ATOM 6937 C C . LYS A 1 852 ? 59.114 -4.140 -30.429 1.00 59.03 852 LYS A C 1
ATOM 6939 O O . LYS A 1 852 ? 58.270 -4.541 -29.643 1.00 59.03 852 LYS A O 1
ATOM 6944 N N . GLU A 1 853 ? 60.303 -3.718 -30.020 1.00 59.62 853 GLU A N 1
ATOM 6945 C CA . GLU A 1 853 ? 60.725 -3.655 -28.622 1.00 59.62 853 GLU A CA 1
ATOM 6946 C C . GLU A 1 853 ? 60.180 -2.401 -27.925 1.00 59.62 853 GLU A C 1
ATOM 6948 O O . GLU A 1 853 ? 59.745 -2.496 -26.782 1.00 59.62 853 GLU A O 1
ATOM 6953 N N . GLN A 1 854 ? 60.054 -1.267 -28.631 1.00 62.81 854 GLN A N 1
ATOM 6954 C CA . GLN A 1 854 ? 59.277 -0.113 -28.152 1.00 62.81 854 GLN A CA 1
ATOM 6955 C C . GLN A 1 854 ? 57.768 -0.399 -28.085 1.00 62.81 854 GLN A C 1
ATOM 6957 O O . GLN A 1 854 ? 57.130 -0.040 -27.098 1.00 62.81 854 GLN A O 1
ATOM 6962 N N . GLU A 1 855 ? 57.196 -1.081 -29.084 1.00 68.06 855 GLU A N 1
ATOM 6963 C CA . GLU A 1 855 ? 55.795 -1.535 -29.032 1.00 68.06 855 GLU A CA 1
ATOM 6964 C C . GLU A 1 855 ? 55.573 -2.571 -27.926 1.00 68.06 855 GLU A C 1
ATOM 6966 O O . GLU A 1 855 ? 54.585 -2.487 -27.205 1.00 68.06 855 GLU A O 1
ATOM 6971 N N . SER A 1 856 ? 56.509 -3.503 -27.732 1.00 67.88 856 SER A N 1
ATOM 6972 C CA . SER A 1 856 ? 56.473 -4.478 -26.639 1.00 67.88 856 SER A CA 1
ATOM 6973 C C . SER A 1 856 ? 56.569 -3.793 -25.275 1.00 67.88 856 SER A C 1
ATOM 6975 O O . SER A 1 856 ? 55.835 -4.162 -24.367 1.00 67.88 856 SER A O 1
ATOM 6977 N N . GLN A 1 857 ? 57.387 -2.744 -25.123 1.00 69.44 857 GLN A N 1
ATOM 6978 C CA . GLN A 1 857 ? 57.461 -1.948 -23.891 1.00 69.44 857 GLN A CA 1
ATOM 6979 C C . GLN A 1 857 ? 56.174 -1.158 -23.618 1.00 69.44 857 GLN A C 1
ATOM 6981 O O . GLN A 1 857 ? 55.714 -1.145 -22.478 1.00 69.44 857 GLN A O 1
ATOM 6986 N N . LEU A 1 858 ? 55.560 -0.551 -24.639 1.00 73.00 858 LEU A N 1
ATOM 6987 C CA . LEU A 1 858 ? 54.272 0.141 -24.500 1.00 73.00 858 LEU A CA 1
ATOM 6988 C C . LEU A 1 858 ? 53.134 -0.835 -24.176 1.00 73.00 858 LEU A C 1
ATOM 6990 O O . LEU A 1 858 ? 52.340 -0.565 -23.279 1.00 73.00 858 LEU A O 1
ATOM 6994 N N . LEU A 1 859 ? 53.107 -2.003 -24.823 1.00 76.75 859 LEU A N 1
ATOM 6995 C CA . LEU A 1 859 ? 52.183 -3.087 -24.486 1.00 76.75 859 LEU A CA 1
ATOM 6996 C C . LEU A 1 859 ? 52.426 -3.618 -23.073 1.00 76.75 859 LEU A C 1
ATOM 6998 O O . LEU A 1 859 ? 51.470 -3.958 -22.390 1.00 76.75 859 LEU A O 1
ATOM 7002 N N . LYS A 1 860 ? 53.672 -3.655 -22.593 1.00 75.94 860 LYS A N 1
ATOM 7003 C CA . LYS A 1 860 ? 53.993 -4.074 -21.221 1.00 75.94 860 LYS A CA 1
ATOM 7004 C C . LYS A 1 860 ? 53.469 -3.077 -20.188 1.00 75.94 860 LYS A C 1
ATOM 7006 O O . LYS A 1 860 ? 52.900 -3.499 -19.190 1.00 75.94 860 LYS A O 1
ATOM 7011 N N . VAL A 1 861 ? 53.613 -1.775 -20.445 1.00 79.38 861 VAL A N 1
ATOM 7012 C CA . VAL A 1 861 ? 53.043 -0.714 -19.595 1.00 79.38 861 VAL A CA 1
ATOM 7013 C C . VAL A 1 861 ? 51.515 -0.781 -19.595 1.00 79.38 861 VAL A C 1
ATOM 7015 O O . VAL A 1 861 ? 50.905 -0.664 -18.537 1.00 79.38 861 VAL A O 1
ATOM 7018 N N . GLU A 1 862 ? 50.897 -1.042 -20.747 1.00 74.31 862 GLU A N 1
ATOM 7019 C CA . GLU A 1 862 ? 49.442 -1.183 -20.856 1.00 74.31 862 GLU A CA 1
ATOM 7020 C C . GLU A 1 862 ? 48.926 -2.471 -20.193 1.00 74.31 862 GLU A C 1
ATOM 7022 O O . GLU A 1 862 ? 47.894 -2.450 -19.532 1.00 74.31 862 GLU A O 1
ATOM 7027 N N . ILE A 1 863 ? 49.669 -3.579 -20.282 1.00 77.81 863 ILE A N 1
ATOM 7028 C CA . ILE A 1 863 ? 49.359 -4.825 -19.567 1.00 77.81 863 ILE A CA 1
ATOM 7029 C C . ILE A 1 863 ? 49.459 -4.618 -18.053 1.00 77.81 863 ILE A C 1
ATOM 7031 O O . ILE A 1 863 ? 48.585 -5.091 -17.334 1.00 77.81 863 ILE A O 1
ATOM 7035 N N . GLU A 1 864 ? 50.470 -3.905 -17.551 1.00 78.44 864 GLU A N 1
ATOM 7036 C CA . GLU A 1 864 ? 50.567 -3.597 -16.116 1.00 78.44 864 GLU A CA 1
ATOM 7037 C C . GLU A 1 864 ? 49.459 -2.637 -15.659 1.00 78.44 864 GLU A C 1
ATOM 7039 O O . GLU A 1 864 ? 48.860 -2.849 -14.606 1.00 78.44 864 GLU A O 1
ATOM 7044 N N . ARG A 1 865 ? 49.086 -1.652 -16.486 1.00 84.69 865 ARG A N 1
ATOM 7045 C CA . ARG A 1 865 ? 47.930 -0.776 -16.233 1.00 84.69 865 ARG A CA 1
ATOM 7046 C C . ARG A 1 865 ? 46.626 -1.576 -16.149 1.00 84.69 865 ARG A C 1
ATOM 7048 O O . ARG A 1 865 ? 45.857 -1.395 -15.208 1.00 84.69 865 ARG A O 1
ATOM 7055 N N . LEU A 1 866 ? 46.399 -2.489 -17.095 1.00 77.75 866 LEU A N 1
ATOM 7056 C CA . LEU A 1 866 ? 45.218 -3.355 -17.129 1.00 77.75 866 LEU A CA 1
ATOM 7057 C C . LEU A 1 866 ? 45.206 -4.367 -15.980 1.00 77.75 866 LEU A C 1
ATOM 7059 O O . LEU A 1 866 ? 44.144 -4.617 -15.420 1.00 77.75 866 LEU A O 1
ATOM 7063 N N . LYS A 1 867 ? 46.362 -4.911 -15.577 1.00 78.81 867 LYS A N 1
ATOM 7064 C CA . LYS A 1 867 ? 46.477 -5.741 -14.368 1.00 78.81 867 LYS A CA 1
ATOM 7065 C C . LYS A 1 867 ? 46.096 -4.957 -13.122 1.00 78.81 867 LYS A C 1
ATOM 7067 O O . LYS A 1 867 ? 45.369 -5.482 -12.292 1.00 78.81 867 LYS A O 1
ATOM 7072 N N . GLN A 1 868 ? 46.536 -3.707 -13.008 1.00 75.50 868 GLN A N 1
ATOM 7073 C CA . GLN A 1 868 ? 46.226 -2.863 -11.858 1.00 75.50 868 GLN A CA 1
ATOM 7074 C C . GLN A 1 868 ? 44.747 -2.441 -11.824 1.00 75.50 868 GLN A C 1
ATOM 7076 O O . GLN A 1 868 ? 44.154 -2.315 -10.757 1.00 75.50 868 GLN A O 1
ATOM 7081 N N . GLU A 1 869 ? 44.107 -2.284 -12.984 1.00 76.00 869 GLU A N 1
ATOM 7082 C CA . GLU A 1 869 ? 42.649 -2.142 -13.072 1.00 76.00 869 GLU A CA 1
ATOM 7083 C C . GLU A 1 869 ? 41.906 -3.437 -12.715 1.00 76.00 869 GLU A C 1
ATOM 7085 O O . GLU A 1 869 ? 40.849 -3.371 -12.089 1.00 76.00 869 GLU A O 1
ATOM 7090 N N . LEU A 1 870 ? 42.449 -4.604 -13.076 1.00 74.50 870 LEU A N 1
ATOM 7091 C CA . LEU A 1 870 ? 41.896 -5.914 -12.722 1.00 74.50 870 LEU A CA 1
ATOM 7092 C C . LEU A 1 870 ? 41.979 -6.172 -11.217 1.00 74.50 870 LEU A C 1
ATOM 7094 O O . LEU A 1 870 ? 40.966 -6.526 -10.626 1.00 74.50 870 LEU A O 1
ATOM 7098 N N . THR A 1 871 ? 43.120 -5.894 -10.584 1.00 75.69 871 THR A N 1
ATOM 7099 C CA . THR A 1 871 ? 43.272 -6.029 -9.129 1.00 75.69 871 THR A CA 1
ATOM 7100 C C . THR A 1 871 ? 42.386 -5.037 -8.378 1.00 75.69 871 THR A C 1
ATOM 7102 O O . THR A 1 871 ? 41.750 -5.406 -7.397 1.00 75.69 871 THR A O 1
ATOM 7105 N N . ASN A 1 872 ? 42.241 -3.800 -8.867 1.00 74.75 872 ASN A N 1
ATOM 7106 C CA . ASN A 1 872 ? 41.295 -2.838 -8.290 1.00 74.75 872 ASN A CA 1
ATOM 7107 C C . ASN A 1 872 ? 39.832 -3.293 -8.443 1.00 74.75 872 ASN A C 1
ATOM 7109 O O . ASN A 1 872 ? 39.016 -3.068 -7.548 1.00 74.75 872 ASN A O 1
ATOM 7113 N N . LYS A 1 873 ? 39.482 -3.949 -9.557 1.00 73.56 873 LYS A N 1
ATOM 7114 C CA . LYS A 1 873 ? 38.155 -4.552 -9.748 1.00 73.56 873 LYS A CA 1
ATOM 7115 C C . LYS A 1 873 ? 37.945 -5.789 -8.874 1.00 73.56 873 LYS A C 1
ATOM 7117 O O . LYS A 1 873 ? 36.846 -5.946 -8.356 1.00 73.56 873 LYS A O 1
ATOM 7122 N N . GLU A 1 874 ? 38.963 -6.618 -8.664 1.00 69.88 874 GLU A N 1
ATOM 7123 C CA . GLU A 1 874 ? 38.920 -7.763 -7.744 1.00 69.88 874 GLU A CA 1
ATOM 7124 C C . GLU A 1 874 ? 38.764 -7.313 -6.290 1.00 69.88 874 GLU A C 1
ATOM 7126 O O . GLU A 1 874 ? 37.905 -7.840 -5.592 1.00 69.88 874 GLU A O 1
ATOM 7131 N N . ILE A 1 875 ? 39.486 -6.274 -5.859 1.00 72.19 875 ILE A N 1
ATOM 7132 C CA . ILE A 1 875 ? 39.322 -5.670 -4.527 1.00 72.19 875 ILE A CA 1
ATOM 7133 C C . ILE A 1 875 ? 37.901 -5.106 -4.360 1.00 72.19 875 ILE A C 1
ATOM 7135 O O . ILE A 1 875 ? 37.276 -5.314 -3.322 1.00 72.19 875 ILE A O 1
ATOM 7139 N N . ASN A 1 876 ? 37.341 -4.457 -5.388 1.00 66.25 876 ASN A N 1
ATOM 7140 C CA . ASN A 1 876 ? 35.952 -3.982 -5.356 1.00 66.25 876 ASN A CA 1
ATOM 7141 C C . ASN A 1 876 ? 34.921 -5.125 -5.364 1.00 66.25 876 ASN A C 1
ATOM 7143 O O . ASN A 1 876 ? 33.894 -5.021 -4.695 1.00 66.25 876 ASN A O 1
ATOM 7147 N N . LEU A 1 877 ? 35.179 -6.224 -6.080 1.00 67.00 877 LEU A N 1
ATOM 7148 C CA . LEU A 1 877 ? 34.350 -7.435 -6.045 1.00 67.00 877 LEU A CA 1
ATOM 7149 C C . LEU A 1 877 ? 34.412 -8.114 -4.672 1.00 67.00 877 LEU A C 1
ATOM 7151 O O . LEU A 1 877 ? 33.391 -8.583 -4.174 1.00 67.00 877 LEU A O 1
ATOM 7155 N N . GLN A 1 878 ? 35.578 -8.112 -4.031 1.00 66.94 878 GLN A N 1
ATOM 7156 C CA . GLN A 1 878 ? 35.782 -8.671 -2.701 1.00 66.94 878 GLN A CA 1
ATOM 7157 C C . GLN A 1 878 ? 35.090 -7.820 -1.624 1.00 66.94 878 GLN A C 1
ATOM 7159 O O . GLN A 1 878 ? 34.356 -8.375 -0.807 1.00 66.94 878 GLN A O 1
ATOM 7164 N N . ALA A 1 879 ? 35.192 -6.487 -1.706 1.00 65.88 879 ALA A N 1
ATOM 7165 C CA . ALA A 1 879 ? 34.448 -5.550 -0.858 1.00 65.88 879 ALA A CA 1
ATOM 7166 C C . ALA A 1 879 ? 32.924 -5.641 -1.073 1.00 65.88 879 ALA A C 1
ATOM 7168 O O . ALA A 1 879 ? 32.145 -5.529 -0.127 1.00 65.88 879 ALA A O 1
ATOM 7169 N N . SER A 1 880 ? 32.474 -5.904 -2.304 1.00 55.03 880 SER A N 1
ATOM 7170 C CA . SER A 1 880 ? 31.065 -6.199 -2.582 1.00 55.03 880 SER A CA 1
ATOM 7171 C C . SER A 1 880 ? 30.642 -7.555 -1.993 1.00 55.03 880 SER A C 1
ATOM 7173 O O . SER A 1 880 ? 29.548 -7.659 -1.446 1.00 55.03 880 SER A O 1
ATOM 7175 N N . SER A 1 881 ? 31.517 -8.571 -1.994 1.00 56.09 881 SER A N 1
ATOM 7176 C CA . SER A 1 881 ? 31.260 -9.869 -1.343 1.00 56.09 881 SER A CA 1
ATOM 7177 C C . SER A 1 881 ? 31.143 -9.767 0.186 1.00 56.09 881 SER A C 1
ATOM 7179 O O . SER A 1 881 ? 30.309 -10.444 0.787 1.00 56.09 881 SER A O 1
ATOM 7181 N N . GLU A 1 882 ? 31.891 -8.858 0.817 1.00 59.88 882 GLU A N 1
ATOM 7182 C CA . GLU A 1 882 ? 31.759 -8.549 2.247 1.00 59.88 882 GLU A CA 1
ATOM 7183 C C . GLU A 1 882 ? 30.418 -7.861 2.563 1.00 59.88 882 GLU A C 1
ATOM 7185 O O . GLU A 1 882 ? 29.809 -8.131 3.599 1.00 59.88 882 GLU A O 1
ATOM 7190 N N . GLN A 1 883 ? 29.878 -7.052 1.641 1.00 58.53 883 GLN A N 1
ATOM 7191 C CA . GLN A 1 883 ? 28.513 -6.521 1.764 1.00 58.53 883 GLN A CA 1
ATOM 7192 C C . GLN A 1 883 ? 27.443 -7.621 1.641 1.00 58.53 883 GLN A C 1
ATOM 7194 O O . GLN A 1 883 ? 26.434 -7.565 2.345 1.00 58.53 883 GLN A O 1
ATOM 7199 N N . PHE A 1 884 ? 27.672 -8.660 0.828 1.00 55.16 884 PHE A N 1
ATOM 7200 C CA . PHE A 1 884 ? 26.790 -9.834 0.775 1.00 55.16 884 PHE A CA 1
ATOM 7201 C C . PHE A 1 884 ? 26.818 -10.661 2.072 1.00 55.16 884 PHE A C 1
ATOM 7203 O O . PHE A 1 884 ? 25.785 -11.208 2.459 1.00 55.16 884 PHE A O 1
ATOM 7210 N N . ALA A 1 885 ? 27.943 -10.702 2.795 1.00 56.56 885 ALA A N 1
ATOM 7211 C CA . ALA A 1 885 ? 28.002 -11.323 4.122 1.00 56.56 885 ALA A CA 1
ATOM 7212 C C . ALA A 1 885 ? 27.139 -10.568 5.155 1.00 56.56 885 ALA A C 1
ATOM 7214 O O . ALA A 1 885 ? 26.433 -11.202 5.938 1.00 56.56 885 ALA A O 1
ATOM 7215 N N . GLY A 1 886 ? 27.110 -9.230 5.095 1.00 63.72 886 GLY A N 1
ATOM 7216 C CA . GLY A 1 886 ? 26.205 -8.410 5.911 1.00 63.72 886 GLY A CA 1
ATOM 7217 C C . GLY A 1 886 ? 24.723 -8.611 5.566 1.00 63.72 886 GLY A C 1
ATOM 7218 O O . GLY A 1 886 ? 23.875 -8.615 6.457 1.00 63.72 886 GLY A O 1
ATOM 7219 N N . ILE A 1 887 ? 24.395 -8.853 4.291 1.00 62.34 887 ILE A N 1
ATOM 7220 C CA . ILE A 1 887 ? 23.030 -9.215 3.868 1.00 62.34 887 ILE A CA 1
ATOM 7221 C C . ILE A 1 887 ? 22.632 -10.585 4.439 1.00 62.34 887 ILE A C 1
ATOM 7223 O O . ILE A 1 887 ? 21.535 -10.710 4.971 1.00 62.34 887 ILE A O 1
ATOM 7227 N N . ALA A 1 888 ? 23.529 -11.575 4.433 1.00 62.81 888 ALA A N 1
ATOM 7228 C CA . ALA A 1 888 ? 23.268 -12.899 5.010 1.00 62.81 888 ALA A CA 1
ATOM 7229 C C . ALA A 1 888 ? 23.090 -12.879 6.545 1.00 62.81 888 ALA A C 1
ATOM 7231 O O . ALA A 1 888 ? 22.412 -13.738 7.115 1.00 62.81 888 ALA A O 1
ATOM 7232 N N . GLU A 1 889 ? 23.698 -11.914 7.239 1.00 66.56 889 GLU A N 1
ATOM 7233 C CA . GLU A 1 889 ? 23.478 -11.677 8.671 1.00 66.56 889 GLU A CA 1
ATOM 7234 C C . GLU A 1 889 ? 22.112 -11.018 8.920 1.00 66.56 889 GLU A C 1
ATOM 7236 O O . GLU A 1 889 ? 21.360 -11.460 9.789 1.00 66.56 889 GLU A O 1
ATOM 7241 N N . LYS A 1 890 ? 21.718 -10.051 8.078 1.00 69.62 890 LYS A N 1
ATOM 7242 C CA . LYS A 1 890 ? 20.372 -9.456 8.107 1.00 69.62 890 LYS A CA 1
ATOM 7243 C C . LYS A 1 890 ? 19.262 -10.426 7.705 1.00 69.62 890 LYS A C 1
ATOM 7245 O O . LYS A 1 890 ? 18.169 -10.342 8.257 1.00 69.62 890 LYS A O 1
ATOM 7250 N N . GLU A 1 891 ? 19.527 -11.378 6.816 1.00 70.81 891 GLU A N 1
ATOM 7251 C CA . GLU A 1 891 ? 18.601 -12.470 6.490 1.00 70.81 891 GLU A CA 1
ATOM 7252 C C . GLU A 1 891 ? 18.393 -13.411 7.686 1.00 70.81 891 GLU A C 1
ATOM 7254 O O . GLU A 1 891 ? 17.252 -13.759 7.986 1.00 70.81 891 GLU A O 1
ATOM 7259 N N . ARG A 1 892 ? 19.454 -13.738 8.441 1.00 73.44 892 ARG A N 1
ATOM 7260 C CA . ARG A 1 892 ? 19.335 -14.512 9.691 1.00 73.44 892 ARG A CA 1
ATOM 7261 C C . ARG A 1 892 ? 18.599 -13.754 10.792 1.00 73.44 892 ARG A C 1
ATOM 7263 O O . ARG A 1 892 ? 17.759 -14.343 11.467 1.00 73.44 892 ARG A O 1
ATOM 7270 N N . GLU A 1 893 ? 18.873 -12.460 10.970 1.00 76.38 893 GLU A N 1
ATOM 7271 C CA . GLU A 1 893 ? 18.104 -11.612 11.895 1.00 76.38 893 GLU A CA 1
ATOM 7272 C C . GLU A 1 893 ? 16.615 -11.587 11.506 1.00 76.38 893 GLU A C 1
ATOM 7274 O O . GLU A 1 893 ? 15.746 -11.678 12.371 1.00 76.38 893 GLU A O 1
ATOM 7279 N N . MET A 1 894 ? 16.307 -11.527 10.206 1.00 72.94 894 MET A N 1
ATOM 7280 C CA . MET A 1 894 ? 14.935 -11.555 9.698 1.00 72.94 894 MET A CA 1
ATOM 7281 C C . MET A 1 894 ? 14.256 -12.917 9.915 1.00 72.94 894 MET A C 1
ATOM 7283 O O . MET A 1 894 ? 13.062 -12.959 10.208 1.00 72.94 894 MET A O 1
ATOM 7287 N N . GLU A 1 895 ? 14.986 -14.028 9.803 1.00 79.12 895 GLU A N 1
ATOM 7288 C CA . GLU A 1 895 ? 14.482 -15.369 10.130 1.00 79.12 895 GLU A CA 1
ATOM 7289 C C . GLU A 1 895 ? 14.216 -15.545 11.629 1.00 79.12 895 GLU A C 1
ATOM 7291 O O . GLU A 1 895 ? 13.184 -16.109 11.997 1.00 79.12 895 GLU A O 1
ATOM 7296 N N . LEU A 1 896 ? 15.077 -15.004 12.497 1.00 79.94 896 LEU A N 1
ATOM 7297 C CA . LEU A 1 896 ? 14.856 -14.991 13.947 1.00 79.94 896 LEU A CA 1
ATOM 7298 C C . LEU A 1 896 ? 13.649 -14.124 14.328 1.00 79.94 896 LEU A C 1
ATOM 7300 O O . LEU A 1 896 ? 12.789 -14.579 15.078 1.00 79.94 896 LEU A O 1
ATOM 7304 N N . LEU A 1 897 ? 13.517 -12.931 13.742 1.00 80.56 897 LEU A N 1
ATOM 7305 C CA . LEU A 1 897 ? 12.347 -12.063 13.921 1.00 80.56 897 LEU A CA 1
ATOM 7306 C C . LEU A 1 897 ? 11.054 -12.719 13.415 1.00 80.56 897 LEU A C 1
ATOM 7308 O O . LEU A 1 897 ? 10.012 -12.592 14.054 1.00 80.56 897 LEU A O 1
ATOM 7312 N N . LYS A 1 898 ? 11.101 -13.458 12.298 1.00 80.62 898 LYS A N 1
ATOM 7313 C CA . LYS A 1 898 ? 9.957 -14.251 11.815 1.00 80.62 898 LYS A CA 1
ATOM 7314 C C . LYS A 1 898 ? 9.591 -15.373 12.787 1.00 80.62 898 LYS A C 1
ATOM 7316 O O . LYS A 1 898 ? 8.406 -15.594 13.029 1.00 80.62 898 LYS A O 1
ATOM 7321 N N . ALA A 1 899 ? 10.578 -16.059 13.362 1.00 78.50 899 ALA A N 1
ATOM 7322 C CA . ALA A 1 899 ? 10.341 -17.098 14.361 1.00 78.50 899 ALA A CA 1
ATOM 7323 C C . ALA A 1 899 ? 9.750 -16.525 15.664 1.00 78.50 899 ALA A C 1
ATOM 7325 O O . ALA A 1 899 ? 8.817 -17.106 16.220 1.00 78.50 899 ALA A O 1
ATOM 7326 N N . GLU A 1 900 ? 10.230 -15.365 16.123 1.00 79.81 900 GLU A N 1
ATOM 7327 C CA . GLU A 1 900 ? 9.642 -14.641 17.257 1.00 79.81 900 GLU A CA 1
ATOM 7328 C C . GLU A 1 900 ? 8.215 -14.175 16.960 1.00 79.81 900 GLU A C 1
ATOM 7330 O O . GLU A 1 900 ? 7.337 -14.314 17.811 1.00 79.81 900 GLU A O 1
ATOM 7335 N N . PHE A 1 901 ? 7.946 -13.691 15.745 1.00 77.88 901 PHE A N 1
ATOM 7336 C CA . PHE A 1 901 ? 6.608 -13.275 15.337 1.00 77.88 901 PHE A CA 1
ATOM 7337 C C . PHE A 1 901 ? 5.614 -14.445 15.337 1.00 77.88 901 PHE A C 1
ATOM 7339 O O . PHE A 1 901 ? 4.515 -14.313 15.874 1.00 77.88 901 PHE A O 1
ATOM 7346 N N . GLU A 1 902 ? 5.999 -15.610 14.808 1.00 81.56 902 GLU A N 1
ATOM 7347 C CA . GLU A 1 902 ? 5.147 -16.807 14.848 1.00 81.56 902 GLU A CA 1
ATOM 7348 C C . GLU A 1 902 ? 4.952 -17.332 16.280 1.00 81.56 902 GLU A C 1
ATOM 7350 O O . GLU A 1 902 ? 3.846 -17.741 16.637 1.00 81.56 902 GLU A O 1
ATOM 7355 N N . ARG A 1 903 ? 5.963 -17.222 17.153 1.00 85.12 903 ARG A N 1
ATOM 7356 C CA . ARG A 1 903 ? 5.814 -17.550 18.579 1.00 85.12 903 ARG A CA 1
ATOM 7357 C C . ARG A 1 903 ? 4.846 -16.598 19.293 1.00 85.12 903 ARG A C 1
ATOM 7359 O O . ARG A 1 903 ? 3.987 -17.056 20.046 1.00 85.12 903 ARG A O 1
ATOM 7366 N N . ILE A 1 904 ? 4.946 -15.290 19.045 1.00 82.38 904 ILE A N 1
ATOM 7367 C CA . ILE A 1 904 ? 4.023 -14.282 19.596 1.00 82.38 904 ILE A CA 1
ATOM 7368 C C . ILE A 1 904 ? 2.600 -14.531 19.091 1.00 82.38 904 ILE A C 1
ATOM 7370 O O . ILE A 1 904 ? 1.648 -14.421 19.859 1.00 82.38 904 ILE A O 1
ATOM 7374 N N . LYS A 1 905 ? 2.443 -14.914 17.824 1.00 83.56 905 LYS A N 1
ATOM 7375 C CA . LYS A 1 905 ? 1.153 -15.247 17.216 1.00 83.56 905 LYS A CA 1
ATOM 7376 C C . LYS A 1 905 ? 0.531 -16.508 17.821 1.00 83.56 905 LYS A C 1
ATOM 7378 O O . LYS A 1 905 ? -0.666 -16.512 18.097 1.00 83.56 905 LYS A O 1
ATOM 7383 N N . GLU A 1 906 ? 1.320 -17.544 18.108 1.00 81.06 906 GLU A N 1
ATOM 7384 C CA . GLU A 1 906 ? 0.849 -18.720 18.856 1.00 81.06 906 GLU A CA 1
ATOM 7385 C C . GLU A 1 906 ? 0.463 -18.386 20.304 1.00 81.06 906 GLU A C 1
ATOM 7387 O O . GLU A 1 906 ? -0.531 -18.908 20.817 1.00 81.06 906 GLU A O 1
ATOM 7392 N N . GLU A 1 907 ? 1.215 -17.514 20.982 1.00 82.00 907 GLU A N 1
ATOM 7393 C CA . GLU A 1 907 ? 0.855 -17.037 22.322 1.00 82.00 907 GLU A CA 1
ATOM 7394 C C . GLU A 1 907 ? -0.409 -16.169 22.310 1.00 82.00 907 GLU A C 1
ATOM 7396 O O . GLU A 1 907 ? -1.244 -16.301 23.209 1.00 82.00 907 GLU A O 1
ATOM 7401 N N . LEU A 1 908 ? -0.591 -15.331 21.286 1.00 80.69 908 LEU A N 1
ATOM 7402 C CA . LEU A 1 908 ? -1.798 -14.532 21.086 1.00 80.69 908 LEU A CA 1
ATOM 7403 C C . LEU A 1 908 ? -3.010 -15.441 20.847 1.00 80.69 908 LEU A C 1
ATOM 7405 O O . LEU A 1 908 ? -3.999 -15.308 21.559 1.00 80.69 908 LEU A O 1
ATOM 7409 N N . ALA A 1 909 ? -2.895 -16.437 19.964 1.00 79.31 909 ALA A N 1
ATOM 7410 C CA . ALA A 1 909 ? -3.958 -17.408 19.699 1.00 79.31 909 ALA A CA 1
ATOM 7411 C C . ALA A 1 909 ? -4.335 -18.223 20.953 1.00 79.31 909 ALA A C 1
ATOM 7413 O O . ALA A 1 909 ? -5.512 -18.476 21.215 1.00 79.31 909 ALA A O 1
ATOM 7414 N N . LYS A 1 910 ? -3.353 -18.602 21.787 1.00 83.19 910 LYS A N 1
ATOM 7415 C CA . LYS A 1 910 ? -3.620 -19.243 23.089 1.00 83.19 910 LYS A CA 1
ATOM 7416 C C . LYS A 1 910 ? -4.329 -18.298 24.060 1.00 83.19 910 LYS A C 1
ATOM 7418 O O . LYS A 1 910 ? -5.239 -18.732 24.766 1.00 83.19 910 LYS A O 1
ATOM 7423 N N . LYS A 1 911 ? -3.935 -17.021 24.112 1.00 80.56 911 LYS A N 1
ATOM 7424 C CA . LYS A 1 911 ? -4.595 -16.008 24.951 1.00 80.56 911 LYS A CA 1
ATOM 7425 C C . LYS A 1 911 ? -6.019 -15.719 24.476 1.00 80.56 911 LYS A C 1
ATOM 7427 O O . LYS A 1 911 ? -6.903 -15.627 25.320 1.00 80.56 911 LYS A O 1
ATOM 7432 N N . GLU A 1 912 ? -6.260 -15.663 23.171 1.00 82.75 912 GLU A N 1
ATOM 7433 C CA . GLU A 1 912 ? -7.595 -15.528 22.575 1.00 82.75 912 GLU A CA 1
ATOM 7434 C C . GLU A 1 912 ? -8.479 -16.735 22.901 1.00 82.75 912 GLU A C 1
ATOM 7436 O O . GLU A 1 912 ? -9.617 -16.559 23.326 1.00 82.75 912 GLU A O 1
ATOM 7441 N N . MET A 1 913 ? -7.945 -17.959 22.811 1.00 82.31 913 MET A N 1
ATOM 7442 C CA . MET A 1 913 ? -8.680 -19.172 23.190 1.00 82.31 913 MET A CA 1
ATOM 7443 C C . MET A 1 913 ? -9.026 -19.197 24.687 1.00 82.31 913 MET A C 1
ATOM 7445 O O . MET A 1 913 ? -10.138 -19.567 25.064 1.00 82.31 913 MET A O 1
ATOM 7449 N N . ASN A 1 914 ? -8.102 -18.761 25.548 1.00 82.88 914 ASN A N 1
ATOM 7450 C CA . ASN A 1 914 ? -8.349 -18.639 26.986 1.00 82.88 914 ASN A CA 1
ATOM 7451 C C . ASN A 1 914 ? -9.366 -17.533 27.306 1.00 82.88 914 ASN A C 1
ATOM 7453 O O . ASN A 1 914 ? -10.183 -17.702 28.209 1.00 82.88 914 ASN A O 1
ATOM 7457 N N . LEU A 1 915 ? -9.342 -16.420 26.566 1.00 82.56 915 LEU A N 1
ATOM 7458 C CA . LEU A 1 915 ? -10.312 -15.335 26.704 1.00 82.56 915 LEU A CA 1
ATOM 7459 C C . LEU A 1 915 ? -11.711 -15.794 26.273 1.00 82.56 915 LEU A C 1
ATOM 7461 O O . LEU A 1 915 ? -12.666 -15.552 27.002 1.00 82.56 915 LEU A O 1
ATOM 7465 N N . LEU A 1 916 ? -11.822 -16.529 25.163 1.00 82.69 916 LEU A N 1
ATOM 7466 C CA . LEU A 1 916 ? -13.066 -17.161 24.711 1.00 82.69 916 LEU A CA 1
ATOM 7467 C C . LEU A 1 916 ? -13.632 -18.113 25.770 1.00 82.69 916 LEU A C 1
ATOM 7469 O O . LEU A 1 916 ? -14.798 -17.994 26.135 1.00 82.69 916 LEU A O 1
ATOM 7473 N N . GLN A 1 917 ? -12.798 -18.985 26.347 1.00 80.50 917 GLN A N 1
ATOM 7474 C CA . GLN A 1 917 ? -13.223 -19.865 27.443 1.00 80.50 917 GLN A CA 1
ATOM 7475 C C . GLN A 1 917 ? -13.627 -19.093 28.711 1.00 80.50 917 GLN A C 1
ATOM 7477 O O . GLN A 1 917 ? -14.529 -19.521 29.433 1.00 80.50 917 GLN A O 1
ATOM 7482 N N . ALA A 1 918 ? -12.978 -17.965 29.012 1.00 75.00 918 ALA A N 1
ATOM 7483 C CA . ALA A 1 918 ? -13.345 -17.116 30.144 1.00 75.00 918 ALA A CA 1
ATOM 7484 C C . ALA A 1 918 ? -14.671 -16.374 29.902 1.00 75.00 918 ALA A C 1
ATOM 7486 O O . ALA A 1 918 ? -15.493 -16.295 30.814 1.00 75.00 918 ALA A O 1
ATOM 7487 N N . MET A 1 919 ? -14.909 -15.889 28.680 1.00 78.25 919 MET A N 1
ATOM 7488 C CA . MET A 1 919 ? -16.173 -15.268 28.273 1.00 78.25 919 MET A CA 1
ATOM 7489 C C . MET A 1 919 ? -17.329 -16.271 28.316 1.00 78.25 919 MET A C 1
ATOM 7491 O O . MET A 1 919 ? -18.396 -15.945 28.826 1.00 78.25 919 MET A O 1
ATOM 7495 N N . GLU A 1 920 ? -17.105 -17.506 27.866 1.00 81.50 920 GLU A N 1
ATOM 7496 C CA . GLU A 1 920 ? -18.105 -18.578 27.913 1.00 81.50 920 GLU A CA 1
ATOM 7497 C C . GLU A 1 920 ? -18.465 -18.945 29.366 1.00 81.50 920 GLU A C 1
ATOM 7499 O O . GLU A 1 920 ? -19.641 -19.043 29.717 1.00 81.50 920 GLU A O 1
ATOM 7504 N N . ARG A 1 921 ? -17.472 -19.014 30.267 1.00 80.94 921 ARG A N 1
ATOM 7505 C CA . ARG A 1 921 ? -17.706 -19.198 31.713 1.00 80.94 921 ARG A CA 1
ATOM 7506 C C . ARG A 1 921 ? -18.428 -18.020 32.367 1.00 80.94 921 ARG A C 1
ATOM 7508 O O . ARG A 1 921 ? -19.226 -18.239 33.277 1.00 80.94 921 ARG A O 1
ATOM 7515 N N . LEU A 1 922 ? -18.150 -16.786 31.945 1.00 77.94 922 LEU A N 1
ATOM 7516 C CA . LEU A 1 922 ? -18.859 -15.602 32.439 1.00 77.94 922 LEU A CA 1
ATOM 7517 C C . LEU A 1 922 ? -20.322 -15.611 31.988 1.00 77.94 922 LEU A C 1
ATOM 7519 O O . LEU A 1 922 ? -21.192 -15.390 32.825 1.00 77.94 922 LEU A O 1
ATOM 7523 N N . ALA A 1 923 ? -20.600 -15.969 30.732 1.00 79.38 923 ALA A N 1
ATOM 7524 C CA . ALA A 1 923 ? -21.963 -16.131 30.232 1.00 79.38 923 ALA A CA 1
ATOM 7525 C C . ALA A 1 923 ? -22.727 -17.232 30.994 1.00 79.38 923 ALA A C 1
ATOM 7527 O O . ALA A 1 923 ? -23.876 -17.034 31.387 1.00 79.38 923 ALA A O 1
ATOM 7528 N N . GLU A 1 924 ? -22.086 -18.370 31.293 1.00 81.00 924 GLU A N 1
ATOM 7529 C CA . GLU A 1 924 ? -22.687 -19.421 32.128 1.00 81.00 924 GLU A CA 1
ATOM 7530 C C . GLU A 1 924 ? -22.993 -18.953 33.562 1.00 81.00 924 GLU A C 1
ATOM 7532 O O . GLU A 1 924 ? -24.006 -19.349 34.147 1.00 81.00 924 GLU A O 1
ATOM 7537 N N . LEU A 1 925 ? -22.118 -18.138 34.157 1.00 76.88 925 LEU A N 1
ATOM 7538 C CA . LEU A 1 925 ? -22.335 -17.568 35.489 1.00 76.88 925 LEU A CA 1
ATOM 7539 C C . LEU A 1 925 ? -23.446 -16.514 35.485 1.00 76.88 925 LEU A C 1
ATOM 7541 O O . LEU A 1 925 ? -24.211 -16.442 36.444 1.00 76.88 925 LEU A O 1
ATOM 7545 N N . GLU A 1 926 ? -23.568 -15.741 34.410 1.00 79.56 926 GLU A N 1
ATOM 7546 C CA . GLU A 1 926 ? -24.605 -14.725 34.240 1.00 79.56 926 GLU A CA 1
ATOM 7547 C C . GLU A 1 926 ? -25.996 -15.366 34.110 1.00 79.56 926 GLU A C 1
ATOM 7549 O O . GLU A 1 926 ? -26.930 -14.951 34.797 1.00 79.56 926 GLU A O 1
ATOM 7554 N N . VAL A 1 927 ? -26.112 -16.470 33.361 1.00 82.88 927 VAL A N 1
ATOM 7555 C CA . VAL A 1 927 ? -27.341 -17.285 33.300 1.00 82.88 927 VAL A CA 1
ATOM 7556 C C . VAL A 1 927 ? -27.696 -17.858 34.676 1.00 82.88 927 VAL A C 1
ATOM 7558 O O . VAL A 1 927 ? -28.834 -17.730 35.122 1.00 82.88 927 VAL A O 1
ATOM 7561 N N . LYS A 1 928 ? -26.724 -18.420 35.408 1.00 79.19 928 LYS A N 1
ATOM 7562 C CA . LYS A 1 928 ? -26.958 -18.933 36.773 1.00 79.19 928 LYS A CA 1
ATOM 7563 C C . LYS A 1 928 ? -27.341 -17.830 37.765 1.00 79.19 928 LYS A C 1
ATOM 7565 O O . LYS A 1 928 ? -28.123 -18.079 38.681 1.00 79.19 928 LYS A O 1
ATOM 7570 N N . SER A 1 929 ? -26.813 -16.618 37.596 1.00 79.75 929 SER A N 1
ATOM 7571 C CA . SER A 1 929 ? -27.192 -15.449 38.397 1.00 79.75 929 SER A CA 1
ATOM 7572 C C . SER A 1 929 ? -28.644 -15.044 38.134 1.00 79.75 929 SER A C 1
ATOM 7574 O O . SER A 1 929 ? -29.387 -14.803 39.083 1.00 79.75 929 SER A O 1
ATOM 7576 N N . GLN A 1 930 ? -29.070 -15.033 36.868 1.00 81.06 930 GLN A N 1
ATOM 7577 C CA . GLN A 1 930 ? -30.461 -14.762 36.489 1.00 81.06 930 GLN A CA 1
ATOM 7578 C C . GLN A 1 930 ? -31.417 -15.844 37.022 1.00 81.06 930 GLN A C 1
ATOM 7580 O O . GLN A 1 930 ? -32.482 -15.524 37.548 1.00 81.06 930 GLN A O 1
ATOM 7585 N N . GLU A 1 931 ? -31.026 -17.122 36.971 1.00 83.19 931 GLU A N 1
ATOM 7586 C CA . GLU A 1 931 ? -31.790 -18.224 37.577 1.00 83.19 931 GLU A CA 1
ATOM 7587 C C . GLU A 1 931 ? -31.920 -18.072 39.103 1.00 83.19 931 GLU A C 1
ATOM 7589 O O . GLU A 1 931 ? -33.000 -18.286 39.659 1.00 83.19 931 GLU A O 1
ATOM 7594 N N . ALA A 1 932 ? -30.850 -17.661 39.793 1.00 77.00 932 ALA A N 1
ATOM 7595 C CA . ALA A 1 932 ? -30.879 -17.400 41.231 1.00 77.00 932 ALA A CA 1
ATOM 7596 C C . ALA A 1 932 ? -31.788 -16.211 41.593 1.00 77.00 932 ALA A C 1
ATOM 7598 O O . ALA A 1 932 ? -32.472 -16.252 42.617 1.00 77.00 932 ALA A O 1
ATOM 7599 N N . GLU A 1 933 ? -31.834 -15.176 40.754 1.00 82.38 933 GLU A N 1
ATOM 7600 C CA . GLU A 1 933 ? -32.700 -14.009 40.940 1.00 82.38 933 GLU A CA 1
ATOM 7601 C C . GLU A 1 933 ? -34.181 -14.353 40.710 1.00 82.38 933 GLU A C 1
ATOM 7603 O O . GLU A 1 933 ? -35.038 -13.957 41.501 1.00 82.38 933 GLU A O 1
ATOM 7608 N N . LEU A 1 934 ? -34.489 -15.192 39.714 1.00 83.38 934 LEU A N 1
ATOM 7609 C CA . LEU A 1 934 ? -35.836 -15.738 39.510 1.00 83.38 934 LEU A CA 1
ATOM 7610 C C . LEU A 1 934 ? -36.288 -16.612 40.688 1.00 83.38 934 LEU A C 1
ATOM 7612 O O . LEU A 1 934 ? -37.414 -16.467 41.163 1.00 83.38 934 LEU A O 1
ATOM 7616 N N . LEU A 1 935 ? -35.409 -17.479 41.203 1.00 85.94 935 LEU A N 1
ATOM 7617 C CA . LEU A 1 935 ? -35.697 -18.283 42.394 1.00 85.94 935 LEU A CA 1
ATOM 7618 C C . LEU A 1 935 ? -35.889 -17.413 43.641 1.00 85.94 935 LEU A C 1
ATOM 7620 O O . LEU A 1 935 ? -36.758 -17.705 44.459 1.00 85.94 935 LEU A O 1
ATOM 7624 N N . LYS A 1 936 ? -35.120 -16.330 43.786 1.00 86.19 936 LYS A N 1
ATOM 7625 C CA . LYS A 1 936 ? -35.277 -15.370 44.882 1.00 86.19 936 LYS A CA 1
ATOM 7626 C C . LYS A 1 936 ? -36.630 -14.660 44.815 1.00 86.19 936 LYS A C 1
ATOM 7628 O O . LYS A 1 936 ? -37.327 -14.612 45.825 1.00 86.19 936 LYS A O 1
ATOM 7633 N N . ASN A 1 937 ? -37.025 -14.185 43.635 1.00 85.25 937 ASN A N 1
ATOM 7634 C CA . ASN A 1 937 ? -38.327 -13.550 43.423 1.00 85.25 937 ASN A CA 1
ATOM 7635 C C . ASN A 1 937 ? -39.481 -14.523 43.721 1.00 85.25 937 ASN A C 1
ATOM 7637 O O . ASN A 1 937 ? -40.478 -14.136 44.328 1.00 85.25 937 ASN A O 1
ATOM 7641 N N . GLU A 1 938 ? -39.332 -15.801 43.364 1.00 87.12 938 GLU A N 1
ATOM 7642 C CA . GLU A 1 938 ? -40.318 -16.839 43.680 1.00 87.12 938 GLU A CA 1
ATOM 7643 C C . GLU A 1 938 ? -40.381 -17.147 45.186 1.00 87.12 938 GLU A C 1
ATOM 7645 O O . GLU A 1 938 ? -41.467 -17.323 45.739 1.00 87.12 938 GLU A O 1
ATOM 7650 N N . ILE A 1 939 ? -39.242 -17.153 45.885 1.00 82.44 939 ILE A N 1
ATOM 7651 C CA . ILE A 1 939 ? -39.196 -17.292 47.348 1.00 82.44 939 ILE A CA 1
ATOM 7652 C C . ILE A 1 939 ? -39.874 -16.098 48.030 1.00 82.44 939 ILE A C 1
ATOM 7654 O O . ILE A 1 939 ? -40.661 -16.308 48.950 1.00 82.44 939 ILE A O 1
ATOM 7658 N N . GLU A 1 940 ? -39.617 -14.866 47.584 1.00 85.38 940 GLU A N 1
ATOM 7659 C CA . GLU A 1 940 ? -40.263 -13.658 48.119 1.00 85.38 940 GLU A CA 1
ATOM 7660 C C . GLU A 1 940 ? -41.781 -13.681 47.878 1.00 85.38 940 GLU A C 1
ATOM 7662 O O . GLU A 1 940 ? -42.561 -13.378 48.785 1.00 85.38 940 GLU A O 1
ATOM 7667 N N . ARG A 1 941 ? -42.218 -14.141 46.698 1.00 90.56 941 ARG A N 1
ATOM 7668 C CA . ARG A 1 941 ? -43.635 -14.354 46.372 1.00 90.56 941 ARG A CA 1
ATOM 7669 C C . ARG A 1 941 ? -44.284 -15.379 47.309 1.00 90.56 941 ARG A C 1
ATOM 7671 O O . ARG A 1 941 ? -45.321 -15.092 47.903 1.00 90.56 941 ARG A O 1
ATOM 7678 N N . LEU A 1 942 ? -43.657 -16.544 47.491 1.00 85.25 942 LEU A N 1
ATOM 7679 C CA . LEU A 1 942 ? -44.142 -17.602 48.389 1.00 85.25 942 LEU A CA 1
ATOM 7680 C C . LEU A 1 942 ? -44.138 -17.167 49.867 1.00 85.25 942 LEU A C 1
ATOM 7682 O O . LEU A 1 942 ? -45.013 -17.572 50.632 1.00 85.25 942 LEU A O 1
ATOM 7686 N N . GLN A 1 943 ? -43.183 -16.330 50.283 1.00 82.31 943 GLN A N 1
ATOM 7687 C CA . GLN A 1 943 ? -43.165 -15.724 51.619 1.00 82.31 943 GLN A CA 1
ATOM 7688 C C . GLN A 1 943 ? -44.318 -14.733 51.814 1.00 82.31 943 GLN A C 1
ATOM 7690 O O . GLN A 1 943 ? -44.930 -14.728 52.883 1.00 82.31 943 GLN A O 1
ATOM 7695 N N . GLY A 1 944 ? -44.652 -13.945 50.786 1.00 85.81 944 GLY A N 1
ATOM 7696 C CA . GLY A 1 944 ? -45.834 -13.081 50.774 1.00 85.81 944 GLY A CA 1
ATOM 7697 C C . GLY A 1 944 ? -47.135 -13.874 50.927 1.00 85.81 944 GLY A C 1
ATOM 7698 O O . GLY A 1 944 ? -47.943 -13.568 51.802 1.00 85.81 944 GLY A O 1
ATOM 7699 N N . GLU A 1 945 ? -47.297 -14.958 50.164 1.00 86.25 945 GLU A N 1
ATOM 7700 C CA . GLU A 1 945 ? -48.467 -15.845 50.266 1.00 86.25 945 GLU A CA 1
ATOM 7701 C C . GLU A 1 945 ? -48.580 -16.513 51.648 1.00 86.25 945 GLU A C 1
ATOM 7703 O O . GLU A 1 945 ? -49.667 -16.600 52.223 1.00 86.25 945 GLU A O 1
ATOM 7708 N N . LEU A 1 946 ? -47.460 -16.955 52.230 1.00 79.56 946 LEU A N 1
ATOM 7709 C CA . LEU A 1 946 ? -47.431 -17.506 53.589 1.00 79.56 946 LEU A CA 1
ATOM 7710 C C . LEU A 1 946 ? -47.823 -16.468 54.651 1.00 79.56 946 LEU A C 1
ATOM 7712 O O . LEU A 1 946 ? -48.505 -16.822 55.618 1.00 79.56 946 LEU A O 1
ATOM 7716 N N . ALA A 1 947 ? -47.419 -15.207 54.480 1.00 81.81 947 ALA A N 1
ATOM 7717 C CA . ALA A 1 947 ? -47.798 -14.116 55.374 1.00 81.81 947 ALA A CA 1
ATOM 7718 C C . ALA A 1 947 ? -49.304 -13.814 55.291 1.00 81.81 947 ALA A C 1
ATOM 7720 O O . ALA A 1 947 ? -49.956 -13.693 56.331 1.00 81.81 947 ALA A O 1
ATOM 7721 N N . GLU A 1 948 ? -49.879 -13.782 54.085 1.00 84.62 948 GLU A N 1
ATOM 7722 C CA . GLU A 1 948 ? -51.324 -13.602 53.883 1.00 84.62 948 GLU A CA 1
ATOM 7723 C C . GLU A 1 948 ? -52.140 -14.751 54.490 1.00 84.62 948 GLU A C 1
ATOM 7725 O O . GLU A 1 948 ? -53.119 -14.512 55.201 1.00 84.62 948 GLU A O 1
ATOM 7730 N N . ILE A 1 949 ? -51.718 -16.005 54.290 1.00 83.94 949 ILE A N 1
ATOM 7731 C CA . ILE A 1 949 ? -52.359 -17.174 54.914 1.00 83.94 949 ILE A CA 1
ATOM 7732 C C . ILE A 1 949 ? -52.242 -17.107 56.447 1.00 83.94 949 ILE A C 1
ATOM 7734 O O . ILE A 1 949 ? -53.192 -17.448 57.160 1.00 83.94 949 ILE A O 1
ATOM 7738 N N . GLY A 1 950 ? -51.102 -16.643 56.970 1.00 81.75 950 GLY A N 1
ATOM 7739 C CA . GLY A 1 950 ? -50.896 -16.401 58.398 1.00 81.75 950 GLY A CA 1
ATOM 7740 C C . GLY A 1 950 ? -51.890 -15.385 58.965 1.00 81.75 950 GLY A C 1
ATOM 7741 O O . GLY A 1 950 ? -52.561 -15.672 59.959 1.00 81.75 950 GLY A O 1
ATOM 7742 N N . GLN A 1 951 ? -52.054 -14.250 58.284 1.00 82.88 951 GLN A N 1
ATOM 7743 C CA . GLN A 1 951 ? -52.995 -13.197 58.662 1.00 82.88 951 GLN A CA 1
ATOM 7744 C C . GLN A 1 951 ? -54.453 -13.682 58.601 1.00 82.88 951 GLN A C 1
ATOM 7746 O O . GLN A 1 951 ? -55.224 -13.460 59.535 1.00 82.88 951 GLN A O 1
ATOM 7751 N N . GLN A 1 952 ? -54.829 -14.424 57.554 1.00 83.44 952 GLN A N 1
ATOM 7752 C CA . GLN A 1 952 ? -56.168 -15.012 57.425 1.00 83.44 952 GLN A CA 1
ATOM 7753 C C . GLN A 1 952 ? -56.477 -16.015 58.543 1.00 83.44 952 GLN A C 1
ATOM 7755 O O . GLN A 1 952 ? -57.593 -16.042 59.071 1.00 83.44 952 GLN A O 1
ATOM 7760 N N . ARG A 1 953 ? -55.499 -16.840 58.933 1.00 82.75 953 ARG A N 1
ATOM 7761 C CA . ARG A 1 953 ? -55.646 -17.780 60.049 1.00 82.75 953 ARG A CA 1
ATOM 7762 C C . ARG A 1 953 ? -55.852 -17.042 61.373 1.00 82.75 953 ARG A C 1
ATOM 7764 O O . ARG A 1 953 ? -56.701 -17.456 62.161 1.00 82.75 953 ARG A O 1
ATOM 7771 N N . GLU A 1 954 ? -55.104 -15.971 61.615 1.00 80.81 954 GLU A N 1
ATOM 7772 C CA . GLU A 1 954 ? -55.210 -15.167 62.835 1.00 80.81 954 GLU A CA 1
ATOM 7773 C C . GLU A 1 954 ? -56.562 -14.441 62.915 1.00 80.81 954 GLU A C 1
ATOM 7775 O O . GLU A 1 954 ? -57.249 -14.520 63.935 1.00 80.81 954 GLU A O 1
ATOM 7780 N N . GLU A 1 955 ? -57.037 -13.867 61.806 1.00 81.06 955 GLU A N 1
ATOM 7781 C CA . GLU A 1 955 ? -58.388 -13.302 61.714 1.00 81.06 955 GLU A CA 1
ATOM 7782 C C . GLU A 1 955 ? -59.491 -14.340 61.966 1.00 81.06 955 GLU A C 1
ATOM 7784 O O . GLU A 1 955 ? -60.472 -14.059 62.662 1.00 81.06 955 GLU A O 1
ATOM 7789 N N . MET A 1 956 ? -59.358 -15.544 61.404 1.00 77.62 956 MET A N 1
ATOM 7790 C CA . MET A 1 956 ? -60.306 -16.640 61.628 1.00 77.62 956 MET A CA 1
ATOM 7791 C C . MET A 1 956 ? -60.295 -17.104 63.088 1.00 77.62 956 MET A C 1
ATOM 7793 O O . MET A 1 956 ? -61.352 -17.404 63.646 1.00 77.62 956 MET A O 1
ATOM 7797 N N . GLN A 1 957 ? -59.129 -17.112 63.732 1.00 80.19 957 GLN A N 1
ATOM 7798 C CA . GLN A 1 957 ? -58.983 -17.485 65.135 1.00 80.19 957 GLN A CA 1
ATOM 7799 C C . GLN A 1 957 ? -59.602 -16.439 66.077 1.00 80.19 957 GLN A C 1
ATOM 7801 O O . GLN A 1 957 ? -60.290 -16.814 67.027 1.00 80.19 957 GLN A O 1
ATOM 7806 N N . ILE A 1 958 ? -59.468 -15.145 65.760 1.00 80.12 958 ILE A N 1
ATOM 7807 C CA . ILE A 1 958 ? -60.162 -14.054 66.464 1.00 80.12 958 ILE A CA 1
ATOM 7808 C C . ILE A 1 958 ? -61.683 -14.187 66.299 1.00 80.12 958 ILE A C 1
ATOM 7810 O O . ILE A 1 958 ? -62.420 -14.129 67.283 1.00 80.12 958 ILE A O 1
ATOM 7814 N N . LYS A 1 959 ? -62.173 -14.424 65.073 1.00 79.50 959 LYS A N 1
ATOM 7815 C CA . LYS A 1 959 ? -63.611 -14.618 64.798 1.00 79.50 959 LYS A CA 1
ATOM 7816 C C . LYS A 1 959 ? -64.184 -15.829 65.541 1.00 79.50 959 LYS A C 1
ATOM 7818 O O . LYS A 1 959 ? -65.311 -15.764 66.030 1.00 79.50 959 LYS A O 1
ATOM 7823 N N . TRP A 1 960 ? -63.414 -16.910 65.664 1.00 75.75 960 TRP A N 1
ATOM 7824 C CA . TRP A 1 960 ? -63.812 -18.109 66.402 1.00 75.75 960 TRP A CA 1
ATOM 7825 C C . TRP A 1 960 ? -63.898 -17.862 67.918 1.00 75.75 960 TRP A C 1
ATOM 7827 O O . TRP A 1 960 ? -64.927 -18.169 68.519 1.00 75.75 960 TRP A O 1
ATOM 7837 N N . GLN A 1 961 ? -62.898 -17.201 68.515 1.00 69.00 961 GLN A N 1
ATOM 7838 C CA . GLN A 1 961 ? -62.925 -16.805 69.934 1.00 69.00 961 GLN A CA 1
ATOM 7839 C C . GLN A 1 961 ? -64.095 -15.859 70.255 1.00 69.00 961 GLN A C 1
ATOM 7841 O O . GLN A 1 961 ? -64.726 -15.975 71.307 1.00 69.00 961 GLN A O 1
ATOM 7846 N N . HIS A 1 962 ? -64.439 -14.961 69.328 1.00 67.88 962 HIS A N 1
ATOM 7847 C CA . HIS A 1 962 ? -65.578 -14.053 69.475 1.00 67.88 962 HIS A CA 1
ATOM 7848 C C . HIS A 1 962 ? -66.930 -14.787 69.445 1.00 67.88 962 HIS A C 1
ATOM 7850 O O . HIS A 1 962 ? -67.867 -14.400 70.147 1.00 67.88 962 HIS A O 1
ATOM 7856 N N . HIS A 1 963 ? -67.032 -15.859 68.651 1.00 64.81 963 HIS A N 1
ATOM 7857 C CA . HIS A 1 963 ? -68.227 -16.698 68.569 1.00 64.81 963 HIS A CA 1
ATOM 7858 C C . HIS A 1 963 ? -68.405 -17.585 69.808 1.00 64.81 963 HIS A C 1
ATOM 7860 O O . HIS A 1 963 ? -69.530 -17.745 70.279 1.00 64.81 963 HIS A O 1
ATOM 7866 N N . GLU A 1 964 ? -67.308 -18.104 70.364 1.00 58.16 964 GLU A N 1
ATOM 7867 C CA . GLU A 1 964 ? -67.307 -18.931 71.576 1.00 58.16 964 GLU A CA 1
ATOM 7868 C C . GLU A 1 964 ? -67.743 -18.123 72.815 1.00 58.16 964 GLU A C 1
ATOM 7870 O O . GLU A 1 964 ? -68.569 -18.585 73.610 1.00 58.16 964 GLU A O 1
ATOM 7875 N N . GLN A 1 965 ? -67.308 -16.860 72.914 1.00 53.22 965 GLN A N 1
ATOM 7876 C CA . GLN A 1 965 ? -67.756 -15.918 73.948 1.00 53.22 965 GLN A CA 1
ATOM 7877 C C . GLN A 1 965 ? -69.236 -15.515 73.798 1.00 53.22 965 GLN A C 1
ATOM 7879 O O . GLN A 1 965 ? -69.927 -15.335 74.801 1.00 53.22 965 GLN A O 1
ATOM 7884 N N . ALA A 1 966 ? -69.757 -15.422 72.568 1.00 53.03 966 ALA A N 1
ATOM 7885 C CA . ALA A 1 966 ? -71.162 -15.090 72.312 1.00 53.03 966 ALA A CA 1
ATOM 7886 C C . ALA A 1 966 ? -72.132 -16.239 72.662 1.00 53.03 966 ALA A C 1
ATOM 7888 O O . ALA A 1 966 ? -73.275 -15.989 73.046 1.00 53.03 966 ALA A O 1
ATOM 7889 N N . THR A 1 967 ? -71.686 -17.498 72.584 1.00 49.75 967 THR A N 1
ATOM 7890 C CA . THR A 1 967 ? -72.515 -18.676 72.903 1.00 49.75 967 THR A CA 1
ATOM 7891 C C . THR A 1 967 ? -72.637 -18.991 74.400 1.00 49.75 967 THR A C 1
ATOM 7893 O O . THR A 1 967 ? -73.555 -19.709 74.790 1.00 49.75 967 THR A O 1
ATOM 7896 N N . ALA A 1 968 ? -71.789 -18.417 75.260 1.00 43.50 968 ALA A N 1
ATOM 7897 C CA . ALA A 1 968 ? -71.820 -18.649 76.711 1.00 43.50 968 ALA A CA 1
ATOM 7898 C C . ALA A 1 968 ? -72.886 -17.820 77.472 1.00 43.50 968 ALA A C 1
ATOM 7900 O O . ALA A 1 968 ? -73.132 -18.071 78.650 1.00 43.50 968 ALA A O 1
ATOM 7901 N N . ALA A 1 969 ? -73.541 -16.849 76.819 1.00 46.41 969 ALA A N 1
ATOM 7902 C CA . ALA A 1 969 ? -74.467 -15.902 77.459 1.00 46.41 969 ALA A CA 1
ATOM 7903 C C . ALA A 1 969 ? -75.970 -16.231 77.293 1.00 46.41 969 ALA A C 1
ATOM 7905 O O . ALA A 1 969 ? -76.817 -15.463 77.748 1.00 46.41 969 ALA A O 1
ATOM 7906 N N . GLN A 1 970 ? -76.334 -17.351 76.656 1.00 45.53 970 GLN A N 1
ATOM 7907 C CA . GLN A 1 970 ? -77.733 -17.704 76.362 1.00 45.53 970 GLN A CA 1
ATOM 7908 C C . GLN A 1 970 ? -78.141 -19.079 76.913 1.00 45.53 970 GLN A C 1
ATOM 7910 O O . GLN A 1 970 ? -78.589 -19.946 76.171 1.00 45.53 970 GLN A O 1
ATOM 7915 N N . THR A 1 971 ? -78.054 -19.280 78.231 1.00 44.88 971 THR A N 1
ATOM 7916 C CA . THR A 1 971 ? -78.762 -20.387 78.906 1.00 44.88 971 THR A CA 1
ATOM 7917 C C . THR A 1 971 ? -79.260 -19.964 80.291 1.00 44.88 971 THR A C 1
ATOM 7919 O O . THR A 1 971 ? -78.610 -20.219 81.302 1.00 44.88 971 THR A O 1
ATOM 7922 N N . GLY A 1 972 ? -80.430 -19.322 80.337 1.00 51.41 972 GLY A N 1
ATOM 7923 C CA . GLY A 1 972 ? -81.160 -19.017 81.569 1.00 51.41 972 GLY A CA 1
ATOM 7924 C C . GLY A 1 972 ? -82.624 -18.669 81.280 1.00 51.41 972 GLY A C 1
ATOM 7925 O O . GLY A 1 972 ? -82.899 -17.670 80.629 1.00 51.41 972 GLY A O 1
ATOM 7926 N N . ASP A 1 973 ? -83.538 -19.500 81.788 1.00 44.56 973 ASP A N 1
ATOM 7927 C CA . ASP A 1 973 ? -84.975 -19.247 82.009 1.00 44.56 973 ASP A CA 1
ATOM 7928 C C . ASP A 1 973 ? -85.981 -19.443 80.848 1.00 44.56 973 ASP A C 1
ATOM 7930 O O . ASP A 1 973 ? -86.626 -18.520 80.352 1.00 44.56 973 ASP A O 1
ATOM 7934 N N . ALA A 1 974 ? -86.241 -20.714 80.512 1.00 49.09 974 ALA A N 1
ATOM 7935 C CA . ALA A 1 974 ? -87.209 -21.166 79.501 1.00 49.09 974 ALA A CA 1
ATOM 7936 C C . ALA A 1 974 ? -88.674 -21.370 79.982 1.00 49.09 974 ALA A C 1
ATOM 7938 O O . ALA A 1 974 ? -89.480 -21.950 79.252 1.00 49.09 974 ALA A O 1
ATOM 7939 N N . GLU A 1 975 ? -89.075 -20.903 81.172 1.00 50.03 975 GLU A N 1
ATOM 7940 C CA . GLU A 1 975 ? -90.425 -21.190 81.715 1.00 50.03 975 GLU A CA 1
ATOM 7941 C C . GLU A 1 975 ? -91.345 -19.972 81.918 1.00 50.03 975 GLU A C 1
ATOM 7943 O O . GLU A 1 975 ? -92.555 -20.151 82.058 1.00 50.03 975 GLU A O 1
ATOM 7948 N N . ARG A 1 976 ? -90.851 -18.730 81.784 1.00 51.38 976 ARG A N 1
ATOM 7949 C CA . ARG A 1 976 ? -91.725 -17.536 81.656 1.00 51.38 976 ARG A CA 1
ATOM 7950 C C . ARG A 1 976 ? -92.275 -17.330 80.238 1.00 51.38 976 ARG A C 1
ATOM 7952 O O . ARG A 1 976 ? -93.347 -16.753 80.076 1.00 51.38 976 ARG A O 1
ATOM 7959 N N . MET A 1 977 ? -91.623 -17.914 79.231 1.00 51.38 977 MET A N 1
ATOM 7960 C CA . MET A 1 977 ? -91.981 -17.797 77.810 1.00 51.38 977 MET A CA 1
ATOM 7961 C C . MET A 1 977 ? -93.368 -18.357 77.449 1.00 51.38 977 MET A C 1
ATOM 7963 O O . MET A 1 977 ? -93.941 -17.959 76.443 1.00 51.38 977 MET A O 1
ATOM 7967 N N . ARG A 1 978 ? -93.961 -19.265 78.238 1.00 54.66 978 ARG A N 1
ATOM 7968 C CA . ARG A 1 978 ? -95.240 -19.902 77.856 1.00 54.66 978 ARG A CA 1
ATOM 7969 C C . ARG A 1 978 ? -96.478 -19.032 78.094 1.00 54.66 978 ARG A C 1
ATOM 7971 O O . ARG A 1 978 ? -97.481 -19.255 77.427 1.00 54.66 978 ARG A O 1
ATOM 7978 N N . ALA A 1 979 ? -96.418 -18.045 78.990 1.00 55.28 979 ALA A N 1
ATOM 7979 C CA . ALA A 1 979 ? -97.526 -17.106 79.213 1.00 55.28 979 ALA A CA 1
ATOM 7980 C C . ALA A 1 979 ? -97.469 -15.890 78.263 1.00 55.28 979 ALA A C 1
ATOM 7982 O O . ALA A 1 979 ? -98.502 -15.335 77.901 1.00 55.28 979 ALA A O 1
ATOM 7983 N N . GLU A 1 980 ? -96.270 -15.529 77.801 1.00 55.16 980 GLU A N 1
ATOM 7984 C CA . GLU A 1 980 ? -96.006 -14.447 76.839 1.00 55.16 980 GLU A CA 1
ATOM 7985 C C . GLU A 1 980 ? -96.367 -14.839 75.389 1.00 55.16 980 GLU A C 1
ATOM 7987 O O . GLU A 1 980 ? -96.681 -13.981 74.563 1.00 55.16 980 GLU A O 1
ATOM 7992 N N . ILE A 1 981 ? -96.415 -16.145 75.088 1.00 56.53 981 ILE A N 1
ATOM 7993 C CA . ILE A 1 981 ? -96.780 -16.702 73.770 1.00 56.53 981 ILE A CA 1
ATOM 7994 C C . ILE A 1 981 ? -98.246 -16.430 73.379 1.00 56.53 981 ILE A C 1
ATOM 7996 O O . ILE A 1 981 ? -98.539 -16.244 72.199 1.00 56.53 981 ILE A O 1
ATOM 8000 N N . GLU A 1 982 ? -99.181 -16.351 74.331 1.00 57.31 982 GLU A N 1
ATOM 8001 C CA . GLU A 1 982 ? -100.594 -16.098 73.994 1.00 57.31 982 GLU A CA 1
ATOM 8002 C C . GLU A 1 982 ? -100.882 -14.596 73.786 1.00 57.31 982 GLU A C 1
ATOM 8004 O O . GLU A 1 982 ? -101.730 -14.237 72.970 1.00 57.31 982 GLU A O 1
ATOM 8009 N N . ALA A 1 983 ? -100.114 -13.707 74.434 1.00 57.91 983 ALA A N 1
ATOM 8010 C CA . ALA A 1 983 ? -100.151 -12.260 74.190 1.00 57.91 983 ALA A CA 1
ATOM 8011 C C . ALA A 1 983 ? -99.472 -11.890 72.855 1.00 57.91 983 ALA A C 1
ATOM 8013 O O . ALA A 1 983 ? -100.050 -11.179 72.030 1.00 57.91 983 ALA A O 1
ATOM 8014 N N . THR A 1 984 ? -98.305 -12.479 72.574 1.00 58.69 984 THR A N 1
ATOM 8015 C CA . THR A 1 984 ? -97.607 -12.327 71.284 1.00 58.69 984 THR A CA 1
ATOM 8016 C C . THR A 1 984 ? -98.367 -12.952 70.115 1.00 58.69 984 THR A C 1
ATOM 8018 O O . THR A 1 984 ? -98.093 -12.617 68.968 1.00 58.69 984 THR A O 1
ATOM 8021 N N . ARG A 1 985 ? -99.356 -13.827 70.341 1.00 61.47 985 ARG A N 1
ATOM 8022 C CA . ARG A 1 985 ? -100.212 -14.360 69.269 1.00 61.47 985 ARG A CA 1
ATOM 8023 C C . ARG A 1 985 ? -101.180 -13.312 68.708 1.00 61.47 985 ARG A C 1
ATOM 8025 O O . ARG A 1 985 ? -101.405 -13.300 67.500 1.00 61.47 985 ARG A O 1
ATOM 8032 N N . GLN A 1 986 ? -101.704 -12.422 69.554 1.00 63.00 986 GLN A N 1
ATOM 8033 C CA . GLN A 1 986 ? -102.540 -11.290 69.124 1.00 63.00 986 GLN A CA 1
ATOM 8034 C C . GLN A 1 986 ? -101.692 -10.170 68.499 1.00 63.00 986 GLN A C 1
ATOM 8036 O O . GLN A 1 986 ? -102.081 -9.586 67.489 1.00 63.00 986 GLN A O 1
ATOM 8041 N N . GLU A 1 987 ? -100.486 -9.944 69.022 1.00 65.94 987 GLU A N 1
ATOM 8042 C CA . GLU A 1 987 ? -99.481 -9.057 68.420 1.00 65.94 987 GLU A CA 1
ATOM 8043 C C . GLU A 1 987 ? -98.969 -9.589 67.066 1.00 65.94 987 GLU A C 1
ATOM 8045 O O . GLU A 1 987 ? -98.748 -8.815 66.138 1.00 65.94 987 GLU A O 1
ATOM 8050 N N . ASN A 1 988 ? -98.881 -10.912 66.887 1.00 58.16 988 ASN A N 1
ATOM 8051 C CA . ASN A 1 988 ? -98.498 -11.558 65.626 1.00 58.16 988 ASN A CA 1
ATOM 8052 C C . ASN A 1 988 ? -99.512 -11.351 64.490 1.00 58.16 988 ASN A C 1
ATOM 8054 O O . ASN A 1 988 ? -99.122 -11.373 63.325 1.00 58.16 988 ASN A O 1
ATOM 8058 N N . GLU A 1 989 ? -100.801 -11.146 64.775 1.00 65.94 989 GLU A N 1
ATOM 8059 C CA . GLU A 1 989 ? -101.774 -10.792 63.729 1.00 65.94 989 GLU A CA 1
ATOM 8060 C C . GLU A 1 989 ? -101.618 -9.338 63.265 1.00 65.94 989 GLU A C 1
ATOM 8062 O O . GLU A 1 989 ? -101.719 -9.067 62.068 1.00 65.94 989 GLU A O 1
ATOM 8067 N N . GLN A 1 990 ? -101.279 -8.417 64.172 1.00 65.62 990 GLN A N 1
ATOM 8068 C CA . GLN A 1 990 ? -100.952 -7.030 63.819 1.00 65.62 990 GLN A CA 1
ATOM 8069 C C . GLN A 1 990 ? -99.591 -6.935 63.108 1.00 65.62 990 GLN A C 1
ATOM 8071 O O . GLN A 1 990 ? -99.459 -6.238 62.099 1.00 65.62 990 GLN A O 1
ATOM 8076 N N . LEU A 1 991 ? -98.604 -7.720 63.551 1.00 64.19 991 LEU A N 1
ATOM 8077 C CA . LEU A 1 991 ? -97.310 -7.863 62.888 1.00 64.19 991 LEU A CA 1
ATOM 8078 C C . LEU A 1 991 ? -97.430 -8.554 61.528 1.00 64.19 991 LEU A C 1
ATOM 8080 O O . LEU A 1 991 ? -96.699 -8.176 60.630 1.00 64.19 991 LEU A O 1
ATOM 8084 N N . LYS A 1 992 ? -98.372 -9.479 61.296 1.00 66.25 992 LYS A N 1
ATOM 8085 C CA . LYS A 1 992 ? -98.630 -10.029 59.948 1.00 66.25 992 LYS A CA 1
ATOM 8086 C C . LYS A 1 992 ? -99.061 -8.957 58.945 1.00 66.25 992 LYS A C 1
ATOM 8088 O O . LYS A 1 992 ? -98.644 -9.018 57.791 1.00 66.25 992 LYS A O 1
ATOM 8093 N N . GLY A 1 993 ? -99.840 -7.963 59.379 1.00 68.00 993 GLY A N 1
ATOM 8094 C CA . GLY A 1 993 ? -100.168 -6.788 58.564 1.00 68.00 993 GLY A CA 1
ATOM 8095 C C . GLY A 1 993 ? -98.936 -5.929 58.251 1.00 68.00 993 GLY A C 1
ATOM 8096 O O . GLY A 1 993 ? -98.715 -5.568 57.098 1.00 68.00 993 GLY A O 1
ATOM 8097 N N . ALA A 1 994 ? -98.082 -5.681 59.248 1.00 69.94 994 ALA A N 1
ATOM 8098 C CA . ALA A 1 994 ? -96.827 -4.943 59.073 1.00 69.94 994 ALA A CA 1
ATOM 8099 C C . ALA A 1 994 ? -95.765 -5.723 58.268 1.00 69.94 994 ALA A C 1
ATOM 8101 O O . ALA A 1 994 ? -94.983 -5.126 57.535 1.00 69.94 994 ALA A O 1
ATOM 8102 N N . ILE A 1 995 ? -95.755 -7.055 58.359 1.00 65.69 995 ILE A N 1
ATOM 8103 C CA . ILE A 1 995 ? -94.872 -7.960 57.616 1.00 65.69 995 ILE A CA 1
ATOM 8104 C C . ILE A 1 995 ? -95.291 -8.030 56.152 1.00 65.69 995 ILE A C 1
ATOM 8106 O O . ILE A 1 995 ? -94.412 -8.069 55.306 1.00 65.69 995 ILE A O 1
ATOM 8110 N N . LEU A 1 996 ? -96.585 -7.995 55.819 1.00 69.69 996 LEU A N 1
ATOM 8111 C CA . LEU A 1 996 ? -97.022 -7.901 54.421 1.00 69.69 996 LEU A CA 1
ATOM 8112 C C . LEU A 1 996 ? -96.574 -6.579 53.784 1.00 69.69 996 LEU A C 1
ATOM 8114 O O . LEU A 1 996 ? -95.996 -6.599 52.702 1.00 69.69 996 LEU A O 1
ATOM 8118 N N . GLN A 1 997 ? -96.709 -5.462 54.504 1.00 73.81 997 GLN A N 1
ATOM 8119 C CA . GLN A 1 997 ? -96.221 -4.157 54.050 1.00 73.81 997 GLN A CA 1
ATOM 8120 C C . GLN A 1 997 ? -94.682 -4.116 53.939 1.00 73.81 997 GLN A C 1
ATOM 8122 O O . GLN A 1 997 ? -94.133 -3.633 52.951 1.00 73.81 997 GLN A O 1
ATOM 8127 N N . LYS A 1 998 ? -93.962 -4.702 54.907 1.00 72.88 998 LYS A N 1
ATOM 8128 C CA . LYS A 1 998 ? -92.496 -4.849 54.867 1.00 72.88 998 LYS A CA 1
ATOM 8129 C C . LYS A 1 998 ? -92.014 -5.869 53.839 1.00 72.88 998 LYS A C 1
ATOM 8131 O O . LYS A 1 998 ? -90.884 -5.755 53.369 1.00 72.88 998 LYS A O 1
ATOM 8136 N N . HIS A 1 999 ? -92.835 -6.848 53.475 1.00 75.25 999 HIS A N 1
ATOM 8137 C CA . HIS A 1 999 ? -92.550 -7.806 52.416 1.00 75.25 999 HIS A CA 1
ATOM 8138 C C . HIS A 1 999 ? -92.738 -7.156 51.046 1.00 75.25 999 HIS A C 1
ATOM 8140 O O . HIS A 1 999 ? -91.880 -7.349 50.195 1.00 75.25 999 HIS A O 1
ATOM 8146 N N . GLU A 1 1000 ? -93.756 -6.316 50.846 1.00 75.19 1000 GLU A N 1
ATOM 8147 C CA . GLU A 1 1000 ? -93.884 -5.472 49.648 1.00 75.19 1000 GLU A CA 1
ATOM 8148 C C . GLU A 1 1000 ? -92.715 -4.486 49.521 1.00 75.19 1000 GLU A C 1
ATOM 8150 O O . GLU A 1 1000 ? -92.113 -4.390 48.452 1.00 75.19 1000 GLU A O 1
ATOM 8155 N N . GLU A 1 1001 ? -92.297 -3.844 50.617 1.00 75.06 1001 GLU A N 1
ATOM 8156 C CA . GLU A 1 1001 ? -91.087 -3.010 50.640 1.00 75.06 1001 GLU A CA 1
ATOM 8157 C C . GLU A 1 1001 ? -89.812 -3.831 50.374 1.00 75.06 1001 GLU A C 1
ATOM 8159 O O . GLU A 1 1001 ? -88.978 -3.421 49.575 1.00 75.06 1001 GLU A O 1
ATOM 8164 N N . SER A 1 1002 ? -89.662 -5.020 50.967 1.00 73.75 1002 SER A N 1
ATOM 8165 C CA . SER A 1 1002 ? -88.512 -5.906 50.715 1.00 73.75 1002 SER A CA 1
ATOM 8166 C C . SER A 1 1002 ? -88.508 -6.465 49.298 1.00 73.75 1002 SER A C 1
ATOM 8168 O O . SER A 1 1002 ? -87.440 -6.673 48.743 1.00 73.75 1002 SER A O 1
ATOM 8170 N N . THR A 1 1003 ? -89.672 -6.669 48.684 1.00 77.62 1003 THR A N 1
ATOM 8171 C CA . THR A 1 1003 ? -89.793 -7.095 47.284 1.00 77.62 1003 THR A CA 1
ATOM 8172 C C . THR A 1 1003 ? -89.439 -5.940 46.350 1.00 77.62 1003 THR A C 1
ATOM 8174 O O . THR A 1 1003 ? -88.751 -6.148 45.359 1.00 77.62 1003 THR A O 1
ATOM 8177 N N . MET A 1 1004 ? -89.799 -4.702 46.704 1.00 73.62 1004 MET A N 1
ATOM 8178 C CA . MET A 1 1004 ? -89.330 -3.495 46.017 1.00 73.62 1004 MET A CA 1
ATOM 8179 C C . MET A 1 1004 ? -87.813 -3.313 46.154 1.00 73.62 1004 MET A C 1
ATOM 8181 O O . MET A 1 1004 ? -87.150 -3.026 45.161 1.00 73.62 1004 MET A O 1
ATOM 8185 N N . TYR A 1 1005 ? -87.240 -3.533 47.342 1.00 76.00 1005 TYR A N 1
ATOM 8186 C CA . TYR A 1 1005 ? -85.788 -3.509 47.540 1.00 76.00 1005 TYR A CA 1
ATOM 8187 C C . TYR A 1 1005 ? -85.086 -4.655 46.818 1.00 76.00 1005 TYR A C 1
ATOM 8189 O O . TYR A 1 1005 ? -84.027 -4.422 46.253 1.00 76.00 1005 TYR A O 1
ATOM 8197 N N . TYR A 1 1006 ? -85.670 -5.852 46.780 1.00 78.75 1006 TYR A N 1
ATOM 8198 C CA . TYR A 1 1006 ? -85.131 -7.002 46.056 1.00 78.75 1006 TYR A CA 1
ATOM 8199 C C . TYR A 1 1006 ? -85.165 -6.772 44.545 1.00 78.75 1006 TYR A C 1
ATOM 8201 O O . TYR A 1 1006 ? -84.159 -6.989 43.886 1.00 78.75 1006 TYR A O 1
ATOM 8209 N N . ASN A 1 1007 ? -86.260 -6.228 44.008 1.00 77.44 1007 ASN A N 1
ATOM 8210 C CA . ASN A 1 1007 ? -86.347 -5.820 42.605 1.00 77.44 1007 ASN A CA 1
ATOM 8211 C C . ASN A 1 1007 ? -85.331 -4.718 42.282 1.00 77.44 1007 ASN A C 1
ATOM 8213 O O . ASN A 1 1007 ? -84.689 -4.769 41.241 1.00 77.44 1007 ASN A O 1
ATOM 8217 N N . LYS A 1 1008 ? -85.108 -3.770 43.201 1.00 76.31 1008 LYS A N 1
ATOM 8218 C CA . LYS A 1 1008 ? -84.092 -2.721 43.046 1.00 76.31 1008 LYS A CA 1
ATOM 8219 C C . LYS A 1 1008 ? -82.663 -3.267 43.143 1.00 76.31 1008 LYS A C 1
ATOM 8221 O O . LYS A 1 1008 ? -81.788 -2.818 42.418 1.00 76.31 1008 LYS A O 1
ATOM 8226 N N . LEU A 1 1009 ? -82.419 -4.260 43.997 1.00 74.94 1009 LEU A N 1
ATOM 8227 C CA . LEU A 1 1009 ? -81.147 -4.985 44.096 1.00 74.94 1009 LEU A CA 1
ATOM 8228 C C . LEU A 1 1009 ? -80.907 -5.887 42.885 1.00 74.94 1009 LEU A C 1
ATOM 8230 O O . LEU A 1 1009 ? -79.762 -6.070 42.484 1.00 74.94 1009 LEU A O 1
ATOM 8234 N N . GLN A 1 1010 ? -81.971 -6.429 42.297 1.00 76.38 1010 GLN A N 1
ATOM 8235 C CA . GLN A 1 1010 ? -81.924 -7.198 41.065 1.00 76.38 1010 GLN A CA 1
ATOM 8236 C C . GLN A 1 1010 ? -81.659 -6.277 39.871 1.00 76.38 1010 GLN A C 1
ATOM 8238 O O . GLN A 1 1010 ? -80.814 -6.618 39.059 1.00 76.38 1010 GLN A O 1
ATOM 8243 N N . GLU A 1 1011 ? -82.273 -5.090 39.806 1.00 73.00 1011 GLU A N 1
ATOM 8244 C CA . GLU A 1 1011 ? -81.932 -4.038 38.835 1.00 73.00 1011 GLU A CA 1
ATOM 8245 C C . GLU A 1 1011 ? -80.480 -3.577 38.992 1.00 73.00 1011 GLU A C 1
ATOM 8247 O O . GLU A 1 1011 ? -79.758 -3.532 38.002 1.00 73.00 1011 GLU A O 1
ATOM 8252 N N . VAL A 1 1012 ? -80.012 -3.315 40.217 1.00 74.62 1012 VAL A N 1
ATOM 8253 C CA . VAL A 1 1012 ? -78.611 -2.944 40.486 1.00 74.62 1012 VAL A CA 1
ATOM 8254 C C . VAL A 1 1012 ? -77.654 -4.099 40.182 1.00 74.62 1012 VAL A C 1
ATOM 8256 O O . VAL A 1 1012 ? -76.567 -3.858 39.671 1.00 74.62 1012 VAL A O 1
ATOM 8259 N N . SER A 1 1013 ? -78.039 -5.354 40.429 1.00 73.19 1013 SER A N 1
ATOM 8260 C CA . SER A 1 1013 ? -77.236 -6.519 40.033 1.00 73.19 1013 SER A CA 1
ATOM 8261 C C . SER A 1 1013 ? -77.204 -6.675 38.520 1.00 73.19 1013 SER A C 1
ATOM 8263 O O . SER A 1 1013 ? -76.141 -6.932 37.982 1.00 73.19 1013 SER A O 1
ATOM 8265 N N . MET A 1 1014 ? -78.315 -6.446 37.816 1.00 74.00 1014 MET A N 1
ATOM 8266 C CA . MET A 1 1014 ? -78.359 -6.465 36.351 1.00 74.00 1014 MET A CA 1
ATOM 8267 C C . MET A 1 1014 ? -77.549 -5.309 35.750 1.00 74.00 1014 MET A C 1
ATOM 8269 O O . MET A 1 1014 ? -76.884 -5.501 34.739 1.00 74.00 1014 MET A O 1
ATOM 8273 N N . GLN A 1 1015 ? -77.545 -4.139 36.398 1.00 71.38 1015 GLN A N 1
ATOM 8274 C CA . GLN A 1 1015 ? -76.687 -3.003 36.058 1.00 71.38 1015 GLN A CA 1
ATOM 8275 C C . GLN A 1 1015 ? -75.211 -3.290 36.368 1.00 71.38 1015 GLN A C 1
ATOM 8277 O O . GLN A 1 1015 ? -74.358 -2.931 35.568 1.00 71.38 1015 GLN A O 1
ATOM 8282 N N . MET A 1 1016 ? -74.886 -3.983 37.465 1.00 64.19 1016 MET A N 1
ATOM 8283 C CA . MET A 1 1016 ? -73.520 -4.442 37.756 1.00 64.19 1016 MET A CA 1
ATOM 8284 C C . MET A 1 1016 ? -73.062 -5.558 36.809 1.00 64.19 1016 MET A C 1
ATOM 8286 O O . MET A 1 1016 ? -71.898 -5.578 36.428 1.00 64.19 1016 MET A O 1
ATOM 8290 N N . GLU A 1 1017 ? -73.951 -6.456 36.386 1.00 66.56 1017 GLU A N 1
ATOM 8291 C CA . GLU A 1 1017 ? -73.687 -7.486 35.374 1.00 66.56 1017 GLU A CA 1
ATOM 8292 C C . GLU A 1 1017 ? -73.509 -6.843 33.987 1.00 66.56 1017 GLU A C 1
ATOM 8294 O O . GLU A 1 1017 ? -72.622 -7.237 33.240 1.00 66.56 1017 GLU A O 1
ATOM 8299 N N . GLN A 1 1018 ? -74.282 -5.797 33.660 1.00 64.38 1018 GLN A N 1
ATOM 8300 C CA . GLN A 1 1018 ? -74.090 -4.976 32.458 1.00 64.38 1018 GLN A CA 1
ATOM 8301 C C . GLN A 1 1018 ? -72.799 -4.151 32.515 1.00 64.38 1018 GLN A C 1
ATOM 8303 O O . GLN A 1 1018 ? -72.116 -4.068 31.501 1.00 64.38 1018 GLN A O 1
ATOM 8308 N N . LEU A 1 1019 ? -72.415 -3.604 33.673 1.00 62.41 1019 LEU A N 1
ATOM 8309 C CA . LEU A 1 1019 ? -71.130 -2.921 33.874 1.00 62.41 1019 LEU A CA 1
ATOM 8310 C C . LEU A 1 1019 ? -69.944 -3.903 33.827 1.00 62.41 1019 LEU A C 1
ATOM 8312 O O . LEU A 1 1019 ? -68.895 -3.556 33.296 1.00 62.41 1019 LEU A O 1
ATOM 8316 N N . ARG A 1 1020 ? -70.106 -5.150 34.293 1.00 61.00 1020 ARG A N 1
ATOM 8317 C CA . ARG A 1 1020 ? -69.128 -6.243 34.108 1.00 61.00 1020 ARG A CA 1
ATOM 8318 C C . ARG A 1 1020 ? -69.062 -6.730 32.659 1.00 61.00 1020 ARG A C 1
ATOM 8320 O O . ARG A 1 1020 ? -67.981 -7.004 32.159 1.00 61.00 1020 ARG A O 1
ATOM 8327 N N . ALA A 1 1021 ? -70.184 -6.779 31.945 1.00 58.38 1021 ALA A N 1
ATOM 8328 C CA . ALA A 1 1021 ? -70.194 -7.056 30.508 1.00 58.38 1021 ALA A CA 1
ATOM 8329 C C . ALA A 1 1021 ? -69.563 -5.902 29.699 1.00 58.38 1021 ALA A C 1
ATOM 8331 O O . ALA A 1 1021 ? -68.909 -6.143 28.688 1.00 58.38 1021 ALA A O 1
ATOM 8332 N N . GLN A 1 1022 ? -69.694 -4.656 30.169 1.00 55.66 1022 GLN A N 1
ATOM 8333 C CA . GLN A 1 1022 ? -68.974 -3.486 29.652 1.00 55.66 1022 GLN A CA 1
ATOM 8334 C C . GLN A 1 1022 ? -67.491 -3.466 30.078 1.00 55.66 1022 GLN A C 1
ATOM 8336 O O . GLN A 1 1022 ? -66.676 -2.857 29.390 1.00 55.66 1022 GLN A O 1
ATOM 8341 N N . SER A 1 1023 ? -67.099 -4.207 31.126 1.00 51.25 1023 SER A N 1
ATOM 8342 C CA . SER A 1 1023 ? -65.693 -4.473 31.471 1.00 51.25 1023 SER A CA 1
ATOM 8343 C C . SER A 1 1023 ? -65.044 -5.566 30.611 1.00 51.25 1023 SER A C 1
ATOM 8345 O O . SER A 1 1023 ? -63.905 -5.942 30.883 1.00 51.25 1023 SER A O 1
ATOM 8347 N N . GLY A 1 1024 ? -65.704 -6.023 29.536 1.00 56.91 1024 GLY A N 1
ATOM 8348 C CA . GLY A 1 1024 ? -65.086 -6.811 28.459 1.00 56.91 1024 GLY A CA 1
ATOM 8349 C C . GLY A 1 1024 ? -63.892 -6.111 27.788 1.00 56.91 1024 GLY A C 1
ATOM 8350 O O . GLY A 1 1024 ? -63.131 -6.751 27.067 1.00 56.91 1024 GLY A O 1
ATOM 8351 N N . ASN A 1 1025 ? -63.672 -4.826 28.091 1.00 60.12 1025 ASN A N 1
ATOM 8352 C CA . ASN A 1 1025 ? -62.423 -4.127 27.812 1.00 60.12 1025 ASN A CA 1
ATOM 8353 C C . ASN A 1 1025 ? -61.217 -4.759 28.514 1.00 60.12 1025 ASN A C 1
ATOM 8355 O O . ASN A 1 1025 ? -60.140 -4.690 27.956 1.00 60.12 1025 ASN A O 1
ATOM 8359 N N . VAL A 1 1026 ? -61.341 -5.392 29.687 1.00 63.72 1026 VAL A N 1
ATOM 8360 C CA . VAL A 1 1026 ? -60.181 -6.018 30.352 1.00 63.72 1026 VAL A CA 1
ATOM 8361 C C . VAL A 1 1026 ? -59.736 -7.272 29.604 1.00 63.72 1026 VAL A C 1
ATOM 8363 O O . VAL A 1 1026 ? -58.547 -7.411 29.343 1.00 63.72 1026 VAL A O 1
ATOM 8366 N N . ASP A 1 1027 ? -60.666 -8.125 29.169 1.00 70.75 1027 ASP A N 1
ATOM 8367 C CA . ASP A 1 1027 ? -60.339 -9.308 28.361 1.00 70.75 1027 ASP A CA 1
ATOM 8368 C C . ASP A 1 1027 ? -59.867 -8.912 26.953 1.00 70.75 1027 ASP A C 1
ATOM 8370 O O . ASP A 1 1027 ? -58.920 -9.495 26.433 1.00 70.75 1027 ASP A O 1
ATOM 8374 N N . GLN A 1 1028 ? -60.460 -7.874 26.345 1.00 72.00 1028 GLN A N 1
ATOM 8375 C CA . GLN A 1 1028 ? -59.978 -7.322 25.073 1.00 72.00 1028 GLN A CA 1
ATOM 8376 C C . GLN A 1 1028 ? -58.607 -6.653 25.207 1.00 72.00 1028 GLN A C 1
ATOM 8378 O O . GLN A 1 1028 ? -57.773 -6.840 24.330 1.00 72.00 1028 GLN A O 1
ATOM 8383 N N . LEU A 1 1029 ? -58.338 -5.924 26.293 1.00 73.56 1029 LEU A N 1
ATOM 8384 C CA . LEU A 1 1029 ? -57.028 -5.331 26.572 1.00 73.56 1029 LEU A CA 1
ATOM 8385 C C . LEU A 1 1029 ? -55.997 -6.407 26.912 1.00 73.56 1029 LEU A C 1
ATOM 8387 O O . LEU A 1 1029 ? -54.857 -6.286 26.489 1.00 73.56 1029 LEU A O 1
ATOM 8391 N N . GLN A 1 1030 ? -56.370 -7.483 27.609 1.00 74.31 1030 GLN A N 1
ATOM 8392 C CA . GLN A 1 1030 ? -55.496 -8.636 27.843 1.00 74.31 1030 GLN A CA 1
ATOM 8393 C C . GLN A 1 1030 ? -55.202 -9.393 26.546 1.00 74.31 1030 GLN A C 1
ATOM 8395 O O . GLN A 1 1030 ? -54.061 -9.790 26.319 1.00 74.31 1030 GLN A O 1
ATOM 8400 N N . GLN A 1 1031 ? -56.195 -9.556 25.670 1.00 80.62 1031 GLN A N 1
ATOM 8401 C CA . GLN A 1 1031 ? -56.021 -10.141 24.343 1.00 80.62 1031 GLN A CA 1
ATOM 8402 C C . GLN A 1 1031 ? -55.128 -9.252 23.465 1.00 80.62 1031 GLN A C 1
ATOM 8404 O O . GLN A 1 1031 ? -54.181 -9.753 22.869 1.00 80.62 1031 GLN A O 1
ATOM 8409 N N . GLN A 1 1032 ? -55.359 -7.937 23.446 1.00 77.00 1032 GLN A N 1
ATOM 8410 C CA . GLN A 1 1032 ? -54.526 -6.968 22.726 1.00 77.00 1032 GLN A CA 1
ATOM 8411 C C . GLN A 1 1032 ? -53.105 -6.899 23.291 1.00 77.00 1032 GLN A C 1
ATOM 8413 O O . GLN A 1 1032 ? -52.149 -6.835 22.524 1.00 77.00 1032 GLN A O 1
ATOM 8418 N N . LEU A 1 1033 ? -52.942 -6.965 24.615 1.00 82.12 1033 LEU A N 1
ATOM 8419 C CA . LEU A 1 1033 ? -51.637 -7.021 25.263 1.00 82.12 1033 LEU A CA 1
ATOM 8420 C C . LEU A 1 1033 ? -50.911 -8.308 24.871 1.00 82.12 1033 LEU A C 1
ATOM 8422 O O . LEU A 1 1033 ? -49.751 -8.250 24.480 1.00 82.12 1033 LEU A O 1
ATOM 8426 N N . LYS A 1 1034 ? -51.597 -9.453 24.879 1.00 89.31 1034 LYS A N 1
ATOM 8427 C CA . LYS A 1 1034 ? -51.029 -10.735 24.457 1.00 89.31 1034 LYS A CA 1
ATOM 8428 C C . LYS A 1 1034 ? -50.641 -10.740 22.978 1.00 89.31 1034 LYS A C 1
ATOM 8430 O O . LYS A 1 1034 ? -49.539 -11.159 22.646 1.00 89.31 1034 LYS A O 1
ATOM 8435 N N . GLU A 1 1035 ? -51.489 -10.210 22.102 1.00 88.69 1035 GLU A N 1
ATOM 8436 C CA . GLU A 1 1035 ? -51.172 -10.033 20.682 1.00 88.69 1035 GLU A CA 1
ATOM 8437 C C . GLU A 1 1035 ? -49.998 -9.061 20.480 1.00 88.69 1035 GLU A C 1
ATOM 8439 O O . GLU A 1 1035 ? -49.137 -9.311 19.636 1.00 88.69 1035 GLU A O 1
ATOM 8444 N N . SER A 1 1036 ? -49.899 -7.994 21.282 1.00 81.12 1036 SER A N 1
ATOM 8445 C CA . SER A 1 1036 ? -48.771 -7.058 21.234 1.00 81.12 1036 SER A CA 1
ATOM 8446 C C . SER A 1 1036 ? -47.462 -7.692 21.712 1.00 81.12 1036 SER A C 1
ATOM 8448 O O . SER A 1 1036 ? -46.431 -7.484 21.078 1.00 81.12 1036 SER A O 1
ATOM 8450 N N . VAL A 1 1037 ? -47.506 -8.522 22.760 1.00 89.25 1037 VAL A N 1
ATOM 8451 C CA . VAL A 1 1037 ? -46.354 -9.277 23.274 1.00 89.25 1037 VAL A CA 1
ATOM 8452 C C . VAL A 1 1037 ? -45.910 -10.313 22.245 1.00 89.25 1037 VAL A C 1
ATOM 8454 O O . VAL A 1 1037 ? -44.734 -10.365 21.909 1.00 89.25 1037 VAL A O 1
ATOM 8457 N N . GLU A 1 1038 ? -46.836 -11.061 21.639 1.00 90.56 1038 GLU A N 1
ATOM 8458 C CA . GLU A 1 1038 ? -46.509 -12.015 20.571 1.00 90.56 1038 GLU A CA 1
ATOM 8459 C C . GLU A 1 1038 ? -45.936 -11.329 19.317 1.00 90.56 1038 GLU A C 1
ATOM 8461 O O . GLU A 1 1038 ? -45.088 -11.899 18.625 1.00 90.56 1038 GLU A O 1
ATOM 8466 N N . LEU A 1 1039 ? -46.389 -10.114 18.989 1.00 90.06 1039 LEU A N 1
ATOM 8467 C CA . LEU A 1 1039 ? -45.815 -9.309 17.909 1.00 90.06 1039 LEU A CA 1
ATOM 8468 C C . LEU A 1 1039 ? -44.427 -8.774 18.271 1.00 90.06 1039 LEU A C 1
ATOM 8470 O O . LEU A 1 1039 ? -43.545 -8.815 17.413 1.00 90.06 1039 LEU A O 1
ATOM 8474 N N . LEU A 1 1040 ? -44.216 -8.324 19.510 1.00 88.62 1040 LEU A N 1
ATOM 8475 C CA . LEU A 1 1040 ? -42.909 -7.896 20.011 1.00 88.62 1040 LEU A CA 1
ATOM 8476 C C . LEU A 1 1040 ? -41.910 -9.053 19.994 1.00 88.62 1040 LEU A C 1
ATOM 8478 O O . LEU A 1 1040 ? -40.866 -8.924 19.374 1.00 88.62 1040 LEU A O 1
ATOM 8482 N N . GLU A 1 1041 ? -42.268 -10.230 20.502 1.00 90.69 1041 GLU A N 1
ATOM 8483 C CA . GLU A 1 1041 ? -41.402 -11.413 20.448 1.00 90.69 1041 GLU A CA 1
ATOM 8484 C C . GLU A 1 1041 ? -41.068 -11.849 19.014 1.00 90.69 1041 GLU A C 1
ATOM 8486 O O . GLU A 1 1041 ? -39.987 -12.382 18.752 1.00 90.69 1041 GLU A O 1
ATOM 8491 N N . LYS A 1 1042 ? -41.996 -11.673 18.062 1.00 90.44 1042 LYS A N 1
ATOM 8492 C CA . LYS A 1 1042 ? -41.731 -11.925 16.636 1.00 90.44 1042 LYS A CA 1
ATOM 8493 C C . LYS A 1 1042 ? -40.786 -10.877 16.055 1.00 90.44 1042 LYS A C 1
ATOM 8495 O O . LYS A 1 1042 ? -39.905 -11.237 15.281 1.00 90.44 1042 LYS A O 1
ATOM 8500 N N . ARG A 1 1043 ? -40.950 -9.601 16.415 1.00 87.06 1043 ARG A N 1
ATOM 8501 C CA . ARG A 1 1043 ? -40.041 -8.513 16.026 1.00 87.06 1043 ARG A CA 1
ATOM 8502 C C . ARG A 1 1043 ? -38.652 -8.713 16.623 1.00 87.06 1043 ARG A C 1
ATOM 8504 O O . ARG A 1 1043 ? -37.692 -8.563 15.883 1.00 87.06 1043 ARG A O 1
ATOM 8511 N N . ASP A 1 1044 ? -38.549 -9.125 17.880 1.00 89.31 1044 ASP A N 1
ATOM 8512 C CA . ASP A 1 1044 ? -37.281 -9.395 18.558 1.00 89.31 1044 ASP A CA 1
ATOM 8513 C C . ASP A 1 1044 ? -36.562 -10.589 17.936 1.00 89.31 1044 ASP A C 1
ATOM 8515 O O . ASP A 1 1044 ? -35.368 -10.508 17.672 1.00 89.31 1044 ASP A O 1
ATOM 8519 N N . ARG A 1 1045 ? -37.288 -11.661 17.591 1.00 90.44 1045 ARG A N 1
ATOM 8520 C CA . ARG A 1 1045 ? -36.726 -12.792 16.834 1.00 90.44 1045 ARG A CA 1
ATOM 8521 C C . ARG A 1 1045 ? -36.251 -12.391 15.437 1.00 90.44 1045 ARG A C 1
ATOM 8523 O O . ARG A 1 1045 ? -35.183 -12.822 15.015 1.00 90.44 1045 ARG A O 1
ATOM 8530 N N . GLU A 1 1046 ? -37.015 -11.565 14.722 1.00 89.62 1046 GLU A N 1
ATOM 8531 C CA . GLU A 1 1046 ? -36.606 -11.056 13.406 1.00 89.62 1046 GLU A CA 1
ATOM 8532 C C . GLU A 1 1046 ? -35.405 -10.102 13.525 1.00 89.62 1046 GLU A C 1
ATOM 8534 O O . GLU A 1 1046 ? -34.493 -10.168 12.710 1.00 89.62 1046 GLU A O 1
ATOM 8539 N N . LEU A 1 1047 ? -35.360 -9.260 14.564 1.00 89.50 1047 LEU A N 1
ATOM 8540 C CA . LEU A 1 1047 ? -34.227 -8.387 14.872 1.00 89.50 1047 LEU A CA 1
ATOM 8541 C C . LEU A 1 1047 ? -32.979 -9.189 15.233 1.00 89.50 1047 LEU A C 1
ATOM 8543 O O . LEU A 1 1047 ? -31.898 -8.829 14.779 1.00 89.50 1047 LEU A O 1
ATOM 8547 N N . LEU A 1 1048 ? -33.109 -10.269 16.007 1.00 92.25 1048 LEU A N 1
ATOM 8548 C CA . LEU A 1 1048 ? -31.993 -11.159 16.328 1.00 92.25 1048 LEU A CA 1
ATOM 8549 C C . LEU A 1 1048 ? -31.448 -11.808 15.055 1.00 92.25 1048 LEU A C 1
ATOM 8551 O O . LEU A 1 1048 ? -30.259 -11.714 14.778 1.00 92.25 1048 LEU A O 1
ATOM 8555 N N . ARG A 1 1049 ? -32.338 -12.357 14.221 1.00 95.38 1049 ARG A N 1
ATOM 8556 C CA . ARG A 1 1049 ? -31.978 -12.957 12.932 1.00 95.38 1049 ARG A CA 1
ATOM 8557 C C . ARG A 1 1049 ? -31.316 -11.950 11.987 1.00 95.38 1049 ARG A C 1
ATOM 8559 O O . ARG A 1 1049 ? -30.370 -12.299 11.288 1.00 95.38 1049 ARG A O 1
ATOM 8566 N N . LEU A 1 1050 ? -31.810 -10.711 11.935 1.00 90.62 1050 LEU A N 1
ATOM 8567 C CA . LEU A 1 1050 ? -31.223 -9.646 11.117 1.00 90.62 1050 LEU A CA 1
ATOM 8568 C C . LEU A 1 1050 ? -29.864 -9.199 11.659 1.00 90.62 1050 LEU A C 1
ATOM 8570 O O . LEU A 1 1050 ? -28.975 -8.939 10.859 1.00 90.62 1050 LEU A O 1
ATOM 8574 N N . LYS A 1 1051 ? -29.684 -9.145 12.985 1.00 90.62 1051 LYS A N 1
ATOM 8575 C CA . LYS A 1 1051 ? -28.382 -8.876 13.613 1.00 90.62 1051 LYS A CA 1
ATOM 8576 C C . LYS A 1 1051 ? -27.381 -9.983 13.311 1.00 90.62 1051 LYS A C 1
ATOM 8578 O O . LYS A 1 1051 ? -26.283 -9.679 12.877 1.00 90.62 1051 LYS A O 1
ATOM 8583 N N . GLU A 1 1052 ? -27.769 -11.245 13.469 1.00 91.25 1052 GLU A N 1
ATOM 8584 C CA . GLU A 1 1052 ? -26.931 -12.399 13.119 1.00 91.25 1052 GLU A CA 1
ATOM 8585 C C . GLU A 1 1052 ? -26.567 -12.396 11.631 1.00 91.25 1052 GLU A C 1
ATOM 8587 O O . GLU A 1 1052 ? -25.410 -12.590 11.278 1.00 91.25 1052 GLU A O 1
ATOM 8592 N N . HIS A 1 1053 ? -27.529 -12.116 10.747 1.00 91.75 1053 HIS A N 1
ATOM 8593 C CA . HIS A 1 1053 ? -27.261 -12.003 9.315 1.00 91.75 1053 HIS A CA 1
ATOM 8594 C C . HIS A 1 1053 ? -26.349 -10.814 8.989 1.00 91.75 1053 HIS A C 1
ATOM 8596 O O . HIS A 1 1053 ? -25.492 -10.937 8.123 1.00 91.75 1053 HIS A O 1
ATOM 8602 N N . LEU A 1 1054 ? -26.516 -9.669 9.658 1.00 89.19 1054 LEU A N 1
ATOM 8603 C CA . LEU A 1 1054 ? -25.650 -8.505 9.476 1.00 89.19 1054 LEU A CA 1
ATOM 8604 C C . LEU A 1 1054 ? -24.220 -8.808 9.932 1.00 89.19 1054 LEU A C 1
ATOM 8606 O O . LEU A 1 1054 ? -23.300 -8.549 9.171 1.00 89.19 1054 LEU A O 1
ATOM 8610 N N . ILE A 1 1055 ? -24.051 -9.435 11.099 1.00 91.69 1055 ILE A N 1
ATOM 8611 C CA . ILE A 1 1055 ? -22.746 -9.891 11.598 1.00 91.69 1055 ILE A CA 1
ATOM 8612 C C . ILE A 1 1055 ? -22.108 -10.849 10.590 1.00 91.69 1055 ILE A C 1
ATOM 8614 O O . ILE A 1 1055 ? -20.956 -10.672 10.226 1.00 91.69 1055 ILE A O 1
ATOM 8618 N N . LEU A 1 1056 ? -22.862 -11.811 10.056 1.00 92.56 1056 LEU A N 1
ATOM 8619 C CA . LEU A 1 1056 ? -22.342 -12.778 9.088 1.00 92.56 1056 LEU A CA 1
ATOM 8620 C C . LEU A 1 1056 ? -21.972 -12.117 7.745 1.00 92.56 1056 LEU A C 1
ATOM 8622 O O . LEU A 1 1056 ? -20.991 -12.499 7.108 1.00 92.56 1056 LEU A O 1
ATOM 8626 N N . VAL A 1 1057 ? -22.716 -11.092 7.315 1.00 88.88 1057 VAL A N 1
ATOM 8627 C CA . VAL A 1 1057 ? -22.372 -10.264 6.144 1.00 88.88 1057 VAL A CA 1
ATOM 8628 C C . VAL A 1 1057 ? -21.130 -9.407 6.411 1.00 88.88 1057 VAL A C 1
ATOM 8630 O O . VAL A 1 1057 ? -20.278 -9.293 5.538 1.00 88.88 1057 VAL A O 1
ATOM 8633 N N . GLU A 1 1058 ? -20.982 -8.838 7.604 1.00 87.75 1058 GLU A N 1
ATOM 8634 C CA . GLU A 1 1058 ? -19.796 -8.070 7.995 1.00 87.75 1058 GLU A CA 1
ATOM 8635 C C . GLU A 1 1058 ? -18.560 -8.973 8.115 1.00 87.75 1058 GLU A C 1
ATOM 8637 O O . GLU A 1 1058 ? -17.498 -8.634 7.601 1.00 87.75 1058 GLU A O 1
ATOM 8642 N N . GLU A 1 1059 ? -18.687 -10.164 8.699 1.00 91.06 1059 GLU A N 1
ATOM 8643 C CA . GLU A 1 1059 ? -17.626 -11.175 8.780 1.00 91.06 1059 GLU A CA 1
ATOM 8644 C C . GLU A 1 1059 ? -17.204 -11.671 7.392 1.00 91.06 1059 GLU A C 1
ATOM 8646 O O . GLU A 1 1059 ? -16.015 -11.806 7.105 1.00 91.06 1059 GLU A O 1
ATOM 8651 N N . THR A 1 1060 ? -18.163 -11.919 6.496 1.00 88.44 1060 THR A N 1
ATOM 8652 C CA . THR A 1 1060 ? -17.853 -12.330 5.118 1.00 88.44 1060 THR A CA 1
ATOM 8653 C C . THR A 1 1060 ? -17.248 -11.184 4.314 1.00 88.44 1060 THR A C 1
ATOM 8655 O O . THR A 1 1060 ? -16.240 -11.395 3.648 1.00 88.44 1060 THR A O 1
ATOM 8658 N N . SER A 1 1061 ? -17.764 -9.960 4.446 1.00 85.38 1061 SER A N 1
ATOM 8659 C CA . SER A 1 1061 ? -17.216 -8.772 3.784 1.00 85.38 1061 SER A CA 1
ATOM 8660 C C . SER A 1 1061 ? -15.814 -8.419 4.278 1.00 85.38 1061 SER A C 1
ATOM 8662 O O . SER A 1 1061 ? -14.964 -8.054 3.470 1.00 85.38 1061 SER A O 1
ATOM 8664 N N . THR A 1 1062 ? -15.547 -8.515 5.582 1.00 87.00 1062 THR A N 1
ATOM 8665 C CA . THR A 1 1062 ? -14.213 -8.261 6.146 1.00 87.00 1062 THR A CA 1
ATOM 8666 C C . THR A 1 1062 ? -13.231 -9.345 5.728 1.00 87.00 1062 THR A C 1
ATOM 8668 O O . THR A 1 1062 ? -12.112 -9.031 5.328 1.00 87.00 1062 THR A O 1
ATOM 8671 N N . LYS A 1 1063 ? -13.653 -10.613 5.716 1.00 90.69 1063 LYS A N 1
ATOM 8672 C CA . LYS A 1 1063 ? -12.838 -11.713 5.198 1.00 90.69 1063 LYS A CA 1
ATOM 8673 C C . LYS A 1 1063 ? -12.527 -11.551 3.708 1.00 90.69 1063 LYS A C 1
ATOM 8675 O O . LYS A 1 1063 ? -11.376 -11.711 3.316 1.00 90.69 1063 LYS A O 1
ATOM 8680 N N . GLU A 1 1064 ? -13.512 -11.198 2.886 1.00 87.75 1064 GLU A N 1
ATOM 8681 C CA . GLU A 1 1064 ? -13.313 -10.938 1.455 1.00 87.75 1064 GLU A CA 1
ATOM 8682 C C . GLU A 1 1064 ? -12.406 -9.725 1.209 1.00 87.75 1064 GLU A C 1
ATOM 8684 O O . GLU A 1 1064 ? -11.572 -9.773 0.305 1.00 87.75 1064 GLU A O 1
ATOM 8689 N N . ALA A 1 1065 ? -12.506 -8.674 2.031 1.00 86.19 1065 ALA A N 1
ATOM 8690 C CA . ALA A 1 1065 ? -11.614 -7.517 1.976 1.00 86.19 1065 ALA A CA 1
ATOM 8691 C C . ALA A 1 1065 ? -10.165 -7.890 2.331 1.00 86.19 1065 ALA A C 1
ATOM 8693 O O . ALA A 1 1065 ? -9.251 -7.516 1.600 1.00 86.19 1065 ALA A O 1
ATOM 8694 N N . ILE A 1 1066 ? -9.953 -8.691 3.381 1.00 89.19 1066 ILE A N 1
ATOM 8695 C CA . ILE A 1 1066 ? -8.624 -9.201 3.758 1.00 89.19 1066 ILE A CA 1
ATOM 8696 C C . ILE A 1 1066 ? -8.058 -10.105 2.655 1.00 89.19 1066 ILE A C 1
ATOM 8698 O O . ILE A 1 1066 ? -6.888 -9.998 2.301 1.00 89.19 1066 ILE A O 1
ATOM 8702 N N . GLU A 1 1067 ? -8.870 -10.990 2.073 1.00 88.44 1067 GLU A N 1
ATOM 8703 C CA . GLU A 1 1067 ? -8.436 -11.835 0.956 1.00 88.44 1067 GLU A CA 1
ATOM 8704 C C . GLU A 1 1067 ? -8.122 -11.012 -0.305 1.00 88.44 1067 GLU A C 1
ATOM 8706 O O . GLU A 1 1067 ? -7.215 -11.366 -1.059 1.00 88.44 1067 GLU A O 1
ATOM 8711 N N . ALA A 1 1068 ? -8.845 -9.917 -0.555 1.00 85.44 1068 ALA A N 1
ATOM 8712 C CA . ALA A 1 1068 ? -8.543 -8.991 -1.641 1.00 85.44 1068 ALA A CA 1
ATOM 8713 C C . ALA A 1 1068 ? -7.232 -8.232 -1.391 1.00 85.44 1068 ALA A C 1
ATOM 8715 O O . ALA A 1 1068 ? -6.410 -8.160 -2.302 1.00 85.44 1068 ALA A O 1
ATOM 8716 N N . GLU A 1 1069 ? -6.996 -7.761 -0.165 1.00 86.88 1069 GLU A N 1
ATOM 8717 C CA . GLU A 1 1069 ? -5.739 -7.124 0.242 1.00 86.88 1069 GLU A CA 1
ATOM 8718 C C . GLU A 1 1069 ? -4.562 -8.099 0.109 1.00 86.88 1069 GLU A C 1
ATOM 8720 O O . GLU A 1 1069 ? -3.540 -7.752 -0.471 1.00 86.88 1069 GLU A O 1
ATOM 8725 N N . GLN A 1 1070 ? -4.726 -9.361 0.522 1.00 88.69 1070 GLN A N 1
ATOM 8726 C CA . GLN A 1 1070 ? -3.718 -10.410 0.323 1.00 88.69 1070 GLN A CA 1
ATOM 8727 C C . GLN A 1 1070 ? -3.453 -10.710 -1.159 1.00 88.69 1070 GLN A C 1
ATOM 8729 O O . GLN A 1 1070 ? -2.320 -10.987 -1.552 1.00 88.69 1070 GLN A O 1
ATOM 8734 N N . ARG A 1 1071 ? -4.480 -10.686 -2.019 1.00 90.62 1071 ARG A N 1
ATOM 8735 C CA . ARG A 1 1071 ? -4.277 -10.817 -3.473 1.00 90.62 1071 ARG A CA 1
ATOM 8736 C C . ARG A 1 1071 ? -3.544 -9.602 -4.032 1.00 90.62 1071 ARG A C 1
ATOM 8738 O O . ARG A 1 1071 ? -2.678 -9.774 -4.883 1.00 90.62 1071 ARG A O 1
ATOM 8745 N N . GLU A 1 1072 ? -3.863 -8.403 -3.559 1.00 89.50 1072 GLU A N 1
ATOM 8746 C CA . GLU A 1 1072 ? -3.200 -7.172 -3.975 1.00 89.50 1072 GLU A CA 1
ATOM 8747 C C . GLU A 1 1072 ? -1.731 -7.143 -3.544 1.00 89.50 1072 GLU A C 1
ATOM 8749 O O . GLU A 1 1072 ? -0.877 -6.832 -4.370 1.00 89.50 1072 GLU A O 1
ATOM 8754 N N . THR A 1 1073 ? -1.408 -7.513 -2.303 1.00 89.81 1073 THR A N 1
ATOM 8755 C CA . THR A 1 1073 ? -0.018 -7.586 -1.827 1.00 89.81 1073 THR A CA 1
ATOM 8756 C C . THR A 1 1073 ? 0.783 -8.611 -2.619 1.00 89.81 1073 THR A C 1
ATOM 8758 O O . THR A 1 1073 ? 1.842 -8.271 -3.131 1.00 89.81 1073 THR A O 1
ATOM 8761 N N . ASN A 1 1074 ? 0.235 -9.806 -2.857 1.00 91.56 1074 ASN A N 1
ATOM 8762 C CA . ASN A 1 1074 ? 0.881 -10.812 -3.706 1.00 91.56 1074 ASN A CA 1
ATOM 8763 C C . ASN A 1 1074 ? 1.099 -10.315 -5.147 1.00 91.56 1074 ASN A C 1
ATOM 8765 O O . ASN A 1 1074 ? 2.122 -10.617 -5.761 1.00 91.56 1074 ASN A O 1
ATOM 8769 N N . LEU A 1 1075 ? 0.152 -9.552 -5.707 1.00 91.25 1075 LEU A N 1
ATOM 8770 C CA . LEU A 1 1075 ? 0.309 -8.939 -7.028 1.00 91.25 1075 LEU A CA 1
ATOM 8771 C C . LEU A 1 1075 ? 1.360 -7.823 -7.017 1.00 91.25 1075 LEU A C 1
ATOM 8773 O O . LEU A 1 1075 ? 2.137 -7.734 -7.962 1.00 91.25 1075 LEU A O 1
ATOM 8777 N N . ARG A 1 1076 ? 1.418 -6.999 -5.965 1.00 90.75 1076 ARG A N 1
ATOM 8778 C CA . ARG A 1 1076 ? 2.451 -5.967 -5.787 1.00 90.75 1076 ARG A CA 1
ATOM 8779 C C . ARG A 1 1076 ? 3.839 -6.595 -5.664 1.00 90.75 1076 ARG A C 1
ATOM 8781 O O . ARG A 1 1076 ? 4.757 -6.127 -6.332 1.00 90.75 1076 ARG A O 1
ATOM 8788 N N . ASP A 1 1077 ? 3.973 -7.679 -4.906 1.00 90.88 1077 ASP A N 1
ATOM 8789 C CA . ASP A 1 1077 ? 5.225 -8.426 -4.757 1.00 90.88 1077 ASP A CA 1
ATOM 8790 C C . ASP A 1 1077 ? 5.651 -9.068 -6.084 1.00 90.88 1077 ASP A C 1
ATOM 8792 O O . ASP A 1 1077 ? 6.801 -8.926 -6.499 1.00 90.88 1077 ASP A O 1
ATOM 8796 N N . LEU A 1 1078 ? 4.714 -9.684 -6.815 1.00 91.88 1078 LEU A N 1
ATOM 8797 C CA . LEU A 1 1078 ? 4.980 -10.236 -8.145 1.00 91.88 1078 LEU A CA 1
ATOM 8798 C C . LEU A 1 1078 ? 5.380 -9.143 -9.146 1.00 91.88 1078 LEU A C 1
ATOM 8800 O O . LEU A 1 1078 ? 6.292 -9.345 -9.943 1.00 91.88 1078 LEU A O 1
ATOM 8804 N N . VAL A 1 1079 ? 4.728 -7.977 -9.117 1.00 87.88 1079 VAL A N 1
ATOM 8805 C CA . VAL A 1 1079 ? 5.098 -6.826 -9.957 1.00 87.88 1079 VAL A CA 1
ATOM 8806 C C . VAL A 1 1079 ? 6.487 -6.313 -9.586 1.00 87.88 1079 VAL A C 1
ATOM 8808 O O . VAL A 1 1079 ? 7.272 -6.033 -10.489 1.00 87.88 1079 VAL A O 1
ATOM 8811 N N . ALA A 1 1080 ? 6.830 -6.239 -8.300 1.00 87.12 1080 ALA A N 1
ATOM 8812 C CA . ALA A 1 1080 ? 8.160 -5.838 -7.848 1.00 87.12 1080 ALA A CA 1
ATOM 8813 C C . ALA A 1 1080 ? 9.240 -6.843 -8.289 1.00 87.12 1080 ALA A C 1
ATOM 8815 O O . ALA A 1 1080 ? 10.311 -6.445 -8.751 1.00 87.12 1080 ALA A O 1
ATOM 8816 N N . GLU A 1 1081 ? 8.958 -8.145 -8.220 1.00 88.38 1081 GLU A N 1
ATOM 8817 C CA . GLU A 1 1081 ? 9.861 -9.197 -8.691 1.00 88.38 1081 GLU A CA 1
ATOM 8818 C C . GLU A 1 1081 ? 10.004 -9.186 -10.223 1.00 88.38 1081 GLU A C 1
ATOM 8820 O O . GLU A 1 1081 ? 11.115 -9.278 -10.756 1.00 88.38 1081 GLU A O 1
ATOM 8825 N N . LEU A 1 1082 ? 8.907 -8.969 -10.953 1.00 86.06 1082 LEU A N 1
ATOM 8826 C CA . LEU A 1 1082 ? 8.918 -8.781 -12.405 1.00 86.06 1082 LEU A CA 1
ATOM 8827 C C . LEU A 1 1082 ? 9.658 -7.503 -12.816 1.00 86.06 1082 LEU A C 1
ATOM 8829 O O . LEU A 1 1082 ? 10.393 -7.520 -13.797 1.00 86.06 1082 LEU A O 1
ATOM 8833 N N . GLN A 1 1083 ? 9.543 -6.411 -12.063 1.00 86.06 1083 GLN A N 1
ATOM 8834 C CA . GLN A 1 1083 ? 10.325 -5.194 -12.294 1.00 86.06 1083 GLN A CA 1
ATOM 8835 C C . GLN A 1 1083 ? 11.805 -5.410 -11.988 1.00 86.06 1083 GLN A C 1
ATOM 8837 O O . GLN A 1 1083 ? 12.655 -4.961 -12.750 1.00 86.06 1083 GLN A O 1
ATOM 8842 N N . LYS A 1 1084 ? 12.142 -6.137 -10.918 1.00 85.06 1084 LYS A N 1
ATOM 8843 C CA . LYS A 1 1084 ? 13.531 -6.470 -10.578 1.00 85.06 1084 LYS A CA 1
ATOM 8844 C C . LYS A 1 1084 ? 14.171 -7.345 -11.654 1.00 85.06 1084 LYS A C 1
ATOM 8846 O O . LYS A 1 1084 ? 15.289 -7.066 -12.081 1.00 85.06 1084 LYS A O 1
ATOM 8851 N N . THR A 1 1085 ? 13.463 -8.371 -12.121 1.00 83.94 1085 THR A N 1
ATOM 8852 C CA . THR A 1 1085 ? 13.928 -9.229 -13.219 1.00 83.94 1085 THR A CA 1
ATOM 8853 C C . THR A 1 1085 ? 13.981 -8.462 -14.536 1.00 83.94 1085 THR A C 1
ATOM 8855 O O . THR A 1 1085 ? 14.983 -8.564 -15.238 1.00 83.94 1085 THR A O 1
ATOM 8858 N N . HIS A 1 1086 ? 12.991 -7.622 -14.850 1.00 81.50 1086 HIS A N 1
ATOM 8859 C CA . HIS A 1 1086 ? 13.019 -6.748 -16.022 1.00 81.50 1086 HIS A CA 1
ATOM 8860 C C . HIS A 1 1086 ? 14.214 -5.795 -15.987 1.00 81.50 1086 HIS A C 1
ATOM 8862 O O . HIS A 1 1086 ? 14.947 -5.734 -16.965 1.00 81.50 1086 HIS A O 1
ATOM 8868 N N . ASN A 1 1087 ? 14.472 -5.131 -14.859 1.00 79.50 1087 ASN A N 1
ATOM 8869 C CA . ASN A 1 1087 ? 15.613 -4.236 -14.690 1.00 79.50 1087 ASN A CA 1
ATOM 8870 C C . ASN A 1 1087 ? 16.939 -4.989 -14.813 1.00 79.50 1087 ASN A C 1
ATOM 8872 O O . ASN A 1 1087 ? 17.810 -4.519 -15.528 1.00 79.50 1087 ASN A O 1
ATOM 8876 N N . ALA A 1 1088 ? 17.079 -6.175 -14.211 1.00 76.88 1088 ALA A N 1
ATOM 8877 C CA . ALA A 1 1088 ? 18.280 -7.004 -14.352 1.00 76.88 1088 ALA A CA 1
ATOM 8878 C C . ALA A 1 1088 ? 18.501 -7.491 -15.799 1.00 76.88 1088 ALA A C 1
ATOM 8880 O O . ALA A 1 1088 ? 19.629 -7.553 -16.290 1.00 76.88 1088 ALA A O 1
ATOM 8881 N N . THR A 1 1089 ? 17.416 -7.814 -16.509 1.00 79.06 1089 THR A N 1
ATOM 8882 C CA . THR A 1 1089 ? 17.478 -8.221 -17.920 1.00 79.06 1089 THR A CA 1
ATOM 8883 C C . THR A 1 1089 ? 17.759 -7.017 -18.819 1.00 79.06 1089 THR A C 1
ATOM 8885 O O . THR A 1 1089 ? 18.507 -7.139 -19.782 1.00 79.06 1089 THR A O 1
ATOM 8888 N N . ALA A 1 1090 ? 17.210 -5.844 -18.494 1.00 74.50 1090 ALA A N 1
ATOM 8889 C CA . ALA A 1 1090 ? 17.443 -4.590 -19.193 1.00 74.50 1090 ALA A CA 1
ATOM 8890 C C . ALA A 1 1090 ? 18.872 -4.086 -18.974 1.00 74.50 1090 ALA A C 1
ATOM 8892 O O . ALA A 1 1090 ? 19.490 -3.652 -19.936 1.00 74.50 1090 ALA A O 1
ATOM 8893 N N . THR A 1 1091 ? 19.439 -4.201 -17.769 1.00 75.06 1091 THR A N 1
ATOM 8894 C CA . THR A 1 1091 ? 20.851 -3.880 -17.518 1.00 75.06 1091 THR A CA 1
ATOM 8895 C C . THR A 1 1091 ? 21.767 -4.848 -18.251 1.00 75.06 1091 THR A C 1
ATOM 8897 O O . THR A 1 1091 ? 22.664 -4.388 -18.944 1.00 75.06 1091 THR A O 1
ATOM 8900 N N . GLY A 1 1092 ? 21.494 -6.158 -18.227 1.00 78.25 1092 GLY A N 1
ATOM 8901 C CA . GLY A 1 1092 ? 22.270 -7.133 -19.005 1.00 78.25 1092 GLY A CA 1
ATOM 8902 C C . GLY A 1 1092 ? 22.160 -6.921 -20.522 1.00 78.25 1092 GLY A C 1
ATOM 8903 O O . GLY A 1 1092 ? 23.154 -6.993 -21.245 1.00 78.25 1092 GLY A O 1
ATOM 8904 N N . ALA A 1 1093 ? 20.966 -6.588 -21.023 1.00 73.69 1093 ALA A N 1
ATOM 8905 C CA . ALA A 1 1093 ? 20.757 -6.232 -22.424 1.00 73.69 1093 ALA A CA 1
ATOM 8906 C C . ALA A 1 1093 ? 21.473 -4.923 -22.784 1.00 73.69 1093 ALA A C 1
ATOM 8908 O O . ALA A 1 1093 ? 22.097 -4.853 -23.839 1.00 73.69 1093 ALA A O 1
ATOM 8909 N N . ASN A 1 1094 ? 21.455 -3.921 -21.903 1.00 74.75 1094 ASN A N 1
ATOM 8910 C CA . ASN A 1 1094 ? 22.127 -2.642 -22.107 1.00 74.75 1094 ASN A CA 1
ATOM 8911 C C . ASN A 1 1094 ? 23.655 -2.795 -22.062 1.00 74.75 1094 ASN A C 1
ATOM 8913 O O . ASN A 1 1094 ? 24.337 -2.250 -22.917 1.00 74.75 1094 ASN A O 1
ATOM 8917 N N . GLU A 1 1095 ? 24.194 -3.610 -21.156 1.00 76.56 1095 GLU A N 1
ATOM 8918 C CA . GLU A 1 1095 ? 25.616 -3.975 -21.113 1.00 76.56 1095 GLU A CA 1
ATOM 8919 C C . GLU A 1 1095 ? 26.040 -4.714 -22.388 1.00 76.56 1095 GLU A C 1
ATOM 8921 O O . GLU A 1 1095 ? 27.063 -4.387 -22.990 1.00 76.56 1095 GLU A O 1
ATOM 8926 N N . SER A 1 1096 ? 25.225 -5.663 -22.864 1.00 75.81 1096 SER A N 1
ATOM 8927 C CA . SER A 1 1096 ? 25.493 -6.355 -24.129 1.00 75.81 1096 SER A CA 1
ATOM 8928 C C . SER A 1 1096 ? 25.388 -5.418 -25.339 1.00 75.81 1096 SER A C 1
ATOM 8930 O O . SER A 1 1096 ? 26.229 -5.477 -26.234 1.00 75.81 1096 SER A O 1
ATOM 8932 N N . SER A 1 1097 ? 24.421 -4.495 -25.346 1.00 79.88 1097 SER A N 1
ATOM 8933 C CA . SER A 1 1097 ? 24.245 -3.485 -26.393 1.00 79.88 1097 SER A CA 1
ATOM 8934 C C . SER A 1 1097 ? 25.409 -2.498 -26.411 1.00 79.88 1097 SER A C 1
ATOM 8936 O O . SER A 1 1097 ? 25.954 -2.237 -27.476 1.00 79.88 1097 SER A O 1
ATOM 8938 N N . GLN A 1 1098 ? 25.858 -2.022 -25.247 1.00 78.38 1098 GLN A N 1
ATOM 8939 C CA . GLN A 1 1098 ? 27.042 -1.172 -25.106 1.00 78.38 1098 GLN A CA 1
ATOM 8940 C C . GLN A 1 1098 ? 28.315 -1.903 -25.542 1.00 78.38 1098 GLN A C 1
ATOM 8942 O O . GLN A 1 1098 ? 29.175 -1.303 -26.185 1.00 78.38 1098 GLN A O 1
ATOM 8947 N N . MET A 1 1099 ? 28.433 -3.207 -25.266 1.00 81.12 1099 MET A N 1
ATOM 8948 C CA . MET A 1 1099 ? 29.546 -4.018 -25.762 1.00 81.12 1099 MET A CA 1
ATOM 8949 C C . MET A 1 1099 ? 29.531 -4.113 -27.294 1.00 81.12 1099 MET A C 1
ATOM 8951 O O . MET A 1 1099 ? 30.570 -3.929 -27.929 1.00 81.12 1099 MET A O 1
ATOM 8955 N N . TYR A 1 1100 ? 28.370 -4.365 -27.906 1.00 82.31 1100 TYR A N 1
ATOM 8956 C CA . TYR A 1 1100 ? 28.245 -4.394 -29.364 1.00 82.31 1100 TYR A CA 1
ATOM 8957 C C . TYR A 1 1100 ? 28.464 -3.019 -29.991 1.00 82.31 1100 TYR A C 1
ATOM 8959 O O . TYR A 1 1100 ? 29.088 -2.924 -31.042 1.00 82.31 1100 TYR A O 1
ATOM 8967 N N . GLU A 1 1101 ? 28.017 -1.947 -29.345 1.00 84.88 1101 GLU A N 1
ATOM 8968 C CA . GLU A 1 1101 ? 28.233 -0.579 -29.803 1.00 84.88 1101 GLU A CA 1
ATOM 8969 C C . GLU A 1 1101 ? 29.720 -0.203 -29.744 1.00 84.88 1101 GLU A C 1
ATOM 8971 O O . GLU A 1 1101 ? 30.262 0.302 -30.726 1.00 84.88 1101 GLU A O 1
ATOM 8976 N N . ALA A 1 1102 ? 30.425 -0.565 -28.668 1.00 84.44 1102 ALA A N 1
ATOM 8977 C CA . ALA A 1 1102 ? 31.874 -0.408 -28.568 1.00 84.44 1102 ALA A CA 1
ATOM 8978 C C . ALA A 1 1102 ? 32.622 -1.217 -29.644 1.00 84.44 1102 ALA A C 1
ATOM 8980 O O . ALA A 1 1102 ? 33.548 -0.703 -30.275 1.00 84.44 1102 ALA A O 1
ATOM 8981 N N . GLN A 1 1103 ? 32.196 -2.455 -29.916 1.00 89.62 1103 GLN A N 1
ATOM 8982 C CA . GLN A 1 1103 ? 32.755 -3.268 -31.002 1.00 89.62 1103 GLN A CA 1
ATOM 8983 C C . GLN A 1 1103 ? 32.465 -2.672 -32.385 1.00 89.62 1103 GLN A C 1
ATOM 8985 O O . GLN A 1 1103 ? 33.334 -2.693 -33.253 1.00 89.62 1103 GLN A O 1
ATOM 8990 N N . LEU A 1 1104 ? 31.275 -2.112 -32.607 1.00 86.44 1104 LEU A N 1
ATOM 8991 C CA . LEU A 1 1104 ? 30.933 -1.423 -33.850 1.00 86.44 1104 LEU A CA 1
ATOM 8992 C C . LEU A 1 1104 ? 31.764 -0.152 -34.033 1.00 86.44 1104 LEU A C 1
ATOM 8994 O O . LEU A 1 1104 ? 32.175 0.130 -35.156 1.00 86.44 1104 LEU A O 1
ATOM 8998 N N . VAL A 1 1105 ? 32.044 0.594 -32.962 1.00 90.19 1105 VAL A N 1
ATOM 8999 C CA . VAL A 1 1105 ? 32.932 1.765 -32.997 1.00 90.19 1105 VAL A CA 1
ATOM 9000 C C . VAL A 1 1105 ? 34.371 1.355 -33.322 1.00 90.19 1105 VAL A C 1
ATOM 9002 O O . VAL A 1 1105 ? 34.979 1.972 -34.195 1.00 90.19 1105 VAL A O 1
ATOM 9005 N N . ASP A 1 1106 ? 34.898 0.286 -32.715 1.00 88.94 1106 ASP A N 1
ATOM 9006 C CA . ASP A 1 1106 ? 36.230 -0.243 -33.050 1.00 88.94 1106 ASP A CA 1
ATOM 9007 C C . ASP A 1 1106 ? 36.303 -0.725 -34.508 1.00 88.94 1106 ASP A C 1
ATOM 9009 O O . ASP A 1 1106 ? 37.199 -0.337 -35.262 1.00 88.94 1106 ASP A O 1
ATOM 9013 N N . LEU A 1 1107 ? 35.315 -1.507 -34.955 1.00 89.75 1107 LEU A N 1
ATOM 9014 C CA . LEU A 1 1107 ? 35.243 -1.983 -36.336 1.00 89.75 1107 LEU A CA 1
ATOM 9015 C C . LEU A 1 1107 ? 35.116 -0.828 -37.333 1.00 89.75 1107 LEU A C 1
ATOM 9017 O O . LEU A 1 1107 ? 35.781 -0.863 -38.366 1.00 89.75 1107 LEU A O 1
ATOM 9021 N N . ARG A 1 1108 ? 34.331 0.212 -37.024 1.00 90.38 1108 ARG A N 1
ATOM 9022 C CA . ARG A 1 1108 ? 34.260 1.441 -37.831 1.00 90.38 1108 ARG A CA 1
ATOM 9023 C C . ARG A 1 1108 ? 35.603 2.160 -37.867 1.00 90.38 1108 ARG A C 1
ATOM 9025 O O . ARG A 1 1108 ? 36.049 2.511 -38.951 1.00 90.38 1108 ARG A O 1
ATOM 9032 N N . GLY A 1 1109 ? 36.290 2.299 -36.733 1.00 90.75 1109 GLY A N 1
ATOM 9033 C CA . GLY A 1 1109 ? 37.629 2.891 -36.677 1.00 90.75 1109 GLY A CA 1
ATOM 9034 C C . GLY A 1 1109 ? 38.653 2.121 -37.519 1.00 90.75 1109 GLY A C 1
ATOM 9035 O O . GLY A 1 1109 ? 39.443 2.718 -38.253 1.00 90.75 1109 GLY A O 1
ATOM 9036 N N . ARG A 1 1110 ? 38.601 0.784 -37.491 1.00 90.44 1110 ARG A N 1
ATOM 9037 C CA . ARG A 1 1110 ? 39.435 -0.080 -38.342 1.00 90.44 1110 ARG A CA 1
ATOM 9038 C C . ARG A 1 1110 ? 39.079 0.054 -39.820 1.00 90.44 1110 ARG A C 1
ATOM 9040 O O . ARG A 1 1110 ? 39.983 0.082 -40.652 1.00 90.44 1110 ARG A O 1
ATOM 9047 N N . LEU A 1 1111 ? 37.793 0.154 -40.149 1.00 88.06 1111 LEU A N 1
ATOM 9048 C CA . LEU A 1 1111 ? 37.316 0.331 -41.519 1.00 88.06 1111 LEU A CA 1
ATOM 9049 C C . LEU A 1 1111 ? 37.748 1.699 -42.066 1.00 88.06 1111 LEU A C 1
ATOM 9051 O O . LEU A 1 1111 ? 38.356 1.746 -43.129 1.00 88.06 1111 LEU A O 1
ATOM 9055 N N . GLU A 1 1112 ? 37.593 2.775 -41.292 1.00 90.56 1112 GLU A N 1
ATOM 9056 C CA . GLU A 1 1112 ? 38.101 4.109 -41.636 1.00 90.56 1112 GLU A CA 1
ATOM 9057 C C . GLU A 1 1112 ? 39.623 4.117 -41.833 1.00 90.56 1112 GLU A C 1
ATOM 9059 O O . GLU A 1 1112 ? 40.137 4.753 -42.754 1.00 90.56 1112 GLU A O 1
ATOM 9064 N N . PHE A 1 1113 ? 40.378 3.410 -40.987 1.00 91.38 1113 PHE A N 1
ATOM 9065 C CA . PHE A 1 1113 ? 41.827 3.287 -41.148 1.00 91.38 1113 PHE A CA 1
ATOM 9066 C C . PHE A 1 1113 ? 42.198 2.569 -42.454 1.00 91.38 1113 PHE A C 1
ATOM 9068 O O . PHE A 1 1113 ? 43.098 3.013 -43.177 1.00 91.38 1113 PHE A O 1
ATOM 9075 N N . VAL A 1 1114 ? 41.497 1.480 -42.779 1.00 88.50 1114 VAL A N 1
ATOM 9076 C CA . VAL A 1 1114 ? 41.687 0.743 -44.035 1.00 88.50 1114 VAL A CA 1
ATOM 9077 C C . VAL A 1 1114 ? 41.274 1.596 -45.234 1.00 88.50 1114 VAL A C 1
ATOM 9079 O O . VAL A 1 1114 ? 42.011 1.628 -46.214 1.00 88.50 1114 VAL A O 1
ATOM 9082 N N . GLU A 1 1115 ? 40.177 2.347 -45.158 1.00 88.31 1115 GLU A N 1
ATOM 9083 C CA . GLU A 1 1115 ? 39.732 3.267 -46.210 1.00 88.31 1115 GLU A CA 1
ATOM 9084 C C . GLU A 1 1115 ? 40.732 4.400 -46.443 1.00 88.31 1115 GLU A C 1
ATOM 9086 O O . GLU A 1 1115 ? 41.093 4.671 -47.588 1.00 88.31 1115 GLU A O 1
ATOM 9091 N N . ARG A 1 1116 ? 41.254 5.022 -45.379 1.00 90.00 1116 ARG A N 1
ATOM 9092 C CA . ARG A 1 1116 ? 42.317 6.038 -45.484 1.00 90.00 1116 ARG A CA 1
ATOM 9093 C C . ARG A 1 1116 ? 43.588 5.452 -46.089 1.00 90.00 1116 ARG A C 1
ATOM 9095 O O . ARG A 1 1116 ? 44.218 6.085 -46.937 1.00 90.00 1116 ARG A O 1
ATOM 9102 N N . SER A 1 1117 ? 43.948 4.233 -45.696 1.00 87.19 1117 SER A N 1
ATOM 9103 C CA . SER A 1 1117 ? 45.099 3.522 -46.255 1.00 87.19 1117 SER A CA 1
ATOM 9104 C C . SER A 1 1117 ? 44.884 3.197 -47.736 1.00 87.19 1117 SER A C 1
ATOM 9106 O O . SER A 1 1117 ? 45.763 3.459 -48.552 1.00 87.19 1117 SER A O 1
ATOM 9108 N N . ALA A 1 1118 ? 43.704 2.705 -48.115 1.00 88.00 1118 ALA A N 1
ATOM 9109 C CA . ALA A 1 1118 ? 43.332 2.416 -49.497 1.00 88.00 1118 ALA A CA 1
ATOM 9110 C C . ALA A 1 1118 ? 43.288 3.687 -50.359 1.00 88.00 1118 ALA A C 1
ATOM 9112 O O . ALA A 1 1118 ? 43.770 3.672 -51.490 1.00 88.00 1118 ALA A O 1
ATOM 9113 N N . ALA A 1 1119 ? 42.781 4.802 -49.827 1.00 88.12 1119 ALA A N 1
ATOM 9114 C CA . ALA A 1 1119 ? 42.799 6.100 -50.494 1.00 88.12 1119 ALA A CA 1
ATOM 9115 C C . ALA A 1 1119 ? 44.234 6.607 -50.713 1.00 88.12 1119 ALA A C 1
ATOM 9117 O O . ALA A 1 1119 ? 44.556 7.086 -51.800 1.00 88.12 1119 ALA A O 1
ATOM 9118 N N . SER A 1 1120 ? 45.115 6.437 -49.721 1.00 91.12 1120 SER A N 1
ATOM 9119 C CA . SER A 1 1120 ? 46.544 6.748 -49.846 1.00 91.12 1120 SER A CA 1
ATOM 9120 C C . SER A 1 1120 ? 47.213 5.899 -50.933 1.00 91.12 1120 SER A C 1
ATOM 9122 O O . SER A 1 1120 ? 47.838 6.446 -51.841 1.00 91.12 1120 SER A O 1
ATO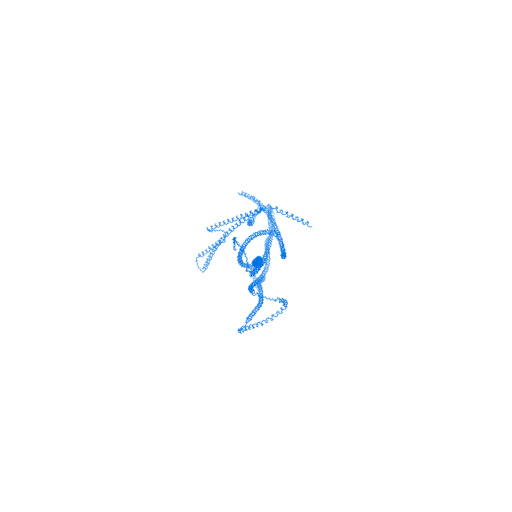M 9124 N N . TRP A 1 1121 ? 47.003 4.577 -50.922 1.00 90.12 1121 TRP A N 1
ATOM 9125 C CA . TRP A 1 1121 ? 47.510 3.671 -51.959 1.00 90.12 1121 TRP A CA 1
ATOM 9126 C C . TRP A 1 1121 ? 46.968 4.006 -53.345 1.00 90.12 1121 TRP A C 1
ATOM 9128 O O . TRP A 1 1121 ? 47.717 3.990 -54.317 1.00 90.12 1121 TRP A O 1
ATOM 9138 N N . LYS A 1 1122 ? 45.684 4.355 -53.449 1.00 91.75 1122 LYS A N 1
ATOM 9139 C CA . LYS A 1 1122 ? 45.073 4.786 -54.706 1.00 91.75 1122 LYS A CA 1
ATOM 9140 C C . LYS A 1 1122 ? 45.706 6.079 -55.214 1.00 91.75 1122 LYS A C 1
ATOM 9142 O O . LYS A 1 1122 ? 46.050 6.149 -56.389 1.00 91.75 1122 LYS A O 1
ATOM 9147 N N . SER A 1 1123 ? 45.926 7.062 -54.340 1.00 89.81 1123 SER A N 1
ATOM 9148 C CA . SER A 1 1123 ? 46.630 8.297 -54.696 1.00 89.81 1123 SER A CA 1
ATOM 9149 C C . SER A 1 1123 ? 48.059 8.009 -55.158 1.00 89.81 1123 SER A C 1
ATOM 9151 O O . SER A 1 1123 ? 48.489 8.563 -56.166 1.00 89.81 1123 SER A O 1
ATOM 9153 N N . GLN A 1 1124 ? 48.791 7.132 -54.464 1.00 88.94 1124 GLN A N 1
ATOM 9154 C CA . GLN A 1 1124 ? 50.143 6.732 -54.863 1.00 88.94 1124 GLN A CA 1
ATOM 9155 C C . GLN A 1 1124 ? 50.135 6.028 -56.223 1.00 88.94 1124 GLN A C 1
ATOM 9157 O O . GLN A 1 1124 ? 50.878 6.417 -57.122 1.00 88.94 1124 GLN A O 1
ATOM 9162 N N . PHE A 1 1125 ? 49.230 5.072 -56.428 1.00 89.75 1125 PHE A N 1
ATOM 9163 C CA . PHE A 1 1125 ? 49.064 4.383 -57.703 1.00 89.75 1125 PHE A CA 1
ATOM 9164 C C . PHE A 1 1125 ? 48.702 5.345 -58.843 1.00 89.75 1125 PHE A C 1
ATOM 9166 O O . PHE A 1 1125 ? 49.230 5.227 -59.945 1.00 89.75 1125 PHE A O 1
ATOM 9173 N N . GLU A 1 1126 ? 47.835 6.329 -58.601 1.00 89.69 1126 GLU A N 1
ATOM 9174 C CA . GLU A 1 1126 ? 47.506 7.358 -59.590 1.00 89.69 1126 GLU A CA 1
ATOM 9175 C C . GLU A 1 1126 ? 48.722 8.226 -59.931 1.00 89.69 1126 GLU A C 1
ATOM 9177 O O . GLU A 1 1126 ? 48.950 8.505 -61.111 1.00 89.69 1126 GLU A O 1
ATOM 9182 N N . THR A 1 1127 ? 49.548 8.590 -58.945 1.00 88.81 1127 THR A N 1
ATOM 9183 C CA . THR A 1 1127 ? 50.803 9.315 -59.202 1.00 88.81 1127 THR A CA 1
ATOM 9184 C C . THR A 1 1127 ? 51.820 8.468 -59.967 1.00 88.81 1127 THR A C 1
ATOM 9186 O O . THR A 1 1127 ? 52.407 8.955 -60.932 1.00 88.81 1127 THR A O 1
ATOM 9189 N N . GLU A 1 1128 ? 51.984 7.186 -59.629 1.00 87.25 1128 GLU A N 1
ATOM 9190 C CA . GLU A 1 1128 ? 52.852 6.269 -60.374 1.00 87.25 1128 GLU A CA 1
ATOM 9191 C C . GLU A 1 1128 ? 52.350 6.053 -61.801 1.00 87.25 1128 GLU A C 1
ATOM 9193 O O . GLU A 1 1128 ? 53.137 6.070 -62.744 1.00 87.25 1128 GLU A O 1
ATOM 9198 N N . LYS A 1 1129 ? 51.034 5.927 -61.992 1.00 90.75 1129 LYS A N 1
ATOM 9199 C CA . LYS A 1 1129 ? 50.412 5.831 -63.315 1.00 90.75 1129 LYS A CA 1
ATOM 9200 C C . LYS A 1 1129 ? 50.652 7.096 -64.140 1.00 90.75 1129 LYS A C 1
ATOM 9202 O O . LYS A 1 1129 ? 50.945 6.993 -65.329 1.00 90.75 1129 LYS A O 1
ATOM 9207 N N . GLN A 1 1130 ? 50.553 8.282 -63.537 1.00 89.19 1130 GLN A N 1
ATOM 9208 C CA . GLN A 1 1130 ? 50.889 9.542 -64.208 1.00 89.19 1130 GLN A CA 1
ATOM 9209 C C . GLN A 1 1130 ? 52.369 9.592 -64.603 1.00 89.19 1130 GLN A C 1
ATOM 9211 O O . GLN A 1 1130 ? 52.671 9.924 -65.748 1.00 89.19 1130 GLN A O 1
ATOM 9216 N N . LEU A 1 1131 ? 53.281 9.208 -63.706 1.00 90.00 1131 LEU A N 1
ATOM 9217 C CA . LEU A 1 1131 ? 54.715 9.128 -64.002 1.00 90.00 1131 LEU A CA 1
ATOM 9218 C C . LEU A 1 1131 ? 55.018 8.101 -65.101 1.00 90.00 1131 LEU A C 1
ATOM 9220 O O . LEU A 1 1131 ? 55.830 8.368 -65.985 1.00 90.00 1131 LEU A O 1
ATOM 9224 N N . HIS A 1 1132 ? 54.339 6.953 -65.095 1.00 89.50 1132 HIS A N 1
ATOM 9225 C CA . HIS A 1 1132 ? 54.466 5.943 -66.140 1.00 89.50 1132 HIS A CA 1
ATOM 9226 C C . HIS A 1 1132 ? 53.984 6.469 -67.495 1.00 89.50 1132 HIS A C 1
ATOM 9228 O O . HIS A 1 1132 ? 54.687 6.314 -68.491 1.00 89.50 1132 HIS A O 1
ATOM 9234 N N . ASN A 1 1133 ? 52.836 7.150 -67.534 1.00 90.56 1133 ASN A N 1
ATOM 9235 C CA . ASN A 1 1133 ? 52.335 7.786 -68.752 1.00 90.56 1133 ASN A CA 1
ATOM 9236 C C . ASN A 1 1133 ? 53.313 8.848 -69.270 1.00 90.56 1133 ASN A C 1
ATOM 9238 O O . ASN A 1 1133 ? 53.626 8.850 -70.455 1.00 90.56 1133 ASN A O 1
ATOM 9242 N N . GLN A 1 1134 ? 53.864 9.694 -68.394 1.00 90.81 1134 GLN A N 1
ATOM 9243 C CA . GLN A 1 1134 ? 54.886 10.679 -68.767 1.00 90.81 1134 GLN A CA 1
ATOM 9244 C C . GLN A 1 1134 ? 56.154 10.008 -69.311 1.00 90.81 1134 GLN A C 1
ATOM 9246 O O . GLN A 1 1134 ? 56.717 10.458 -70.310 1.00 90.81 1134 GLN A O 1
ATOM 9251 N N . ALA A 1 1135 ? 56.595 8.902 -68.705 1.00 86.31 1135 ALA A N 1
ATOM 9252 C CA . ALA A 1 1135 ? 57.720 8.119 -69.207 1.00 86.31 1135 ALA A CA 1
ATOM 9253 C C . ALA A 1 1135 ? 57.408 7.483 -70.574 1.00 86.31 1135 ALA A C 1
ATOM 9255 O O . ALA A 1 1135 ? 58.264 7.475 -71.458 1.00 86.31 1135 ALA A O 1
ATOM 9256 N N . GLN A 1 1136 ? 56.184 6.994 -70.784 1.00 90.25 1136 GLN A N 1
ATOM 9257 C CA . GLN A 1 1136 ? 55.735 6.437 -72.058 1.00 90.25 1136 GLN A CA 1
ATOM 9258 C C . GLN A 1 1136 ? 55.615 7.511 -73.150 1.00 90.25 1136 GLN A C 1
ATOM 9260 O O . GLN A 1 1136 ? 55.993 7.260 -74.296 1.00 90.25 1136 GLN A O 1
ATOM 9265 N N . GLU A 1 1137 ? 55.140 8.710 -72.817 1.00 90.50 1137 GLU A N 1
ATOM 9266 C CA . GLU A 1 1137 ? 55.118 9.870 -73.712 1.00 90.50 1137 GLU A CA 1
ATOM 9267 C C . GLU A 1 1137 ? 56.540 10.308 -74.076 1.00 90.50 1137 GLU A C 1
ATOM 9269 O O . GLU A 1 1137 ? 56.837 10.504 -75.255 1.00 90.50 1137 GLU A O 1
ATOM 9274 N N . ALA A 1 1138 ? 57.451 10.374 -73.100 1.00 89.75 1138 ALA A N 1
ATOM 9275 C CA . ALA A 1 1138 ? 58.861 10.671 -73.338 1.00 89.75 1138 ALA A CA 1
ATOM 9276 C C . ALA A 1 1138 ? 59.525 9.610 -74.232 1.00 89.75 1138 ALA A C 1
ATOM 9278 O O . ALA A 1 1138 ? 60.231 9.957 -75.178 1.00 89.75 1138 ALA A O 1
ATOM 9279 N N . LEU A 1 1139 ? 59.259 8.321 -73.995 1.00 89.44 1139 LEU A N 1
ATOM 9280 C CA . LEU A 1 1139 ? 59.734 7.229 -74.848 1.00 89.44 1139 LEU A CA 1
ATOM 9281 C C . LEU A 1 1139 ? 59.142 7.303 -76.258 1.00 89.44 1139 LEU A C 1
ATOM 9283 O O . LEU A 1 1139 ? 59.871 7.105 -77.225 1.00 89.44 1139 LEU A O 1
ATOM 9287 N N . SER A 1 1140 ? 57.854 7.618 -76.396 1.00 89.56 1140 SER A N 1
ATOM 9288 C CA . SER A 1 1140 ? 57.195 7.773 -77.701 1.00 89.56 1140 SER A CA 1
ATOM 9289 C C . SER A 1 1140 ? 57.753 8.973 -78.469 1.00 89.56 1140 SER A C 1
ATOM 9291 O O . SER A 1 1140 ? 57.989 8.878 -79.672 1.00 89.56 1140 SER A O 1
ATOM 9293 N N . SER A 1 1141 ? 58.036 10.074 -77.770 1.00 91.12 1141 SER A N 1
ATOM 9294 C CA . SER A 1 1141 ? 58.705 11.254 -78.319 1.00 91.12 1141 SER A CA 1
ATOM 9295 C C . SER A 1 1141 ? 60.124 10.921 -78.787 1.00 91.12 1141 SER A C 1
ATOM 9297 O O . SER A 1 1141 ? 60.472 11.188 -79.935 1.00 91.12 1141 SER A O 1
ATOM 9299 N N . LEU A 1 1142 ? 60.919 10.224 -77.965 1.00 89.50 1142 LEU A N 1
ATOM 9300 C CA . LEU A 1 1142 ? 62.252 9.750 -78.353 1.00 89.50 1142 LEU A CA 1
ATOM 9301 C C . LEU A 1 1142 ? 62.199 8.780 -79.539 1.00 89.50 1142 LEU A C 1
ATOM 9303 O O . LEU A 1 1142 ? 63.018 8.885 -80.447 1.00 89.50 1142 LEU A O 1
ATOM 9307 N N . GLN A 1 1143 ? 61.227 7.866 -79.579 1.00 89.75 1143 GLN A N 1
ATOM 9308 C CA . GLN A 1 1143 ? 61.003 6.992 -80.734 1.00 89.75 1143 GLN A CA 1
ATOM 9309 C C . GLN A 1 1143 ? 60.639 7.791 -81.993 1.00 89.75 1143 GLN A C 1
ATOM 9311 O O . GLN A 1 1143 ? 61.091 7.434 -83.080 1.00 89.75 1143 GLN A O 1
ATOM 9316 N N . GLY A 1 1144 ? 59.856 8.865 -81.857 1.00 89.81 1144 GLY A N 1
ATOM 9317 C CA . GLY A 1 1144 ? 59.565 9.819 -82.928 1.00 89.81 1144 GLY A CA 1
ATOM 9318 C C . GLY A 1 1144 ? 60.834 10.480 -83.457 1.00 89.81 1144 GLY A C 1
ATOM 9319 O O . GLY A 1 1144 ? 61.123 10.365 -84.643 1.00 89.81 1144 GLY A O 1
ATOM 9320 N N . VAL A 1 1145 ? 61.653 11.050 -82.570 1.00 90.81 1145 VAL A N 1
ATOM 9321 C CA . VAL A 1 1145 ? 62.939 11.672 -82.928 1.00 90.81 1145 VAL A CA 1
ATOM 9322 C C . VAL A 1 1145 ? 63.886 10.668 -83.592 1.00 90.81 1145 VAL A C 1
ATOM 9324 O O . VAL A 1 1145 ? 64.519 10.985 -84.592 1.00 90.81 1145 VAL A O 1
ATOM 9327 N N . VAL A 1 1146 ? 63.974 9.431 -83.093 1.00 88.00 1146 VAL A N 1
ATOM 9328 C CA . VAL A 1 1146 ? 64.808 8.382 -83.709 1.00 88.00 1146 VAL A CA 1
ATOM 9329 C C . VAL A 1 1146 ? 64.301 8.011 -85.104 1.00 88.00 1146 VAL A C 1
ATOM 9331 O O . VAL A 1 1146 ? 65.111 7.799 -86.008 1.00 88.00 1146 VAL A O 1
ATOM 9334 N N . LYS A 1 1147 ? 62.979 7.947 -85.309 1.00 89.06 1147 LYS A N 1
ATOM 9335 C CA . LYS A 1 1147 ? 62.396 7.735 -86.640 1.00 89.06 1147 LYS A CA 1
ATOM 9336 C C . LYS A 1 1147 ? 62.691 8.906 -87.569 1.00 89.06 1147 LYS A C 1
ATOM 9338 O O . LYS A 1 1147 ? 63.132 8.654 -88.681 1.00 89.06 1147 LYS A O 1
ATOM 9343 N N . GLU A 1 1148 ? 62.514 10.145 -87.116 1.00 90.19 1148 GLU A N 1
ATOM 9344 C CA . GLU A 1 1148 ? 62.836 11.350 -87.892 1.00 90.19 1148 GLU A CA 1
ATOM 9345 C C . GLU A 1 1148 ? 64.314 11.366 -88.298 1.00 90.19 1148 GLU A C 1
ATOM 9347 O O . GLU A 1 1148 ? 64.618 11.471 -89.484 1.00 90.19 1148 GLU A O 1
ATOM 9352 N N . LEU A 1 1149 ? 65.229 11.115 -87.356 1.00 87.44 1149 LEU A N 1
ATOM 9353 C CA . LEU A 1 1149 ? 66.662 10.985 -87.634 1.00 87.44 1149 LEU A CA 1
ATOM 9354 C C . LEU A 1 1149 ? 66.971 9.846 -88.612 1.00 87.44 1149 LEU A C 1
ATOM 9356 O O . LEU A 1 1149 ? 67.855 9.986 -89.452 1.00 87.44 1149 LEU A O 1
ATOM 9360 N N . SER A 1 1150 ? 66.250 8.725 -88.531 1.00 87.94 1150 SER A N 1
ATOM 9361 C CA . SER A 1 1150 ? 66.406 7.616 -89.480 1.00 87.94 1150 SER A CA 1
ATOM 9362 C C . SER A 1 1150 ? 65.924 8.012 -90.877 1.00 87.94 1150 SER A C 1
ATOM 9364 O O . SER A 1 1150 ? 66.628 7.763 -91.851 1.00 87.94 1150 SER A O 1
ATOM 9366 N N . THR A 1 1151 ? 64.779 8.693 -90.986 1.00 88.75 1151 THR A N 1
ATOM 9367 C CA . THR A 1 1151 ? 64.266 9.196 -92.270 1.00 88.75 1151 THR A CA 1
ATOM 9368 C C . THR A 1 1151 ? 65.154 10.285 -92.863 1.00 88.75 1151 THR A C 1
ATOM 9370 O O . THR A 1 1151 ? 65.379 10.302 -94.073 1.00 88.75 1151 THR A O 1
ATOM 9373 N N . ASP A 1 1152 ? 65.715 11.162 -92.030 1.00 88.88 1152 ASP A N 1
ATOM 9374 C CA . ASP A 1 1152 ? 66.674 12.174 -92.457 1.00 88.88 1152 ASP A CA 1
ATOM 9375 C C . ASP A 1 1152 ? 67.979 11.521 -92.904 1.00 88.88 1152 ASP A C 1
ATOM 9377 O O . ASP A 1 1152 ? 68.503 11.885 -93.953 1.00 88.88 1152 ASP A O 1
ATOM 9381 N N . HIS A 1 1153 ? 68.462 10.496 -92.198 1.00 88.00 1153 HIS A N 1
ATOM 9382 C CA . HIS A 1 1153 ? 69.630 9.730 -92.622 1.00 88.00 1153 HIS A CA 1
ATOM 9383 C C . HIS A 1 1153 ? 69.392 9.002 -93.952 1.00 88.00 1153 HIS A C 1
ATOM 9385 O O . HIS A 1 1153 ? 70.243 9.046 -94.840 1.00 88.00 1153 HIS A O 1
ATOM 9391 N N . GLU A 1 1154 ? 68.232 8.369 -94.136 1.00 87.94 1154 GLU A N 1
ATOM 9392 C CA . GLU A 1 1154 ? 67.841 7.756 -95.410 1.00 87.94 1154 GLU A CA 1
ATOM 9393 C C . GLU A 1 1154 ? 67.777 8.794 -96.534 1.00 87.94 1154 GLU A C 1
ATOM 9395 O O . GLU A 1 1154 ? 68.295 8.559 -97.628 1.00 87.94 1154 GLU A O 1
ATOM 9400 N N . LYS A 1 1155 ? 67.210 9.975 -96.265 1.00 89.00 1155 LYS A N 1
ATOM 9401 C CA . LYS A 1 1155 ? 67.140 11.087 -97.215 1.00 89.00 1155 LYS A CA 1
ATOM 9402 C C . LYS A 1 1155 ? 68.523 11.643 -97.547 1.00 89.00 1155 LYS A C 1
ATOM 9404 O O . LYS A 1 1155 ? 68.813 11.883 -98.716 1.00 89.00 1155 LYS A O 1
ATOM 9409 N N . GLU A 1 1156 ? 69.391 11.838 -96.560 1.00 88.19 1156 GLU A N 1
ATOM 9410 C CA . GLU A 1 1156 ? 70.779 12.256 -96.756 1.00 88.19 1156 GLU A CA 1
ATOM 9411 C C . GLU A 1 1156 ? 71.574 11.217 -97.543 1.00 88.19 1156 GLU A C 1
ATOM 9413 O O . GLU A 1 1156 ? 72.292 11.581 -98.475 1.00 88.19 1156 GLU A O 1
ATOM 9418 N N . SER A 1 1157 ? 71.393 9.932 -97.240 1.00 88.19 1157 SER A N 1
ATOM 9419 C CA . SER A 1 1157 ? 71.985 8.814 -97.976 1.00 88.19 1157 SER A CA 1
ATOM 9420 C C . SER A 1 1157 ? 71.497 8.782 -99.429 1.00 88.19 1157 SER A C 1
ATOM 9422 O O . SER A 1 1157 ? 72.305 8.687 -100.356 1.00 88.19 1157 SER A O 1
ATOM 9424 N N . ALA A 1 1158 ? 70.197 8.981 -99.664 1.00 86.50 1158 ALA A N 1
ATOM 9425 C CA . ALA A 1 1158 ? 69.622 9.095 -101.002 1.00 86.50 1158 ALA A CA 1
ATOM 9426 C C . ALA A 1 1158 ? 70.154 10.325 -101.761 1.00 86.50 1158 ALA A C 1
ATOM 9428 O O . ALA A 1 1158 ? 70.526 10.214 -102.929 1.00 86.50 1158 ALA A O 1
ATOM 9429 N N . MET A 1 1159 ? 70.265 11.487 -101.108 1.00 88.44 1159 MET A N 1
ATOM 9430 C CA . MET A 1 1159 ? 70.863 12.691 -101.698 1.00 88.44 1159 MET A CA 1
ATOM 9431 C C . MET A 1 1159 ? 72.351 12.500 -102.012 1.00 88.44 1159 MET A C 1
ATOM 9433 O O . MET A 1 1159 ? 72.820 12.949 -103.057 1.00 88.44 1159 MET A O 1
ATOM 9437 N N . ALA A 1 1160 ? 73.107 11.841 -101.132 1.00 85.81 1160 ALA A N 1
ATOM 9438 C CA . ALA A 1 1160 ? 74.510 11.515 -101.356 1.00 85.81 1160 ALA A CA 1
ATOM 9439 C C . ALA A 1 1160 ? 74.672 10.533 -102.525 1.00 85.81 1160 ALA A C 1
ATOM 9441 O O . ALA A 1 1160 ? 75.529 10.745 -103.383 1.00 85.81 1160 ALA A O 1
ATOM 9442 N N . SER A 1 1161 ? 73.812 9.514 -102.605 1.00 89.44 1161 SER A N 1
ATOM 9443 C CA . SER A 1 1161 ? 73.732 8.580 -103.732 1.00 89.44 1161 SER A CA 1
ATOM 9444 C C . SER A 1 1161 ? 73.433 9.311 -105.045 1.00 89.44 1161 SER A C 1
ATOM 9446 O O . SER A 1 1161 ? 74.177 9.157 -106.012 1.00 89.44 1161 SER A O 1
ATOM 9448 N N . HIS A 1 1162 ? 72.432 10.200 -105.066 1.00 88.50 1162 HIS A N 1
ATOM 9449 C CA . HIS A 1 1162 ? 72.107 11.008 -106.244 1.00 88.50 1162 HIS A CA 1
ATOM 9450 C C . HIS A 1 1162 ? 73.276 11.905 -106.665 1.00 88.50 1162 HIS A C 1
ATOM 9452 O O . HIS A 1 1162 ? 73.642 11.932 -107.835 1.00 88.50 1162 HIS A O 1
ATOM 9458 N N . ARG A 1 1163 ? 73.925 12.595 -105.716 1.00 90.12 1163 ARG A N 1
ATOM 9459 C CA . ARG A 1 1163 ? 75.130 13.392 -106.003 1.00 90.12 1163 ARG A CA 1
ATOM 9460 C C . ARG A 1 1163 ? 76.255 12.532 -106.575 1.00 90.12 1163 ARG A C 1
ATOM 9462 O O . ARG A 1 1163 ? 76.975 12.995 -107.451 1.00 90.12 1163 ARG A O 1
ATOM 9469 N N . ASN A 1 1164 ? 76.420 11.301 -106.097 1.00 87.38 1164 ASN A N 1
ATOM 9470 C CA . ASN A 1 1164 ? 77.414 10.372 -106.627 1.00 87.38 1164 ASN A CA 1
ATOM 9471 C C . ASN A 1 1164 ? 77.072 9.959 -108.068 1.00 87.38 1164 ASN A C 1
ATOM 9473 O O . ASN A 1 1164 ? 77.946 9.996 -108.927 1.00 87.38 1164 ASN A O 1
ATOM 9477 N N . ILE A 1 1165 ? 75.800 9.675 -108.364 1.00 88.38 1165 ILE A N 1
ATOM 9478 C CA . ILE A 1 1165 ? 75.322 9.414 -109.731 1.00 88.38 1165 ILE A CA 1
ATOM 9479 C C . ILE A 1 1165 ? 75.562 10.631 -110.638 1.00 88.38 1165 ILE A C 1
ATOM 9481 O O . ILE A 1 1165 ? 76.097 10.472 -111.733 1.00 88.38 1165 ILE A O 1
ATOM 9485 N N . ASP A 1 1166 ? 75.255 11.848 -110.184 1.00 86.00 1166 ASP A N 1
ATOM 9486 C CA . ASP A 1 1166 ? 75.510 13.079 -110.945 1.00 86.00 1166 ASP A CA 1
ATOM 9487 C C . ASP A 1 1166 ? 77.008 13.289 -111.209 1.00 86.00 1166 ASP A C 1
ATOM 9489 O O . ASP A 1 1166 ? 77.412 13.664 -112.312 1.00 86.00 1166 ASP A O 1
ATOM 9493 N N . LEU A 1 1167 ? 77.855 13.039 -110.205 1.00 88.12 1167 LEU A N 1
ATOM 9494 C CA . LEU A 1 1167 ? 79.308 13.098 -110.349 1.00 88.12 1167 LEU A CA 1
ATOM 9495 C C . LEU A 1 1167 ? 79.821 12.020 -111.310 1.00 88.12 1167 LEU A C 1
ATOM 9497 O O . LEU A 1 1167 ? 80.685 12.318 -112.131 1.00 88.12 1167 LEU A O 1
ATOM 9501 N N . GLN A 1 1168 ? 79.273 10.804 -111.267 1.00 88.00 1168 GLN A N 1
ATOM 9502 C CA . GLN A 1 1168 ? 79.583 9.746 -112.230 1.00 88.00 1168 GLN A CA 1
ATOM 9503 C C . GLN A 1 1168 ? 79.149 10.125 -113.648 1.00 88.00 1168 GLN A C 1
ATOM 9505 O O . GLN A 1 1168 ? 79.915 9.914 -114.584 1.00 88.00 1168 GLN A O 1
ATOM 9510 N N . ALA A 1 1169 ? 77.974 10.732 -113.824 1.00 86.62 1169 ALA A N 1
ATOM 9511 C CA . ALA A 1 1169 ? 77.503 11.213 -115.120 1.00 86.62 1169 ALA A CA 1
ATOM 9512 C C . ALA A 1 1169 ? 78.408 12.326 -115.672 1.00 86.62 1169 ALA A C 1
ATOM 9514 O O . ALA A 1 1169 ? 78.790 12.287 -116.842 1.00 86.62 1169 ALA A O 1
ATOM 9515 N N . ARG A 1 1170 ? 78.828 13.277 -114.825 1.00 88.12 1170 ARG A N 1
ATOM 9516 C CA . ARG A 1 1170 ? 79.820 14.301 -115.198 1.00 88.12 1170 ARG A CA 1
ATOM 9517 C C . ARG A 1 1170 ? 81.163 13.679 -115.560 1.00 88.12 1170 ARG A C 1
ATOM 9519 O O . ARG A 1 1170 ? 81.719 14.030 -116.590 1.00 88.12 1170 ARG A O 1
ATOM 9526 N N . LEU A 1 1171 ? 81.658 12.721 -114.775 1.00 84.94 1171 LEU A N 1
ATOM 9527 C CA . LEU A 1 1171 ? 82.889 11.990 -115.090 1.00 84.94 1171 LEU A CA 1
ATOM 9528 C C . LEU A 1 1171 ? 82.787 11.246 -116.422 1.00 84.94 1171 LEU A C 1
ATOM 9530 O O . LEU A 1 1171 ? 83.743 11.256 -117.191 1.00 84.94 1171 LEU A O 1
ATOM 9534 N N . GLN A 1 1172 ? 81.647 10.621 -116.724 1.00 87.38 1172 GLN A N 1
ATOM 9535 C CA . GLN A 1 1172 ? 81.417 9.983 -118.020 1.00 87.38 1172 GLN A CA 1
ATOM 9536 C C . GLN A 1 1172 ? 81.428 11.000 -119.163 1.00 87.38 1172 GLN A C 1
ATOM 9538 O O . GLN A 1 1172 ? 81.993 10.712 -120.214 1.00 87.38 1172 GLN A O 1
ATOM 9543 N N . GLU A 1 1173 ? 80.839 12.178 -118.972 1.00 88.06 1173 GLU A N 1
ATOM 9544 C CA . GLU A 1 1173 ? 80.839 13.236 -119.983 1.00 88.06 1173 GLU A CA 1
ATOM 9545 C C . GLU A 1 1173 ? 82.242 13.803 -120.217 1.00 88.06 1173 GLU A C 1
ATOM 9547 O O . GLU A 1 1173 ? 82.689 13.871 -121.358 1.00 88.06 1173 GLU A O 1
ATOM 9552 N N . GLU A 1 1174 ? 82.991 14.093 -119.153 1.00 87.31 1174 GLU A N 1
ATOM 9553 C CA . GLU A 1 1174 ? 84.408 14.466 -119.243 1.00 87.31 1174 GLU A CA 1
ATOM 9554 C C . GLU A 1 1174 ? 85.233 13.355 -119.914 1.00 87.31 1174 GLU A C 1
ATOM 9556 O O . GLU A 1 1174 ? 86.080 13.620 -120.761 1.00 87.31 1174 GLU A O 1
ATOM 9561 N N . THR A 1 1175 ? 84.939 12.082 -119.629 1.00 87.88 1175 THR A N 1
ATOM 9562 C CA . THR A 1 1175 ? 85.595 10.944 -120.295 1.00 87.88 1175 THR A CA 1
ATOM 9563 C C . THR A 1 1175 ? 85.278 10.907 -121.792 1.00 87.88 1175 THR A C 1
ATOM 9565 O O . THR A 1 1175 ? 86.170 10.638 -122.596 1.00 87.88 1175 THR A O 1
ATOM 9568 N N . LYS A 1 1176 ? 84.039 11.208 -122.201 1.00 88.12 1176 LYS A N 1
ATOM 9569 C CA . LYS A 1 1176 ? 83.678 11.341 -123.623 1.00 88.12 1176 LYS A CA 1
ATOM 9570 C C . LYS A 1 1176 ? 84.373 12.532 -124.272 1.00 88.12 1176 LYS A C 1
ATOM 9572 O O . LYS A 1 1176 ? 84.818 12.403 -125.407 1.00 88.12 1176 LYS A O 1
ATOM 9577 N N . GLN A 1 1177 ? 84.495 13.661 -123.574 1.00 88.06 1177 GLN A N 1
ATOM 9578 C CA . GLN A 1 1177 ? 85.243 14.819 -124.068 1.00 88.06 1177 GLN A CA 1
ATOM 9579 C C . GLN A 1 1177 ? 86.724 14.478 -124.253 1.00 88.06 1177 GLN A C 1
ATOM 9581 O O . GLN A 1 1177 ? 87.286 14.769 -125.304 1.00 88.06 1177 GLN A O 1
ATOM 9586 N N . ILE A 1 1178 ? 87.338 13.775 -123.298 1.00 85.50 1178 ILE A N 1
ATOM 9587 C CA . ILE A 1 1178 ? 88.705 13.254 -123.426 1.00 85.50 1178 ILE A CA 1
ATOM 9588 C C . ILE A 1 1178 ? 88.808 12.294 -124.617 1.00 85.50 1178 ILE A C 1
ATOM 9590 O O . ILE A 1 1178 ? 89.742 12.401 -125.406 1.00 85.50 1178 ILE A O 1
ATOM 9594 N N . ALA A 1 1179 ? 87.851 11.379 -124.795 1.00 85.56 1179 ALA A N 1
ATOM 9595 C CA . ALA A 1 1179 ? 87.831 10.470 -125.941 1.00 85.56 1179 ALA A CA 1
ATOM 9596 C C . ALA A 1 1179 ? 87.693 11.224 -127.276 1.00 85.56 1179 ALA A C 1
ATOM 9598 O O . ALA A 1 1179 ? 88.370 10.887 -128.247 1.00 85.56 1179 ALA A O 1
ATOM 9599 N N . HIS A 1 1180 ? 86.871 12.274 -127.321 1.00 86.38 1180 HIS A N 1
ATOM 9600 C CA . HIS A 1 1180 ? 86.743 13.142 -128.485 1.00 86.38 1180 HIS A CA 1
ATOM 9601 C C . HIS A 1 1180 ? 88.055 13.876 -128.781 1.00 86.38 1180 HIS A C 1
ATOM 9603 O O . HIS A 1 1180 ? 88.547 13.792 -129.903 1.00 86.38 1180 HIS A O 1
ATOM 9609 N N . LEU A 1 1181 ? 88.678 14.499 -127.778 1.00 86.38 1181 LEU A N 1
ATOM 9610 C CA . LEU A 1 1181 ? 89.987 15.142 -127.918 1.00 86.38 1181 LEU A CA 1
ATOM 9611 C C . LEU A 1 1181 ? 91.065 14.151 -128.372 1.00 86.38 1181 LEU A C 1
ATOM 9613 O O . LEU A 1 1181 ? 91.875 14.490 -129.229 1.00 86.38 1181 LEU A O 1
ATOM 9617 N N . ASN A 1 1182 ? 91.051 12.915 -127.870 1.00 87.62 1182 ASN A N 1
ATOM 9618 C CA . ASN A 1 1182 ? 91.952 11.861 -128.339 1.00 87.62 1182 ASN A CA 1
ATOM 9619 C C . ASN A 1 1182 ? 91.704 11.516 -129.815 1.00 87.62 1182 ASN A C 1
ATOM 9621 O O . ASN A 1 1182 ? 92.663 11.402 -130.570 1.00 87.62 1182 ASN A O 1
ATOM 9625 N N . SER A 1 1183 ? 90.445 11.426 -130.260 1.00 87.06 1183 SER A N 1
ATOM 9626 C CA . SER A 1 1183 ? 90.124 11.211 -131.680 1.00 87.06 1183 SER A CA 1
ATOM 9627 C C . SER A 1 1183 ? 90.540 12.390 -132.570 1.00 87.06 1183 SER A C 1
ATOM 9629 O O . SER A 1 1183 ? 90.991 12.198 -133.698 1.00 87.06 1183 SER A O 1
ATOM 9631 N N . GLU A 1 1184 ? 90.447 13.624 -132.064 1.00 86.38 1184 GLU A N 1
ATOM 9632 C CA . GLU A 1 1184 ? 90.949 14.801 -132.770 1.00 86.38 1184 GLU A CA 1
ATOM 9633 C C . GLU A 1 1184 ? 92.477 14.823 -132.825 1.00 86.38 1184 GLU A C 1
ATOM 9635 O O . GLU A 1 1184 ? 93.039 15.174 -133.861 1.00 86.38 1184 GLU A O 1
ATOM 9640 N N . LEU A 1 1185 ? 93.154 14.407 -131.752 1.00 84.19 1185 LEU A N 1
ATOM 9641 C CA . LEU A 1 1185 ? 94.605 14.231 -131.732 1.00 84.19 1185 LEU A CA 1
ATOM 9642 C C . LEU A 1 1185 ? 95.055 13.139 -132.708 1.00 84.19 1185 LEU A C 1
ATOM 9644 O O . LEU A 1 1185 ? 96.045 13.340 -133.406 1.00 84.19 1185 LEU A O 1
ATOM 9648 N N . GLU A 1 1186 ? 94.329 12.024 -132.813 1.00 86.44 1186 GLU A N 1
ATOM 9649 C CA . GLU A 1 1186 ? 94.582 10.994 -133.827 1.00 86.44 1186 GLU A CA 1
ATOM 9650 C C . GLU A 1 1186 ? 94.384 11.539 -135.246 1.00 86.44 1186 GLU A C 1
ATOM 9652 O O . GLU A 1 1186 ? 95.244 11.328 -136.101 1.00 86.44 1186 GLU A O 1
ATOM 9657 N N . ARG A 1 1187 ? 93.314 12.310 -135.496 1.00 88.06 1187 ARG A N 1
ATOM 9658 C CA . ARG A 1 1187 ? 93.088 12.994 -136.783 1.00 88.06 1187 ARG A CA 1
ATOM 9659 C C . ARG A 1 1187 ? 94.245 13.932 -137.128 1.00 88.06 1187 ARG A C 1
ATOM 9661 O O . ARG A 1 1187 ? 94.786 13.846 -138.224 1.00 88.06 1187 ARG A O 1
ATOM 9668 N N . ILE A 1 1188 ? 94.667 14.777 -136.186 1.00 85.56 1188 ILE A N 1
ATOM 9669 C CA . ILE A 1 1188 ? 95.824 15.670 -136.361 1.00 85.56 1188 ILE A CA 1
ATOM 9670 C C . ILE A 1 1188 ? 97.109 14.859 -136.585 1.00 85.56 1188 ILE A C 1
ATOM 9672 O O . ILE A 1 1188 ? 97.964 15.268 -137.367 1.00 85.56 1188 ILE A O 1
ATOM 9676 N N . GLY A 1 1189 ? 97.258 13.707 -135.927 1.00 84.88 1189 GLY A N 1
ATOM 9677 C CA . GLY A 1 1189 ? 98.365 12.778 -136.146 1.00 84.88 1189 GLY A CA 1
ATOM 9678 C C . GLY A 1 1189 ? 98.404 12.235 -137.575 1.00 84.88 1189 GLY A C 1
ATOM 9679 O O . GLY A 1 1189 ? 99.469 12.233 -138.192 1.00 84.88 1189 GLY A O 1
ATOM 9680 N N . LEU A 1 1190 ? 97.250 11.845 -138.122 1.00 86.38 1190 LEU A N 1
ATOM 9681 C CA . LEU A 1 1190 ? 97.111 11.406 -139.514 1.00 86.38 1190 LEU A CA 1
ATOM 9682 C C . LEU A 1 1190 ? 97.382 12.546 -140.504 1.00 86.38 1190 LEU A C 1
ATOM 9684 O O . LEU A 1 1190 ? 98.124 12.347 -141.463 1.00 86.38 1190 LEU A O 1
ATOM 9688 N N . ASP A 1 1191 ? 96.854 13.746 -140.252 1.00 84.19 1191 ASP A N 1
ATOM 9689 C CA . ASP A 1 1191 ? 97.112 14.928 -141.085 1.00 84.19 1191 ASP A CA 1
ATOM 9690 C C . ASP A 1 1191 ? 98.604 15.294 -141.078 1.00 84.19 1191 ASP A C 1
ATOM 9692 O O . ASP A 1 1191 ? 99.195 15.577 -142.121 1.00 84.19 1191 ASP A O 1
ATOM 9696 N N . LYS A 1 1192 ? 99.251 15.231 -139.908 1.00 86.50 1192 LYS A N 1
ATOM 9697 C CA . LYS A 1 1192 ? 100.697 15.424 -139.777 1.00 86.50 1192 LYS A CA 1
ATOM 9698 C C . LYS A 1 1192 ? 101.464 14.378 -140.586 1.00 86.50 1192 LYS A C 1
ATOM 9700 O O . LYS A 1 1192 ? 102.393 14.753 -141.295 1.00 86.50 1192 LYS A O 1
ATOM 9705 N N . GLN A 1 1193 ? 101.089 13.102 -140.498 1.00 83.50 1193 GLN A N 1
ATOM 9706 C CA . GLN A 1 1193 ? 101.729 12.037 -141.269 1.00 83.50 1193 GLN A CA 1
ATOM 9707 C C . GLN A 1 1193 ? 101.567 12.269 -142.780 1.00 83.50 1193 GLN A C 1
ATOM 9709 O O . GLN A 1 1193 ? 102.542 12.157 -143.515 1.00 83.50 1193 GLN A O 1
ATOM 9714 N N . ALA A 1 1194 ? 100.379 12.670 -143.241 1.00 83.56 1194 ALA A N 1
ATOM 9715 C CA . ALA A 1 1194 ? 100.136 12.998 -144.645 1.00 83.56 1194 ALA A CA 1
ATOM 9716 C C . ALA A 1 1194 ? 101.011 14.170 -145.128 1.00 83.56 1194 ALA A C 1
ATOM 9718 O O . ALA A 1 1194 ? 101.598 14.106 -146.208 1.00 83.56 1194 ALA A O 1
ATOM 9719 N N . VAL A 1 1195 ? 101.164 15.219 -144.311 1.00 84.38 1195 VAL A N 1
ATOM 9720 C CA . VAL A 1 1195 ? 102.063 16.345 -144.613 1.00 84.38 1195 VAL A CA 1
ATOM 9721 C C . VAL A 1 1195 ? 103.530 15.907 -144.608 1.00 84.38 1195 VAL A C 1
ATOM 9723 O O . VAL A 1 1195 ? 104.294 16.335 -145.470 1.00 84.38 1195 VAL A O 1
ATOM 9726 N N . GLU A 1 1196 ? 103.949 15.054 -143.672 1.00 85.94 1196 GLU A N 1
ATOM 9727 C CA . GLU A 1 1196 ? 105.306 14.493 -143.649 1.00 85.94 1196 GLU A CA 1
ATOM 9728 C C . GLU A 1 1196 ? 105.590 13.648 -144.902 1.00 85.94 1196 GLU A C 1
ATOM 9730 O O . GLU A 1 1196 ? 106.655 13.793 -145.506 1.00 85.94 1196 GLU A O 1
ATOM 9735 N N . GLU A 1 1197 ? 104.630 12.836 -145.350 1.00 86.25 1197 GLU A N 1
ATOM 9736 C CA . GLU A 1 1197 ? 104.704 12.078 -146.605 1.00 86.25 1197 GLU A CA 1
ATOM 9737 C C . GLU A 1 1197 ? 104.780 13.003 -147.832 1.00 86.25 1197 GLU A C 1
ATOM 9739 O O . GLU A 1 1197 ? 105.565 12.754 -148.752 1.00 86.25 1197 GLU A O 1
ATOM 9744 N N . GLU A 1 1198 ? 104.026 14.104 -147.848 1.00 85.94 1198 GLU A N 1
ATOM 9745 C CA . GLU A 1 1198 ? 104.051 15.089 -148.933 1.00 85.94 1198 GLU A CA 1
ATOM 9746 C C . GLU A 1 1198 ? 105.366 15.886 -148.966 1.00 85.94 1198 GLU A C 1
ATOM 9748 O O . GLU A 1 1198 ? 105.946 16.088 -150.035 1.00 85.94 1198 GLU A O 1
ATOM 9753 N N . ILE A 1 1199 ? 105.918 16.250 -147.804 1.00 83.94 1199 ILE A N 1
ATOM 9754 C CA . ILE A 1 1199 ? 107.266 16.826 -147.681 1.00 83.94 1199 ILE A CA 1
ATOM 9755 C C . ILE A 1 1199 ? 108.318 15.842 -148.196 1.00 83.94 1199 ILE A C 1
ATOM 9757 O O . ILE A 1 1199 ? 109.238 16.249 -148.911 1.00 83.94 1199 ILE A O 1
ATOM 9761 N N . GLU A 1 1200 ? 108.206 14.557 -147.863 1.00 85.31 1200 GLU A N 1
ATOM 9762 C CA . GLU A 1 1200 ? 109.146 13.540 -148.334 1.00 85.31 1200 GLU A CA 1
ATOM 9763 C C . GLU A 1 1200 ? 109.031 13.329 -149.849 1.00 85.31 1200 GLU A C 1
ATOM 9765 O O . GLU A 1 1200 ? 110.045 13.222 -150.543 1.00 85.31 1200 GLU A O 1
ATOM 9770 N N . LYS A 1 1201 ? 107.817 13.385 -150.405 1.00 85.75 1201 LYS A N 1
ATOM 9771 C CA . LYS A 1 1201 ? 107.592 13.382 -151.853 1.00 85.75 1201 LYS A CA 1
ATOM 9772 C C . LYS A 1 1201 ? 108.239 14.595 -152.529 1.00 85.75 1201 LYS A C 1
ATOM 9774 O O . LYS A 1 1201 ? 108.974 14.416 -153.500 1.00 85.75 1201 LYS A O 1
ATOM 9779 N N . ILE A 1 1202 ? 108.056 15.802 -151.988 1.00 84.00 1202 ILE A N 1
ATOM 9780 C CA . ILE A 1 1202 ? 108.710 17.026 -152.481 1.00 84.00 1202 ILE A CA 1
ATOM 9781 C C . ILE A 1 1202 ? 110.236 16.903 -152.383 1.00 84.00 1202 ILE A C 1
ATOM 9783 O O . ILE A 1 1202 ? 110.944 17.285 -153.312 1.00 84.00 1202 ILE A O 1
ATOM 9787 N N . ARG A 1 1203 ? 110.777 16.326 -151.301 1.00 84.12 1203 ARG A N 1
ATOM 9788 C CA . ARG A 1 1203 ? 112.221 16.056 -151.173 1.00 84.12 1203 ARG A CA 1
ATOM 9789 C C . ARG A 1 1203 ? 112.718 15.086 -152.240 1.00 84.12 1203 ARG A C 1
ATOM 9791 O O . ARG A 1 1203 ? 113.784 15.317 -152.810 1.00 84.12 1203 ARG A O 1
ATOM 9798 N N . GLN A 1 1204 ? 111.969 14.027 -152.538 1.00 84.38 1204 GLN A N 1
ATOM 9799 C CA . GLN A 1 1204 ? 112.311 13.086 -153.606 1.00 84.38 1204 GLN A CA 1
ATOM 9800 C C . GLN A 1 1204 ? 112.239 13.737 -154.992 1.00 84.38 1204 GLN A C 1
ATOM 9802 O O . GLN A 1 1204 ? 113.117 13.499 -155.820 1.00 84.38 1204 GLN A O 1
ATOM 9807 N N . GLU A 1 1205 ? 111.240 14.581 -155.252 1.00 83.31 1205 GLU A N 1
ATOM 9808 C CA . GLU A 1 1205 ? 111.127 15.358 -156.492 1.00 83.31 1205 GLU A CA 1
ATOM 9809 C C . GLU A 1 1205 ? 112.271 16.369 -156.633 1.00 83.31 1205 GLU A C 1
ATOM 9811 O O . GLU A 1 1205 ? 112.904 16.425 -157.686 1.00 83.31 1205 GLU A O 1
ATOM 9816 N N . ALA A 1 1206 ? 112.621 17.087 -155.563 1.00 78.50 1206 ALA A N 1
ATOM 9817 C CA . ALA A 1 1206 ? 113.777 17.979 -155.525 1.00 78.50 1206 ALA A CA 1
ATOM 9818 C C . ALA A 1 1206 ? 115.096 17.221 -155.746 1.00 78.50 1206 ALA A C 1
ATOM 9820 O O . ALA A 1 1206 ? 115.988 17.709 -156.439 1.00 78.50 1206 ALA A O 1
ATOM 9821 N N . LYS A 1 1207 ? 115.217 16.000 -155.210 1.00 83.94 1207 LYS A N 1
ATOM 9822 C CA . LYS A 1 1207 ? 116.371 15.128 -155.457 1.00 83.94 1207 LYS A CA 1
ATOM 9823 C C . LYS A 1 1207 ? 116.453 14.707 -156.926 1.00 83.94 1207 LYS A C 1
ATOM 9825 O O . LYS A 1 1207 ? 117.518 14.844 -157.515 1.00 83.94 1207 LYS A O 1
ATOM 9830 N N . ARG A 1 1208 ? 115.338 14.285 -157.538 1.00 82.81 1208 ARG A N 1
ATOM 9831 C CA . ARG A 1 1208 ? 115.276 13.979 -158.980 1.00 82.81 1208 ARG A CA 1
ATOM 9832 C C . ARG A 1 1208 ? 115.639 15.196 -159.826 1.00 82.81 1208 ARG A C 1
ATOM 9834 O O . ARG A 1 1208 ? 116.435 15.060 -160.744 1.00 82.81 1208 ARG A O 1
ATOM 9841 N N . ALA A 1 1209 ? 115.108 16.374 -159.488 1.00 78.81 1209 ALA A N 1
ATOM 9842 C CA . ALA A 1 1209 ? 115.434 17.625 -160.165 1.00 78.81 1209 ALA A CA 1
ATOM 9843 C C . ALA A 1 1209 ? 116.940 17.923 -160.092 1.00 78.81 1209 ALA A C 1
ATOM 9845 O O . ALA A 1 1209 ? 117.552 18.185 -161.127 1.00 78.81 1209 ALA A O 1
ATOM 9846 N N . ASN A 1 1210 ? 117.551 17.795 -158.908 1.00 81.12 1210 ASN A N 1
ATOM 9847 C CA . ASN A 1 1210 ? 118.998 17.934 -158.723 1.00 81.12 1210 ASN A CA 1
ATOM 9848 C C . ASN A 1 1210 ? 119.807 16.888 -159.507 1.00 81.12 1210 ASN A C 1
ATOM 9850 O O . ASN A 1 1210 ? 120.853 17.230 -160.051 1.00 81.12 1210 ASN A O 1
ATOM 9854 N N . ASP A 1 1211 ? 119.336 15.643 -159.615 1.00 81.12 1211 ASP A N 1
ATOM 9855 C CA . ASP A 1 1211 ? 119.993 14.618 -160.435 1.00 81.12 1211 ASP A CA 1
ATOM 9856 C C . ASP A 1 1211 ? 119.949 14.968 -161.932 1.00 81.12 1211 ASP A C 1
ATOM 9858 O O . ASP A 1 1211 ? 120.981 14.897 -162.597 1.00 81.12 1211 ASP A O 1
ATOM 9862 N N . THR A 1 1212 ? 118.818 15.456 -162.455 1.00 80.75 1212 THR A N 1
ATOM 9863 C CA . THR A 1 1212 ? 118.751 15.982 -163.835 1.00 80.75 1212 THR A CA 1
ATOM 9864 C C . THR A 1 1212 ? 119.627 17.213 -164.047 1.00 80.75 1212 THR A C 1
ATOM 9866 O O . THR A 1 1212 ? 120.245 17.345 -165.101 1.00 80.75 1212 THR A O 1
ATOM 9869 N N . ILE A 1 1213 ? 119.693 18.128 -163.073 1.00 79.12 1213 ILE A N 1
ATOM 9870 C CA . ILE A 1 1213 ? 120.594 19.287 -163.145 1.00 79.12 1213 ILE A CA 1
ATOM 9871 C C . ILE A 1 1213 ? 122.040 18.798 -163.250 1.00 79.12 1213 ILE A C 1
ATOM 9873 O O . ILE A 1 1213 ? 122.760 19.246 -164.136 1.00 79.12 1213 ILE A O 1
ATOM 9877 N N . ARG A 1 1214 ? 122.436 17.822 -162.428 1.00 80.94 1214 ARG A N 1
ATOM 9878 C CA . ARG A 1 1214 ? 123.771 17.217 -162.475 1.00 80.94 1214 ARG A CA 1
ATOM 9879 C C . ARG A 1 1214 ? 124.069 16.549 -163.824 1.00 80.94 1214 ARG A C 1
ATOM 9881 O O . ARG A 1 1214 ? 125.156 16.746 -164.357 1.00 80.94 1214 ARG A O 1
ATOM 9888 N N . GLU A 1 1215 ? 123.119 15.824 -164.417 1.00 78.62 1215 GLU A N 1
ATOM 9889 C CA . GLU A 1 1215 ? 123.283 15.246 -165.764 1.00 78.62 1215 GLU A CA 1
ATOM 9890 C C . GLU A 1 1215 ? 123.448 16.325 -166.851 1.00 78.62 1215 GLU A C 1
ATOM 9892 O O . GLU A 1 1215 ? 124.286 16.190 -167.745 1.00 78.62 1215 GLU A O 1
ATOM 9897 N N . LEU A 1 1216 ? 122.689 17.424 -166.774 1.00 77.81 1216 LEU A N 1
ATOM 9898 C CA . LEU A 1 1216 ? 122.823 18.557 -167.697 1.00 77.81 1216 LEU A CA 1
ATOM 9899 C C . LEU A 1 1216 ? 124.150 19.306 -167.506 1.00 77.81 1216 LEU A C 1
ATOM 9901 O O . LEU A 1 1216 ? 124.743 19.772 -168.483 1.00 77.81 1216 LEU A O 1
ATOM 9905 N N . GLU A 1 1217 ? 124.639 19.412 -166.270 1.00 77.62 1217 GLU A N 1
ATOM 9906 C CA . GLU A 1 1217 ? 125.958 19.965 -165.957 1.00 77.62 1217 GLU A CA 1
ATOM 9907 C C . GLU A 1 1217 ? 127.085 19.082 -166.519 1.00 77.62 1217 GLU A C 1
ATOM 9909 O O . GLU A 1 1217 ? 128.015 19.610 -167.135 1.00 77.62 1217 GLU A O 1
ATOM 9914 N N . GLU A 1 1218 ? 126.976 17.753 -166.421 1.00 74.94 1218 GLU A N 1
ATOM 9915 C CA . GLU A 1 1218 ? 127.922 16.806 -167.036 1.00 74.94 1218 GLU A CA 1
ATOM 9916 C C . GLU A 1 1218 ? 127.900 16.871 -168.577 1.00 74.94 1218 GLU A C 1
ATOM 9918 O O . GLU A 1 1218 ? 128.960 16.873 -169.212 1.00 74.94 1218 GLU A O 1
ATOM 9923 N N . GLN A 1 1219 ? 126.726 17.028 -169.201 1.00 71.25 1219 GLN A N 1
ATOM 9924 C CA . GLN A 1 1219 ? 126.610 17.233 -170.653 1.00 71.25 1219 GLN A CA 1
ATOM 9925 C C . GLN A 1 1219 ? 127.228 18.565 -171.116 1.00 71.25 1219 GLN A C 1
ATOM 9927 O O . GLN A 1 1219 ? 127.908 18.616 -172.146 1.00 71.25 1219 GLN A O 1
ATOM 9932 N N . ASN A 1 1220 ? 127.053 19.646 -170.349 1.00 63.16 1220 ASN A N 1
ATOM 9933 C CA . ASN A 1 1220 ? 127.670 20.943 -170.649 1.00 63.16 1220 ASN A CA 1
ATOM 9934 C C . ASN A 1 1220 ? 129.193 20.933 -170.448 1.00 63.16 1220 ASN A C 1
ATOM 9936 O O . ASN A 1 1220 ? 129.923 21.568 -171.217 1.00 63.16 1220 ASN A O 1
ATOM 9940 N N . ALA A 1 1221 ? 129.694 20.192 -169.457 1.00 64.62 1221 ALA A N 1
ATOM 9941 C CA . ALA A 1 1221 ? 131.128 20.003 -169.264 1.00 64.62 1221 ALA A CA 1
ATOM 9942 C C . ALA A 1 1221 ? 131.766 19.241 -170.445 1.00 64.62 1221 ALA A C 1
ATOM 9944 O O . ALA A 1 1221 ? 132.847 19.619 -170.908 1.00 64.62 1221 ALA A O 1
ATOM 9945 N N . ALA A 1 1222 ? 131.072 18.243 -171.006 1.00 60.12 1222 ALA A N 1
ATOM 9946 C CA . ALA A 1 1222 ? 131.536 17.486 -172.173 1.00 60.12 1222 ALA A CA 1
ATOM 9947 C C . ALA A 1 1222 ? 131.595 18.326 -173.469 1.00 60.12 1222 ALA A C 1
ATOM 9949 O O . ALA A 1 1222 ? 132.514 18.160 -174.273 1.00 60.12 1222 ALA A O 1
ATOM 9950 N N . LEU A 1 1223 ? 130.680 19.285 -173.661 1.00 55.53 1223 LEU A N 1
ATOM 9951 C CA . LEU A 1 1223 ? 130.669 20.167 -174.841 1.00 55.53 1223 LEU A CA 1
ATOM 9952 C C . LEU A 1 1223 ? 131.774 21.241 -174.821 1.00 55.53 1223 LEU A C 1
ATOM 9954 O O . LEU A 1 1223 ? 132.240 21.669 -175.879 1.00 55.53 1223 LEU A O 1
ATOM 9958 N N . CYS A 1 1224 ? 132.242 21.653 -173.640 1.00 52.47 1224 CYS A N 1
ATOM 9959 C CA . CYS A 1 1224 ? 133.307 22.653 -173.502 1.00 52.47 1224 CYS A CA 1
ATOM 9960 C C . CYS A 1 1224 ? 134.727 22.080 -173.674 1.00 52.47 1224 CYS A C 1
ATOM 9962 O O . CYS A 1 1224 ? 135.633 22.821 -174.060 1.00 52.47 1224 CYS A O 1
ATOM 9964 N N . ALA A 1 1225 ? 134.933 20.776 -173.458 1.00 50.72 1225 ALA A N 1
ATOM 9965 C CA . ALA A 1 1225 ? 136.238 20.134 -173.649 1.00 50.72 1225 ALA A CA 1
ATOM 9966 C C . ALA A 1 1225 ? 136.602 19.900 -175.133 1.00 50.72 1225 ALA A C 1
ATOM 9968 O O . ALA A 1 1225 ? 137.779 19.795 -175.458 1.00 50.72 1225 ALA A O 1
ATOM 9969 N N . SER A 1 1226 ? 135.627 19.898 -176.053 1.00 44.03 1226 SER A N 1
ATOM 9970 C CA . SER A 1 1226 ? 135.847 19.593 -177.481 1.00 44.03 1226 SER A CA 1
ATOM 9971 C C . SER A 1 1226 ? 136.155 20.813 -178.372 1.00 44.03 1226 SER A C 1
ATOM 9973 O O . SER A 1 1226 ? 136.219 20.669 -179.591 1.00 44.03 1226 SER A O 1
ATOM 9975 N N . ARG A 1 1227 ? 136.310 22.028 -177.819 1.00 45.06 1227 ARG A N 1
ATOM 9976 C CA . ARG A 1 1227 ? 136.404 23.278 -178.613 1.00 45.06 1227 ARG A CA 1
ATOM 9977 C C . ARG A 1 1227 ? 137.737 24.030 -178.525 1.00 45.06 1227 ARG A C 1
ATOM 9979 O O . ARG A 1 1227 ? 137.821 25.178 -178.958 1.00 45.06 1227 ARG A O 1
ATOM 9986 N N . LYS A 1 1228 ? 138.778 23.392 -177.988 1.00 38.84 1228 LYS A N 1
ATOM 9987 C CA . LYS A 1 1228 ? 140.169 23.858 -178.049 1.00 38.84 1228 LYS A CA 1
ATOM 9988 C C . LYS A 1 1228 ? 140.999 22.800 -178.763 1.00 38.84 1228 LYS A C 1
ATOM 9990 O O . LYS A 1 1228 ? 141.523 21.926 -178.095 1.00 38.84 1228 LYS A O 1
ATOM 9995 N N . ASP A 1 1229 ? 141.007 22.844 -180.088 1.00 33.94 1229 ASP A N 1
ATOM 9996 C CA . ASP A 1 1229 ? 142.172 22.631 -180.957 1.00 33.94 1229 ASP A CA 1
ATOM 9997 C C . ASP A 1 1229 ? 141.671 22.545 -182.409 1.00 33.94 1229 ASP A C 1
ATOM 9999 O O . ASP A 1 1229 ? 140.693 21.862 -182.682 1.00 33.94 1229 ASP A O 1
ATOM 10003 N N . GLU A 1 1230 ? 142.334 23.296 -183.299 1.00 32.12 1230 GLU A N 1
ATOM 10004 C CA . GLU A 1 1230 ? 142.049 23.512 -184.737 1.00 32.12 1230 GLU A CA 1
ATOM 10005 C C . GLU A 1 1230 ? 140.983 24.604 -185.031 1.00 32.12 1230 GLU A C 1
ATOM 10007 O O . GLU A 1 1230 ? 139.822 24.502 -184.669 1.00 32.12 1230 GLU A O 1
ATOM 10012 N N . GLU A 1 1231 ? 141.269 25.738 -185.684 1.00 31.70 1231 GLU A N 1
ATOM 10013 C CA . GLU A 1 1231 ? 142.325 25.990 -186.664 1.00 31.70 1231 GLU A CA 1
ATOM 10014 C C . GLU A 1 1231 ? 142.427 27.491 -187.025 1.00 31.70 1231 GLU A C 1
ATOM 10016 O O . GLU A 1 1231 ? 141.438 28.227 -187.056 1.00 31.70 1231 GLU A O 1
ATOM 10021 N N . LYS A 1 1232 ? 143.639 27.941 -187.381 1.00 31.98 1232 LYS A N 1
ATOM 10022 C CA . LYS A 1 1232 ? 143.890 29.186 -188.123 1.00 31.98 1232 LYS A CA 1
ATOM 10023 C C . LYS A 1 1232 ? 144.339 28.842 -189.555 1.00 31.98 1232 LYS A C 1
ATOM 10025 O O . LYS A 1 1232 ? 145.375 28.211 -189.734 1.00 31.98 1232 LYS A O 1
ATOM 10030 N N . THR A 1 1233 ? 143.653 29.471 -190.526 1.00 38.34 1233 THR A N 1
ATOM 10031 C CA . THR A 1 1233 ? 144.014 29.802 -191.938 1.00 38.34 1233 THR A CA 1
ATOM 10032 C C . THR A 1 1233 ? 143.476 28.846 -193.035 1.00 38.34 1233 THR A C 1
ATOM 10034 O O . THR A 1 1233 ? 143.727 27.658 -192.967 1.00 38.34 1233 THR A O 1
ATOM 10037 N N . LYS A 1 1234 ? 142.756 29.258 -194.109 1.00 30.62 1234 LYS A N 1
ATOM 10038 C CA . LYS A 1 1234 ? 142.768 30.485 -194.965 1.00 30.62 1234 LYS A CA 1
ATOM 10039 C C . LYS A 1 1234 ? 141.436 30.707 -195.761 1.00 30.62 1234 LYS A C 1
ATOM 10041 O O . LYS A 1 1234 ? 140.728 29.742 -196.004 1.00 30.62 1234 LYS A O 1
ATOM 10046 N N . LYS A 1 1235 ? 141.263 31.923 -196.345 1.00 39.56 1235 LYS A N 1
ATOM 10047 C CA . LYS A 1 1235 ? 140.360 32.361 -197.471 1.00 39.56 1235 LYS A CA 1
ATOM 10048 C C . LYS A 1 1235 ? 138.848 32.560 -197.187 1.00 39.56 1235 LYS A C 1
ATOM 10050 O O . LYS A 1 1235 ? 138.260 31.820 -196.425 1.00 39.56 1235 LYS A O 1
ATOM 10055 N N . SER A 1 1236 ? 138.134 33.378 -197.976 1.00 35.31 1236 SER A N 1
ATOM 10056 C CA . SER A 1 1236 ? 137.834 34.824 -197.816 1.00 35.31 1236 SER A CA 1
ATOM 10057 C C . SER A 1 1236 ? 136.557 35.189 -198.609 1.00 35.31 1236 SER A C 1
ATOM 10059 O O . SER A 1 1236 ? 136.410 34.674 -199.716 1.00 35.31 1236 SER A O 1
ATOM 10061 N N . GLY A 1 1237 ? 135.724 36.133 -198.139 1.00 30.00 1237 GLY A N 1
ATOM 10062 C CA . GLY A 1 1237 ? 134.630 36.744 -198.926 1.00 30.00 1237 GLY A CA 1
ATOM 10063 C C . GLY A 1 1237 ? 133.628 37.581 -198.102 1.00 30.00 1237 GLY A C 1
ATOM 10064 O O . GLY A 1 1237 ? 132.814 37.019 -197.387 1.00 30.00 1237 GLY A O 1
ATOM 10065 N N . TYR A 1 1238 ? 133.730 38.913 -198.216 1.00 38.94 1238 TYR A N 1
ATOM 10066 C CA . TYR A 1 1238 ? 132.955 40.010 -197.582 1.00 38.94 1238 TYR A CA 1
ATOM 10067 C C . TYR A 1 1238 ? 131.565 40.214 -198.243 1.00 38.94 1238 TYR A C 1
ATOM 10069 O O . TYR A 1 1238 ? 131.388 39.752 -199.364 1.00 38.94 1238 TYR A O 1
ATOM 10077 N N . LYS A 1 1239 ? 130.548 40.914 -197.703 1.00 38.38 1239 LYS A N 1
ATOM 10078 C CA . LYS A 1 1239 ? 130.435 42.229 -197.020 1.00 38.38 1239 LYS A CA 1
ATOM 10079 C C . LYS A 1 1239 ? 128.986 42.355 -196.455 1.00 38.38 1239 LYS A C 1
ATOM 10081 O O . LYS A 1 1239 ? 128.120 41.658 -196.969 1.00 38.38 1239 LYS A O 1
ATOM 10086 N N . ILE A 1 1240 ? 128.743 43.354 -195.589 1.00 37.53 1240 ILE A N 1
ATOM 10087 C CA . ILE A 1 1240 ? 127.476 44.126 -195.438 1.00 37.53 1240 ILE A CA 1
ATOM 10088 C C . ILE A 1 1240 ? 126.364 43.626 -194.472 1.00 37.53 1240 ILE A C 1
ATOM 10090 O O . ILE A 1 1240 ? 125.910 42.491 -194.539 1.00 37.53 1240 ILE A O 1
ATOM 10094 N N . ASP A 1 1241 ? 125.970 44.605 -193.644 1.00 41.59 1241 ASP A N 1
ATOM 10095 C CA . ASP A 1 1241 ? 124.689 45.044 -193.058 1.00 41.59 1241 ASP A CA 1
ATOM 10096 C C . ASP A 1 1241 ? 123.878 44.224 -192.050 1.00 41.59 1241 ASP A C 1
ATOM 10098 O O . ASP A 1 1241 ? 123.715 43.015 -192.165 1.00 41.59 1241 ASP A O 1
ATOM 10102 N N . ASP A 1 1242 ? 123.475 44.814 -190.917 1.00 36.22 1242 ASP A N 1
ATOM 10103 C CA . ASP A 1 1242 ? 122.692 46.051 -190.657 1.00 36.22 1242 ASP A CA 1
ATOM 10104 C C . ASP A 1 1242 ? 121.198 45.742 -190.717 1.00 36.22 1242 ASP A C 1
ATOM 10106 O O . ASP A 1 1242 ? 120.666 45.259 -191.711 1.00 36.22 1242 ASP A O 1
ATOM 10110 N N . GLU A 1 1243 ? 120.567 45.952 -189.573 1.00 38.53 1243 GLU A N 1
ATOM 10111 C CA . GLU A 1 1243 ? 119.301 46.657 -189.422 1.00 38.53 1243 GLU A CA 1
ATOM 10112 C C . GLU A 1 1243 ? 118.593 46.037 -188.219 1.00 38.53 1243 GLU A C 1
ATOM 10114 O O . GLU A 1 1243 ? 117.910 45.018 -188.261 1.00 38.53 1243 GLU A O 1
ATOM 10119 N N . VAL A 1 1244 ? 118.748 46.762 -187.119 1.00 35.62 1244 VAL A N 1
ATOM 10120 C CA . VAL A 1 1244 ? 117.613 47.018 -186.245 1.00 35.62 1244 VAL A CA 1
ATOM 10121 C C . VAL A 1 1244 ? 117.350 45.959 -185.176 1.00 35.62 1244 VAL A C 1
ATOM 10123 O O . VAL A 1 1244 ? 116.484 45.101 -185.250 1.00 35.62 1244 VAL A O 1
ATOM 10126 N N . LEU A 1 1245 ? 118.091 46.179 -184.086 1.00 37.59 1245 LEU A N 1
ATOM 10127 C CA . LEU A 1 1245 ? 117.529 46.852 -182.911 1.00 37.59 1245 LEU A CA 1
ATOM 10128 C C . LEU A 1 1245 ? 116.365 46.140 -182.198 1.00 37.59 1245 LEU A C 1
ATOM 10130 O O . LEU A 1 1245 ? 115.302 45.937 -182.760 1.00 37.59 1245 LEU A O 1
ATOM 10134 N N . ARG A 1 1246 ? 116.494 46.145 -180.860 1.00 39.09 1246 ARG A N 1
ATOM 10135 C CA . ARG A 1 1246 ? 115.421 46.547 -179.922 1.00 39.09 1246 ARG A CA 1
ATOM 10136 C C . ARG A 1 1246 ? 114.214 45.595 -179.907 1.00 39.09 1246 ARG A C 1
ATOM 10138 O O . ARG A 1 1246 ? 113.389 45.589 -180.795 1.00 39.09 1246 ARG A O 1
ATOM 10145 N N . GLN A 1 1247 ? 113.938 44.881 -178.831 1.00 39.38 1247 GLN A N 1
ATOM 10146 C CA . GLN A 1 1247 ? 113.736 45.416 -177.487 1.00 39.38 1247 GLN A CA 1
ATOM 10147 C C . GLN A 1 1247 ? 113.526 44.184 -176.598 1.00 39.38 1247 GLN A C 1
ATOM 10149 O O . GLN A 1 1247 ? 112.732 43.312 -176.906 1.00 39.38 1247 GLN A O 1
ATOM 10154 N N . ALA A 1 1248 ? 114.340 43.978 -175.573 1.00 40.41 1248 ALA A N 1
ATOM 10155 C CA . ALA A 1 1248 ? 114.173 44.641 -174.291 1.00 40.41 1248 ALA A CA 1
ATOM 10156 C C . ALA A 1 1248 ? 112.885 44.228 -173.558 1.00 40.41 1248 ALA A C 1
ATOM 10158 O O . ALA A 1 1248 ? 111.803 44.689 -173.895 1.00 40.41 1248 ALA A O 1
ATOM 10159 N N . ARG A 1 1249 ? 113.137 43.610 -172.393 1.00 42.22 1249 ARG A N 1
ATOM 10160 C CA . ARG A 1 1249 ? 112.526 43.944 -171.093 1.00 42.22 1249 ARG A CA 1
ATOM 10161 C C . ARG A 1 1249 ? 111.122 43.349 -170.860 1.00 42.22 1249 ARG A C 1
ATOM 10163 O O . ARG A 1 1249 ? 110.248 43.473 -171.691 1.00 42.22 1249 ARG A O 1
ATOM 10170 N N . ARG A 1 1250 ? 110.818 42.778 -169.691 1.00 43.75 1250 ARG A N 1
ATOM 10171 C CA . ARG A 1 1250 ? 111.394 43.048 -168.363 1.00 43.75 1250 ARG A CA 1
ATOM 10172 C C . ARG A 1 1250 ? 110.966 41.966 -167.357 1.00 43.75 1250 ARG A C 1
ATOM 10174 O O . ARG A 1 1250 ? 109.783 41.708 -167.198 1.00 43.75 1250 ARG A O 1
ATOM 10181 N N . PHE A 1 1251 ? 111.966 41.438 -166.653 1.00 38.16 1251 PHE A N 1
ATOM 10182 C CA . PHE A 1 1251 ? 112.001 41.173 -165.208 1.00 38.16 1251 PHE A CA 1
ATOM 10183 C C . PHE A 1 1251 ? 111.023 42.056 -164.400 1.00 38.16 1251 PHE A C 1
ATOM 10185 O O . PHE A 1 1251 ? 110.861 43.232 -164.734 1.00 38.16 1251 PHE A O 1
ATOM 10192 N N . ARG A 1 1252 ? 110.476 41.620 -163.259 1.00 33.53 1252 ARG A N 1
ATOM 10193 C CA . ARG A 1 1252 ? 111.206 41.288 -162.016 1.00 33.53 1252 ARG A CA 1
ATOM 10194 C C . ARG A 1 1252 ? 110.176 40.979 -160.899 1.00 33.53 1252 ARG A C 1
ATOM 10196 O O . ARG A 1 1252 ? 109.051 41.454 -161.032 1.00 33.53 1252 ARG A O 1
ATOM 10203 N N . PRO A 1 1253 ? 110.694 40.612 -159.720 1.00 50.06 1253 PRO A N 1
ATOM 10204 C CA . PRO A 1 1253 ? 110.739 39.270 -159.135 1.00 50.06 1253 PRO A CA 1
ATOM 10205 C C . PRO A 1 1253 ? 109.370 38.677 -158.778 1.00 50.06 1253 PRO A C 1
ATOM 10207 O O . PRO A 1 1253 ? 108.451 39.458 -158.448 1.00 50.06 1253 PRO A O 1
#

Radius of gyration: 93.32 Å; chains: 1; bounding box: 247×95×379 Å

pLDDT: mean 71.77, std 15.41, range [30.0, 95.38]